Protein AF-0000000069874519 (afdb_homodimer)

Nearest PDB structures (foldseek):
  4zcl-assembly2_B  TM=3.832E-01  e=3.654E-04  Escherichia coli K-12
  3nnt-assembly1_B  TM=5.519E-01  e=4.078E-03  Salmonella enterica subsp. enterica serovar Typhimurium str. LT2
  3l2i-assembly1_B  TM=5.443E-01  e=1.137E-02  Salmonella enterica subsp. enterica serovar Typhimurium str. LT2
  4guf-assembly1_A  TM=5.412E-01  e=1.447E-02  Salmonella enterica subsp. enterica serovar Typhimurium str. LT2
  8ewh-assembly2_B  TM=2.571E-01  e=5.920E-04  Salmonella enterica subsp. enterica serovar Typhimurium str. LT2

pLDDT: mean 79.91, std 21.46, range [27.2, 98.56]

Radius of gyration: 30.9 Å; Cα contacts (8 Å, |Δi|>4): 2146; chains: 2; bounding box: 45×110×79 Å

Structure (mmCIF, N/CA/C/O backbone):
data_AF-0000000069874519-model_v1
#
loop_
_entity.id
_entity.type
_entity.pdbx_description
1 polymer 'Peptidase U32'
#
loop_
_atom_site.group_PDB
_atom_site.id
_atom_site.type_symbol
_atom_site.label_atom_id
_atom_site.label_alt_id
_atom_site.label_comp_id
_atom_site.label_asym_id
_atom_site.label_entity_id
_atom_site.label_seq_id
_atom_site.pdbx_PDB_ins_code
_atom_site.Cartn_x
_atom_site.Cartn_y
_atom_site.Cartn_z
_atom_site.occupancy
_atom_site.B_iso_or_equiv
_atom_site.auth_seq_id
_atom_site.auth_comp_id
_atom_site.auth_asym_id
_atom_site.auth_atom_id
_atom_site.pdbx_PDB_model_num
ATOM 1 N N . MET A 1 1 ? 12.594 37.719 -2.25 1 29.2 1 MET A N 1
ATOM 2 C CA . MET A 1 1 ? 13.344 36.5 -2.543 1 29.2 1 MET A CA 1
ATOM 3 C C . MET A 1 1 ? 12.633 35.656 -3.6 1 29.2 1 MET A C 1
ATOM 5 O O . MET A 1 1 ? 11.406 35.594 -3.621 1 29.2 1 MET A O 1
ATOM 9 N N . PRO A 1 2 ? 13.117 35.312 -4.754 1 33.41 2 PRO A N 1
ATOM 10 C CA . PRO A 1 2 ? 12.422 34.594 -5.824 1 33.41 2 PRO A CA 1
ATOM 11 C C . PRO A 1 2 ? 11.555 33.469 -5.301 1 33.41 2 PRO A C 1
ATOM 13 O O . PRO A 1 2 ? 11.82 32.906 -4.223 1 33.41 2 PRO A O 1
ATOM 16 N N . PHE A 1 3 ? 10.305 33.375 -5.703 1 38.78 3 PHE A N 1
ATOM 17 C CA . PHE A 1 3 ? 9.219 32.438 -5.43 1 38.78 3 PHE A CA 1
ATOM 18 C C . PHE A 1 3 ? 9.742 31 -5.309 1 38.78 3 PHE A C 1
ATOM 20 O O . PHE A 1 3 ? 9.125 30.172 -4.652 1 38.78 3 PHE A O 1
ATOM 27 N N . GLN A 1 4 ? 10.766 30.703 -6.059 1 41.81 4 GLN A N 1
ATOM 28 C CA . GLN A 1 4 ? 11.43 29.406 -6.172 1 41.81 4 GLN A CA 1
ATOM 29 C C . GLN A 1 4 ? 11.922 28.922 -4.812 1 41.81 4 GLN A C 1
ATOM 31 O O . GLN A 1 4 ? 12.109 27.719 -4.605 1 41.81 4 GLN A O 1
ATOM 36 N N . ASN A 1 5 ? 12.336 29.875 -3.773 1 53.44 5 ASN A N 1
ATOM 37 C CA . ASN A 1 5 ? 13.039 29.547 -2.535 1 53.44 5 ASN A CA 1
ATOM 38 C C . ASN A 1 5 ? 12.094 29.516 -1.342 1 53.44 5 ASN A C 1
ATOM 40 O O . ASN A 1 5 ? 12.523 29.625 -0.193 1 53.44 5 ASN A O 1
ATOM 44 N N . ARG A 1 6 ? 10.734 29.531 -1.593 1 79.81 6 ARG A N 1
ATOM 45 C CA . ARG A 1 6 ? 9.883 29.641 -0.411 1 79.81 6 ARG A CA 1
ATOM 46 C C . ARG A 1 6 ? 9.461 28.266 0.095 1 79.81 6 ARG A C 1
ATOM 48 O O . ARG A 1 6 ? 8.977 27.438 -0.678 1 79.81 6 ARG A O 1
ATOM 55 N N . ILE A 1 7 ? 9.836 28.031 1.276 1 94.31 7 ILE A N 1
ATOM 56 C CA . ILE A 1 7 ? 9.469 26.812 1.992 1 94.31 7 ILE A CA 1
ATOM 57 C C . ILE A 1 7 ? 8.039 26.922 2.51 1 94.31 7 ILE A C 1
ATOM 59 O O . ILE A 1 7 ? 7.668 27.938 3.117 1 94.31 7 ILE A O 1
ATOM 63 N N . GLU A 1 8 ? 7.246 26.047 2.115 1 97.81 8 GLU A N 1
ATOM 64 C CA . GLU A 1 8 ? 5.859 26 2.562 1 97.81 8 GLU A CA 1
ATOM 65 C C . GLU A 1 8 ? 5.688 25 3.711 1 97.81 8 GLU A C 1
ATOM 67 O O . GLU A 1 8 ? 5.98 23.812 3.561 1 97.81 8 GLU A O 1
ATOM 72 N N . ILE A 1 9 ? 5.254 25.547 4.832 1 98.19 9 ILE A N 1
ATOM 73 C CA . ILE A 1 9 ? 4.898 24.688 5.957 1 98.19 9 ILE A CA 1
ATOM 74 C C . ILE A 1 9 ? 3.422 24.312 5.879 1 98.19 9 ILE A C 1
ATOM 76 O O . ILE A 1 9 ? 2.547 25.172 6.043 1 98.19 9 ILE A O 1
ATOM 80 N N . MET A 1 10 ? 3.16 23.078 5.637 1 98.31 10 MET A N 1
ATOM 81 C CA . MET A 1 10 ? 1.79 22.578 5.527 1 98.31 10 MET A CA 1
ATOM 82 C C . MET A 1 10 ? 1.359 21.875 6.812 1 98.31 10 MET A C 1
ATOM 84 O O . MET A 1 10 ? 1.871 20.812 7.141 1 98.31 10 MET A O 1
ATOM 88 N N . ALA A 1 11 ? 0.367 22.453 7.5 1 97.88 11 ALA A N 1
ATOM 89 C CA . ALA A 1 11 ? -0.062 21.953 8.805 1 97.88 11 ALA A CA 1
ATOM 90 C C . ALA A 1 11 ? -1.384 21.203 8.695 1 97.88 11 ALA A C 1
ATOM 92 O O . ALA A 1 11 ? -2.191 21.484 7.805 1 97.88 11 ALA A O 1
ATOM 93 N N . PRO A 1 12 ? -1.614 20.25 9.578 1 95.12 12 PRO A N 1
ATOM 94 C CA . PRO A 1 12 ? -2.861 19.484 9.578 1 95.12 12 PRO A CA 1
ATOM 95 C C . PRO A 1 12 ? -3.982 20.188 10.344 1 95.12 12 PRO A C 1
ATOM 97 O O . PRO A 1 12 ? -3.717 20.922 11.297 1 95.12 12 PRO A O 1
ATOM 100 N N . ALA A 1 13 ? -5.16 19.969 9.953 1 94.06 13 ALA A N 1
ATOM 101 C CA . ALA A 1 13 ? -6.328 20.406 10.719 1 94.06 13 ALA A CA 1
ATOM 102 C C . ALA A 1 13 ? -7.441 19.359 10.656 1 94.06 13 ALA A C 1
ATOM 104 O O . ALA A 1 13 ? -7.934 19.031 9.578 1 94.06 13 ALA A O 1
ATOM 105 N N . GLY A 1 14 ? -7.781 18.875 11.781 1 88.69 14 GLY A N 1
ATOM 106 C CA . GLY A 1 14 ? -8.906 17.953 11.867 1 88.69 14 GLY A CA 1
ATOM 107 C C . GLY A 1 14 ? -10.141 18.578 12.484 1 88.69 14 GLY A C 1
ATOM 108 O O . GLY A 1 14 ? -11.211 17.969 12.508 1 88.69 14 GLY A O 1
ATOM 109 N N . SER A 1 15 ? -10.008 19.797 13.008 1 85.94 15 SER A N 1
ATOM 110 C CA . SER A 1 15 ? -11.07 20.578 13.648 1 85.94 15 SER A CA 1
ATOM 111 C C . SER A 1 15 ? -10.797 22.078 13.523 1 85.94 15 SER A C 1
ATOM 113 O O . SER A 1 15 ? -9.703 22.484 13.125 1 85.94 15 SER A O 1
ATOM 115 N N . PHE A 1 16 ? -11.82 22.812 13.836 1 90.19 16 PHE A N 1
ATOM 116 C CA . PHE A 1 16 ? -11.617 24.25 13.812 1 90.19 16 PHE A CA 1
ATOM 117 C C . PHE A 1 16 ? -10.594 24.672 14.852 1 90.19 16 PHE A C 1
ATOM 119 O O . PHE A 1 16 ? -9.836 25.625 14.641 1 90.19 16 PHE A O 1
ATOM 126 N N . GLU A 1 17 ? -10.547 24 15.984 1 86.25 17 GLU A N 1
ATOM 127 C CA . GLU A 1 17 ? -9.531 24.25 17 1 86.25 17 GLU A CA 1
ATOM 128 C C . GLU A 1 17 ? -8.125 24.047 16.438 1 86.25 17 GLU A C 1
ATOM 130 O O . GLU A 1 17 ? -7.246 24.875 16.625 1 86.25 17 GLU A O 1
ATOM 135 N N . SER A 1 18 ? -7.973 22.969 15.773 1 90.75 18 SER A N 1
ATOM 136 C CA . SER A 1 18 ? -6.684 22.656 15.164 1 90.75 18 SER A CA 1
ATOM 137 C C . SER A 1 18 ? -6.367 23.609 14.016 1 90.75 18 SER A C 1
ATOM 139 O O . SER A 1 18 ? -5.203 23.953 13.789 1 90.75 18 SER A O 1
ATOM 141 N N . LEU A 1 19 ? -7.402 23.969 13.289 1 95.44 19 LEU A N 1
ATOM 142 C CA . LEU A 1 19 ? -7.219 24.953 12.219 1 95.44 19 LEU A CA 1
ATOM 143 C C . LEU A 1 19 ? -6.668 26.266 12.781 1 95.44 19 LEU A C 1
ATOM 145 O O . LEU A 1 19 ? -5.672 26.781 12.273 1 95.44 19 LEU A O 1
ATOM 149 N N . ALA A 1 20 ? -7.309 26.703 13.82 1 93 20 ALA A N 1
ATOM 150 C CA . ALA A 1 20 ? -6.859 27.938 14.453 1 93 20 ALA A CA 1
ATOM 151 C C . ALA A 1 20 ? -5.43 27.812 14.969 1 93 20 ALA A C 1
ATOM 153 O O . ALA A 1 20 ? -4.621 28.719 14.828 1 93 20 ALA A O 1
ATOM 154 N N . ALA A 1 21 ? -5.141 26.688 15.523 1 92.12 21 ALA A N 1
ATOM 155 C CA . ALA A 1 21 ? -3.811 26.422 16.062 1 92.12 21 ALA A CA 1
ATOM 156 C C . ALA A 1 21 ? -2.758 26.406 14.969 1 92.12 21 ALA A C 1
ATOM 158 O O . ALA A 1 21 ? -1.652 26.922 15.148 1 92.12 21 ALA A O 1
ATOM 159 N N . ALA A 1 22 ? -3.117 25.812 13.852 1 96.69 22 ALA A N 1
ATOM 160 C CA . ALA A 1 22 ? -2.209 25.766 12.711 1 96.69 22 ALA A CA 1
ATOM 161 C C . ALA A 1 22 ? -1.875 27.188 12.227 1 96.69 22 ALA A C 1
ATOM 163 O O . ALA A 1 22 ? -0.708 27.5 11.984 1 96.69 22 ALA A O 1
ATOM 164 N N . LEU A 1 23 ? -2.869 28 12.133 1 95.75 23 LEU A N 1
ATOM 165 C CA . LEU A 1 23 ? -2.688 29.375 11.664 1 95.75 23 LEU A CA 1
ATOM 166 C C . LEU A 1 23 ? -1.89 30.188 12.68 1 95.75 23 LEU A C 1
ATOM 168 O O . LEU A 1 23 ? -1.008 30.969 12.305 1 95.75 23 LEU A O 1
ATOM 172 N N . GLN A 1 24 ? -2.156 29.938 13.977 1 92 24 GLN A N 1
ATOM 173 C CA . GLN A 1 24 ? -1.396 30.578 15.047 1 92 24 GLN A CA 1
ATOM 174 C C . GLN A 1 24 ? 0.084 30.219 14.961 1 92 24 GLN A C 1
ATOM 176 O O . GLN A 1 24 ? 0.948 31.031 15.281 1 92 24 GLN A O 1
ATOM 181 N N . GLY A 1 25 ? 0.313 28.984 14.547 1 95.06 25 GLY A N 1
ATOM 182 C CA . GLY A 1 25 ? 1.678 28.5 14.477 1 95.06 25 GLY A CA 1
ATOM 183 C C . GLY A 1 25 ? 2.434 29 13.258 1 95.06 25 GLY A C 1
ATOM 184 O O . GLY A 1 25 ? 3.641 28.781 13.141 1 95.06 25 GLY A O 1
ATOM 185 N N . GLY A 1 26 ? 1.711 29.656 12.352 1 96.56 26 GLY A N 1
ATOM 186 C CA . GLY A 1 26 ? 2.363 30.234 11.188 1 96.56 26 GLY A CA 1
ATOM 187 C C . GLY A 1 26 ? 2.361 29.328 9.977 1 96.56 26 GLY A C 1
ATOM 188 O O . GLY A 1 26 ? 3.295 29.344 9.172 1 96.56 26 GLY A O 1
ATOM 189 N N . ALA A 1 27 ? 1.412 28.547 9.812 1 97.56 27 ALA A N 1
ATOM 190 C CA . ALA A 1 27 ? 1.296 27.672 8.656 1 97.56 27 ALA A CA 1
ATOM 191 C C . ALA A 1 27 ? 1.16 28.469 7.367 1 97.56 27 ALA A C 1
ATOM 193 O O . ALA A 1 27 ? 0.469 29.484 7.332 1 97.56 27 ALA A O 1
ATOM 194 N N . ASP A 1 28 ? 1.842 28.016 6.316 1 98 28 ASP A N 1
ATOM 195 C CA . ASP A 1 28 ? 1.655 28.578 4.988 1 98 28 ASP A CA 1
ATOM 196 C C . ASP A 1 28 ? 0.453 27.953 4.285 1 98 28 ASP A C 1
ATOM 198 O O . ASP A 1 28 ? -0.097 28.531 3.348 1 98 28 ASP A O 1
ATOM 202 N N . SER A 1 29 ? 0.126 26.797 4.691 1 98.5 29 SER A N 1
ATOM 203 C CA . SER A 1 29 ? -1.039 26.078 4.195 1 98.5 29 SER A CA 1
ATOM 204 C C . SER A 1 29 ? -1.555 25.078 5.234 1 98.5 29 SER A C 1
ATOM 206 O O . SER A 1 29 ? -0.818 24.688 6.141 1 98.5 29 SER A O 1
ATOM 208 N N . VAL A 1 30 ? -2.857 24.828 5.109 1 98.19 30 VAL A N 1
ATOM 209 C CA . VAL A 1 30 ? -3.508 23.859 5.973 1 98.19 30 VAL A CA 1
ATOM 210 C C . VAL A 1 30 ? -4.184 22.781 5.117 1 98.19 30 VAL A C 1
ATOM 212 O O . VAL A 1 30 ? -4.836 23.094 4.117 1 98.19 30 VAL A O 1
ATOM 215 N N . TYR A 1 31 ? -3.943 21.516 5.441 1 97.06 31 TYR A N 1
ATOM 216 C CA . TYR A 1 31 ? -4.672 20.453 4.762 1 97.06 31 TYR A CA 1
ATOM 217 C C . TYR A 1 31 ? -5.668 19.781 5.699 1 97.06 31 TYR A C 1
ATOM 219 O O . TYR A 1 31 ? -5.391 19.625 6.891 1 97.06 31 TYR A O 1
ATOM 227 N N . PHE A 1 32 ? -6.82 19.484 5.168 1 94.94 32 PHE A N 1
ATOM 228 C CA . PHE A 1 32 ? -7.945 18.984 5.953 1 94.94 32 PHE A CA 1
ATOM 229 C C . PHE A 1 32 ? -8.812 18.047 5.125 1 94.94 32 PHE A C 1
ATOM 231 O O . PHE A 1 32 ? -8.664 17.969 3.902 1 94.94 32 PHE A O 1
ATOM 238 N N . GLY A 1 33 ? -9.578 17.219 5.801 1 91.19 33 GLY A N 1
ATOM 239 C CA . GLY A 1 33 ? -10.547 16.344 5.164 1 91.19 33 GLY A CA 1
ATOM 240 C C . GLY A 1 33 ? -11.984 16.688 5.5 1 91.19 33 GLY A C 1
ATOM 241 O O . GLY A 1 33 ? -12.25 17.328 6.527 1 91.19 33 GLY A O 1
ATOM 242 N N . VAL A 1 34 ? -12.844 16.312 4.562 1 88.75 34 VAL A N 1
ATOM 243 C CA . VAL A 1 34 ? -14.273 16.516 4.797 1 88.75 34 VAL A CA 1
ATOM 244 C C . VAL A 1 34 ? -15.023 15.211 4.555 1 88.75 34 VAL A C 1
ATOM 246 O O . VAL A 1 34 ? -14.75 14.5 3.586 1 88.75 34 VAL A O 1
ATOM 249 N N . GLY A 1 35 ? -15.859 14.898 5.391 1 79.19 35 GLY A N 1
ATOM 250 C CA . GLY A 1 35 ? -16.703 13.727 5.188 1 79.19 35 GLY A CA 1
ATOM 251 C C . GLY A 1 35 ? -15.906 12.438 5.105 1 79.19 35 GLY A C 1
ATOM 252 O O . GLY A 1 35 ? -14.977 12.227 5.879 1 79.19 35 GLY A O 1
ATOM 253 N N . LYS A 1 36 ? -16.297 11.555 4.156 1 69.81 36 LYS A N 1
ATOM 254 C CA . LYS A 1 36 ? -15.805 10.18 4.176 1 69.81 36 LYS A CA 1
ATOM 255 C C . LYS A 1 36 ? -14.766 9.961 3.078 1 69.81 36 LYS A C 1
ATOM 257 O O . LYS A 1 36 ? -14.195 8.875 2.973 1 69.81 36 LYS A O 1
ATOM 262 N N . LEU A 1 37 ? -14.414 10.875 2.357 1 68.38 37 LEU A N 1
ATOM 263 C CA . LEU A 1 37 ? -13.578 10.664 1.181 1 68.38 37 LEU A CA 1
ATOM 264 C C . LEU A 1 37 ? -12.125 11.023 1.476 1 68.38 37 LEU A C 1
ATOM 266 O O . LEU A 1 37 ? -11.461 11.672 0.658 1 68.38 37 LEU A O 1
ATOM 270 N N . ASN A 1 38 ? -11.734 10.742 2.695 1 67.38 38 ASN A N 1
ATOM 271 C CA . ASN A 1 38 ? -10.344 10.945 3.092 1 67.38 38 ASN A CA 1
ATOM 272 C C . ASN A 1 38 ? -9.875 9.883 4.078 1 67.38 38 ASN A C 1
ATOM 274 O O . ASN A 1 38 ? -10.695 9.195 4.691 1 67.38 38 ASN A O 1
ATOM 278 N N . MET A 1 39 ? -8.562 9.695 4.258 1 48.97 39 MET A N 1
ATOM 279 C CA . MET A 1 39 ? -7.941 8.602 4.996 1 48.97 39 MET A CA 1
ATOM 280 C C . MET A 1 39 ? -8.203 8.734 6.492 1 48.97 39 MET A C 1
ATOM 282 O O . MET A 1 39 ? -7.969 7.793 7.254 1 48.97 39 MET A O 1
ATOM 286 N N . ARG A 1 40 ? -8.797 9.734 6.992 1 45.09 40 ARG A N 1
ATOM 287 C CA . ARG A 1 40 ? -9.047 9.914 8.422 1 45.09 40 ARG A CA 1
ATOM 288 C C . ARG A 1 40 ? -10.516 10.203 8.688 1 45.09 40 ARG A C 1
ATOM 290 O O . ARG A 1 40 ? -10.852 11.023 9.547 1 45.09 40 ARG A O 1
ATOM 297 N N . SER A 1 41 ? -11.312 9.531 7.934 1 46.88 41 SER A N 1
ATOM 298 C CA . SER A 1 41 ? -12.742 9.797 8.031 1 46.88 41 SER A CA 1
ATOM 299 C C . SER A 1 41 ? -13.305 9.289 9.359 1 46.88 41 SER A C 1
ATOM 301 O O . SER A 1 41 ? -14.383 9.711 9.781 1 46.88 41 SER A O 1
ATOM 303 N N . ARG A 1 42 ? -12.492 8.445 10.008 1 44.53 42 ARG A N 1
ATOM 304 C CA . ARG A 1 42 ? -12.992 7.891 11.258 1 44.53 42 ARG A CA 1
ATOM 305 C C . ARG A 1 42 ? -12.688 8.812 12.43 1 44.53 42 ARG A C 1
ATOM 307 O O . ARG A 1 42 ? -13.133 8.57 13.555 1 44.53 42 ARG A O 1
ATOM 314 N N . ALA A 1 43 ? -12.008 9.828 12.117 1 46.62 43 ALA A N 1
ATOM 315 C CA . ALA A 1 43 ? -11.742 10.766 13.195 1 46.62 43 ALA A CA 1
ATOM 316 C C . ALA A 1 43 ? -13.031 11.344 13.758 1 46.62 43 ALA A C 1
ATOM 318 O O . ALA A 1 43 ? -14 11.547 13.023 1 46.62 43 ALA A O 1
ATOM 319 N N . THR A 1 44 ? -13.211 11.227 15.086 1 43.41 44 THR A N 1
ATOM 320 C CA . THR A 1 44 ? -14.391 11.664 15.82 1 43.41 44 THR A CA 1
ATOM 321 C C . THR A 1 44 ? -14.844 13.039 15.344 1 43.41 44 THR A C 1
ATOM 323 O O . THR A 1 44 ? -16.047 13.305 15.25 1 43.41 44 THR A O 1
ATOM 326 N N . VAL A 1 45 ? -13.891 13.883 15.141 1 53.38 45 VAL A N 1
ATOM 327 C CA . VAL A 1 45 ? -14.258 15.227 14.703 1 53.38 45 VAL A CA 1
ATOM 328 C C . VAL A 1 45 ? -13.773 15.461 13.273 1 53.38 45 VAL A C 1
ATOM 330 O O . VAL A 1 45 ? -12.586 15.289 12.984 1 53.38 45 VAL A O 1
ATOM 333 N N . ASN A 1 46 ? -14.805 15.516 12.336 1 69.5 46 ASN A N 1
ATOM 334 C CA . ASN A 1 46 ? -14.477 15.789 10.938 1 69.5 46 ASN A CA 1
ATOM 335 C C . ASN A 1 46 ? -15.273 16.969 10.398 1 69.5 46 ASN A C 1
ATOM 337 O O . ASN A 1 46 ? -16.375 17.25 10.875 1 69.5 46 ASN A O 1
ATOM 341 N N . PHE A 1 47 ? -14.586 17.797 9.648 1 89.44 47 PHE A N 1
ATOM 342 C CA . PHE A 1 47 ? -15.242 18.875 8.922 1 89.44 47 PHE A CA 1
ATOM 343 C C . PHE A 1 47 ? -16.312 18.312 7.988 1 89.44 47 PHE A C 1
ATOM 345 O O . PHE A 1 47 ? -16.266 17.141 7.613 1 89.44 47 PHE A O 1
ATOM 352 N N . SER A 1 48 ? -17.344 19.172 7.773 1 89.5 48 SER A N 1
ATOM 353 C CA . SER A 1 48 ? -18.359 18.859 6.77 1 89.5 48 SER A CA 1
ATOM 354 C C . SER A 1 48 ? -18.188 19.734 5.527 1 89.5 48 SER A C 1
ATOM 356 O O . SER A 1 48 ? -17.406 20.688 5.543 1 89.5 48 SER A O 1
ATOM 358 N N . GLU A 1 49 ? -18.859 19.328 4.504 1 92 49 GLU A N 1
ATOM 359 C CA . GLU A 1 49 ? -18.812 20.109 3.27 1 92 49 GLU A CA 1
ATOM 360 C C . GLU A 1 49 ? -19.25 21.547 3.506 1 92 49 GLU A C 1
ATOM 362 O O . GLU A 1 49 ? -18.719 22.484 2.895 1 92 49 GLU A O 1
ATOM 367 N N . GLU A 1 50 ? -20.172 21.703 4.414 1 93.69 50 GLU A N 1
ATOM 368 C CA . GLU A 1 50 ? -20.703 23.031 4.719 1 93.69 50 GLU A CA 1
ATOM 369 C C . GLU A 1 50 ? -19.625 23.922 5.363 1 93.69 50 GLU A C 1
ATOM 371 O O . GLU A 1 50 ? -19.75 25.141 5.375 1 93.69 50 GLU A O 1
ATOM 376 N N . ASP A 1 51 ? -18.609 23.344 5.836 1 95.62 51 ASP A N 1
ATOM 377 C CA . ASP A 1 51 ? -17.562 24.078 6.535 1 95.62 51 ASP A CA 1
ATOM 378 C C . ASP A 1 51 ? -16.547 24.656 5.551 1 95.62 51 ASP A C 1
ATOM 380 O O . ASP A 1 51 ? -15.727 25.5 5.918 1 95.62 51 ASP A O 1
ATOM 384 N N . LEU A 1 52 ? -16.625 24.281 4.289 1 97 52 LEU A N 1
ATOM 385 C CA . LEU A 1 52 ? -15.594 24.609 3.311 1 97 52 LEU A CA 1
ATOM 386 C C . LEU A 1 52 ? -15.414 26.125 3.193 1 97 52 LEU A C 1
ATOM 388 O O . LEU A 1 52 ? -14.305 26.641 3.314 1 97 52 LEU A O 1
ATOM 392 N N . PRO A 1 53 ? -16.484 26.891 3.104 1 97.38 53 PRO A N 1
ATOM 393 C CA . PRO A 1 53 ? -16.297 28.328 2.953 1 97.38 53 PRO A CA 1
ATOM 394 C C . PRO A 1 53 ? -15.617 28.969 4.16 1 97.38 53 PRO A C 1
ATOM 396 O O . PRO A 1 53 ? -14.727 29.812 4 1 97.38 53 PRO A O 1
ATOM 399 N N . GLU A 1 54 ? -15.992 28.516 5.297 1 97.06 54 GLU A N 1
ATOM 400 C CA . GLU A 1 54 ? -15.406 29.078 6.512 1 97.06 54 GLU A CA 1
ATOM 401 C C . GLU A 1 54 ? -13.93 28.719 6.625 1 97.06 54 GLU A C 1
ATOM 403 O O . GLU A 1 54 ? -13.102 29.562 6.984 1 97.06 54 GLU A O 1
ATOM 408 N N . ILE A 1 55 ? -13.641 27.516 6.336 1 97.25 55 ILE A N 1
ATOM 409 C CA . ILE A 1 55 ? -12.258 27.062 6.398 1 97.25 55 ILE A CA 1
ATOM 410 C C . ILE A 1 55 ? -11.391 27.875 5.445 1 97.25 55 ILE A C 1
ATOM 412 O O . ILE A 1 55 ? -10.328 28.375 5.832 1 97.25 55 ILE A O 1
ATOM 416 N N . VAL A 1 56 ? -11.875 28.062 4.25 1 98.38 56 VAL A N 1
ATOM 417 C CA . VAL A 1 56 ? -11.141 28.797 3.227 1 98.38 56 VAL A CA 1
ATOM 418 C C . VAL A 1 56 ? -10.969 30.25 3.652 1 98.38 56 VAL A C 1
ATOM 420 O O . VAL A 1 56 ? -9.875 30.812 3.543 1 98.38 56 VAL A O 1
ATOM 423 N N . GLU A 1 57 ? -11.977 30.781 4.168 1 98.06 57 GLU A N 1
ATOM 424 C CA . GLU A 1 57 ? -11.922 32.188 4.609 1 98.06 57 GLU A CA 1
ATOM 425 C C . GLU A 1 57 ? -10.891 32.375 5.715 1 98.06 57 GLU A C 1
ATOM 427 O O . GLU A 1 57 ? -10.062 33.281 5.648 1 98.06 57 GLU A O 1
ATOM 432 N N . ARG A 1 58 ? -10.914 31.578 6.688 1 96.81 58 ARG A N 1
ATOM 433 C CA . ARG A 1 58 ? -9.977 31.672 7.801 1 96.81 58 ARG A CA 1
ATOM 434 C C . ARG A 1 58 ? -8.539 31.516 7.324 1 96.81 58 ARG A C 1
ATOM 436 O O . ARG A 1 58 ? -7.652 32.25 7.754 1 96.81 58 ARG A O 1
ATOM 443 N N . CYS A 1 59 ? -8.375 30.578 6.438 1 97.94 59 CYS A N 1
ATOM 444 C CA . CYS A 1 59 ? -7.031 30.375 5.898 1 97.94 59 CYS A CA 1
ATOM 445 C C . CYS A 1 59 ? -6.562 31.594 5.109 1 97.94 59 CYS A C 1
ATOM 447 O O . CYS A 1 59 ? -5.48 32.125 5.367 1 97.94 59 CYS A O 1
ATOM 449 N N . HIS A 1 60 ? -7.344 32.062 4.211 1 98.19 60 HIS A N 1
ATOM 450 C CA . HIS A 1 60 ? -6.969 33.156 3.326 1 98.19 60 HIS A CA 1
ATOM 451 C C . HIS A 1 60 ? -6.762 34.469 4.113 1 98.19 60 HIS A C 1
ATOM 453 O O . HIS A 1 60 ? -5.852 35.25 3.809 1 98.19 60 HIS A O 1
ATOM 459 N N . GLU A 1 61 ? -7.59 34.656 5.125 1 97.31 61 GLU A N 1
ATOM 460 C CA . GLU A 1 61 ? -7.422 35.812 5.98 1 97.31 61 GLU A CA 1
ATOM 461 C C . GLU A 1 61 ? -6.074 35.812 6.691 1 97.31 61 GLU A C 1
ATOM 463 O O . GLU A 1 61 ? -5.477 36.844 6.934 1 97.31 61 GLU A O 1
ATOM 468 N N . ALA A 1 62 ? -5.641 34.656 7.012 1 96.19 62 ALA A N 1
ATOM 469 C CA . ALA A 1 62 ? -4.367 34.5 7.711 1 96.19 62 ALA A CA 1
ATOM 470 C C . ALA A 1 62 ? -3.207 34.406 6.727 1 96.19 62 ALA A C 1
ATOM 472 O O . ALA A 1 62 ? -2.057 34.219 7.129 1 96.19 62 ALA A O 1
ATOM 473 N N . GLY A 1 63 ? -3.502 34.438 5.41 1 97.06 63 GLY A N 1
ATOM 474 C CA . GLY A 1 63 ? -2.467 34.375 4.391 1 97.06 63 GLY A CA 1
ATOM 475 C C . GLY A 1 63 ? -2.021 32.938 4.109 1 97.06 63 GLY A C 1
ATOM 476 O O . GLY A 1 63 ? -0.93 32.719 3.58 1 97.06 63 GLY A O 1
ATOM 477 N N . ALA A 1 64 ? -2.809 32 4.504 1 97.88 64 ALA A N 1
ATOM 478 C CA . ALA A 1 64 ? -2.492 30.609 4.289 1 97.88 64 ALA A CA 1
ATOM 479 C C . ALA A 1 64 ? -3.385 30 3.209 1 97.88 64 ALA A C 1
ATOM 481 O O . ALA A 1 64 ? -4.484 30.5 2.957 1 97.88 64 ALA A O 1
ATOM 482 N N . LYS A 1 65 ? -2.908 28.969 2.586 1 98.44 65 LYS A N 1
ATOM 483 C CA . LYS A 1 65 ? -3.688 28.234 1.603 1 98.44 65 LYS A CA 1
ATOM 484 C C . LYS A 1 65 ? -4.48 27.109 2.268 1 98.44 65 LYS A C 1
ATOM 486 O O . LYS A 1 65 ? -4.109 26.625 3.34 1 98.44 65 LYS A O 1
ATOM 491 N N . ALA A 1 66 ? -5.574 26.734 1.603 1 98.56 66 ALA A N 1
ATOM 492 C CA . ALA A 1 66 ? -6.418 25.641 2.076 1 98.56 66 ALA A CA 1
ATOM 493 C C . ALA A 1 66 ? -6.387 24.453 1.108 1 98.56 66 ALA A C 1
ATOM 495 O O . ALA A 1 66 ? -6.766 24.594 -0.057 1 98.56 66 ALA A O 1
ATOM 496 N N . TYR A 1 67 ? -5.961 23.281 1.559 1 98.25 67 TYR A N 1
ATOM 497 C CA . TYR A 1 67 ? -5.883 22.078 0.739 1 98.25 67 TYR A CA 1
ATOM 498 C C . TYR A 1 67 ? -6.852 21 1.243 1 98.25 67 TYR A C 1
ATOM 500 O O . TYR A 1 67 ? -6.797 20.609 2.41 1 98.25 67 TYR A O 1
ATOM 508 N N . LEU A 1 68 ? -7.652 20.516 0.361 1 97.38 68 LEU A N 1
ATOM 509 C CA . LEU A 1 68 ? -8.609 19.469 0.703 1 97.38 68 LEU A CA 1
ATOM 510 C C . LEU A 1 68 ? -8.062 18.094 0.347 1 97.38 68 LEU A C 1
ATOM 512 O O . LEU A 1 68 ? -7.617 17.859 -0.78 1 97.38 68 LEU A O 1
ATOM 516 N N . THR A 1 69 ? -8.141 17.172 1.288 1 93.44 69 THR A N 1
ATOM 517 C CA . THR A 1 69 ? -7.648 15.828 1.042 1 93.44 69 THR A CA 1
ATOM 518 C C . THR A 1 69 ? -8.758 14.945 0.471 1 93.44 69 THR A C 1
ATOM 520 O O . THR A 1 69 ? -9.82 14.805 1.076 1 93.44 69 THR A O 1
ATOM 523 N N . LEU A 1 70 ? -8.539 14.445 -0.658 1 90.88 70 LEU A N 1
ATOM 524 C CA . LEU A 1 70 ? -9.336 13.422 -1.318 1 90.88 70 LEU A CA 1
ATOM 525 C C . LEU A 1 70 ? -8.469 12.219 -1.686 1 90.88 70 LEU A C 1
ATOM 527 O O . LEU A 1 70 ? -8.398 11.828 -2.854 1 90.88 70 LEU A O 1
ATOM 531 N N . ASN A 1 71 ? -7.91 11.586 -0.679 1 79.62 71 ASN A N 1
ATOM 532 C CA . ASN A 1 71 ? -6.789 10.695 -0.961 1 79.62 71 ASN A CA 1
ATOM 533 C C . ASN A 1 71 ? -7.133 9.242 -0.663 1 79.62 71 ASN A C 1
ATOM 535 O O . ASN A 1 71 ? -6.258 8.453 -0.303 1 79.62 71 ASN A O 1
ATOM 539 N N . ILE A 1 72 ? -8.406 8.93 -0.795 1 74.25 72 ILE A N 1
ATOM 540 C CA . ILE A 1 72 ? -8.789 7.527 -0.661 1 74.25 72 ILE A CA 1
ATOM 541 C C . ILE A 1 72 ? -8.906 6.891 -2.045 1 74.25 72 ILE A C 1
ATOM 543 O O . ILE A 1 72 ? -8.906 7.59 -3.059 1 74.25 72 ILE A O 1
ATOM 547 N N . ILE A 1 73 ? -8.891 5.57 -1.961 1 73.19 73 ILE A N 1
ATOM 548 C CA . ILE A 1 73 ? -9.266 4.852 -3.174 1 73.19 73 ILE A CA 1
ATOM 549 C C . ILE A 1 73 ? -10.75 5.047 -3.453 1 73.19 73 ILE A C 1
ATOM 551 O O . ILE A 1 73 ? -11.578 4.988 -2.535 1 73.19 73 ILE A O 1
ATOM 555 N N . VAL A 1 74 ? -11.102 5.332 -4.707 1 83.88 74 VAL A N 1
ATOM 556 C CA . VAL A 1 74 ? -12.484 5.656 -5.051 1 83.88 74 VAL A CA 1
ATOM 557 C C . VAL A 1 74 ? -13.078 4.539 -5.902 1 83.88 74 VAL A C 1
ATOM 559 O O . VAL A 1 74 ? -12.484 4.129 -6.902 1 83.88 74 VAL A O 1
ATOM 562 N N . TYR A 1 75 ? -14.219 4.043 -5.422 1 83.56 75 TYR A N 1
ATOM 563 C CA . TYR A 1 75 ? -14.977 3.084 -6.219 1 83.56 75 TYR A CA 1
ATOM 564 C C . TYR A 1 75 ? -15.867 3.797 -7.23 1 83.56 75 TYR A C 1
ATOM 566 O O . TYR A 1 75 ? -16.156 4.984 -7.086 1 83.56 75 TYR A O 1
ATOM 574 N N . ASP A 1 76 ? -16.312 3.053 -8.234 1 89.19 76 ASP A N 1
ATOM 575 C CA . ASP A 1 76 ? -17.125 3.645 -9.289 1 89.19 76 ASP A CA 1
ATOM 576 C C . ASP A 1 76 ? -18.391 4.297 -8.719 1 89.19 76 ASP A C 1
ATOM 578 O O . ASP A 1 76 ? -18.781 5.383 -9.148 1 89.19 76 ASP A O 1
ATOM 582 N N . GLU A 1 77 ? -18.938 3.697 -7.703 1 86.75 77 GLU A N 1
ATOM 583 C CA . GLU A 1 77 ? -20.188 4.188 -7.148 1 86.75 77 GLU A CA 1
ATOM 584 C C . GLU A 1 77 ? -19.984 5.484 -6.367 1 86.75 77 GLU A C 1
ATOM 586 O O . GLU A 1 77 ? -20.938 6.188 -6.051 1 86.75 77 GLU A O 1
ATOM 591 N N . GLU A 1 78 ? -18.781 5.812 -6.102 1 86.88 78 GLU A N 1
ATOM 592 C CA . GLU A 1 78 ? -18.484 6.988 -5.293 1 86.88 78 GLU A CA 1
ATOM 593 C C . GLU A 1 78 ? -18.062 8.164 -6.172 1 86.88 78 GLU A C 1
ATOM 595 O O . GLU A 1 78 ? -17.859 9.273 -5.676 1 86.88 78 GLU A O 1
ATOM 600 N N . LEU A 1 79 ? -17.984 7.98 -7.438 1 89.81 79 LEU A N 1
ATOM 601 C CA . LEU A 1 79 ? -17.422 8.969 -8.344 1 89.81 79 LEU A CA 1
ATOM 602 C C . LEU A 1 79 ? -18.281 10.227 -8.391 1 89.81 79 LEU A C 1
ATOM 604 O O . LEU A 1 79 ? -17.75 11.344 -8.414 1 89.81 79 LEU A O 1
ATOM 608 N N . GLU A 1 80 ? -19.531 10.031 -8.359 1 90.88 80 GLU A N 1
ATOM 609 C CA . GLU A 1 80 ? -20.422 11.188 -8.383 1 90.88 80 GLU A CA 1
ATOM 610 C C . GLU A 1 80 ? -20.219 12.062 -7.148 1 90.88 80 GLU A C 1
ATOM 612 O O . GLU A 1 80 ? -20.188 13.289 -7.25 1 90.88 80 GLU A O 1
ATOM 617 N N . ALA A 1 81 ? -20.156 11.406 -6.07 1 89.44 81 ALA A N 1
ATOM 618 C CA . ALA A 1 81 ? -19.938 12.133 -4.82 1 89.44 81 ALA A CA 1
ATOM 619 C C . ALA A 1 81 ? -18.594 12.859 -4.824 1 89.44 81 ALA A C 1
ATOM 621 O O . ALA A 1 81 ? -18.5 13.984 -4.34 1 89.44 81 ALA A O 1
ATOM 622 N N . VAL A 1 82 ? -17.641 12.281 -5.379 1 91.69 82 VAL A N 1
ATOM 623 C CA . VAL A 1 82 ? -16.312 12.867 -5.465 1 91.69 82 VAL A CA 1
ATOM 624 C C . VAL A 1 82 ? -16.359 14.094 -6.371 1 91.69 82 VAL A C 1
ATOM 626 O O . VAL A 1 82 ? -15.781 15.141 -6.043 1 91.69 82 VAL A O 1
ATOM 629 N N . HIS A 1 83 ? -16.984 13.953 -7.504 1 94.69 83 HIS A N 1
ATOM 630 C CA . HIS A 1 83 ? -17.125 15.078 -8.414 1 94.69 83 HIS A CA 1
ATOM 631 C C . HIS A 1 83 ? -17.828 16.25 -7.746 1 94.69 83 HIS A C 1
ATOM 633 O O . HIS A 1 83 ? -17.391 17.391 -7.859 1 94.69 83 HIS A O 1
ATOM 639 N N . ALA A 1 84 ? -18.859 15.914 -7.035 1 94.81 84 ALA A N 1
ATOM 640 C CA . ALA A 1 84 ? -19.609 16.953 -6.336 1 94.81 84 ALA A CA 1
ATOM 641 C C . ALA A 1 84 ? -18.75 17.656 -5.305 1 94.81 84 ALA A C 1
ATOM 643 O O . ALA A 1 84 ? -18.812 18.891 -5.164 1 94.81 84 ALA A O 1
ATOM 644 N N . LEU A 1 85 ? -18.016 16.938 -4.621 1 94.56 85 LEU A N 1
ATOM 645 C CA . LEU A 1 85 ? -17.141 17.531 -3.607 1 94.56 85 LEU A CA 1
ATOM 646 C C . LEU A 1 85 ? -16.078 18.406 -4.25 1 94.56 85 LEU A C 1
ATOM 648 O O . LEU A 1 85 ? -15.742 19.469 -3.727 1 94.56 85 LEU A O 1
ATOM 652 N N . CYS A 1 86 ? -15.531 17.953 -5.344 1 96.75 86 CYS A N 1
ATOM 653 C CA . CYS A 1 86 ? -14.578 18.766 -6.082 1 96.75 86 CYS A CA 1
ATOM 654 C C . CYS A 1 86 ? -15.203 20.078 -6.527 1 96.75 86 CYS A C 1
ATOM 656 O O . CYS A 1 86 ? -14.586 21.141 -6.41 1 96.75 86 CYS A O 1
ATOM 658 N N . ASP A 1 87 ? -16.391 19.953 -7.023 1 97.62 87 ASP A N 1
ATOM 659 C CA . ASP A 1 87 ? -17.109 21.156 -7.441 1 97.62 87 ASP A CA 1
ATOM 660 C C . ASP A 1 87 ? -17.312 22.109 -6.266 1 97.62 87 ASP A C 1
ATOM 662 O O . ASP A 1 87 ? -17.125 23.328 -6.398 1 97.62 87 ASP A O 1
ATOM 666 N N . ALA A 1 88 ? -17.719 21.562 -5.168 1 96.94 88 ALA A N 1
ATOM 667 C CA . ALA A 1 88 ? -17.922 22.359 -3.959 1 96.94 88 ALA A CA 1
ATOM 668 C C . ALA A 1 88 ? -16.625 23.016 -3.506 1 96.94 88 ALA A C 1
ATOM 670 O O . ALA A 1 88 ? -16.625 24.172 -3.084 1 96.94 88 ALA A O 1
ATOM 671 N N . ALA A 1 89 ? -15.602 22.281 -3.551 1 97.81 89 ALA A N 1
ATOM 672 C CA . ALA A 1 89 ? -14.281 22.797 -3.168 1 97.81 89 ALA A CA 1
ATOM 673 C C . ALA A 1 89 ? -13.875 23.969 -4.055 1 97.81 89 ALA A C 1
ATOM 675 O O . ALA A 1 89 ? -13.414 25 -3.559 1 97.81 89 ALA A O 1
ATOM 676 N N . ARG A 1 90 ? -14.008 23.781 -5.332 1 97.81 90 ARG A N 1
ATOM 677 C CA . ARG A 1 90 ? -13.68 24.844 -6.273 1 97.81 90 ARG A CA 1
ATOM 678 C C . ARG A 1 90 ? -14.516 26.094 -6.008 1 97.81 90 ARG A C 1
ATOM 680 O O . ARG A 1 90 ? -13.984 27.203 -5.961 1 97.81 90 ARG A O 1
ATOM 687 N N . LYS A 1 91 ? -15.766 25.891 -5.797 1 97.69 91 LYS A N 1
ATOM 688 C CA . LYS A 1 91 ? -16.688 26.984 -5.535 1 97.69 91 LYS A CA 1
ATOM 689 C C . LYS A 1 91 ? -16.297 27.734 -4.258 1 97.69 91 LYS A C 1
ATOM 691 O O . LYS A 1 91 ? -16.359 28.969 -4.203 1 97.69 91 LYS A O 1
ATOM 696 N N . ALA A 1 92 ? -15.883 27 -3.248 1 98.06 92 ALA A N 1
ATOM 697 C CA . ALA A 1 92 ? -15.539 27.578 -1.949 1 98.06 92 ALA A CA 1
ATOM 698 C C . ALA A 1 92 ? -14.188 28.281 -1.998 1 98.06 92 ALA A C 1
ATOM 700 O O . ALA A 1 92 ? -13.852 29.047 -1.096 1 98.06 92 ALA A O 1
ATOM 701 N N . GLY A 1 93 ? -13.422 27.953 -3 1 98.12 93 GLY A N 1
ATOM 702 C CA . GLY A 1 93 ? -12.125 28.609 -3.141 1 98.12 93 GLY A CA 1
ATOM 703 C C . GLY A 1 93 ? -10.984 27.781 -2.562 1 98.12 93 GLY A C 1
ATOM 704 O O . GLY A 1 93 ? -9.938 28.344 -2.223 1 98.12 93 GLY A O 1
ATOM 705 N N . VAL A 1 94 ? -11.172 26.531 -2.404 1 98.38 94 VAL A N 1
ATOM 706 C CA . VAL A 1 94 ? -10.086 25.641 -2.008 1 98.38 94 VAL A CA 1
ATOM 707 C C . VAL A 1 94 ? -8.93 25.766 -2.998 1 98.38 94 VAL A C 1
ATOM 709 O O . VAL A 1 94 ? -9.148 25.828 -4.211 1 98.38 94 VAL A O 1
ATOM 712 N N . ASP A 1 95 ? -7.75 25.797 -2.469 1 98.44 95 ASP A N 1
ATOM 713 C CA . ASP A 1 95 ? -6.605 26.094 -3.316 1 98.44 95 ASP A CA 1
ATOM 714 C C . ASP A 1 95 ? -6.145 24.875 -4.094 1 98.44 95 ASP A C 1
ATOM 716 O O . ASP A 1 95 ? -5.652 24.984 -5.215 1 98.44 95 ASP A O 1
ATOM 720 N N . ALA A 1 96 ? -6.223 23.719 -3.492 1 98.38 96 ALA A N 1
ATOM 721 C CA . ALA A 1 96 ? -5.828 22.469 -4.145 1 98.38 96 ALA A CA 1
ATOM 722 C C . ALA A 1 96 ? -6.453 21.266 -3.447 1 98.38 96 ALA A C 1
ATOM 724 O O . ALA A 1 96 ? -6.895 21.359 -2.299 1 98.38 96 ALA A O 1
ATOM 725 N N . VAL A 1 97 ? -6.496 20.188 -4.188 1 97.75 97 VAL A N 1
ATOM 726 C CA . VAL A 1 97 ? -6.855 18.906 -3.582 1 97.75 97 VAL A CA 1
ATOM 727 C C . VAL A 1 97 ? -5.637 17.984 -3.547 1 97.75 97 VAL A C 1
ATOM 729 O O . VAL A 1 97 ? -4.777 18.047 -4.434 1 97.75 97 VAL A O 1
ATOM 732 N N . ILE A 1 98 ? -5.539 17.25 -2.512 1 96.31 98 ILE A N 1
ATOM 733 C CA . ILE A 1 98 ? -4.527 16.203 -2.395 1 96.31 98 ILE A CA 1
ATOM 734 C C . ILE A 1 98 ? -5.141 14.852 -2.729 1 96.31 98 ILE A C 1
ATOM 736 O O . ILE A 1 98 ? -6.012 14.367 -2.004 1 96.31 98 ILE A O 1
ATOM 740 N N . ALA A 1 99 ? -4.695 14.273 -3.832 1 93.62 99 ALA A N 1
ATOM 741 C CA . ALA A 1 99 ? -5.352 13.062 -4.324 1 93.62 99 ALA A CA 1
ATOM 742 C C . ALA A 1 99 ? -4.359 12.156 -5.039 1 93.62 99 ALA A C 1
ATOM 744 O O . ALA A 1 99 ? -3.26 12.578 -5.398 1 93.62 99 ALA A O 1
ATOM 745 N N . SER A 1 100 ? -4.738 10.867 -5.129 1 89.44 100 SER A N 1
ATOM 746 C CA . SER A 1 100 ? -3.891 9.93 -5.852 1 89.44 100 SER A CA 1
ATOM 747 C C . SER A 1 100 ? -4.699 9.117 -6.863 1 89.44 100 SER A C 1
ATOM 749 O O . SER A 1 100 ? -4.141 8.555 -7.805 1 89.44 100 SER A O 1
ATOM 751 N N . ASP A 1 101 ? -6.016 9.07 -6.672 1 88.31 101 ASP A N 1
ATOM 752 C CA . ASP A 1 101 ? -6.871 8.305 -7.574 1 88.31 101 ASP A CA 1
ATOM 753 C C . ASP A 1 101 ? -6.977 8.977 -8.938 1 88.31 101 ASP A C 1
ATOM 755 O O . ASP A 1 101 ? -7.215 10.188 -9.023 1 88.31 101 ASP A O 1
ATOM 759 N N . LEU A 1 102 ? -6.867 8.188 -9.961 1 90.19 102 LEU A N 1
ATOM 760 C CA . LEU A 1 102 ? -6.828 8.734 -11.312 1 90.19 102 LEU A CA 1
ATOM 761 C C . LEU A 1 102 ? -8.148 9.406 -11.672 1 90.19 102 LEU A C 1
ATOM 763 O O . LEU A 1 102 ? -8.164 10.414 -12.383 1 90.19 102 LEU A O 1
ATOM 767 N N . ALA A 1 103 ? -9.211 8.852 -11.164 1 90.56 103 ALA A N 1
ATOM 768 C CA . ALA A 1 103 ? -10.516 9.461 -11.43 1 90.56 103 ALA A CA 1
ATOM 769 C C . ALA A 1 103 ? -10.625 10.836 -10.773 1 90.56 103 ALA A C 1
ATOM 771 O O . ALA A 1 103 ? -11.172 11.766 -11.367 1 90.56 103 ALA A O 1
ATOM 772 N N . VAL A 1 104 ? -10.062 10.914 -9.664 1 92.75 104 VAL A N 1
ATOM 773 C CA . VAL A 1 104 ? -10.156 12.148 -8.898 1 92.75 104 VAL A CA 1
ATOM 774 C C . VAL A 1 104 ? -9.258 13.211 -9.516 1 92.75 104 VAL A C 1
ATOM 776 O O . VAL A 1 104 ? -9.695 14.336 -9.773 1 92.75 104 VAL A O 1
ATOM 779 N N . ILE A 1 105 ? -8.031 12.867 -9.836 1 95.19 105 ILE A N 1
ATOM 780 C CA . ILE A 1 105 ? -7.07 13.859 -10.305 1 95.19 105 ILE A CA 1
ATOM 781 C C . ILE A 1 105 ? -7.461 14.328 -11.703 1 95.19 105 ILE A C 1
ATOM 783 O O . ILE A 1 105 ? -7.285 15.5 -12.047 1 95.19 105 ILE A O 1
ATOM 787 N N . SER A 1 106 ? -7.98 13.469 -12.523 1 93.75 106 SER A N 1
ATOM 788 C CA . SER A 1 106 ? -8.43 13.852 -13.859 1 93.75 106 SER A CA 1
ATOM 789 C C . SER A 1 106 ? -9.594 14.836 -13.789 1 93.75 106 SER A C 1
ATOM 791 O O . SER A 1 106 ? -9.602 15.844 -14.508 1 93.75 106 SER A O 1
ATOM 793 N N . TYR A 1 107 ? -10.539 14.547 -12.945 1 95.38 107 TYR A N 1
ATOM 794 C CA . TYR A 1 107 ? -11.688 15.438 -12.828 1 95.38 107 TYR A CA 1
ATOM 795 C C . TYR A 1 107 ? -11.266 16.797 -12.266 1 95.38 107 TYR A C 1
ATOM 797 O O . TYR A 1 107 ? -11.656 17.844 -12.797 1 95.38 107 TYR A O 1
ATOM 805 N N . ALA A 1 108 ? -10.516 16.734 -11.195 1 97.12 108 ALA A N 1
ATOM 806 C CA . ALA A 1 108 ? -10.047 17.984 -10.602 1 97.12 108 ALA A CA 1
ATOM 807 C C . ALA A 1 108 ? -9.352 18.859 -11.641 1 97.12 108 ALA A C 1
ATOM 809 O O . ALA A 1 108 ? -9.633 20.047 -11.742 1 97.12 108 ALA A O 1
ATOM 810 N N . ARG A 1 109 ? -8.508 18.266 -12.398 1 95 109 ARG A N 1
ATOM 811 C CA . ARG A 1 109 ? -7.809 19 -13.461 1 95 109 ARG A CA 1
ATOM 812 C C . ARG A 1 109 ? -8.789 19.578 -14.469 1 95 109 ARG A C 1
ATOM 814 O O . ARG A 1 109 ? -8.648 20.719 -14.906 1 95 109 ARG A O 1
ATOM 821 N N . SER A 1 110 ? -9.75 18.844 -14.883 1 95.69 110 SER A N 1
ATOM 822 C CA . SER A 1 110 ? -10.695 19.25 -15.922 1 95.69 110 SER A CA 1
ATOM 823 C C . SER A 1 110 ? -11.477 20.484 -15.5 1 95.69 110 SER A C 1
ATOM 825 O O . SER A 1 110 ? -11.906 21.266 -16.344 1 95.69 110 SER A O 1
ATOM 827 N N . ILE A 1 111 ? -11.641 20.672 -14.25 1 97 111 ILE A N 1
ATOM 828 C CA . ILE A 1 111 ? -12.43 21.812 -13.797 1 97 111 ILE A CA 1
ATOM 829 C C . ILE A 1 111 ? -11.5 22.922 -13.305 1 97 111 ILE A C 1
ATOM 831 O O . ILE A 1 111 ? -11.953 23.891 -12.703 1 97 111 ILE A O 1
ATOM 835 N N . GLY A 1 112 ? -10.211 22.719 -13.391 1 96.06 112 GLY A N 1
ATOM 836 C CA . GLY A 1 112 ? -9.242 23.75 -13.047 1 96.06 112 GLY A CA 1
ATOM 837 C C . GLY A 1 112 ? -8.898 23.781 -11.57 1 96.06 112 GLY A C 1
ATOM 838 O O . GLY A 1 112 ? -8.477 24.812 -11.055 1 96.06 112 GLY A O 1
ATOM 839 N N . LEU A 1 113 ? -9.195 22.797 -10.859 1 97.69 113 LEU A N 1
ATOM 840 C CA . LEU A 1 113 ? -8.805 22.656 -9.461 1 97.69 113 LEU A CA 1
ATOM 841 C C . LEU A 1 113 ? -7.406 22.062 -9.344 1 97.69 113 LEU A C 1
ATOM 843 O O . LEU A 1 113 ? -7.145 20.969 -9.844 1 97.69 113 LEU A O 1
ATOM 847 N N . GLU A 1 114 ? -6.48 22.797 -8.688 1 98 114 GLU A N 1
ATOM 848 C CA . GLU A 1 114 ? -5.094 22.344 -8.57 1 98 114 GLU A CA 1
ATOM 849 C C . GLU A 1 114 ? -5.004 21.031 -7.805 1 98 114 GLU A C 1
ATOM 851 O O . GLU A 1 114 ? -5.754 20.812 -6.852 1 98 114 GLU A O 1
ATOM 856 N N . VAL A 1 115 ? -4.039 20.172 -8.219 1 98.12 115 VAL A N 1
ATOM 857 C CA . VAL A 1 115 ? -3.869 18.859 -7.602 1 98.12 115 VAL A CA 1
ATOM 858 C C . VAL A 1 115 ? -2.467 18.75 -7.008 1 98.12 115 VAL A C 1
ATOM 860 O O . VAL A 1 115 ? -1.487 19.156 -7.633 1 98.12 115 VAL A O 1
ATOM 863 N N . HIS A 1 116 ? -2.391 18.297 -5.793 1 97.75 116 HIS A N 1
ATOM 864 C CA . HIS A 1 116 ? -1.188 17.766 -5.168 1 97.75 116 HIS A CA 1
ATOM 865 C C . HIS A 1 116 ? -1.244 16.25 -5.078 1 97.75 116 HIS A C 1
ATOM 867 O O . HIS A 1 116 ? -2.205 15.688 -4.543 1 97.75 116 HIS A O 1
ATOM 873 N N . MET A 1 117 ? -0.208 15.617 -5.598 1 95.38 117 MET A N 1
ATOM 874 C CA . MET A 1 117 ? -0.225 14.164 -5.578 1 95.38 117 MET A CA 1
ATOM 875 C C . MET A 1 117 ? 0.012 13.633 -4.168 1 95.38 117 MET A C 1
ATOM 877 O O . MET A 1 117 ? 0.961 14.047 -3.498 1 95.38 117 MET A O 1
ATOM 881 N N . SER A 1 118 ? -0.842 12.75 -3.84 1 91.31 118 SER A N 1
ATOM 882 C CA . SER A 1 118 ? -0.737 12.117 -2.529 1 91.31 118 SER A CA 1
ATOM 883 C C . SER A 1 118 ? 0.404 11.102 -2.492 1 91.31 118 SER A C 1
ATOM 885 O O . SER A 1 118 ? 0.802 10.57 -3.529 1 91.31 118 SER A O 1
ATOM 887 N N . VAL A 1 119 ? 0.858 10.828 -1.274 1 85.31 119 VAL A N 1
ATOM 888 C CA . VAL A 1 119 ? 1.916 9.852 -1.042 1 85.31 119 VAL A CA 1
ATOM 889 C C . VAL A 1 119 ? 1.441 8.461 -1.474 1 85.31 119 VAL A C 1
ATOM 891 O O . VAL A 1 119 ? 2.254 7.605 -1.833 1 85.31 119 VAL A O 1
ATOM 894 N N . GLN A 1 120 ? 0.2 8.328 -1.565 1 78.25 120 GLN A N 1
ATOM 895 C CA . GLN A 1 120 ? -0.381 7.055 -1.969 1 78.25 120 GLN A CA 1
ATOM 896 C C . GLN A 1 120 ? -0.001 6.707 -3.406 1 78.25 120 GLN A C 1
ATOM 898 O O . GLN A 1 120 ? -0.117 5.551 -3.822 1 78.25 120 GLN A O 1
ATOM 903 N N . ALA A 1 121 ? 0.405 7.672 -4.16 1 84.19 121 ALA A N 1
ATOM 904 C CA . ALA A 1 121 ? 0.847 7.426 -5.527 1 84.19 121 ALA A CA 1
ATOM 905 C C . ALA A 1 121 ? 2.234 6.789 -5.551 1 84.19 121 ALA A C 1
ATOM 907 O O . ALA A 1 121 ? 2.676 6.285 -6.586 1 84.19 121 ALA A O 1
ATOM 908 N N . ASN A 1 122 ? 2.934 6.797 -4.488 1 81 122 ASN A N 1
ATOM 909 C CA . ASN A 1 122 ? 4.234 6.156 -4.32 1 81 122 ASN A CA 1
ATOM 910 C C . ASN A 1 122 ? 5.207 6.574 -5.418 1 81 122 ASN A C 1
ATOM 912 O O . ASN A 1 122 ? 5.812 5.727 -6.074 1 81 122 ASN A O 1
ATOM 916 N N . VAL A 1 123 ? 5.422 7.832 -5.566 1 88.81 123 VAL A N 1
ATOM 917 C CA . VAL A 1 123 ? 6.316 8.383 -6.578 1 88.81 123 VAL A CA 1
ATOM 918 C C . VAL A 1 123 ? 7.77 8.195 -6.141 1 88.81 123 VAL A C 1
ATOM 920 O O . VAL A 1 123 ? 8.195 8.75 -5.125 1 88.81 123 VAL A O 1
ATOM 923 N N . CYS A 1 124 ? 8.57 7.418 -6.98 1 86.88 124 CYS A N 1
ATOM 924 C CA . CYS A 1 124 ? 9.922 7.082 -6.547 1 86.88 124 CYS A CA 1
ATOM 925 C C . CYS A 1 124 ? 10.922 7.312 -7.672 1 86.88 124 CYS A C 1
ATOM 927 O O . CYS A 1 124 ? 12.117 7.066 -7.5 1 86.88 124 CYS A O 1
ATOM 929 N N . ASN A 1 125 ? 10.516 7.758 -8.828 1 90.31 125 ASN A N 1
ATOM 930 C CA . ASN A 1 125 ? 11.422 7.949 -9.953 1 90.31 125 ASN A CA 1
ATOM 931 C C . ASN A 1 125 ? 10.906 9.016 -10.914 1 90.31 125 ASN A C 1
ATOM 933 O O . ASN A 1 125 ? 9.766 9.477 -10.781 1 90.31 125 ASN A O 1
ATOM 937 N N . MET A 1 126 ? 11.695 9.359 -11.875 1 94.31 126 MET A N 1
ATOM 938 C CA . MET A 1 126 ? 11.398 10.492 -12.758 1 94.31 126 MET A CA 1
ATOM 939 C C . MET A 1 126 ? 10.289 10.133 -13.742 1 94.31 126 MET A C 1
ATOM 941 O O . MET A 1 126 ? 9.531 11.008 -14.164 1 94.31 126 MET A O 1
ATOM 945 N N . ALA A 1 127 ? 10.18 8.914 -14.062 1 91.75 127 ALA A N 1
ATOM 946 C CA . ALA A 1 127 ? 9.086 8.523 -14.945 1 91.75 127 ALA A CA 1
ATOM 947 C C . ALA A 1 127 ? 7.73 8.82 -14.297 1 91.75 127 ALA A C 1
ATOM 949 O O . ALA A 1 127 ? 6.852 9.406 -14.93 1 91.75 127 ALA A O 1
ATOM 950 N N . SER A 1 128 ? 7.637 8.43 -13.078 1 91.94 128 SER A N 1
ATOM 951 C CA . SER A 1 128 ? 6.41 8.711 -12.336 1 91.94 128 SER A CA 1
ATOM 952 C C . SER A 1 128 ? 6.219 10.211 -12.133 1 91.94 128 SER A C 1
ATOM 954 O O . SER A 1 128 ? 5.105 10.719 -12.242 1 91.94 128 SER A O 1
ATOM 956 N N . VAL A 1 129 ? 7.312 10.883 -11.82 1 96 129 VAL A N 1
ATOM 957 C CA . VAL A 1 129 ? 7.262 12.328 -11.641 1 96 129 VAL A CA 1
ATOM 958 C C . VAL A 1 129 ? 6.699 12.992 -12.906 1 96 129 VAL A C 1
ATOM 960 O O . VAL A 1 129 ? 5.754 13.773 -12.828 1 96 129 VAL A O 1
ATOM 963 N N . LYS A 1 130 ? 7.23 12.648 -14.039 1 95.19 130 LYS A N 1
ATOM 964 C CA . LYS A 1 130 ? 6.816 13.25 -15.305 1 95.19 130 LYS A CA 1
ATOM 965 C C . LYS A 1 130 ? 5.363 12.906 -15.625 1 95.19 130 LYS A C 1
ATOM 967 O O . LYS A 1 130 ? 4.613 13.758 -16.109 1 95.19 130 LYS A O 1
ATOM 972 N N . PHE A 1 131 ? 5.043 11.797 -15.336 1 90.69 131 PHE A N 1
ATOM 973 C CA . PHE A 1 131 ? 3.664 11.383 -15.57 1 90.69 131 PHE A CA 1
ATOM 974 C C . PHE A 1 131 ? 2.699 12.234 -14.758 1 90.69 131 PHE A C 1
ATOM 976 O O . PHE A 1 131 ? 1.741 12.789 -15.305 1 90.69 131 PHE A O 1
ATOM 983 N N . TYR A 1 132 ? 2.904 12.273 -13.5 1 95.19 132 TYR A N 1
ATOM 984 C CA . TYR A 1 132 ? 1.958 12.953 -12.617 1 95.19 132 TYR A CA 1
ATOM 985 C C . TYR A 1 132 ? 2.051 14.469 -12.773 1 95.19 132 TYR A C 1
ATOM 987 O O . TYR A 1 132 ? 1.126 15.195 -12.406 1 95.19 132 TYR A O 1
ATOM 995 N N . ALA A 1 133 ? 3.152 14.953 -13.336 1 96.5 133 ALA A N 1
ATOM 996 C CA . ALA A 1 133 ? 3.303 16.375 -13.594 1 96.5 133 ALA A CA 1
ATOM 997 C C . ALA A 1 133 ? 2.238 16.875 -14.578 1 96.5 133 ALA A C 1
ATOM 999 O O . ALA A 1 133 ? 1.926 18.062 -14.609 1 96.5 133 ALA A O 1
ATOM 1000 N N . GLN A 1 134 ? 1.665 15.977 -15.305 1 94.75 134 GLN A N 1
ATOM 1001 C CA . GLN A 1 134 ? 0.597 16.344 -16.219 1 94.75 134 GLN A CA 1
ATOM 1002 C C . GLN A 1 134 ? -0.672 16.734 -15.469 1 94.75 134 GLN A C 1
ATOM 1004 O O . GLN A 1 134 ? -1.542 17.406 -16.016 1 94.75 134 GLN A O 1
ATOM 1009 N N . TYR A 1 135 ? -0.76 16.25 -14.227 1 95.5 135 TYR A N 1
ATOM 1010 C CA . TYR A 1 135 ? -2.008 16.406 -13.484 1 95.5 135 TYR A CA 1
ATOM 1011 C C . TYR A 1 135 ? -1.805 17.266 -12.25 1 95.5 135 TYR A C 1
ATOM 1013 O O . TYR A 1 135 ? -2.766 17.812 -11.703 1 95.5 135 TYR A O 1
ATOM 1021 N N . ALA A 1 136 ? -0.619 17.359 -11.766 1 97.38 136 ALA A N 1
ATOM 1022 C CA . ALA A 1 136 ? -0.419 17.938 -10.438 1 97.38 136 ALA A CA 1
ATOM 1023 C C . ALA A 1 136 ? 0.711 18.969 -10.453 1 97.38 136 ALA A C 1
ATOM 1025 O O . ALA A 1 136 ? 1.64 18.859 -11.258 1 97.38 136 ALA A O 1
ATOM 1026 N N . ASP A 1 137 ? 0.662 19.906 -9.547 1 97.56 137 ASP A N 1
ATOM 1027 C CA . ASP A 1 137 ? 1.689 20.938 -9.414 1 97.56 137 ASP A CA 1
ATOM 1028 C C . ASP A 1 137 ? 2.676 20.594 -8.305 1 97.56 137 ASP A C 1
ATOM 1030 O O . ASP A 1 137 ? 3.762 21.172 -8.219 1 97.56 137 ASP A O 1
ATOM 1034 N N . VAL A 1 138 ? 2.289 19.719 -7.449 1 97.44 138 VAL A N 1
ATOM 1035 C CA . VAL A 1 138 ? 3.123 19.234 -6.348 1 97.44 138 VAL A CA 1
ATOM 1036 C C . VAL A 1 138 ? 3.064 17.719 -6.273 1 97.44 138 VAL A C 1
ATOM 1038 O O . VAL A 1 138 ? 2.008 17.125 -6.492 1 97.44 138 VAL A O 1
ATOM 1041 N N . VAL A 1 139 ? 4.188 17.094 -6.035 1 96.69 139 VAL A N 1
ATOM 1042 C CA . VAL A 1 139 ? 4.223 15.656 -5.848 1 96.69 139 VAL A CA 1
ATOM 1043 C C . VAL A 1 139 ? 4.836 15.32 -4.492 1 96.69 139 VAL A C 1
ATOM 1045 O O . VAL A 1 139 ? 5.855 15.898 -4.105 1 96.69 139 VAL A O 1
ATOM 1048 N N . VAL A 1 140 ? 4.156 14.477 -3.807 1 92.94 140 VAL A N 1
ATOM 1049 C CA . VAL A 1 140 ? 4.73 13.938 -2.58 1 92.94 140 VAL A CA 1
ATOM 1050 C C . VAL A 1 140 ? 5.559 12.695 -2.902 1 92.94 140 VAL A C 1
ATOM 1052 O O . VAL A 1 140 ? 5.051 11.734 -3.488 1 92.94 140 VAL A O 1
ATOM 1055 N N . LEU A 1 141 ? 6.77 12.727 -2.525 1 88.62 141 LEU A N 1
ATOM 1056 C CA . LEU A 1 141 ? 7.633 11.578 -2.803 1 88.62 141 LEU A CA 1
ATOM 1057 C C . LEU A 1 141 ? 7.426 10.477 -1.771 1 88.62 141 LEU A C 1
ATOM 1059 O O . LEU A 1 141 ? 7.004 10.75 -0.644 1 88.62 141 LEU A O 1
ATOM 1063 N N . ALA A 1 142 ? 7.734 9.312 -2.291 1 80.56 142 ALA A N 1
ATOM 1064 C CA . ALA A 1 142 ? 7.605 8.141 -1.424 1 80.56 142 ALA A CA 1
ATOM 1065 C C . ALA A 1 142 ? 8.469 8.289 -0.174 1 80.56 142 ALA A C 1
ATOM 1067 O O . ALA A 1 142 ? 9.562 8.852 -0.232 1 80.56 142 ALA A O 1
ATOM 1068 N N . ARG A 1 143 ? 8.008 7.691 0.86 1 72.62 143 ARG A N 1
ATOM 1069 C CA . ARG A 1 143 ? 8.656 7.828 2.158 1 72.62 143 ARG A CA 1
ATOM 1070 C C . ARG A 1 143 ? 9.945 7.016 2.211 1 72.62 143 ARG A C 1
ATOM 1072 O O . ARG A 1 143 ? 10.812 7.262 3.059 1 72.62 143 ARG A O 1
ATOM 1079 N N . GLU A 1 144 ? 10.156 6.113 1.287 1 68.69 144 GLU A N 1
ATOM 1080 C CA . GLU A 1 144 ? 11.289 5.191 1.312 1 68.69 144 GLU A CA 1
ATOM 1081 C C . GLU A 1 144 ? 12.516 5.805 0.644 1 68.69 144 GLU A C 1
ATOM 1083 O O . GLU A 1 144 ? 13.625 5.27 0.752 1 68.69 144 GLU A O 1
ATOM 1088 N N . LEU A 1 145 ? 12.344 6.906 0.079 1 79.31 145 LEU A N 1
ATOM 1089 C CA . LEU A 1 145 ? 13.461 7.504 -0.646 1 79.31 145 LEU A CA 1
ATOM 1090 C C . LEU A 1 145 ? 14.469 8.117 0.319 1 79.31 145 LEU A C 1
ATOM 1092 O O . LEU A 1 145 ? 14.086 8.719 1.325 1 79.31 145 LEU A O 1
ATOM 1096 N N . THR A 1 146 ? 15.711 7.957 0.009 1 78.5 146 THR A N 1
ATOM 1097 C CA . THR A 1 146 ? 16.781 8.602 0.75 1 78.5 146 THR A CA 1
ATOM 1098 C C . THR A 1 146 ? 16.922 10.062 0.334 1 78.5 146 THR A C 1
ATOM 1100 O O . THR A 1 146 ? 16.406 10.469 -0.71 1 78.5 146 THR A O 1
ATOM 1103 N N . LEU A 1 147 ? 17.672 10.797 1.141 1 84.94 147 LEU A N 1
ATOM 1104 C CA . LEU A 1 147 ? 17.922 12.195 0.836 1 84.94 147 LEU A CA 1
ATOM 1105 C C . LEU A 1 147 ? 18.625 12.344 -0.514 1 84.94 147 LEU A C 1
ATOM 1107 O O . LEU A 1 147 ? 18.312 13.25 -1.283 1 84.94 147 LEU A O 1
ATOM 1111 N N . ALA A 1 148 ? 19.562 11.398 -0.796 1 85.75 148 ALA A N 1
ATOM 1112 C CA . ALA A 1 148 ? 20.297 11.445 -2.066 1 85.75 148 ALA A CA 1
ATOM 1113 C C . ALA A 1 148 ? 19.344 11.242 -3.242 1 85.75 148 ALA A C 1
ATOM 1115 O O . ALA A 1 148 ? 19.438 11.938 -4.258 1 85.75 148 ALA A O 1
ATOM 1116 N N . GLN A 1 149 ? 18.438 10.367 -3.098 1 86.62 149 GLN A N 1
ATOM 1117 C CA . GLN A 1 149 ? 17.453 10.086 -4.145 1 86.62 149 GLN A CA 1
ATOM 1118 C C . GLN A 1 149 ? 16.5 11.258 -4.32 1 86.62 149 GLN A C 1
ATOM 1120 O O . GLN A 1 149 ? 16.141 11.609 -5.449 1 86.62 149 GLN A O 1
ATOM 1125 N N . ILE A 1 150 ? 16.109 11.836 -3.232 1 90.88 150 ILE A N 1
ATOM 1126 C CA . ILE A 1 150 ? 15.234 13.008 -3.271 1 90.88 150 ILE A CA 1
ATOM 1127 C C . ILE A 1 150 ? 15.938 14.148 -4.012 1 90.88 150 ILE A C 1
ATOM 1129 O O . ILE A 1 150 ? 15.352 14.766 -4.91 1 90.88 150 ILE A O 1
ATOM 1133 N N . ARG A 1 151 ? 17.172 14.367 -3.643 1 92.81 151 ARG A N 1
ATOM 1134 C CA . ARG A 1 151 ? 17.969 15.406 -4.293 1 92.81 151 ARG A CA 1
ATOM 1135 C C . ARG A 1 151 ? 18.078 15.156 -5.793 1 92.81 151 ARG A C 1
ATOM 1137 O O . ARG A 1 151 ? 17.906 16.078 -6.594 1 92.81 151 ARG A O 1
ATOM 1144 N N . HIS A 1 152 ? 18.328 13.938 -6.105 1 94 152 HIS A N 1
ATOM 1145 C CA . HIS A 1 152 ? 18.469 13.57 -7.512 1 94 152 HIS A CA 1
ATOM 1146 C C . HIS A 1 152 ? 17.188 13.883 -8.289 1 94 152 HIS A C 1
ATOM 1148 O O . HIS A 1 152 ? 17.25 14.453 -9.383 1 94 152 HIS A O 1
ATOM 1154 N N . ILE A 1 153 ? 16.094 13.539 -7.73 1 95.38 153 ILE A N 1
ATOM 1155 C CA . ILE A 1 153 ? 14.812 13.758 -8.391 1 95.38 153 ILE A CA 1
ATOM 1156 C C . ILE A 1 153 ? 14.562 15.258 -8.555 1 95.38 153 ILE A C 1
ATOM 1158 O O . ILE A 1 153 ? 14.195 15.719 -9.633 1 95.38 153 ILE A O 1
ATOM 1162 N N . ILE A 1 154 ? 14.805 16.047 -7.535 1 96.75 154 ILE A N 1
ATOM 1163 C CA . ILE A 1 154 ? 14.547 17.484 -7.562 1 96.75 154 ILE A CA 1
ATOM 1164 C C . ILE A 1 154 ? 15.469 18.156 -8.578 1 96.75 154 ILE A C 1
ATOM 1166 O O . ILE A 1 154 ? 15.023 19 -9.367 1 96.75 154 ILE A O 1
ATOM 1170 N N . GLU A 1 155 ? 16.703 17.766 -8.578 1 96.62 155 GLU A N 1
ATOM 1171 C CA . GLU A 1 155 ? 17.641 18.297 -9.555 1 96.62 155 GLU A CA 1
ATOM 1172 C C . GLU A 1 155 ? 17.234 17.953 -10.977 1 96.62 155 GLU A C 1
ATOM 1174 O O . GLU A 1 155 ? 17.359 18.781 -11.883 1 96.62 155 GLU A O 1
ATOM 1179 N N . SER A 1 156 ? 16.781 16.781 -11.156 1 96.81 156 SER A N 1
ATOM 1180 C CA . SER A 1 156 ? 16.328 16.344 -12.469 1 96.81 156 SER A CA 1
ATOM 1181 C C . SER A 1 156 ? 15.117 17.141 -12.93 1 96.81 156 SER A C 1
ATOM 1183 O O . SER A 1 156 ? 15.008 17.5 -14.102 1 96.81 156 SER A O 1
ATOM 1185 N N . ILE A 1 157 ? 14.172 17.438 -12.031 1 97.38 157 ILE A N 1
ATOM 1186 C CA . ILE A 1 157 ? 13 18.25 -12.336 1 97.38 157 ILE A CA 1
ATOM 1187 C C . ILE A 1 157 ? 13.445 19.609 -12.867 1 97.38 157 ILE A C 1
ATOM 1189 O O . ILE A 1 157 ? 12.922 20.094 -13.875 1 97.38 157 ILE A O 1
ATOM 1193 N N . ARG A 1 158 ? 14.414 20.203 -12.203 1 96.81 158 ARG A N 1
ATOM 1194 C CA . ARG A 1 158 ? 14.922 21.516 -12.586 1 96.81 158 ARG A CA 1
ATOM 1195 C C . ARG A 1 158 ? 15.625 21.453 -13.938 1 96.81 158 ARG A C 1
ATOM 1197 O O . ARG A 1 158 ? 15.344 22.266 -14.828 1 96.81 158 ARG A O 1
ATOM 1204 N N . LYS A 1 159 ? 16.484 20.5 -14.078 1 97.31 159 LYS A N 1
ATOM 1205 C CA . LYS A 1 159 ? 17.312 20.359 -15.281 1 97.31 159 LYS A CA 1
ATOM 1206 C C . LYS A 1 159 ? 16.438 20.109 -16.516 1 97.31 159 LYS A C 1
ATOM 1208 O O . LYS A 1 159 ? 16.688 20.672 -17.578 1 97.31 159 LYS A O 1
ATOM 1213 N N . GLU A 1 160 ? 15.453 19.297 -16.344 1 97.31 160 GLU A N 1
ATOM 1214 C CA . GLU A 1 160 ? 14.609 18.906 -17.469 1 97.31 160 GLU A CA 1
ATOM 1215 C C . GLU A 1 160 ? 13.438 19.859 -17.641 1 97.31 160 GLU A C 1
ATOM 1217 O O . GLU A 1 160 ? 12.68 19.75 -18.609 1 97.31 160 GLU A O 1
ATOM 1222 N N . GLY A 1 161 ? 13.242 20.688 -16.734 1 97.5 161 GLY A N 1
ATOM 1223 C CA . GLY A 1 161 ? 12.164 21.672 -16.812 1 97.5 161 GLY A CA 1
ATOM 1224 C C . GLY A 1 161 ? 10.789 21.047 -16.703 1 97.5 161 GLY A C 1
ATOM 1225 O O . GLY A 1 161 ? 9.883 21.391 -17.469 1 97.5 161 GLY A O 1
ATOM 1226 N N . VAL A 1 162 ? 10.633 20.109 -15.758 1 97.5 162 VAL A N 1
ATOM 1227 C CA . VAL A 1 162 ? 9.336 19.453 -15.562 1 97.5 162 VAL A CA 1
ATOM 1228 C C . VAL A 1 162 ? 8.375 20.406 -14.875 1 97.5 162 VAL A C 1
ATOM 1230 O O . VAL A 1 162 ? 8.633 20.875 -13.766 1 97.5 162 VAL A O 1
ATOM 1233 N N . LYS A 1 163 ? 7.211 20.656 -15.523 1 97.88 163 LYS A N 1
ATOM 1234 C CA . LYS A 1 163 ? 6.254 21.641 -15.023 1 97.88 163 LYS A CA 1
ATOM 1235 C C . LYS A 1 163 ? 4.887 21 -14.781 1 97.88 163 LYS A C 1
ATOM 1237 O O . LYS A 1 163 ? 4.535 20.016 -15.43 1 97.88 163 LYS A O 1
ATOM 1242 N N . GLY A 1 164 ? 4.168 21.562 -13.805 1 95.75 164 GLY A N 1
ATOM 1243 C CA . GLY A 1 164 ? 2.781 21.156 -13.609 1 95.75 164 GLY A CA 1
ATOM 1244 C C . GLY A 1 164 ? 1.812 21.938 -14.477 1 95.75 164 GLY A C 1
ATOM 1245 O O . GLY A 1 164 ? 2.23 22.703 -15.352 1 95.75 164 GLY A O 1
ATOM 1246 N N . PRO A 1 165 ? 0.566 21.703 -14.266 1 96.25 165 PRO A N 1
ATOM 1247 C CA . PRO A 1 165 ? -0.475 22.391 -15.031 1 96.25 165 PRO A CA 1
ATOM 1248 C C . PRO A 1 165 ? -0.432 23.906 -14.867 1 96.25 165 PRO A C 1
ATOM 1250 O O . PRO A 1 165 ? -0.878 24.641 -15.75 1 96.25 165 PRO A O 1
ATOM 1253 N N . SER A 1 166 ? 0.061 24.406 -13.766 1 94.88 166 SER A N 1
ATOM 1254 C CA . SER A 1 166 ? 0.152 25.844 -13.516 1 94.88 166 SER A CA 1
ATOM 1255 C C . SER A 1 166 ? 1.181 26.5 -14.43 1 94.88 166 SER A C 1
ATOM 1257 O O . SER A 1 166 ? 1.214 27.719 -14.555 1 94.88 166 SER A O 1
ATOM 1259 N N . GLY A 1 167 ? 2.027 25.719 -15.023 1 95.31 167 GLY A N 1
ATOM 1260 C CA . GLY A 1 167 ? 3.109 26.234 -15.844 1 95.31 167 GLY A CA 1
ATOM 1261 C C . GLY A 1 167 ? 4.383 26.484 -15.062 1 95.31 167 GLY A C 1
ATOM 1262 O O . GLY A 1 167 ? 5.41 26.859 -15.641 1 95.31 167 GLY A O 1
ATOM 1263 N N . GLU A 1 168 ? 4.379 26.266 -13.812 1 95.81 168 GLU A N 1
ATOM 1264 C CA . GLU A 1 168 ? 5.551 26.406 -12.953 1 95.81 168 GLU A CA 1
ATOM 1265 C C . GLU A 1 168 ? 6.238 25.062 -12.742 1 95.81 168 GLU A C 1
ATOM 1267 O O . GLU A 1 168 ? 5.633 24 -12.961 1 95.81 168 GLU A O 1
ATOM 1272 N N . LEU A 1 169 ? 7.523 25.125 -12.344 1 96.75 169 LEU A N 1
ATOM 1273 C CA . LEU A 1 169 ? 8.25 23.906 -12.031 1 96.75 169 LEU A CA 1
ATOM 1274 C C . LEU A 1 169 ? 7.516 23.094 -10.969 1 96.75 169 LEU A C 1
ATOM 1276 O O . LEU A 1 169 ? 7.008 23.656 -9.992 1 96.75 169 LEU A O 1
ATOM 1280 N N . LEU A 1 170 ? 7.508 21.781 -11.219 1 97.75 170 LEU A N 1
ATOM 1281 C CA . LEU A 1 170 ? 6.891 20.875 -10.258 1 97.75 170 LEU A CA 1
ATOM 1282 C C . LEU A 1 170 ? 7.562 20.984 -8.898 1 97.75 170 LEU A C 1
ATOM 1284 O O . LEU A 1 170 ? 8.789 21 -8.805 1 97.75 170 LEU A O 1
ATOM 1288 N N . ARG A 1 171 ? 6.789 21.109 -7.867 1 97.19 171 ARG A N 1
ATOM 1289 C CA . ARG A 1 171 ? 7.316 21.219 -6.512 1 97.19 171 ARG A CA 1
ATOM 1290 C C . ARG A 1 171 ? 7.297 19.859 -5.82 1 97.19 171 ARG A C 1
ATOM 1292 O O . ARG A 1 171 ? 6.457 19 -6.125 1 97.19 171 ARG A O 1
ATOM 1299 N N . VAL A 1 172 ? 8.211 19.672 -4.914 1 96.62 172 VAL A N 1
ATOM 1300 C CA . VAL A 1 172 ? 8.328 18.406 -4.199 1 96.62 172 VAL A CA 1
ATOM 1301 C C . VAL A 1 172 ? 7.953 18.594 -2.732 1 96.62 172 VAL A C 1
ATOM 1303 O O . VAL A 1 172 ? 8.445 19.516 -2.078 1 96.62 172 VAL A O 1
ATOM 1306 N N . GLU A 1 173 ? 7.078 17.781 -2.332 1 96.12 173 GLU A N 1
ATOM 1307 C CA . GLU A 1 173 ? 6.613 17.719 -0.95 1 96.12 173 GLU A CA 1
ATOM 1308 C C . GLU A 1 173 ? 7.141 16.469 -0.252 1 96.12 173 GLU A C 1
ATOM 1310 O O . GLU A 1 173 ? 7.223 15.398 -0.862 1 96.12 173 GLU A O 1
ATOM 1315 N N . ILE A 1 174 ? 7.523 16.641 1.042 1 91.94 174 ILE A N 1
ATOM 1316 C CA . ILE A 1 174 ? 7.887 15.484 1.854 1 91.94 174 ILE A CA 1
ATOM 1317 C C . ILE A 1 174 ? 7.227 15.586 3.227 1 91.94 174 ILE A C 1
ATOM 1319 O O . ILE A 1 174 ? 6.805 16.672 3.639 1 91.94 174 ILE A O 1
ATOM 1323 N N . PHE A 1 175 ? 7.105 14.43 3.889 1 89.44 175 PHE A N 1
ATOM 1324 C CA . PHE A 1 175 ? 6.703 14.438 5.289 1 89.44 175 PHE A CA 1
ATOM 1325 C C . PHE A 1 175 ? 7.863 14.867 6.184 1 89.44 175 PHE A C 1
ATOM 1327 O O . PHE A 1 175 ? 8.969 14.328 6.086 1 89.44 175 PHE A O 1
ATOM 1334 N N . ALA A 1 176 ? 7.559 15.789 7.047 1 92.25 176 ALA A N 1
ATOM 1335 C CA . ALA A 1 176 ? 8.648 16.328 7.863 1 92.25 176 ALA A CA 1
ATOM 1336 C C . ALA A 1 176 ? 8.523 15.859 9.312 1 92.25 176 ALA A C 1
ATOM 1338 O O . ALA A 1 176 ? 9.516 15.797 10.039 1 92.25 176 ALA A O 1
ATOM 1339 N N . HIS A 1 177 ? 7.293 15.586 9.727 1 89.69 177 HIS A N 1
ATOM 1340 C CA . HIS A 1 177 ? 7.102 15.281 11.141 1 89.69 177 HIS A CA 1
ATOM 1341 C C . HIS A 1 177 ? 5.863 14.414 11.359 1 89.69 177 HIS A C 1
ATOM 1343 O O . HIS A 1 177 ? 4.848 14.594 10.68 1 89.69 177 HIS A O 1
ATOM 1349 N N . GLY A 1 178 ? 6.016 13.5 12.336 1 82.44 178 GLY A N 1
ATOM 1350 C CA . GLY A 1 178 ? 4.82 12.828 12.82 1 82.44 178 GLY A CA 1
ATOM 1351 C C . GLY A 1 178 ? 4.828 11.336 12.562 1 82.44 178 GLY A C 1
ATOM 1352 O O . GLY A 1 178 ? 5.863 10.766 12.203 1 82.44 178 GLY A O 1
ATOM 1353 N N . ALA A 1 179 ? 3.691 10.82 12.945 1 65.19 179 ALA A N 1
ATOM 1354 C CA . ALA A 1 179 ? 3.531 9.375 12.828 1 65.19 179 ALA A CA 1
ATOM 1355 C C . ALA A 1 179 ? 3.516 8.938 11.367 1 65.19 179 ALA A C 1
ATOM 1357 O O . ALA A 1 179 ? 2.801 9.508 10.547 1 65.19 179 ALA A O 1
ATOM 1358 N N . LEU A 1 180 ? 4.418 8.102 11.094 1 60.03 180 LEU A N 1
ATOM 1359 C CA . LEU A 1 180 ? 4.43 7.578 9.734 1 60.03 180 LEU A CA 1
ATOM 1360 C C . LEU A 1 180 ? 3.764 6.211 9.672 1 60.03 180 LEU A C 1
ATOM 1362 O O . LEU A 1 180 ? 3.928 5.395 10.578 1 60.03 180 LEU A O 1
ATOM 1366 N N . CYS A 1 181 ? 2.729 6.184 8.805 1 54.34 181 CYS A N 1
ATOM 1367 C CA . CYS A 1 181 ? 2.082 4.895 8.57 1 54.34 181 CYS A CA 1
ATOM 1368 C C . CYS A 1 181 ? 3.109 3.818 8.25 1 54.34 181 CYS A C 1
ATOM 1370 O O . CYS A 1 181 ? 4.07 4.07 7.516 1 54.34 181 CYS A O 1
ATOM 1372 N N . VAL A 1 182 ? 3.055 2.764 9.062 1 46.53 182 VAL A N 1
ATOM 1373 C CA . VAL A 1 182 ? 3.975 1.646 8.883 1 46.53 182 VAL A CA 1
ATOM 1374 C C . VAL A 1 182 ? 3.783 1.043 7.492 1 46.53 182 VAL A C 1
ATOM 1376 O O . VAL A 1 182 ? 4.707 0.442 6.934 1 46.53 182 VAL A O 1
ATOM 1379 N N . ALA A 1 183 ? 2.566 1.312 6.973 1 44.03 183 ALA A N 1
ATOM 1380 C CA . ALA A 1 183 ? 2.309 0.72 5.664 1 44.03 183 ALA A CA 1
ATOM 1381 C C . ALA A 1 183 ? 2.988 1.52 4.559 1 44.03 183 ALA A C 1
ATOM 1383 O O . ALA A 1 183 ? 3.221 2.723 4.703 1 44.03 183 ALA A O 1
ATOM 1384 N N . VAL A 1 184 ? 3.666 0.929 3.639 1 40.28 184 VAL A N 1
ATOM 1385 C CA . VAL A 1 184 ? 4.277 1.619 2.508 1 40.28 184 VAL A CA 1
ATOM 1386 C C . VAL A 1 184 ? 3.268 2.572 1.875 1 40.28 184 VAL A C 1
ATOM 1388 O O . VAL A 1 184 ? 2.215 2.143 1.396 1 40.28 184 VAL A O 1
ATOM 1391 N N . SER A 1 185 ? 3.652 3.881 1.758 1 41.56 185 SER A N 1
ATOM 1392 C CA . SER A 1 185 ? 2.979 5.016 1.135 1 41.56 185 SER A CA 1
ATOM 1393 C C . SER A 1 185 ? 1.504 5.062 1.522 1 41.56 185 SER A C 1
ATOM 1395 O O . SER A 1 185 ? 0.651 5.402 0.7 1 41.56 185 SER A O 1
ATOM 1397 N N . GLY A 1 186 ? 1.036 4.559 2.943 1 41.34 186 GLY A N 1
ATOM 1398 C CA . GLY A 1 186 ? -0.313 4.734 3.459 1 41.34 186 GLY A CA 1
ATOM 1399 C C . GLY A 1 186 ? -1.238 3.584 3.104 1 41.34 186 GLY A C 1
ATOM 1400 O O . GLY A 1 186 ? -2.408 3.58 3.494 1 41.34 186 GLY A O 1
ATOM 1401 N N . LYS A 1 187 ? -0.731 2.742 2.248 1 41.34 187 LYS A N 1
ATOM 1402 C CA . LYS A 1 187 ? -1.619 1.638 1.896 1 41.34 187 LYS A CA 1
ATOM 1403 C C . LYS A 1 187 ? -1.538 0.518 2.93 1 41.34 187 LYS A C 1
ATOM 1405 O O . LYS A 1 187 ? -0.598 -0.28 2.916 1 41.34 187 LYS A O 1
ATOM 1410 N N . CYS A 1 188 ? -2.225 0.729 4.137 1 43.84 188 CYS A N 1
ATOM 1411 C CA . CYS A 1 188 ? -2.176 -0.131 5.312 1 43.84 188 CYS A CA 1
ATOM 1412 C C . CYS A 1 188 ? -3.275 -1.184 5.262 1 43.84 188 CYS A C 1
ATOM 1414 O O . CYS A 1 188 ? -4.445 -0.856 5.047 1 43.84 188 CYS A O 1
ATOM 1416 N N . HIS A 1 189 ? -2.938 -2.416 5.152 1 41.22 189 HIS A N 1
ATOM 1417 C CA . HIS A 1 189 ? -3.961 -3.455 5.148 1 41.22 189 HIS A CA 1
ATOM 1418 C C . HIS A 1 189 ? -4.191 -4.004 6.555 1 41.22 189 HIS A C 1
ATOM 1420 O O . HIS A 1 189 ? -5.148 -4.742 6.785 1 41.22 189 HIS A O 1
ATOM 1426 N N . MET A 1 190 ? -3.354 -3.611 7.465 1 41.41 190 MET A N 1
ATOM 1427 C CA . MET A 1 190 ? -3.578 -4.121 8.812 1 41.41 190 MET A CA 1
ATOM 1428 C C . MET A 1 190 ? -4.965 -3.742 9.32 1 41.41 190 MET A C 1
ATOM 1430 O O . MET A 1 190 ? -5.617 -4.527 10.008 1 41.41 190 MET A O 1
ATOM 1434 N N . SER A 1 191 ? -5.301 -2.518 8.945 1 39.41 191 SER A N 1
ATOM 1435 C CA . SER A 1 191 ? -6.613 -2.094 9.422 1 39.41 191 SER A CA 1
ATOM 1436 C C . SER A 1 191 ? -7.723 -2.934 8.805 1 39.41 191 SER A C 1
ATOM 1438 O O . SER A 1 191 ? -8.742 -3.193 9.445 1 39.41 191 SER A O 1
ATOM 1440 N N . LEU A 1 192 ? -7.445 -3.248 7.516 1 39.78 192 LEU A N 1
ATOM 1441 C CA . LEU A 1 192 ? -8.484 -4.043 6.867 1 39.78 192 LEU A CA 1
ATOM 1442 C C . LEU A 1 192 ? -8.594 -5.418 7.512 1 39.78 192 LEU A C 1
ATOM 1444 O O . LEU A 1 192 ? -9.703 -5.902 7.77 1 39.78 192 LEU A O 1
ATOM 1448 N N . ALA A 1 193 ? -7.473 -6.008 7.719 1 39.78 193 ALA A N 1
ATOM 1449 C CA . ALA A 1 193 ? -7.445 -7.367 8.25 1 39.78 193 ALA A CA 1
ATOM 1450 C C . ALA A 1 193 ? -8.008 -7.414 9.672 1 39.78 193 ALA A C 1
ATOM 1452 O O . ALA A 1 193 ? -8.711 -8.359 10.031 1 39.78 193 ALA A O 1
ATOM 1453 N N . ALA A 1 194 ? -7.695 -6.305 10.375 1 40.12 194 ALA A N 1
ATOM 1454 C CA . ALA A 1 194 ? -8.07 -6.375 11.781 1 40.12 194 ALA A CA 1
ATOM 1455 C C . ALA A 1 194 ? -9.516 -5.926 11.984 1 40.12 194 ALA A C 1
ATOM 1457 O O . ALA A 1 194 ? -10.227 -6.473 12.836 1 40.12 194 ALA A O 1
ATOM 1458 N N . TYR A 1 195 ? -9.922 -4.914 11.164 1 39.69 195 TYR A N 1
ATOM 1459 C CA . TYR A 1 195 ? -11.227 -4.352 11.492 1 39.69 195 TYR A CA 1
ATOM 1460 C C . TYR A 1 195 ? -12.094 -4.227 10.242 1 39.69 195 TYR A C 1
ATOM 1462 O O . TYR A 1 195 ? -13.078 -3.479 10.227 1 39.69 195 TYR A O 1
ATOM 1470 N N . ASN A 1 196 ? -11.859 -5.121 9.281 1 39.94 196 ASN A N 1
ATOM 1471 C CA . ASN A 1 196 ? -12.633 -5 8.047 1 39.94 196 ASN A CA 1
ATOM 1472 C C . ASN A 1 196 ? -12.711 -3.553 7.574 1 39.94 196 ASN A C 1
ATOM 1474 O O . ASN A 1 196 ? -13.75 -3.109 7.09 1 39.94 196 ASN A O 1
ATOM 1478 N N . SER A 1 197 ? -11.852 -2.846 8.117 1 39.34 197 SER A N 1
ATOM 1479 C CA . SER A 1 197 ? -11.812 -1.438 7.734 1 39.34 197 SER A CA 1
ATOM 1480 C C . SER A 1 197 ? -10.586 -1.133 6.875 1 39.34 197 SER A C 1
ATOM 1482 O O . SER A 1 197 ? -9.469 -1.516 7.223 1 39.34 197 SER A O 1
ATOM 1484 N N . SER A 1 198 ? -10.891 -0.783 5.688 1 42.59 198 SER A N 1
ATOM 1485 C CA . SER A 1 198 ? -9.789 -0.513 4.77 1 42.59 198 SER A CA 1
ATOM 1486 C C . SER A 1 198 ? -9.086 0.795 5.113 1 42.59 198 SER A C 1
ATOM 1488 O O . SER A 1 198 ? -9.688 1.868 5.039 1 42.59 198 SER A O 1
ATOM 1490 N N . ALA A 1 199 ? -7.918 0.718 5.582 1 45.53 199 ALA A N 1
ATOM 1491 C CA . ALA A 1 199 ? -7.129 1.909 5.883 1 45.53 199 ALA A CA 1
ATOM 1492 C C . ALA A 1 199 ? -6.992 2.801 4.652 1 45.53 199 ALA A C 1
ATOM 1494 O O . ALA A 1 199 ? -6.957 4.027 4.766 1 45.53 199 ALA A O 1
ATOM 1495 N N . ASN A 1 200 ? -7.004 2.139 3.473 1 46.69 200 ASN A N 1
ATOM 1496 C CA . ASN A 1 200 ? -6.875 2.889 2.229 1 46.69 200 ASN A CA 1
ATOM 1497 C C . ASN A 1 200 ? -8.148 3.674 1.912 1 46.69 200 ASN A C 1
ATOM 1499 O O . ASN A 1 200 ? -8.156 4.516 1.012 1 46.69 200 ASN A O 1
ATOM 1503 N N . ARG A 1 201 ? -9.086 3.322 2.727 1 44.84 201 ARG A N 1
ATOM 1504 C CA . ARG A 1 201 ? -10.336 4.066 2.582 1 44.84 201 ARG A CA 1
ATOM 1505 C C . ARG A 1 201 ? -10.617 4.902 3.824 1 44.84 201 ARG A C 1
ATOM 1507 O O . ARG A 1 201 ? -11.781 5.164 4.148 1 44.84 201 ARG A O 1
ATOM 1514 N N . GLY A 1 202 ? -9.539 5.199 4.43 1 44.5 202 GLY A N 1
ATOM 1515 C CA . GLY A 1 202 ? -9.672 6.168 5.508 1 44.5 202 GLY A CA 1
ATOM 1516 C C . GLY A 1 202 ? -10.047 5.539 6.836 1 44.5 202 GLY A C 1
ATOM 1517 O O . GLY A 1 202 ? -10.312 6.246 7.809 1 44.5 202 GLY A O 1
ATOM 1518 N N . ALA A 1 203 ? -10.219 4.223 6.809 1 43.03 203 ALA A N 1
ATOM 1519 C CA . ALA A 1 203 ? -10.641 3.568 8.047 1 43.03 203 ALA A CA 1
ATOM 1520 C C . ALA A 1 203 ? -9.445 2.977 8.789 1 43.03 203 ALA A C 1
ATOM 1522 O O . ALA A 1 203 ? -9.508 1.854 9.297 1 43.03 203 ALA A O 1
ATOM 1523 N N . CYS A 1 204 ? -8.391 3.66 8.812 1 47.53 204 CYS A N 1
ATOM 1524 C CA . CYS A 1 204 ? -7.203 3.199 9.523 1 47.53 204 CYS A CA 1
ATOM 1525 C C . CYS A 1 204 ? -7.402 3.277 11.031 1 47.53 204 CYS A C 1
ATOM 1527 O O . CYS A 1 204 ? -7.734 4.34 11.562 1 47.53 204 CYS A O 1
ATOM 1529 N N . PHE A 1 205 ? -7.488 2.105 11.672 1 40.91 205 PHE A N 1
ATOM 1530 C CA . PHE A 1 205 ? -7.633 2.062 13.125 1 40.91 205 PHE A CA 1
ATOM 1531 C C . PHE A 1 205 ? -6.273 2.174 13.805 1 40.91 205 PHE A C 1
ATOM 1533 O O . PHE A 1 205 ? -6.164 1.979 15.016 1 40.91 205 PHE A O 1
ATOM 1540 N N . GLN A 1 206 ? -5.344 2.535 13.047 1 43.75 206 GLN A N 1
ATOM 1541 C CA . GLN A 1 206 ? -3.971 2.656 13.531 1 43.75 206 GLN A CA 1
ATOM 1542 C C . GLN A 1 206 ? -3.547 1.405 14.297 1 43.75 206 GLN A C 1
ATOM 1544 O O . GLN A 1 206 ? -2.926 1.5 15.352 1 43.75 206 GLN A O 1
ATOM 1549 N N . ASN A 1 207 ? -4.031 0.271 13.828 1 41.41 207 ASN A N 1
ATOM 1550 C CA . ASN A 1 207 ? -3.736 -1.003 14.477 1 41.41 207 ASN A CA 1
ATOM 1551 C C . ASN A 1 207 ? -2.232 -1.243 14.578 1 41.41 207 ASN A C 1
ATOM 1553 O O . ASN A 1 207 ? -1.77 -1.906 15.508 1 41.41 207 ASN A O 1
ATOM 1557 N N . CYS A 1 208 ? -1.573 -0.703 13.656 1 43.38 208 CYS A N 1
ATOM 1558 C CA . CYS A 1 208 ? -0.124 -0.86 13.648 1 43.38 208 CYS A CA 1
ATOM 1559 C C . CYS A 1 208 ? 0.513 -0.126 14.82 1 43.38 208 CYS A C 1
ATOM 1561 O O . CYS A 1 208 ? 1.703 -0.297 15.094 1 43.38 208 CYS A O 1
ATOM 1563 N N . ARG A 1 209 ? -0.281 0.599 15.367 1 38.78 209 ARG A N 1
ATOM 1564 C CA . ARG A 1 209 ? 0.237 1.416 16.469 1 38.78 209 ARG A CA 1
ATOM 1565 C C . ARG A 1 209 ? -0.289 0.927 17.812 1 38.78 209 ARG A C 1
ATOM 1567 O O . ARG A 1 209 ? -0.113 1.595 18.828 1 38.78 209 ARG A O 1
ATOM 1574 N N . ARG A 1 210 ? -1.038 -0.166 17.672 1 37.88 210 ARG A N 1
ATOM 1575 C CA . ARG A 1 210 ? -1.542 -0.718 18.922 1 37.88 210 ARG A CA 1
ATOM 1576 C C . ARG A 1 210 ? -0.57 -1.742 19.5 1 37.88 210 ARG A C 1
ATOM 1578 O O . ARG A 1 210 ? 0.207 -2.354 18.766 1 37.88 210 ARG A O 1
ATOM 1585 N N . ALA A 1 211 ? -0.354 -1.712 20.828 1 37.66 211 ALA A N 1
ATOM 1586 C CA . ALA A 1 211 ? 0.548 -2.576 21.578 1 37.66 211 ALA A CA 1
ATOM 1587 C C . ALA A 1 211 ? 0.202 -4.047 21.375 1 37.66 211 ALA A C 1
ATOM 1589 O O . ALA A 1 211 ? -0.968 -4.434 21.438 1 37.66 211 ALA A O 1
ATOM 1590 N N . TYR A 1 212 ? 1.118 -4.746 20.578 1 35.97 212 TYR A N 1
ATOM 1591 C CA . TYR A 1 212 ? 0.93 -6.184 20.453 1 35.97 212 TYR A CA 1
ATOM 1592 C C . TYR A 1 212 ? 2.1 -6.949 21.062 1 35.97 212 TYR A C 1
ATOM 1594 O O . TYR A 1 212 ? 3.225 -6.445 21.094 1 35.97 212 TYR A O 1
ATOM 1602 N N . ARG A 1 213 ? 1.985 -7.738 22.062 1 34.81 213 ARG A N 1
ATOM 1603 C CA . ARG A 1 213 ? 3.023 -8.641 22.531 1 34.81 213 ARG A CA 1
ATOM 1604 C C . ARG A 1 213 ? 3.316 -9.734 21.516 1 34.81 213 ARG A C 1
ATOM 1606 O O . ARG A 1 213 ? 2.414 -10.461 21.094 1 34.81 213 ARG A O 1
ATOM 1613 N N . VAL A 1 214 ? 4.504 -9.531 20.781 1 39.19 214 VAL A N 1
ATOM 1614 C CA . VAL A 1 214 ? 4.797 -10.539 19.781 1 39.19 214 VAL A CA 1
ATOM 1615 C C . VAL A 1 214 ? 5.957 -11.422 20.25 1 39.19 214 VAL A C 1
ATOM 1617 O O . VAL A 1 214 ? 7.027 -10.914 20.594 1 39.19 214 VAL A O 1
ATOM 1620 N N . THR A 1 215 ? 5.914 -12.57 20.859 1 34.5 215 THR A N 1
ATOM 1621 C CA . THR A 1 215 ? 6.961 -13.547 21.109 1 34.5 215 THR A CA 1
ATOM 1622 C C . THR A 1 215 ? 7.164 -14.453 19.906 1 34.5 215 THR A C 1
ATOM 1624 O O . THR A 1 215 ? 6.207 -15.039 19.391 1 34.5 215 THR A O 1
ATOM 1627 N N . ASP A 1 216 ? 8.305 -14.328 19.344 1 39.69 216 ASP A N 1
ATOM 1628 C CA . ASP A 1 216 ? 8.688 -15.273 18.297 1 39.69 216 ASP A CA 1
ATOM 1629 C C . ASP A 1 216 ? 8.883 -16.672 18.875 1 39.69 216 ASP A C 1
ATOM 1631 O O . ASP A 1 216 ? 9.812 -16.922 19.641 1 39.69 216 ASP A O 1
ATOM 1635 N N . GLU A 1 217 ? 8.102 -17.547 18.828 1 38.62 217 GLU A N 1
ATOM 1636 C CA . GLU A 1 217 ? 8.234 -18.844 19.469 1 38.62 217 GLU A CA 1
ATOM 1637 C C . GLU A 1 217 ? 9.32 -19.688 18.812 1 38.62 217 GLU A C 1
ATOM 1639 O O . GLU A 1 217 ? 9.898 -20.578 19.438 1 38.62 217 GLU A O 1
ATOM 1644 N N . GLU A 1 218 ? 9.594 -19.641 17.609 1 37.03 218 GLU A N 1
ATOM 1645 C CA . GLU A 1 218 ? 10.594 -20.516 17.016 1 37.03 218 GLU A CA 1
ATOM 1646 C C . GLU A 1 218 ? 12 -20.172 17.516 1 37.03 218 GLU A C 1
ATOM 1648 O O . GLU A 1 218 ? 12.805 -21.078 17.75 1 37.03 218 GLU A O 1
ATOM 1653 N N . THR A 1 219 ? 12.477 -19.141 17.484 1 38.25 219 THR A N 1
ATOM 1654 C CA . THR A 1 219 ? 13.836 -18.859 17.922 1 38.25 219 THR A CA 1
ATOM 1655 C C . THR A 1 219 ? 13.891 -18.719 19.438 1 38.25 219 THR A C 1
ATOM 1657 O O . THR A 1 219 ? 14.969 -18.703 20.031 1 38.25 219 THR A O 1
ATOM 1660 N N . GLY A 1 220 ? 12.93 -19.062 20.094 1 36.31 220 GLY A N 1
ATOM 1661 C CA . GLY A 1 220 ? 12.938 -18.859 21.531 1 36.31 220 GLY A CA 1
ATOM 1662 C C . GLY A 1 220 ? 13.188 -17.422 21.938 1 36.31 220 GLY A C 1
ATOM 1663 O O . GLY A 1 220 ? 13.219 -17.094 23.125 1 36.31 220 GLY A O 1
ATOM 1664 N N . ASN A 1 221 ? 14.062 -16.891 21.109 1 31.94 221 ASN A N 1
ATOM 1665 C CA . ASN A 1 221 ? 14.367 -15.508 21.484 1 31.94 221 ASN A CA 1
ATOM 1666 C C . ASN A 1 221 ? 13.094 -14.688 21.672 1 31.94 221 ASN A C 1
ATOM 1668 O O . ASN A 1 221 ? 12.156 -14.781 20.891 1 31.94 221 ASN A O 1
ATOM 1672 N N . GLU A 1 222 ? 12.812 -14.734 22.906 1 30.14 222 GLU A N 1
ATOM 1673 C CA . GLU A 1 222 ? 11.828 -13.75 23.344 1 30.14 222 GLU A CA 1
ATOM 1674 C C . GLU A 1 222 ? 12.133 -12.367 22.766 1 30.14 222 GLU A C 1
ATOM 1676 O O . GLU A 1 222 ? 13.258 -11.875 22.891 1 30.14 222 GLU A O 1
ATOM 1681 N N . LEU A 1 223 ? 12.055 -12.219 21.594 1 31.12 223 LEU A N 1
ATOM 1682 C CA . LEU A 1 223 ? 12.109 -10.766 21.484 1 31.12 223 LEU A CA 1
ATOM 1683 C C . LEU A 1 223 ? 11.172 -10.102 22.484 1 31.12 223 LEU A C 1
ATOM 1685 O O . LEU A 1 223 ? 9.961 -10.336 22.453 1 31.12 223 LEU A O 1
ATOM 1689 N N . VAL A 1 224 ? 11.633 -10.227 23.641 1 27.2 224 VAL A N 1
ATOM 1690 C CA . VAL A 1 224 ? 11.023 -9.266 24.547 1 27.2 224 VAL A CA 1
ATOM 1691 C C . VAL A 1 224 ? 10.711 -7.973 23.797 1 27.2 224 VAL A C 1
ATOM 1693 O O . VAL A 1 224 ? 11.617 -7.281 23.328 1 27.2 224 VAL A O 1
ATOM 1696 N N . ILE A 1 225 ? 9.945 -8.164 22.828 1 30.97 225 ILE A N 1
ATOM 1697 C CA . ILE A 1 225 ? 9.398 -6.832 22.609 1 30.97 225 ILE A CA 1
ATOM 1698 C C . ILE A 1 225 ? 8.836 -6.273 23.906 1 30.97 225 ILE A C 1
ATOM 1700 O O . ILE A 1 225 ? 7.816 -6.758 24.406 1 30.97 225 ILE A O 1
ATOM 1704 N N . ASP A 1 226 ? 9.633 -6.312 24.875 1 29.09 226 ASP A N 1
ATOM 1705 C CA . ASP A 1 226 ? 9.203 -5.613 26.078 1 29.09 226 ASP A CA 1
ATOM 1706 C C . ASP A 1 226 ? 8.047 -4.664 25.781 1 29.09 226 ASP A C 1
ATOM 1708 O O . ASP A 1 226 ? 7.023 -4.691 26.469 1 29.09 226 ASP A O 1
ATOM 1712 N N . ASN A 1 227 ? 8.453 -3.535 25.406 1 28.12 227 ASN A N 1
ATOM 1713 C CA . ASN A 1 227 ? 7.469 -2.459 25.391 1 28.12 227 ASN A CA 1
ATOM 1714 C C . ASN A 1 227 ? 6.34 -2.742 24.406 1 28.12 227 ASN A C 1
ATOM 1716 O O . ASN A 1 227 ? 6.562 -3.326 23.344 1 28.12 227 ASN A O 1
ATOM 1720 N N . LYS A 1 228 ? 5.055 -2.789 24.859 1 33.06 228 LYS A N 1
ATOM 1721 C CA . LYS A 1 228 ? 3.682 -2.988 24.391 1 33.06 228 LYS A CA 1
ATOM 1722 C C . LYS A 1 228 ? 3.547 -2.662 22.906 1 33.06 228 LYS A C 1
ATOM 1724 O O . LYS A 1 228 ? 2.504 -2.92 22.312 1 33.06 228 LYS A O 1
ATOM 1729 N N . TYR A 1 229 ? 4.117 -1.562 22.547 1 34.12 229 TYR A N 1
ATOM 1730 C CA . TYR A 1 229 ? 3.957 -0.882 21.266 1 34.12 229 TYR A CA 1
ATOM 1731 C C . TYR A 1 229 ? 4.828 -1.523 20.203 1 34.12 229 TYR A C 1
ATOM 1733 O O . TYR A 1 229 ? 6.023 -1.23 20.109 1 34.12 229 TYR A O 1
ATOM 1741 N N . VAL A 1 230 ? 4.816 -2.738 20.062 1 37.28 230 VAL A N 1
ATOM 1742 C CA . VAL A 1 230 ? 5.684 -3.484 19.156 1 37.28 230 VAL A CA 1
ATOM 1743 C C . VAL A 1 230 ? 5.867 -2.707 17.859 1 37.28 230 VAL A C 1
ATOM 1745 O O . VAL A 1 230 ? 6.969 -2.654 17.312 1 37.28 230 VAL A O 1
ATOM 1748 N N . MET A 1 231 ? 4.816 -2.312 17.328 1 40.88 231 MET A N 1
ATOM 1749 C CA . MET A 1 231 ? 4.992 -1.83 15.953 1 40.88 231 MET A CA 1
ATOM 1750 C C . MET A 1 231 ? 4.867 -0.312 15.891 1 40.88 231 MET A C 1
ATOM 1752 O O . MET A 1 231 ? 4.473 0.241 14.867 1 40.88 231 MET A O 1
ATOM 1756 N N . SER A 1 232 ? 4.988 0.224 17.078 1 43.41 232 SER A N 1
ATOM 1757 C CA . SER A 1 232 ? 4.816 1.67 16.969 1 43.41 232 SER A CA 1
ATOM 1758 C C . SER A 1 232 ? 6.121 2.357 16.594 1 43.41 232 SER A C 1
ATOM 1760 O O . SER A 1 232 ? 7.055 2.432 17.391 1 43.41 232 SER A O 1
ATOM 1762 N N . PRO A 1 233 ? 6.277 2.539 15.211 1 51.03 233 PRO A N 1
ATOM 1763 C CA . PRO A 1 233 ? 7.473 3.291 14.828 1 51.03 233 PRO A CA 1
ATOM 1764 C C . PRO A 1 233 ? 7.551 4.66 15.492 1 51.03 233 PRO A C 1
ATOM 1766 O O . PRO A 1 233 ? 6.523 5.223 15.883 1 51.03 233 PRO A O 1
ATOM 1769 N N . LYS A 1 234 ? 8.719 4.949 15.961 1 62.94 234 LYS A N 1
ATOM 1770 C CA . LYS A 1 234 ? 8.945 6.328 16.375 1 62.94 234 LYS A CA 1
ATOM 1771 C C . LYS A 1 234 ? 8.438 7.312 15.328 1 62.94 234 LYS A C 1
ATOM 1773 O O . LYS A 1 234 ? 8.32 6.965 14.148 1 62.94 234 LYS A O 1
ATOM 1778 N N . ASP A 1 235 ? 8.07 8.477 15.867 1 72.06 235 ASP A N 1
ATOM 1779 C CA . ASP A 1 235 ? 7.613 9.516 14.953 1 72.06 235 ASP A CA 1
ATOM 1780 C C . ASP A 1 235 ? 8.781 10.094 14.148 1 72.06 235 ASP A C 1
ATOM 1782 O O . ASP A 1 235 ? 9.891 10.234 14.672 1 72.06 235 ASP A O 1
ATOM 1786 N N . LEU A 1 236 ? 8.469 10.383 12.945 1 79.88 236 LEU A N 1
ATOM 1787 C CA . LEU A 1 236 ? 9.445 11.086 12.117 1 79.88 236 LEU A CA 1
ATOM 1788 C C . LEU A 1 236 ? 9.695 12.492 12.648 1 79.88 236 LEU A C 1
ATOM 1790 O O . LEU A 1 236 ? 8.758 13.195 13.023 1 79.88 236 LEU A O 1
ATOM 1794 N N . CYS A 1 237 ? 10.867 12.844 12.805 1 86.44 237 CYS A N 1
ATOM 1795 C CA . CYS A 1 237 ? 11.281 14.203 13.125 1 86.44 237 CYS A CA 1
ATOM 1796 C C . CYS A 1 237 ? 12.492 14.617 12.297 1 86.44 237 CYS A C 1
ATOM 1798 O O . CYS A 1 237 ? 13.578 14.055 12.453 1 86.44 237 CYS A O 1
ATOM 1800 N N . THR A 1 238 ? 12.328 15.656 11.508 1 89.81 238 THR A N 1
ATOM 1801 C CA . THR A 1 238 ? 13.398 15.984 10.562 1 89.81 238 THR A CA 1
ATOM 1802 C C . THR A 1 238 ? 14.156 17.234 11.023 1 89.81 238 THR A C 1
ATOM 1804 O O . THR A 1 238 ? 15.055 17.703 10.328 1 89.81 238 THR A O 1
ATOM 1807 N N . ILE A 1 239 ? 13.922 17.734 12.18 1 91.75 239 ILE A N 1
ATOM 1808 C CA . ILE A 1 239 ? 14.547 18.953 12.672 1 91.75 239 ILE A CA 1
ATOM 1809 C C . ILE A 1 239 ? 16.062 18.828 12.609 1 91.75 239 ILE A C 1
ATOM 1811 O O . ILE A 1 239 ? 16.75 19.703 12.094 1 91.75 239 ILE A O 1
ATOM 1815 N N . PRO A 1 240 ? 16.672 17.703 12.977 1 85.25 240 PRO A N 1
ATOM 1816 C CA . PRO A 1 240 ? 18.125 17.594 12.984 1 85.25 240 PRO A CA 1
ATOM 1817 C C . PRO A 1 240 ? 18.734 17.656 11.586 1 85.25 240 PRO A C 1
ATOM 1819 O O . PRO A 1 240 ? 19.906 17.969 11.43 1 85.25 240 PRO A O 1
ATOM 1822 N N . VAL A 1 241 ? 17.906 17.359 10.586 1 85.81 241 VAL A N 1
ATOM 1823 C CA . VAL A 1 241 ? 18.469 17.297 9.234 1 85.81 241 VAL A CA 1
ATOM 1824 C C . VAL A 1 241 ? 17.703 18.25 8.32 1 85.81 241 VAL A C 1
ATOM 1826 O O . VAL A 1 241 ? 17.703 18.094 7.094 1 85.81 241 VAL A O 1
ATOM 1829 N N . LEU A 1 242 ? 17.016 19.172 8.852 1 91.94 242 LEU A N 1
ATOM 1830 C CA . LEU A 1 242 ? 16.141 20.031 8.078 1 91.94 242 LEU A CA 1
ATOM 1831 C C . LEU A 1 242 ? 16.938 20.859 7.066 1 91.94 242 LEU A C 1
ATOM 1833 O O . LEU A 1 242 ? 16.484 21.062 5.941 1 91.94 242 LEU A O 1
ATOM 1837 N N . ASP A 1 243 ? 18.078 21.297 7.477 1 90.31 243 ASP A N 1
ATOM 1838 C CA . ASP A 1 243 ? 18.922 22.094 6.586 1 90.31 243 ASP A CA 1
ATOM 1839 C C . ASP A 1 243 ? 19.312 21.297 5.34 1 90.31 243 ASP A C 1
ATOM 1841 O O . ASP A 1 243 ? 19.297 21.812 4.227 1 90.31 243 ASP A O 1
ATOM 1845 N N . GLN A 1 244 ? 19.578 20.047 5.508 1 87.94 244 GLN A N 1
ATOM 1846 C CA . GLN A 1 244 ? 19.938 19.172 4.387 1 87.94 244 GLN A CA 1
ATOM 1847 C C . GLN A 1 244 ? 18.75 18.953 3.455 1 87.94 244 GLN A C 1
ATOM 1849 O O . GLN A 1 244 ? 18.906 18.938 2.232 1 87.94 244 GLN A O 1
ATOM 1854 N N . LEU A 1 245 ? 17.594 18.797 4.016 1 90.62 245 LEU A N 1
ATOM 1855 C CA . LEU A 1 245 ? 16.391 18.594 3.225 1 90.62 245 LEU A CA 1
ATOM 1856 C C . LEU A 1 245 ? 16.078 19.828 2.387 1 90.62 245 LEU A C 1
ATOM 1858 O O . LEU A 1 245 ? 15.773 19.719 1.198 1 90.62 245 LEU A O 1
ATOM 1862 N N . LEU A 1 246 ? 16.172 20.953 3.02 1 93.44 246 LEU A N 1
ATOM 1863 C CA . LEU A 1 246 ? 15.883 22.203 2.312 1 93.44 246 LEU A CA 1
ATOM 1864 C C . LEU A 1 246 ? 16.953 22.5 1.27 1 93.44 246 LEU A C 1
ATOM 1866 O O . LEU A 1 246 ? 16.641 23.016 0.192 1 93.44 246 LEU A O 1
ATOM 1870 N N . ASP A 1 247 ? 18.172 22.094 1.571 1 90.88 247 ASP A N 1
ATOM 1871 C CA . ASP A 1 247 ? 19.266 22.25 0.611 1 90.88 247 ASP A CA 1
ATOM 1872 C C . ASP A 1 247 ? 19.047 21.359 -0.616 1 90.88 247 ASP A C 1
ATOM 1874 O O . ASP A 1 247 ? 19.453 21.719 -1.723 1 90.88 247 ASP A O 1
ATOM 1878 N N . ALA A 1 248 ? 18.422 20.25 -0.382 1 90.94 248 ALA A N 1
ATOM 1879 C CA . ALA A 1 248 ? 18.125 19.328 -1.479 1 90.94 248 ALA A CA 1
ATOM 1880 C C . ALA A 1 248 ? 17.062 19.906 -2.412 1 90.94 248 ALA A C 1
ATOM 1882 O O . ALA A 1 248 ? 16.891 19.438 -3.535 1 90.94 248 ALA A O 1
ATOM 1883 N N . GLY A 1 249 ? 16.328 20.891 -1.937 1 93.38 249 GLY A N 1
ATOM 1884 C CA . GLY A 1 249 ? 15.391 21.578 -2.803 1 93.38 249 GLY A CA 1
ATOM 1885 C C . GLY A 1 249 ? 13.938 21.281 -2.459 1 93.38 249 GLY A C 1
ATOM 1886 O O . GLY A 1 249 ? 13.031 21.656 -3.205 1 93.38 249 GLY A O 1
ATOM 1887 N N . VAL A 1 250 ? 13.703 20.625 -1.329 1 94.25 250 VAL A N 1
ATOM 1888 C CA . VAL A 1 250 ? 12.336 20.391 -0.877 1 94.25 250 VAL A CA 1
ATOM 1889 C C . VAL A 1 250 ? 11.633 21.719 -0.64 1 94.25 250 VAL A C 1
ATOM 1891 O O . VAL A 1 250 ? 12.203 22.625 -0.027 1 94.25 250 VAL A O 1
ATOM 1894 N N . SER A 1 251 ? 10.422 21.812 -1.153 1 94.88 251 SER A N 1
ATOM 1895 C CA . SER A 1 251 ? 9.766 23.109 -1.083 1 94.88 251 SER A CA 1
ATOM 1896 C C . SER A 1 251 ? 8.539 23.062 -0.177 1 94.88 251 SER A C 1
ATOM 1898 O O . SER A 1 251 ? 8.039 24.094 0.259 1 94.88 251 SER A O 1
ATOM 1900 N N . VAL A 1 252 ? 7.996 21.906 0.055 1 96.88 252 VAL A N 1
ATOM 1901 C CA . VAL A 1 252 ? 6.816 21.766 0.906 1 96.88 252 VAL A CA 1
ATOM 1902 C C . VAL A 1 252 ? 7.09 20.75 2.004 1 96.88 252 VAL A C 1
ATOM 1904 O O . VAL A 1 252 ? 7.457 19.609 1.718 1 96.88 252 VAL A O 1
ATOM 1907 N N . LEU A 1 253 ? 6.949 21.156 3.27 1 96.81 253 LEU A N 1
ATOM 1908 C CA . LEU A 1 253 ? 7.086 20.281 4.43 1 96.81 253 LEU A CA 1
ATOM 1909 C C . LEU A 1 253 ? 5.723 19.953 5.023 1 96.81 253 LEU A C 1
ATOM 1911 O O . LEU A 1 253 ? 5.062 20.828 5.598 1 96.81 253 LEU A O 1
ATOM 1915 N N . LYS A 1 254 ? 5.344 18.75 4.867 1 95.56 254 LYS A N 1
ATOM 1916 C CA . LYS A 1 254 ? 4.055 18.297 5.379 1 95.56 254 LYS A CA 1
ATOM 1917 C C . LYS A 1 254 ? 4.184 17.781 6.809 1 95.56 254 LYS A C 1
ATOM 1919 O O . LYS A 1 254 ? 5.008 16.906 7.09 1 95.56 254 LYS A O 1
ATOM 1924 N N . LEU A 1 255 ? 3.391 18.312 7.668 1 95.44 255 LEU A N 1
ATOM 1925 C CA . LEU A 1 255 ? 3.352 17.891 9.062 1 95.44 255 LEU A CA 1
ATOM 1926 C C . LEU A 1 255 ? 2.16 16.969 9.312 1 95.44 255 LEU A C 1
ATOM 1928 O O . LEU A 1 255 ? 1.022 17.312 8.992 1 95.44 255 LEU A O 1
ATOM 1932 N N . GLU A 1 256 ? 2.43 15.812 9.828 1 87.69 256 GLU A N 1
ATOM 1933 C CA . GLU A 1 256 ? 1.353 14.875 10.125 1 87.69 256 GLU A CA 1
ATOM 1934 C C . GLU A 1 256 ? 0.655 15.234 11.43 1 87.69 256 GLU A C 1
ATOM 1936 O O . GLU A 1 256 ? 1.3 15.68 12.383 1 87.69 256 GLU A O 1
ATOM 1941 N N . GLY A 1 257 ? -0.797 14.992 11.477 1 86.25 257 GLY A N 1
ATOM 1942 C CA . GLY A 1 257 ? -1.444 15.195 12.766 1 86.25 257 GLY A CA 1
ATOM 1943 C C . GLY A 1 257 ? -2.871 15.695 12.648 1 86.25 257 GLY A C 1
ATOM 1944 O O . GLY A 1 257 ? -3.303 16.547 13.43 1 86.25 257 GLY A O 1
ATOM 1945 N N . ARG A 1 258 ? -3.58 15.297 11.633 1 84.56 258 ARG A N 1
ATOM 1946 C CA . ARG A 1 258 ? -4.965 15.742 11.5 1 84.56 258 ARG A CA 1
ATOM 1947 C C . ARG A 1 258 ? -5.793 15.297 12.703 1 84.56 258 ARG A C 1
ATOM 1949 O O . ARG A 1 258 ? -6.766 15.961 13.07 1 84.56 258 ARG A O 1
ATOM 1956 N N . GLY A 1 259 ? -5.379 14.164 13.273 1 78.12 259 GLY A N 1
ATOM 1957 C CA . GLY A 1 259 ? -6.102 13.664 14.43 1 78.12 259 GLY A CA 1
ATOM 1958 C C . GLY A 1 259 ? -5.48 14.078 15.75 1 78.12 259 GLY A C 1
ATOM 1959 O O . GLY A 1 259 ? -5.898 13.617 16.812 1 78.12 259 GLY A O 1
ATOM 1960 N N . ARG A 1 260 ? -4.562 15.008 15.719 1 79 260 ARG A N 1
ATOM 1961 C CA . ARG A 1 260 ? -3.848 15.406 16.922 1 79 260 ARG A CA 1
ATOM 1962 C C . ARG A 1 260 ? -4.473 16.656 17.547 1 79 260 ARG A C 1
ATOM 1964 O O . ARG A 1 260 ? -5.293 17.328 16.906 1 79 260 ARG A O 1
ATOM 1971 N N . SER A 1 261 ? -4.039 16.906 18.766 1 80.12 261 SER A N 1
ATOM 1972 C CA . SER A 1 261 ? -4.578 18.047 19.516 1 80.12 261 SER A CA 1
ATOM 1973 C C . SER A 1 261 ? -4.074 19.375 18.938 1 80.12 261 SER A C 1
ATOM 1975 O O . SER A 1 261 ? -3.061 19.406 18.25 1 80.12 261 SER A O 1
ATOM 1977 N N . SER A 1 262 ? -4.82 20.453 19.312 1 84.69 262 SER A N 1
ATOM 1978 C CA . SER A 1 262 ? -4.461 21.781 18.828 1 84.69 262 SER A CA 1
ATOM 1979 C C . SER A 1 262 ? -3.102 22.219 19.359 1 84.69 262 SER A C 1
ATOM 1981 O O . SER A 1 262 ? -2.352 22.922 18.688 1 84.69 262 SER A O 1
ATOM 1983 N N . ASP A 1 263 ? -2.783 21.828 20.562 1 81 263 ASP A N 1
ATOM 1984 C CA . ASP A 1 263 ? -1.481 22.188 21.125 1 81 263 ASP A CA 1
ATOM 1985 C C . ASP A 1 263 ? -0.35 21.516 20.344 1 81 263 ASP A C 1
ATOM 1987 O O . ASP A 1 263 ? 0.689 22.141 20.109 1 81 263 ASP A O 1
ATOM 1991 N N . TYR A 1 264 ? -0.541 20.297 19.984 1 86.25 264 TYR A N 1
ATOM 1992 C CA . TYR A 1 264 ? 0.403 19.609 19.109 1 86.25 264 TYR A CA 1
ATOM 1993 C C . TYR A 1 264 ? 0.573 20.359 17.797 1 86.25 264 TYR A C 1
ATOM 1995 O O . TYR A 1 264 ? 1.697 20.641 17.375 1 86.25 264 TYR A O 1
ATOM 2003 N N . VAL A 1 265 ? -0.544 20.719 17.188 1 91.19 265 VAL A N 1
ATOM 2004 C CA . VAL A 1 265 ? -0.533 21.344 15.875 1 91.19 265 VAL A CA 1
ATOM 2005 C C . VAL A 1 265 ? 0.187 22.688 15.945 1 91.19 265 VAL A C 1
ATOM 2007 O O . VAL A 1 265 ? 1.051 22.984 15.117 1 91.19 265 VAL A O 1
ATOM 2010 N N . ARG A 1 266 ? -0.124 23.469 16.922 1 91.25 266 ARG A N 1
ATOM 2011 C CA . ARG A 1 266 ? 0.52 24.781 17.047 1 91.25 266 ARG A CA 1
ATOM 2012 C C . ARG A 1 266 ? 2.018 24.625 17.297 1 91.25 266 ARG A C 1
ATOM 2014 O O . ARG A 1 266 ? 2.828 25.297 16.656 1 91.25 266 ARG A O 1
ATOM 2021 N N . THR A 1 267 ? 2.371 23.75 18.219 1 90.25 267 THR A N 1
ATOM 2022 C CA . THR A 1 267 ? 3.768 23.578 18.609 1 90.25 267 THR A CA 1
ATOM 2023 C C . THR A 1 267 ? 4.602 23.094 17.422 1 90.25 267 THR A C 1
ATOM 2025 O O . THR A 1 267 ? 5.625 23.703 17.094 1 90.25 267 THR A O 1
ATOM 2028 N N . VAL A 1 268 ? 4.141 22.062 16.781 1 94.31 268 VAL A N 1
ATOM 2029 C CA . VAL A 1 268 ? 4.883 21.484 15.672 1 94.31 268 VAL A CA 1
ATOM 2030 C C . VAL A 1 268 ? 4.988 22.484 14.531 1 94.31 268 VAL A C 1
ATOM 2032 O O . VAL A 1 268 ? 6.066 22.688 13.969 1 94.31 268 VAL A O 1
ATOM 2035 N N . THR A 1 269 ? 3.895 23.156 14.227 1 97.19 269 THR A N 1
ATOM 2036 C CA . THR A 1 269 ? 3.887 24.141 13.141 1 97.19 269 THR A CA 1
ATOM 2037 C C . THR A 1 269 ? 4.855 25.281 13.438 1 97.19 269 THR A C 1
ATOM 2039 O O . THR A 1 269 ? 5.652 25.672 12.578 1 97.19 269 THR A O 1
ATOM 2042 N N . SER A 1 270 ? 4.832 25.797 14.656 1 96.75 270 SER A N 1
ATOM 2043 C CA . SER A 1 270 ? 5.695 26.906 15.039 1 96.75 270 SER A CA 1
ATOM 2044 C C . SER A 1 270 ? 7.168 26.516 14.961 1 96.75 270 SER A C 1
ATOM 2046 O O . SER A 1 270 ? 7.996 27.281 14.477 1 96.75 270 SER A O 1
ATOM 2048 N N . VAL A 1 271 ? 7.449 25.344 15.422 1 96 271 VAL A N 1
ATOM 2049 C CA . VAL A 1 271 ? 8.828 24.875 15.445 1 96 271 VAL A CA 1
ATOM 2050 C C . VAL A 1 271 ? 9.359 24.766 14.016 1 96 271 VAL A C 1
ATOM 2052 O O . VAL A 1 271 ? 10.438 25.266 13.711 1 96 271 VAL A O 1
ATOM 2055 N N . TYR A 1 272 ? 8.633 24.188 13.172 1 97.62 272 TYR A N 1
ATOM 2056 C CA . TYR A 1 272 ? 9.109 24 11.812 1 97.62 272 TYR A CA 1
ATOM 2057 C C . TYR A 1 272 ? 9.164 25.312 11.055 1 97.62 272 TYR A C 1
ATOM 2059 O O . TYR A 1 272 ? 10.039 25.516 10.211 1 97.62 272 TYR A O 1
ATOM 2067 N N . ARG A 1 273 ? 8.25 26.203 11.336 1 97.25 273 ARG A N 1
ATOM 2068 C CA . ARG A 1 273 ? 8.32 27.547 10.75 1 97.25 273 ARG A CA 1
ATOM 2069 C C . ARG A 1 273 ? 9.609 28.25 11.164 1 97.25 273 ARG A C 1
ATOM 2071 O O . ARG A 1 273 ? 10.312 28.812 10.32 1 97.25 273 ARG A O 1
ATOM 2078 N N . GLU A 1 274 ? 9.883 28.234 12.422 1 96.75 274 GLU A N 1
ATOM 2079 C CA . GLU A 1 274 ? 11.094 28.859 12.945 1 96.75 274 GLU A CA 1
ATOM 2080 C C . GLU A 1 274 ? 12.344 28.203 12.359 1 96.75 274 GLU A C 1
ATOM 2082 O O . GLU A 1 274 ? 13.273 28.906 11.945 1 96.75 274 GLU A O 1
ATOM 2087 N N . ALA A 1 275 ? 12.328 26.906 12.367 1 96.44 275 ALA A N 1
ATOM 2088 C CA . ALA A 1 275 ? 13.492 26.172 11.883 1 96.44 275 ALA A CA 1
ATOM 2089 C C . ALA A 1 275 ? 13.727 26.422 10.398 1 96.44 275 ALA A C 1
ATOM 2091 O O . ALA A 1 275 ? 14.867 26.625 9.969 1 96.44 275 ALA A O 1
ATOM 2092 N N . ALA A 1 276 ? 12.656 26.438 9.617 1 96.31 276 ALA A N 1
ATOM 2093 C CA . ALA A 1 276 ? 12.781 26.719 8.188 1 96.31 276 ALA A CA 1
ATOM 2094 C C . ALA A 1 276 ? 13.344 28.125 7.957 1 96.31 276 ALA A C 1
ATOM 2096 O O . ALA A 1 276 ? 14.219 28.312 7.113 1 96.31 276 ALA A O 1
ATOM 2097 N N . ARG A 1 277 ? 12.867 29.062 8.711 1 95 277 ARG A N 1
ATOM 2098 C CA . ARG A 1 277 ? 13.375 30.422 8.609 1 95 277 ARG A CA 1
ATOM 2099 C C . ARG A 1 277 ? 14.852 30.484 8.977 1 95 277 ARG A C 1
ATOM 2101 O O . ARG A 1 277 ? 15.633 31.188 8.312 1 95 277 ARG A O 1
ATOM 2108 N N . ALA A 1 278 ? 15.164 29.781 9.992 1 95.25 278 ALA A N 1
ATOM 2109 C CA . ALA A 1 278 ? 16.562 29.766 10.422 1 95.25 278 ALA A CA 1
ATOM 2110 C C . ALA A 1 278 ? 17.453 29.203 9.32 1 95.25 278 ALA A C 1
ATOM 2112 O O . ALA A 1 278 ? 18.562 29.703 9.109 1 95.25 278 ALA A O 1
ATOM 2113 N N . CYS A 1 279 ? 17 28.203 8.672 1 93.31 279 CYS A N 1
ATOM 2114 C CA . CYS A 1 279 ? 17.766 27.641 7.562 1 93.31 279 CYS A CA 1
ATOM 2115 C C . CYS A 1 279 ? 17.922 28.672 6.441 1 93.31 279 CYS A C 1
ATOM 2117 O O . CYS A 1 279 ? 19.016 28.812 5.871 1 93.31 279 CYS A O 1
ATOM 2119 N N . GLN A 1 280 ? 16.891 29.359 6.148 1 91.94 280 GLN A N 1
ATOM 2120 C CA . GLN A 1 280 ? 16.891 30.344 5.066 1 91.94 280 GLN A CA 1
ATOM 2121 C C . GLN A 1 280 ? 17.781 31.547 5.414 1 91.94 280 GLN A C 1
ATOM 2123 O O . GLN A 1 280 ? 18.453 32.094 4.543 1 91.94 280 GLN A O 1
ATOM 2128 N N . ASP A 1 281 ? 17.781 31.891 6.676 1 92.31 281 ASP A N 1
ATOM 2129 C CA . ASP A 1 281 ? 18.531 33.062 7.074 1 92.31 281 ASP A CA 1
ATOM 2130 C C . ASP A 1 281 ? 19.922 32.719 7.547 1 92.31 281 ASP A C 1
ATOM 2132 O O . ASP A 1 281 ? 20.703 33.562 7.965 1 92.31 281 ASP A O 1
ATOM 2136 N N . GLY A 1 282 ? 20.234 31.5 7.574 1 91.38 282 GLY A N 1
ATOM 2137 C CA . GLY A 1 282 ? 21.578 31.047 7.906 1 91.38 282 GLY A CA 1
ATOM 2138 C C . GLY A 1 282 ? 21.828 31 9.398 1 91.38 282 GLY A C 1
ATOM 2139 O O . GLY A 1 282 ? 22.984 31.016 9.836 1 91.38 282 GLY A O 1
ATOM 2140 N N . THR A 1 283 ? 20.766 30.969 10.188 1 94.06 283 THR A N 1
ATOM 2141 C CA . THR A 1 283 ? 20.938 30.984 11.633 1 94.06 283 THR A CA 1
ATOM 2142 C C . THR A 1 283 ? 20.641 29.609 12.234 1 94.06 283 THR A C 1
ATOM 2144 O O . THR A 1 283 ? 20.609 29.453 13.453 1 94.06 283 THR A O 1
ATOM 2147 N N . PHE A 1 284 ? 20.422 28.656 11.398 1 92.81 284 PHE A N 1
ATOM 2148 C CA . PHE A 1 284 ? 20.219 27.281 11.867 1 92.81 284 PHE A CA 1
ATOM 2149 C C . PHE A 1 284 ? 21.453 26.75 12.562 1 92.81 284 PHE A C 1
ATOM 2151 O O . PHE A 1 284 ? 22.562 26.891 12.047 1 92.81 284 PHE A O 1
ATOM 2158 N N . SER A 1 285 ? 21.344 26.266 13.781 1 91.62 285 SER A N 1
ATOM 2159 C CA . SER A 1 285 ? 22.453 25.734 14.555 1 91.62 285 SER A CA 1
ATOM 2160 C C . SER A 1 285 ? 22.031 24.531 15.383 1 91.62 285 SER A C 1
ATOM 2162 O O . SER A 1 285 ? 20.828 24.281 15.57 1 91.62 285 SER A O 1
ATOM 2164 N N . ALA A 1 286 ? 23.031 23.875 15.797 1 87.44 286 ALA A N 1
ATOM 2165 C CA . ALA A 1 286 ? 22.781 22.703 16.625 1 87.44 286 ALA A CA 1
ATOM 2166 C C . ALA A 1 286 ? 22.062 23.078 17.922 1 87.44 286 ALA A C 1
ATOM 2168 O O . ALA A 1 286 ? 21.188 22.359 18.375 1 87.44 286 ALA A O 1
ATOM 2169 N N . ASP A 1 287 ? 22.469 24.141 18.453 1 90.88 287 ASP A N 1
ATOM 2170 C CA . ASP A 1 287 ? 21.859 24.594 19.688 1 90.88 287 ASP A CA 1
ATOM 2171 C C . ASP A 1 287 ? 20.375 24.906 19.5 1 90.88 287 ASP A C 1
ATOM 2173 O O . ASP A 1 287 ? 19.547 24.547 20.344 1 90.88 287 ASP A O 1
ATOM 2177 N N . ARG A 1 288 ? 20.062 25.547 18.5 1 93.75 288 ARG A N 1
ATOM 2178 C CA . ARG A 1 288 ? 18.656 25.859 18.219 1 93.75 288 ARG A CA 1
ATOM 2179 C C . ARG A 1 288 ? 17.859 24.594 17.938 1 93.75 288 ARG A C 1
ATOM 2181 O O . ARG A 1 288 ? 16.719 24.453 18.391 1 93.75 288 ARG A O 1
ATOM 2188 N N . ALA A 1 289 ? 18.516 23.75 17.203 1 91.06 289 ALA A N 1
ATOM 2189 C CA . ALA A 1 289 ? 17.859 22.484 16.922 1 91.06 289 ALA A CA 1
ATOM 2190 C C . ALA A 1 289 ? 17.516 21.734 18.203 1 91.06 289 ALA A C 1
ATOM 2192 O O . ALA A 1 289 ? 16.438 21.172 18.344 1 91.06 289 ALA A O 1
ATOM 2193 N N . GLU A 1 290 ? 18.391 21.75 19.125 1 88.62 290 GLU A N 1
ATOM 2194 C CA . GLU A 1 290 ? 18.156 21.094 20.406 1 88.62 290 GLU A CA 1
ATOM 2195 C C . GLU A 1 290 ? 16.969 21.734 21.141 1 88.62 290 GLU A C 1
ATOM 2197 O O . GLU A 1 290 ? 16.156 21.031 21.75 1 88.62 290 GLU A O 1
ATOM 2202 N N . ALA A 1 291 ? 16.922 22.984 21.094 1 91.94 291 ALA A N 1
ATOM 2203 C CA . ALA A 1 291 ? 15.82 23.703 21.734 1 91.94 291 ALA A CA 1
ATOM 2204 C C . ALA A 1 291 ? 14.484 23.344 21.094 1 91.94 291 ALA A C 1
ATOM 2206 O O . ALA A 1 291 ? 13.484 23.156 21.781 1 91.94 291 ALA A O 1
ATOM 2207 N N . TRP A 1 292 ? 14.477 23.266 19.781 1 93.75 292 TRP A N 1
ATOM 2208 C CA . TRP A 1 292 ? 13.266 22.875 19.078 1 93.75 292 TRP A CA 1
ATOM 2209 C C . TRP A 1 292 ? 12.852 21.453 19.438 1 93.75 292 TRP A C 1
ATOM 2211 O O . TRP A 1 292 ? 11.672 21.172 19.625 1 93.75 292 TRP A O 1
ATOM 2221 N N . MET A 1 293 ? 13.852 20.609 19.531 1 88.81 293 MET A N 1
ATOM 2222 C CA . MET A 1 29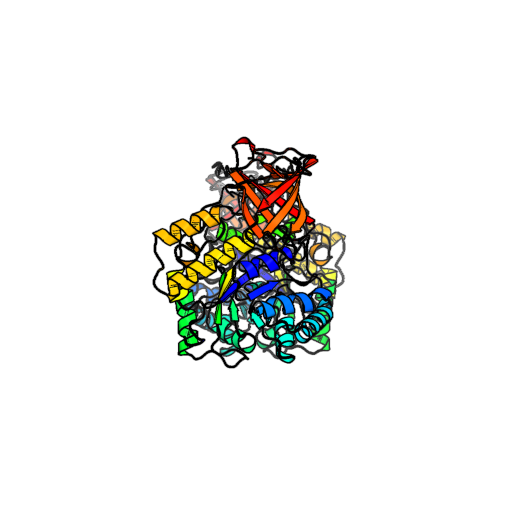3 ? 13.578 19.234 19.891 1 88.81 293 MET A CA 1
ATOM 2223 C C . MET A 1 293 ? 12.914 19.141 21.266 1 88.81 293 MET A C 1
ATOM 2225 O O . MET A 1 293 ? 11.977 18.375 21.453 1 88.81 293 MET A O 1
ATOM 2229 N N . LYS A 1 294 ? 13.328 19.891 22.156 1 86 294 LYS A N 1
ATOM 2230 C CA . LYS A 1 294 ? 12.742 19.906 23.5 1 86 294 LYS A CA 1
ATOM 2231 C C . LYS A 1 294 ? 11.289 20.359 23.453 1 86 294 LYS A C 1
ATOM 2233 O O . LYS A 1 294 ? 10.438 19.812 24.156 1 86 294 LYS A O 1
ATOM 2238 N N . ARG A 1 295 ? 11.039 21.328 22.688 1 88.69 295 ARG A N 1
ATOM 2239 C CA . ARG A 1 295 ? 9.664 21.781 22.516 1 88.69 295 ARG A CA 1
ATOM 2240 C C . ARG A 1 295 ? 8.781 20.703 21.922 1 88.69 295 ARG A C 1
ATOM 2242 O O . ARG A 1 295 ? 7.656 20.484 22.359 1 88.69 295 ARG A O 1
ATOM 2249 N N . LEU A 1 296 ? 9.336 20 20.922 1 89.44 296 LEU A N 1
ATOM 2250 C CA . LEU A 1 296 ? 8.578 18.938 20.281 1 89.44 296 LEU A CA 1
ATOM 2251 C C . LEU A 1 296 ? 8.312 17.797 21.25 1 89.44 296 LEU A C 1
ATOM 2253 O O . LEU A 1 296 ? 7.27 17.141 21.172 1 89.44 296 LEU A O 1
ATOM 2257 N N . GLU A 1 297 ? 9.18 17.562 22.094 1 80.44 297 GLU A N 1
ATOM 2258 C CA . GLU A 1 297 ? 9.031 16.5 23.094 1 80.44 297 GLU A CA 1
ATOM 2259 C C . GLU A 1 297 ? 7.898 16.812 24.062 1 80.44 297 GLU A C 1
ATOM 2261 O O . GLU A 1 297 ? 7.41 15.914 24.75 1 80.44 297 GLU A O 1
ATOM 2266 N N . SER A 1 298 ? 7.516 18 24.125 1 77.12 298 SER A N 1
ATOM 2267 C CA . SER A 1 298 ? 6.504 18.422 25.078 1 77.12 298 SER A CA 1
ATOM 2268 C C . SER A 1 298 ? 5.098 18.062 24.594 1 77.12 298 SER A C 1
ATOM 2270 O O . SER A 1 298 ? 4.148 18.078 25.391 1 77.12 298 SER A O 1
ATOM 2272 N N . VAL A 1 299 ? 4.984 17.812 23.391 1 76.25 299 VAL A N 1
ATOM 2273 C CA . VAL A 1 299 ? 3.688 17.438 22.828 1 76.25 299 VAL A CA 1
ATOM 2274 C C . VAL A 1 299 ? 3.719 15.977 22.391 1 76.25 299 VAL A C 1
ATOM 2276 O O . VAL A 1 299 ? 4.746 15.305 22.516 1 76.25 299 VAL A O 1
ATOM 2279 N N . PHE A 1 300 ? 2.594 15.523 21.953 1 66 300 PHE A N 1
ATOM 2280 C CA . PHE A 1 300 ? 2.439 14.109 21.641 1 66 300 PHE A CA 1
ATOM 2281 C C . PHE A 1 300 ? 3.582 13.625 20.75 1 66 300 PHE A C 1
ATOM 2283 O O . PHE A 1 300 ? 3.941 14.281 19.781 1 66 300 PHE A O 1
ATOM 2290 N N . ASN A 1 301 ? 4.184 12.586 21.156 1 64.56 301 ASN A N 1
ATOM 2291 C CA . ASN A 1 301 ? 5.176 11.875 20.359 1 64.56 301 ASN A CA 1
ATOM 2292 C C . ASN A 1 301 ? 5.391 10.453 20.859 1 64.56 301 ASN A C 1
ATOM 2294 O O . ASN A 1 301 ? 5.012 10.125 21.984 1 64.56 301 ASN A O 1
ATOM 2298 N N . ARG A 1 302 ? 5.922 9.648 20.031 1 59.78 302 ARG A N 1
ATOM 2299 C CA . ARG A 1 302 ? 6.281 8.281 20.391 1 59.78 302 ARG A CA 1
ATOM 2300 C C . ARG A 1 302 ? 7.777 8.047 20.203 1 59.78 302 ARG A C 1
ATOM 2302 O O . ARG A 1 302 ? 8.195 6.984 19.75 1 59.78 302 ARG A O 1
ATOM 2309 N N . GLY A 1 303 ? 8.406 9.086 20.562 1 67.75 303 GLY A N 1
ATOM 2310 C CA . GLY A 1 303 ? 9.828 9.039 20.25 1 67.75 303 GLY A CA 1
ATOM 2311 C C . GLY A 1 303 ? 10.133 9.445 18.828 1 67.75 303 GLY A C 1
ATOM 2312 O O . GLY A 1 303 ? 9.242 9.445 17.969 1 67.75 303 GLY A O 1
ATOM 2313 N N . PHE A 1 304 ? 11.281 10.023 18.766 1 69.25 304 PHE A N 1
ATOM 2314 C CA . PHE A 1 304 ? 11.586 10.578 17.438 1 69.25 304 PHE A CA 1
ATOM 2315 C C . PHE A 1 304 ? 12.625 9.719 16.719 1 69.25 304 PHE A C 1
ATOM 2317 O O . PHE A 1 304 ? 13.609 9.289 17.328 1 69.25 304 PHE A O 1
ATOM 2324 N N . TRP A 1 305 ? 12.195 9.422 15.586 1 64.38 305 TRP A N 1
ATOM 2325 C CA . TRP A 1 305 ? 13.156 8.891 14.625 1 64.38 305 TRP A CA 1
ATOM 2326 C C . TRP A 1 305 ? 13.742 10.008 13.766 1 64.38 305 TRP A C 1
ATOM 2328 O O . TRP A 1 305 ? 13.016 10.695 13.047 1 64.38 305 TRP A O 1
ATOM 2338 N N . GLN A 1 306 ? 14.992 10.305 14.094 1 57.97 306 GLN A N 1
ATOM 2339 C CA . GLN A 1 306 ? 15.602 11.547 13.648 1 57.97 306 GLN A CA 1
ATOM 2340 C C . GLN A 1 306 ? 16.031 11.461 12.188 1 57.97 306 GLN A C 1
ATOM 2342 O O . GLN A 1 306 ? 17.219 11.609 11.875 1 57.97 306 GLN A O 1
ATOM 2347 N N . GLY A 1 307 ? 15.023 11.25 11.336 1 56.09 307 GLY A N 1
ATOM 2348 C CA . GLY A 1 307 ? 15.219 11.43 9.906 1 56.09 307 GLY A CA 1
ATOM 2349 C C . GLY A 1 307 ? 16.109 10.375 9.281 1 56.09 307 GLY A C 1
ATOM 2350 O O . GLY A 1 307 ? 16.531 10.508 8.133 1 56.09 307 GLY A O 1
ATOM 2351 N N . GLY A 1 308 ? 16.5 9.453 10.094 1 51.56 308 GLY A N 1
ATOM 2352 C CA . GLY A 1 308 ? 17.328 8.367 9.586 1 51.56 308 GLY A CA 1
ATOM 2353 C C . GLY A 1 308 ? 16.719 7.684 8.375 1 51.56 308 GLY A C 1
ATOM 2354 O O . GLY A 1 308 ? 17.438 7.102 7.559 1 51.56 308 GLY A O 1
ATOM 2355 N N . TYR A 1 309 ? 15.508 8.023 8.219 1 54.12 309 TYR A N 1
ATOM 2356 C CA . TYR A 1 309 ? 14.812 7.488 7.055 1 54.12 309 TYR A CA 1
ATOM 2357 C C . TYR A 1 309 ? 15.422 8.023 5.766 1 54.12 309 TYR A C 1
ATOM 2359 O O . TYR A 1 309 ? 15.758 7.25 4.867 1 54.12 309 TYR A O 1
ATOM 2367 N N . TYR A 1 310 ? 15.555 9.281 5.828 1 52.97 310 TYR A N 1
ATOM 2368 C CA . TYR A 1 310 ? 16.047 9.93 4.621 1 52.97 310 TYR A CA 1
ATOM 2369 C C . TYR A 1 310 ? 17.547 9.789 4.5 1 52.97 310 TYR A C 1
ATOM 2371 O O . TYR A 1 310 ? 18.109 9.953 3.414 1 52.97 310 TYR A O 1
ATOM 2379 N N . LEU A 1 311 ? 18.109 9.484 5.652 1 46.94 311 LEU A N 1
ATOM 2380 C CA . LEU A 1 311 ? 19.562 9.367 5.629 1 46.94 311 LEU A CA 1
ATOM 2381 C C . LEU A 1 311 ? 20 7.918 5.469 1 46.94 311 LEU A C 1
ATOM 2383 O O . LEU A 1 311 ? 21.188 7.609 5.527 1 46.94 311 LEU A O 1
ATOM 2387 N N . GLY A 1 312 ? 19.078 7.191 5.121 1 47.69 312 GLY A N 1
ATOM 2388 C CA . GLY A 1 312 ? 19.406 5.801 4.859 1 47.69 312 GLY A CA 1
ATOM 2389 C C . GLY A 1 312 ? 19.609 4.992 6.125 1 47.69 312 GLY A C 1
ATOM 2390 O O . GLY A 1 312 ? 20.156 3.885 6.074 1 47.69 312 GLY A O 1
ATOM 2391 N N . VAL A 1 313 ? 19.484 5.738 7.172 1 45 313 VAL A N 1
ATOM 2392 C CA . VAL A 1 313 ? 19.75 5.031 8.414 1 45 313 VAL A CA 1
ATOM 2393 C C . VAL A 1 313 ? 18.547 4.164 8.797 1 45 313 VAL A C 1
ATOM 2395 O O . VAL A 1 313 ? 17.406 4.559 8.578 1 45 313 VAL A O 1
ATOM 2398 N N . LYS A 1 314 ? 18.938 2.928 9.117 1 42.88 314 LYS A N 1
ATOM 2399 C CA . LYS A 1 314 ? 18.062 1.791 9.359 1 42.88 314 LYS A CA 1
ATOM 2400 C C . 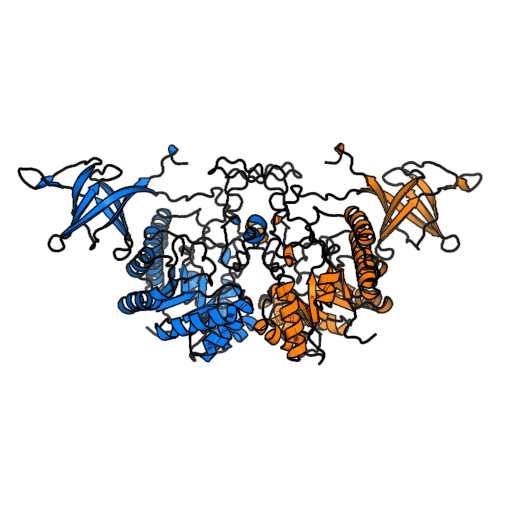LYS A 1 314 ? 16.938 2.16 10.328 1 42.88 314 LYS A C 1
ATOM 2402 O O . LYS A 1 314 ? 17.156 2.914 11.273 1 42.88 314 LYS A O 1
ATOM 2407 N N . TRP A 1 315 ? 15.68 2.016 9.93 1 39.28 315 TRP A N 1
ATOM 2408 C CA . TRP A 1 315 ? 14.414 1.995 10.648 1 39.28 315 TRP A CA 1
ATOM 2409 C C . TRP A 1 315 ? 14.477 1.03 11.828 1 39.28 315 TRP A C 1
ATOM 2411 O O . TRP A 1 315 ? 15.016 -0.073 11.711 1 39.28 315 TRP A O 1
ATOM 2421 N N . GLY A 1 316 ? 14.664 1.362 13.078 1 40.38 316 GLY A N 1
ATOM 2422 C CA . GLY A 1 316 ? 14.492 0.305 14.062 1 40.38 316 GLY A CA 1
ATOM 2423 C C . GLY A 1 316 ? 14.391 0.825 15.484 1 40.38 316 GLY A C 1
ATOM 2424 O O . GLY A 1 316 ? 14.539 0.063 16.438 1 40.38 316 GLY A O 1
ATOM 2425 N N . GLU A 1 317 ? 14.406 2.047 15.492 1 40.12 317 GLU A N 1
ATOM 2426 C CA . GLU A 1 317 ? 14.227 2.197 16.938 1 40.12 317 GLU A CA 1
ATOM 2427 C C . GLU A 1 317 ? 12.75 2.189 17.312 1 40.12 317 GLU A C 1
ATOM 2429 O O . GLU A 1 317 ? 11.961 2.967 16.766 1 40.12 317 GLU A O 1
ATOM 2434 N N . TRP A 1 318 ? 12.234 1.021 17.578 1 37.44 318 TRP A N 1
ATOM 2435 C CA . TRP A 1 318 ? 10.875 0.813 18.078 1 37.44 318 TRP A CA 1
ATOM 2436 C C . TRP A 1 318 ? 10.633 1.619 19.344 1 37.44 318 TRP A C 1
ATOM 2438 O O . TRP A 1 318 ? 11.523 1.75 20.188 1 37.44 318 TRP A O 1
ATOM 2448 N N . SER A 1 319 ? 9.688 2.518 19.234 1 39.78 319 SER A N 1
ATOM 2449 C CA . SER A 1 319 ? 9.422 3.42 20.359 1 39.78 319 SER A CA 1
ATOM 2450 C C . SER A 1 319 ? 9.117 2.645 21.625 1 39.78 319 SER A C 1
ATOM 2452 O O . SER A 1 319 ? 9.289 3.168 22.734 1 39.78 319 SER A O 1
ATOM 2454 N N . GLY A 1 320 ? 9.125 1.294 21.641 1 34.16 320 GLY A N 1
ATOM 2455 C CA . GLY A 1 320 ? 8.812 0.457 22.781 1 34.16 320 GLY A CA 1
ATOM 2456 C C . GLY A 1 320 ? 7.504 0.832 23.453 1 34.16 320 GLY A C 1
ATOM 2457 O O . GLY A 1 320 ? 7.078 0.176 24.406 1 34.16 320 GLY A O 1
ATOM 2458 N N . SER A 1 321 ? 6.918 2.105 23.25 1 35.41 321 SER A N 1
ATOM 2459 C CA . SER A 1 321 ? 5.676 2.465 23.922 1 35.41 321 SER A CA 1
ATOM 2460 C C . SER A 1 321 ? 4.637 2.986 22.953 1 35.41 321 SER A C 1
ATOM 2462 O O . SER A 1 321 ? 4.961 3.756 22.031 1 35.41 321 SER A O 1
ATOM 2464 N N . ALA A 1 322 ? 3.428 2.42 22.953 1 40.94 322 ALA A N 1
ATOM 2465 C CA . ALA A 1 322 ? 2.277 2.822 22.156 1 40.94 322 ALA A CA 1
ATOM 2466 C C . ALA A 1 322 ? 1.753 4.188 22.594 1 40.94 322 ALA A C 1
ATOM 2468 O O . ALA A 1 322 ? 1.077 4.875 21.812 1 40.94 322 ALA A O 1
ATOM 2469 N N . ASN A 1 323 ? 2.031 4.578 23.75 1 41.25 323 ASN A N 1
ATOM 2470 C CA . ASN A 1 323 ? 1.452 5.781 24.328 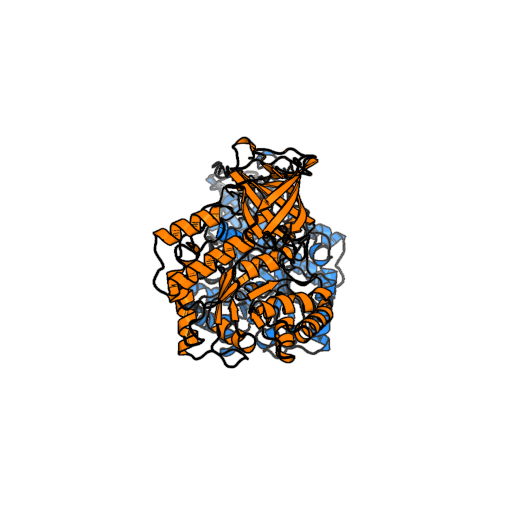1 41.25 323 ASN A CA 1
ATOM 2471 C C . ASN A 1 323 ? 2.332 7.004 24.094 1 41.25 323 ASN A C 1
ATOM 2473 O O . ASN A 1 323 ? 3.52 6.871 23.781 1 41.25 323 ASN A O 1
ATOM 2477 N N . SER A 1 324 ? 1.659 8.023 24.125 1 40.69 324 SER A N 1
ATOM 2478 C CA . SER A 1 324 ? 2.375 9.289 24.047 1 40.69 324 SER A CA 1
ATOM 2479 C C . SER A 1 324 ? 3.572 9.312 24.984 1 40.69 324 SER A C 1
ATOM 2481 O O . SER A 1 324 ? 3.477 8.852 26.125 1 40.69 324 SER A O 1
ATOM 2483 N N . ARG A 1 325 ? 4.633 9.531 24.5 1 49.47 325 ARG A N 1
ATOM 2484 C CA . ARG A 1 325 ? 5.809 9.773 25.328 1 49.47 325 ARG A CA 1
ATOM 2485 C C . ARG A 1 325 ? 5.992 11.266 25.594 1 49.47 325 ARG A C 1
ATOM 2487 O O . ARG A 1 325 ? 7.105 11.719 25.859 1 49.47 325 ARG A O 1
ATOM 2494 N N . ALA A 1 326 ? 4.75 11.914 25.406 1 50.41 326 ALA A N 1
ATOM 2495 C CA . ALA A 1 326 ? 4.844 13.344 25.688 1 50.41 326 ALA A CA 1
ATOM 2496 C C . ALA A 1 326 ? 5.305 13.594 27.125 1 50.41 326 ALA A C 1
ATOM 2498 O O . ALA A 1 326 ? 4.836 12.93 28.047 1 50.41 326 ALA A O 1
ATOM 2499 N N . ALA A 1 327 ? 6.113 14.461 27.281 1 62.75 327 ALA A N 1
ATOM 2500 C CA . ALA A 1 327 ? 6.664 14.781 28.594 1 62.75 327 ALA A CA 1
ATOM 2501 C C . ALA A 1 327 ? 5.602 15.398 29.5 1 62.75 327 ALA A C 1
ATOM 2503 O O . ALA A 1 327 ? 5.684 15.281 30.719 1 62.75 327 ALA A O 1
ATOM 2504 N N . LEU A 1 328 ? 4.637 16.016 28.859 1 65.12 328 LEU A N 1
ATOM 2505 C CA . LEU A 1 328 ? 3.605 16.688 29.641 1 65.12 328 LEU A CA 1
ATOM 2506 C C . LEU A 1 328 ? 2.258 16 29.484 1 65.12 328 LEU A C 1
ATOM 2508 O O . LEU A 1 328 ? 1.911 15.555 28.391 1 65.12 328 LEU A O 1
ATOM 2512 N N . LEU A 1 329 ? 1.555 15.875 30.625 1 70.75 329 LEU A N 1
ATOM 2513 C CA . LEU A 1 329 ? 0.18 15.383 30.656 1 70.75 329 LEU A CA 1
ATOM 2514 C C . LEU A 1 329 ? -0.809 16.547 30.688 1 70.75 329 LEU A C 1
ATOM 2516 O O . LEU A 1 329 ? -0.562 17.562 31.328 1 70.75 329 LEU A O 1
ATOM 2520 N N . LYS A 1 330 ? -1.861 16.344 29.969 1 76.62 330 LYS A N 1
ATOM 2521 C CA . LYS A 1 330 ? -2.924 17.344 29.938 1 76.62 330 LYS A CA 1
ATOM 2522 C C . LYS A 1 330 ? -4.113 16.906 30.797 1 76.62 330 LYS A C 1
ATOM 2524 O O . LYS A 1 330 ? -4.699 15.844 30.547 1 76.62 330 LYS A O 1
ATOM 2529 N N . ILE A 1 331 ? -4.465 17.719 31.766 1 78.69 331 ILE A N 1
ATOM 2530 C CA . ILE A 1 331 ? -5.613 17.438 32.625 1 78.69 331 ILE A CA 1
ATOM 2531 C C . ILE A 1 331 ? -6.637 18.562 32.531 1 78.69 331 ILE A C 1
ATOM 2533 O O . ILE A 1 331 ? -6.336 19.719 32.844 1 78.69 331 ILE A O 1
ATOM 2537 N N . HIS A 1 332 ? -7.828 18.219 32.062 1 87.5 332 HIS A N 1
ATOM 2538 C CA . HIS A 1 332 ? -8.875 19.234 31.984 1 87.5 332 HIS A CA 1
ATOM 2539 C C . HIS A 1 332 ? -9.258 19.75 33.375 1 87.5 332 HIS A C 1
ATOM 2541 O O . HIS A 1 332 ? -9.602 18.953 34.25 1 87.5 332 HIS A O 1
ATOM 2547 N N . ILE A 1 333 ? -9.273 21.078 33.531 1 87.56 333 ILE A N 1
ATOM 2548 C CA . ILE A 1 333 ? -9.547 21.562 34.875 1 87.56 333 ILE A CA 1
ATOM 2549 C C . ILE A 1 333 ? -10.609 22.656 34.812 1 87.56 333 ILE A C 1
ATOM 2551 O O . ILE A 1 333 ? -11.305 22.906 35.812 1 87.56 333 ILE A O 1
ATOM 2555 N N . ALA A 1 334 ? -10.711 23.375 33.688 1 92.56 334 ALA A N 1
ATOM 2556 C CA . ALA A 1 334 ? -11.539 24.578 33.719 1 92.56 334 ALA A CA 1
ATOM 2557 C C . ALA A 1 334 ? -12.094 24.906 32.344 1 92.56 334 ALA A C 1
ATOM 2559 O O . ALA A 1 334 ? -11.742 24.25 31.359 1 92.56 334 ALA A O 1
ATOM 2560 N N . ARG A 1 335 ? -12.984 25.906 32.344 1 94.94 335 ARG A N 1
ATOM 2561 C CA . ARG A 1 335 ? -13.461 26.547 31.125 1 94.94 335 ARG A CA 1
ATOM 2562 C C . ARG A 1 335 ? -13.43 28.062 31.25 1 94.94 335 ARG A C 1
ATOM 2564 O O . ARG A 1 335 ? -13.578 28.594 32.344 1 94.94 335 ARG A O 1
ATOM 2571 N N . VAL A 1 336 ? -13.258 28.641 30.156 1 95.44 336 VAL A N 1
ATOM 2572 C CA . VAL A 1 336 ? -13.289 30.094 30.156 1 95.44 336 VAL A CA 1
ATOM 2573 C C . VAL A 1 336 ? -14.727 30.594 30.266 1 95.44 336 VAL A C 1
ATOM 2575 O O . VAL A 1 336 ? -15.57 30.25 29.422 1 95.44 336 VAL A O 1
ATOM 2578 N N . GLU A 1 337 ? -14.922 31.328 31.219 1 94.69 337 GLU A N 1
ATOM 2579 C CA . GLU A 1 337 ? -16.266 31.875 31.406 1 94.69 337 GLU A CA 1
ATOM 2580 C C . GLU A 1 337 ? -16.406 33.219 30.703 1 94.69 337 GLU A C 1
ATOM 2582 O O . GLU A 1 337 ? -17.484 33.562 30.203 1 94.69 337 GLU A O 1
ATOM 2587 N N . ASN A 1 338 ? -15.344 33.938 30.812 1 94.19 338 ASN A N 1
ATOM 2588 C CA . ASN A 1 338 ? -15.359 35.281 30.203 1 94.19 338 ASN A CA 1
ATOM 2589 C C . ASN A 1 338 ? -13.953 35.781 29.906 1 94.19 338 ASN A C 1
ATOM 2591 O O . ASN A 1 338 ? -12.977 35.312 30.5 1 94.19 338 ASN A O 1
ATOM 2595 N N . PHE A 1 339 ? -13.891 36.75 28.906 1 94.94 339 PHE A N 1
ATOM 2596 C CA . PHE A 1 339 ? -12.641 37.438 28.578 1 94.94 339 PHE A CA 1
ATOM 2597 C C . PHE A 1 339 ? -12.836 38.938 28.547 1 94.94 339 PHE A C 1
ATOM 2599 O O . PHE A 1 339 ? -13.664 39.438 27.797 1 94.94 339 PHE A O 1
ATOM 2606 N N . TYR A 1 340 ? -12.086 39.531 29.344 1 92.25 340 TYR A N 1
ATOM 2607 C CA . TYR A 1 340 ? -12.125 41 29.391 1 92.25 340 TYR A CA 1
ATOM 2608 C C . TYR A 1 340 ? -11.047 41.594 28.516 1 92.25 340 TYR A C 1
ATOM 2610 O O . TYR A 1 340 ? -9.891 41.719 28.922 1 92.25 340 TYR A O 1
ATOM 2618 N N . LYS A 1 341 ? -11.391 42 27.359 1 91.25 341 LYS A N 1
ATOM 2619 C CA . LYS A 1 341 ? -10.5 42.406 26.281 1 91.25 341 LYS A CA 1
ATOM 2620 C C . LYS A 1 341 ? -9.648 43.594 26.688 1 91.25 341 LYS A C 1
ATOM 2622 O O . LYS A 1 341 ? -8.461 43.656 26.375 1 91.25 341 LYS A O 1
ATOM 2627 N N . LYS A 1 342 ? -10.25 44.531 27.406 1 89.31 342 LYS A N 1
ATOM 2628 C CA . LYS A 1 342 ? -9.562 45.75 27.766 1 89.31 342 LYS A CA 1
ATOM 2629 C C . LYS A 1 342 ? -8.367 45.5 28.672 1 89.31 342 LYS A C 1
ATOM 2631 O O . LYS A 1 342 ? -7.316 46.125 28.531 1 89.31 342 LYS A O 1
ATOM 2636 N N . ASN A 1 343 ? -8.477 44.469 29.516 1 89.5 343 ASN A N 1
ATOM 2637 C CA . ASN A 1 343 ? -7.43 44.188 30.5 1 89.5 343 ASN A CA 1
ATOM 2638 C C . ASN A 1 343 ? -6.629 42.938 30.125 1 89.5 343 ASN A C 1
ATOM 2640 O O . ASN A 1 343 ? -5.586 42.656 30.719 1 89.5 343 ASN A O 1
ATOM 2644 N N . GLY A 1 344 ? -7.133 42.25 29.109 1 93.69 344 GLY A N 1
ATOM 2645 C CA . GLY A 1 344 ? -6.492 41 28.75 1 93.69 344 GLY A CA 1
ATOM 2646 C C . GLY A 1 344 ? -6.602 39.938 29.828 1 93.69 344 GLY A C 1
ATOM 2647 O O . GLY A 1 344 ? -5.645 39.219 30.094 1 93.69 344 GLY A O 1
ATOM 2648 N N . VAL A 1 345 ? -7.711 39.969 30.531 1 94.62 345 VAL A N 1
ATOM 2649 C CA . VAL A 1 345 ? -7.906 39.062 31.672 1 94.62 345 VAL A CA 1
ATOM 2650 C C . VAL A 1 345 ? -9 38.062 31.328 1 94.62 345 VAL A C 1
ATOM 2652 O O . VAL A 1 345 ? -10.039 38.406 30.781 1 94.62 345 VAL A O 1
ATOM 2655 N N . ALA A 1 346 ? -8.75 36.781 31.641 1 96.56 346 ALA A N 1
ATOM 2656 C CA . ALA A 1 346 ? -9.742 35.75 31.484 1 96.56 346 ALA A CA 1
ATOM 2657 C C . ALA A 1 346 ? -10.281 35.281 32.812 1 96.56 346 ALA A C 1
ATOM 2659 O O . ALA A 1 346 ? -9.539 35.156 33.812 1 96.56 346 ALA A O 1
ATOM 2660 N N . ALA A 1 347 ? -11.555 35.062 32.844 1 96.25 347 ALA A N 1
ATOM 2661 C CA . ALA A 1 347 ? -12.188 34.375 33.969 1 96.25 347 ALA A CA 1
ATOM 2662 C C . ALA A 1 347 ? -12.281 32.875 33.719 1 96.25 347 ALA A C 1
ATOM 2664 O O . ALA A 1 347 ? -12.945 32.438 32.781 1 96.25 347 ALA A O 1
ATOM 2665 N N . LEU A 1 348 ? -11.641 32.156 34.594 1 96.94 348 LEU A N 1
ATOM 2666 C CA . LEU A 1 348 ? -11.641 30.688 34.469 1 96.94 348 LEU A CA 1
ATOM 2667 C C . LEU A 1 348 ? -12.492 30.062 35.562 1 96.94 348 LEU A C 1
ATOM 2669 O O . LEU A 1 348 ? -12.219 30.25 36.75 1 96.94 348 LEU A O 1
ATOM 2673 N N . PHE A 1 349 ? -13.484 29.312 35.125 1 95.25 349 PHE A N 1
ATOM 2674 C CA . PHE A 1 349 ? -14.242 28.516 36.094 1 95.25 349 PHE A CA 1
ATOM 2675 C C . PHE A 1 349 ? -13.648 27.125 36.219 1 95.25 349 PHE A C 1
ATOM 2677 O O . PHE A 1 349 ? -13.68 26.328 35.281 1 95.25 349 PHE A O 1
ATOM 2684 N N . LEU A 1 350 ? -13.156 26.875 37.406 1 94.31 350 LEU A N 1
ATOM 2685 C CA . LEU A 1 350 ? -12.531 25.594 37.688 1 94.31 350 LEU A CA 1
ATOM 2686 C C . LEU A 1 350 ? -13.586 24.516 37.906 1 94.31 350 LEU A C 1
ATOM 2688 O O . LEU A 1 350 ? -14.047 24.312 39.031 1 94.31 350 LEU A O 1
ATOM 2692 N N . GLU A 1 351 ? -13.773 23.766 36.844 1 88 351 GLU A N 1
ATOM 2693 C CA . GLU A 1 351 ? -14.898 22.844 36.906 1 88 351 GLU A CA 1
ATOM 2694 C C . GLU A 1 351 ? -14.438 21.422 37.25 1 88 351 GLU A C 1
ATOM 2696 O O . GLU A 1 351 ? -15.211 20.609 37.719 1 88 351 GLU A O 1
ATOM 2701 N N . ALA A 1 352 ? -13.211 21.094 37 1 85.69 352 ALA A N 1
ATOM 2702 C CA . ALA A 1 352 ? -12.812 19.688 37.125 1 85.69 352 ALA A CA 1
ATOM 2703 C C . ALA A 1 352 ? -11.562 19.562 37.969 1 85.69 352 ALA A C 1
ATOM 2705 O O . ALA A 1 352 ? -11.133 18.438 38.281 1 85.69 352 ALA A O 1
ATOM 2706 N N . GLY A 1 353 ? -10.938 20.672 38.375 1 85.44 353 GLY A N 1
ATOM 2707 C CA . GLY A 1 353 ? -9.734 20.609 39.188 1 85.44 353 GLY A CA 1
ATOM 2708 C C . GLY A 1 353 ? -9.297 21.969 39.719 1 85.44 353 GLY A C 1
ATOM 2709 O O . GLY A 1 353 ? -9.961 22.969 39.469 1 85.44 353 GLY A O 1
ATOM 2710 N N . GLY A 1 354 ? -8.164 21.891 40.406 1 90.06 354 GLY A N 1
ATOM 2711 C CA . GLY A 1 354 ? -7.625 23.125 40.938 1 90.06 354 GLY A CA 1
ATOM 2712 C C . GLY A 1 354 ? -6.492 23.703 40.125 1 90.06 354 GLY A C 1
ATOM 2713 O O . GLY A 1 354 ? -6.078 23.094 39.125 1 90.06 354 GLY A O 1
ATOM 2714 N N . LEU A 1 355 ? -6.133 24.906 40.469 1 94.75 355 LEU A N 1
ATOM 2715 C CA . LEU A 1 355 ? -5.066 25.625 39.781 1 94.75 355 LEU A CA 1
ATOM 2716 C C . LEU A 1 355 ? -4.258 26.469 40.781 1 94.75 355 LEU A C 1
ATOM 2718 O O . LEU A 1 355 ? -4.828 27.109 41.656 1 94.75 355 LEU A O 1
ATOM 2722 N N . SER A 1 356 ? -2.984 26.375 40.625 1 92.81 356 SER A N 1
ATOM 2723 C CA . SER A 1 356 ? -2.094 27.172 41.469 1 92.81 356 SER A CA 1
ATOM 2724 C C . SER A 1 356 ? -1.202 28.062 40.594 1 92.81 356 SER A C 1
ATOM 2726 O O . SER A 1 356 ? -0.84 27.703 39.469 1 92.81 356 SER A O 1
ATOM 2728 N N . ALA A 1 357 ? -0.894 29.203 41.188 1 94 357 ALA A N 1
ATOM 2729 C CA . ALA A 1 357 ? 0.073 30.062 40.5 1 94 357 ALA A CA 1
ATOM 2730 C C . ALA A 1 357 ? 1.386 29.328 40.25 1 94 357 ALA A C 1
ATOM 2732 O O . ALA A 1 357 ? 1.821 28.531 41.094 1 94 357 ALA A O 1
ATOM 2733 N N . GLY A 1 358 ? 1.95 29.625 39.094 1 90.06 358 GLY A N 1
ATOM 2734 C CA . GLY A 1 358 ? 3.195 28.953 38.719 1 90.06 358 GLY A CA 1
ATOM 2735 C C . GLY A 1 358 ? 2.996 27.75 37.844 1 90.06 358 GLY A C 1
ATOM 2736 O O . GLY A 1 358 ? 3.934 27.297 37.188 1 90.06 358 GLY A O 1
ATOM 2737 N N . GLN A 1 359 ? 1.821 27.281 37.781 1 91 359 GLN A N 1
ATOM 2738 C CA . GLN A 1 359 ? 1.536 26.125 36.938 1 91 359 GLN A CA 1
ATOM 2739 C C . GLN A 1 359 ? 1.319 26.531 35.5 1 91 359 GLN A C 1
ATOM 2741 O O . GLN A 1 359 ? 1.042 27.703 35.219 1 91 359 GLN A O 1
ATOM 2746 N N . THR A 1 360 ? 1.555 25.516 34.625 1 91.38 360 THR A N 1
ATOM 2747 C CA . THR A 1 360 ? 1.368 25.75 33.188 1 91.38 360 THR A CA 1
ATOM 2748 C C . THR A 1 360 ? 0.014 25.219 32.75 1 91.38 360 THR A C 1
ATOM 2750 O O . THR A 1 360 ? -0.378 24.109 33.094 1 91.38 360 THR A O 1
ATOM 2753 N N . ILE A 1 361 ? -0.706 26.109 31.969 1 92.25 361 ILE A N 1
ATOM 2754 C CA . ILE A 1 361 ? -2.01 25.688 31.469 1 92.25 361 ILE A CA 1
ATOM 2755 C C . ILE A 1 361 ? -2.049 25.812 29.953 1 92.25 361 ILE A C 1
ATOM 2757 O O . ILE A 1 361 ? -1.183 26.453 29.344 1 92.25 361 ILE A O 1
ATOM 2761 N N . LEU A 1 362 ? -2.959 25.078 29.344 1 89.62 362 LEU A N 1
ATOM 2762 C CA . LEU A 1 362 ? -3.275 25.125 27.922 1 89.62 362 LEU A CA 1
ATOM 2763 C C . LEU A 1 362 ? -4.742 25.5 27.703 1 89.62 362 LEU A C 1
ATOM 2765 O O . LEU A 1 362 ? -5.637 24.844 28.25 1 89.62 362 LEU A O 1
ATOM 2769 N N . ILE A 1 363 ? -4.98 26.594 27.016 1 90.5 363 ILE A N 1
ATOM 2770 C CA . ILE A 1 363 ? -6.332 27 26.656 1 90.5 363 ILE A CA 1
ATOM 2771 C C . ILE A 1 363 ? -6.582 26.688 25.172 1 90.5 363 ILE A C 1
ATOM 2773 O O . ILE A 1 363 ? -5.805 27.109 24.312 1 90.5 363 ILE A O 1
ATOM 2777 N N . THR A 1 364 ? -7.629 25.969 24.922 1 88.5 364 THR A N 1
ATOM 2778 C CA . THR A 1 364 ? -7.895 25.578 23.531 1 88.5 364 THR A CA 1
ATOM 2779 C C . THR A 1 364 ? -9.344 25.859 23.156 1 88.5 364 THR A C 1
ATOM 2781 O O . THR A 1 364 ? -10.234 25.797 24 1 88.5 364 THR A O 1
ATOM 2784 N N . GLY A 1 365 ? -9.594 26.188 21.875 1 86.19 365 GLY A N 1
ATOM 2785 C CA . GLY A 1 365 ? -10.922 26.422 21.344 1 86.19 365 GLY A CA 1
ATOM 2786 C C . GLY A 1 365 ? -10.93 26.625 19.828 1 86.19 365 GLY A C 1
ATOM 2787 O O . GLY A 1 365 ? -9.883 26.844 19.234 1 86.19 365 GLY A O 1
ATOM 2788 N N . PRO A 1 366 ? -12 26.578 19.281 1 82.69 366 PRO A N 1
ATOM 2789 C CA . PRO A 1 366 ? -12.117 26.609 17.812 1 82.69 366 PRO A CA 1
ATOM 2790 C C . PRO A 1 366 ? -11.586 27.922 17.219 1 82.69 366 PRO A C 1
ATOM 2792 O O . PRO A 1 366 ? -11.055 27.922 16.109 1 82.69 366 PRO A O 1
ATOM 2795 N N . THR A 1 367 ? -11.789 28.953 17.906 1 84 367 THR A N 1
ATOM 2796 C CA . THR A 1 367 ? -11.281 30.25 17.438 1 84 367 THR A CA 1
ATOM 2797 C C . THR A 1 367 ? -9.93 30.562 18.078 1 84 367 THR A C 1
ATOM 2799 O O . THR A 1 367 ? -9.039 31.109 17.422 1 84 367 THR A O 1
ATOM 2802 N N . THR A 1 368 ? -9.773 30.109 19.281 1 84.31 368 THR A N 1
ATOM 2803 C CA . THR A 1 368 ? -8.602 30.422 20.094 1 84.31 368 THR A CA 1
ATOM 2804 C C . THR A 1 368 ? -7.387 29.625 19.609 1 84.31 368 THR A C 1
ATOM 2806 O O . THR A 1 368 ? -6.262 30.125 19.656 1 84.31 368 THR A O 1
ATOM 2809 N N . GLY A 1 369 ? -7.707 28.406 19.078 1 85.31 369 GLY A N 1
ATOM 2810 C CA . GLY A 1 369 ? -6.578 27.531 18.812 1 85.31 369 GLY A CA 1
ATOM 2811 C C . GLY A 1 369 ? -5.984 26.922 20.078 1 85.31 369 GLY A C 1
ATOM 2812 O O . GLY A 1 369 ? -6.699 26.312 20.875 1 85.31 369 GLY A O 1
ATOM 2813 N N . ALA A 1 370 ? -4.695 27.141 20.25 1 85.44 370 ALA A N 1
ATOM 2814 C CA . ALA A 1 370 ? -4.004 26.641 21.422 1 85.44 370 ALA A CA 1
ATOM 2815 C C . ALA A 1 370 ? -3.076 27.688 22.016 1 85.44 370 ALA A C 1
ATOM 2817 O O . ALA A 1 370 ? -2.162 28.172 21.344 1 85.44 370 ALA A O 1
ATOM 2818 N N . VAL A 1 371 ? -3.406 28.016 23.281 1 88.25 371 VAL A N 1
ATOM 2819 C CA . VAL A 1 371 ? -2.607 29 24 1 88.25 371 VAL A CA 1
ATOM 2820 C C . VAL A 1 371 ? -2 28.359 25.25 1 88.25 371 VAL A C 1
ATOM 2822 O O . VAL A 1 371 ? -2.719 28.016 26.188 1 88.25 371 VAL A O 1
ATOM 2825 N N . ARG A 1 372 ? -0.725 28.219 25.188 1 89.31 372 ARG A N 1
ATOM 2826 C CA . ARG A 1 372 ? 0.005 27.688 26.328 1 89.31 372 ARG A CA 1
ATOM 2827 C C . ARG A 1 372 ? 0.628 28.828 27.141 1 89.31 372 ARG A C 1
ATOM 2829 O O . ARG A 1 372 ? 1.176 29.766 26.578 1 89.31 372 ARG A O 1
ATOM 2836 N N . MET A 1 373 ? 0.483 28.734 28.531 1 90.62 373 MET A N 1
ATOM 2837 C CA . MET A 1 373 ? 1.051 29.797 29.359 1 90.62 373 MET A CA 1
ATOM 2838 C C . MET A 1 373 ? 1.297 29.312 30.781 1 90.62 373 MET A C 1
ATOM 2840 O O . MET A 1 373 ? 0.625 28.391 31.25 1 90.62 373 MET A O 1
ATOM 2844 N N . GLU A 1 374 ? 2.258 29.938 31.391 1 92.75 374 GLU A N 1
ATOM 2845 C CA . GLU A 1 374 ? 2.432 29.781 32.844 1 92.75 374 GLU A CA 1
ATOM 2846 C C . GLU A 1 374 ? 1.567 30.766 33.594 1 92.75 374 GLU A C 1
ATOM 2848 O O . GLU A 1 374 ? 1.528 31.953 33.281 1 92.75 374 GLU A O 1
ATOM 2853 N N . VAL A 1 375 ? 0.898 30.328 34.625 1 94.88 375 VAL A N 1
ATOM 2854 C CA . VAL A 1 375 ? 0.048 31.203 35.438 1 94.88 375 VAL A CA 1
ATOM 2855 C C . VAL A 1 375 ? 0.901 31.984 36.438 1 94.88 375 VAL A C 1
ATOM 2857 O O . VAL A 1 375 ? 1.287 31.438 37.5 1 94.88 375 VAL A O 1
ATOM 2860 N N . ALA A 1 376 ? 1.103 33.188 36.094 1 92.69 376 ALA A N 1
ATOM 2861 C CA . ALA A 1 376 ? 1.962 33.969 36.969 1 92.69 376 ALA A CA 1
ATOM 2862 C C . ALA A 1 376 ? 1.219 34.438 38.219 1 92.69 376 ALA A C 1
ATOM 2864 O O . ALA A 1 376 ? 1.776 34.406 39.312 1 92.69 376 ALA A O 1
ATOM 2865 N N . ALA A 1 377 ? 0.016 34.875 38.031 1 93.88 377 ALA A N 1
ATOM 2866 C CA . ALA A 1 377 ? -0.81 35.375 39.125 1 93.88 377 ALA A CA 1
ATOM 2867 C C . ALA A 1 377 ? -2.291 35.156 38.844 1 93.88 377 ALA A C 1
ATOM 2869 O O . ALA A 1 377 ? -2.705 35.094 37.688 1 93.88 377 ALA A O 1
ATOM 2870 N N . MET A 1 378 ? -2.992 34.969 39.938 1 94.75 378 MET A N 1
ATOM 2871 C CA . MET A 1 378 ? -4.441 34.812 39.844 1 94.75 378 MET A CA 1
ATOM 2872 C C . MET A 1 378 ? -5.16 35.688 40.875 1 94.75 378 MET A C 1
ATOM 2874 O O . MET A 1 378 ? -4.586 36.031 41.906 1 94.75 378 MET A O 1
ATOM 2878 N N . ARG A 1 379 ? -6.301 36 40.5 1 95.06 379 ARG A N 1
ATOM 2879 C CA . ARG A 1 379 ? -7.148 36.719 41.438 1 95.06 379 ARG A CA 1
ATOM 2880 C C . ARG A 1 379 ? -8.523 36.094 41.531 1 95.06 379 ARG A C 1
ATOM 2882 O O . ARG A 1 379 ? -8.914 35.281 40.688 1 95.06 379 ARG A O 1
ATOM 2889 N N . ARG A 1 380 ? -9.164 36.344 42.625 1 94 380 ARG A N 1
ATOM 2890 C CA . ARG A 1 380 ? -10.531 35.906 42.875 1 94 380 ARG A CA 1
ATOM 2891 C C . ARG A 1 380 ? -11.43 37.062 43.281 1 94 380 ARG A C 1
ATOM 2893 O O . ARG A 1 380 ? -10.984 38 43.969 1 94 380 ARG A O 1
ATOM 2900 N N . GLU A 1 381 ? -12.602 36.969 42.812 1 90.94 381 GLU A N 1
ATOM 2901 C CA . GLU A 1 381 ? -13.57 38 43.188 1 90.94 381 GLU A CA 1
ATOM 2902 C C . GLU A 1 381 ? -14.156 37.719 44.562 1 90.94 381 GLU A C 1
ATOM 2904 O O . GLU A 1 381 ? -14.672 36.625 44.812 1 90.94 381 GLU A O 1
ATOM 2909 N N . THR A 1 382 ? -14.047 38.594 45.469 1 88.06 382 THR A N 1
ATOM 2910 C CA . THR A 1 382 ? -14.656 38.531 46.781 1 88.06 382 THR A CA 1
ATOM 2911 C C . THR A 1 382 ? -15.555 39.75 47.031 1 88.06 382 THR A C 1
ATOM 2913 O O . THR A 1 382 ? -15.68 40.625 46.156 1 88.06 382 THR A O 1
ATOM 2916 N N . ALA A 1 383 ? -16.219 39.812 48.188 1 88.06 383 ALA A N 1
ATOM 2917 C CA . ALA A 1 383 ? -17.078 40.938 48.562 1 88.06 383 ALA A CA 1
ATOM 2918 C C . ALA A 1 383 ? -16.281 42.219 48.625 1 88.06 383 ALA A C 1
ATOM 2920 O O . ALA A 1 383 ? -16.828 43.312 48.375 1 88.06 383 ALA A O 1
ATOM 2921 N N . GLU A 1 384 ? -14.977 42.188 48.906 1 89.44 384 GLU A N 1
ATOM 2922 C CA . GLU A 1 384 ? -14.109 43.344 49.062 1 89.44 384 GLU A CA 1
ATOM 2923 C C . GLU A 1 384 ? -13.453 43.719 47.719 1 89.44 384 GLU A C 1
ATOM 2925 O O . GLU A 1 384 ? -12.766 44.75 47.625 1 89.44 384 GLU A O 1
ATOM 2930 N N . GLY A 1 385 ? -13.648 42.906 46.719 1 89.12 385 GLY A N 1
ATOM 2931 C CA . GLY A 1 385 ? -13.062 43.156 45.406 1 89.12 385 GLY A CA 1
ATOM 2932 C C . GLY A 1 385 ? -12.227 42 44.906 1 89.12 385 GLY A C 1
ATOM 2933 O O . GLY A 1 385 ? -12.484 40.844 45.219 1 89.12 385 GLY A O 1
ATOM 2934 N N . MET A 1 386 ? -11.297 42.406 44 1 90.5 386 MET A N 1
ATOM 2935 C CA . MET A 1 386 ? -10.414 41.375 43.438 1 90.5 386 MET A CA 1
ATOM 2936 C C . MET A 1 386 ? -9.211 41.156 44.344 1 90.5 386 MET A C 1
ATOM 2938 O O . MET A 1 386 ? -8.414 42.062 44.594 1 90.5 386 MET A O 1
ATOM 2942 N N . GLU A 1 387 ? -9.047 39.938 44.812 1 93 387 GLU A N 1
ATOM 2943 C CA . GLU A 1 387 ? -7.949 39.594 45.719 1 93 387 GLU A CA 1
ATOM 2944 C C . GLU A 1 387 ? -7.02 38.562 45.094 1 93 387 GLU A C 1
ATOM 2946 O O . GLU A 1 387 ? -7.477 37.625 44.469 1 93 387 GLU A O 1
ATOM 2951 N N . PRO A 1 388 ? -5.719 38.812 45.375 1 94.88 388 PRO A N 1
ATOM 2952 C CA . PRO A 1 388 ? -4.77 37.812 44.875 1 94.88 388 PRO A CA 1
ATOM 2953 C C . PRO A 1 388 ? -4.91 36.469 45.562 1 94.88 388 PRO A C 1
ATOM 2955 O O . PRO A 1 388 ? -5.172 36.406 46.75 1 94.88 388 PRO A O 1
ATOM 2958 N N . VAL A 1 389 ? -4.852 35.438 44.781 1 93.94 389 VAL A N 1
ATOM 2959 C CA . VAL A 1 389 ? -4.91 34.094 45.344 1 93.94 389 VAL A CA 1
ATOM 2960 C C . VAL A 1 389 ? -3.793 33.25 44.75 1 93.94 389 VAL A C 1
ATOM 2962 O O . VAL A 1 389 ? -3.471 33.344 43.562 1 93.94 389 VAL A O 1
ATOM 2965 N N . GLU A 1 390 ? -3.209 32.375 45.562 1 93.56 390 GLU A N 1
ATOM 2966 C CA . GLU A 1 390 ? -2.113 31.5 45.125 1 93.56 390 GLU A CA 1
ATOM 2967 C C . GLU A 1 390 ? -2.639 30.172 44.594 1 93.56 390 GLU A C 1
ATOM 2969 O O . GLU A 1 390 ? -1.979 29.531 43.75 1 93.56 390 GLU A O 1
ATOM 2974 N N . ALA A 1 391 ? -3.703 29.781 45.125 1 95.44 391 ALA A N 1
ATOM 2975 C CA . ALA A 1 391 ? -4.301 28.531 44.688 1 95.44 391 ALA A CA 1
ATOM 2976 C C . ALA A 1 391 ? -5.824 28.594 44.75 1 95.44 391 ALA A C 1
ATOM 2978 O O . ALA A 1 391 ? -6.395 29.328 45.562 1 95.44 391 ALA A O 1
ATOM 2979 N N . ALA A 1 392 ? -6.441 27.969 43.844 1 94.5 392 ALA A N 1
ATOM 2980 C CA . ALA A 1 392 ? -7.898 27.875 43.75 1 94.5 392 ALA A CA 1
ATOM 2981 C C . ALA A 1 392 ? -8.352 26.438 43.562 1 94.5 392 ALA A C 1
ATOM 2983 O O . ALA A 1 392 ? -7.586 25.609 43.062 1 94.5 392 ALA A O 1
ATOM 2984 N N . GLN A 1 393 ? -9.5 26.141 43.969 1 91.44 393 GLN A N 1
ATOM 2985 C CA . GLN A 1 393 ? -10.023 24.766 43.906 1 91.44 393 GLN A CA 1
ATOM 2986 C C . GLN A 1 393 ? -11.203 24.672 42.938 1 91.44 393 GLN A C 1
ATOM 2988 O O . GLN A 1 393 ? -11.727 25.688 42.5 1 91.44 393 GLN A O 1
ATOM 2993 N N . LYS A 1 394 ? -11.531 23.453 42.719 1 91.88 394 LYS A N 1
ATOM 2994 C CA . LYS A 1 394 ? -12.695 23.172 41.875 1 91.88 394 LYS A CA 1
ATOM 2995 C C . LYS A 1 394 ? -13.922 23.938 42.375 1 91.88 394 LYS A C 1
ATOM 2997 O O . LYS A 1 394 ? -14.172 23.984 43.594 1 91.88 394 LYS A O 1
ATOM 3002 N N . GLY A 1 395 ? -14.617 24.453 41.469 1 91.06 395 GLY A N 1
ATOM 3003 C CA . GLY A 1 395 ? -15.828 25.172 41.812 1 91.06 395 GLY A CA 1
ATOM 3004 C C . GLY A 1 395 ? -15.625 26.672 41.906 1 91.06 395 GLY A C 1
ATOM 3005 O O . GLY A 1 395 ? -16.594 27.438 42 1 91.06 395 GLY A O 1
ATOM 3006 N N . GLU A 1 396 ? -14.414 27.109 41.875 1 93.12 396 GLU A N 1
ATOM 3007 C CA . GLU A 1 396 ? -14.094 28.531 42 1 93.12 396 GLU A CA 1
ATOM 3008 C C . GLU A 1 396 ? -13.812 29.141 40.625 1 93.12 396 GLU A C 1
ATOM 3010 O O . GLU A 1 396 ? -13.445 28.438 39.688 1 93.12 396 GLU A O 1
ATOM 3015 N N . THR A 1 397 ? -14.07 30.375 40.594 1 96.19 397 THR A N 1
ATOM 3016 C CA . THR A 1 397 ? -13.664 31.156 39.438 1 96.19 397 THR A CA 1
ATOM 3017 C C . THR A 1 397 ? -12.438 32 39.75 1 96.19 397 THR A C 1
ATOM 3019 O O . THR A 1 397 ? -12.398 32.688 40.75 1 96.19 397 THR A O 1
ATOM 3022 N N . VAL A 1 398 ? -11.5 31.922 38.875 1 96.44 398 VAL A N 1
ATOM 3023 C CA . VAL A 1 398 ? -10.289 32.719 39.062 1 96.44 398 VAL A CA 1
ATOM 3024 C C . VAL A 1 398 ? -10.062 33.594 37.812 1 96.44 398 VAL A C 1
ATOM 3026 O O . VAL A 1 398 ? -10.516 33.281 36.719 1 96.44 398 VAL A O 1
ATOM 3029 N N . TYR A 1 399 ? -9.367 34.688 38.062 1 96 399 TYR A N 1
ATOM 3030 C CA . TYR A 1 399 ? -9.062 35.656 37.031 1 96 399 TYR A CA 1
ATOM 3031 C C . TYR A 1 399 ? -7.562 35.75 36.812 1 96 399 TYR A C 1
ATOM 3033 O O . TYR A 1 399 ? -6.789 35.875 37.75 1 96 399 TYR A O 1
ATOM 3041 N N . LEU A 1 400 ? -7.168 35.656 35.562 1 94.56 400 LEU A N 1
ATOM 3042 C CA . LEU A 1 400 ? -5.742 35.75 35.281 1 94.56 400 LEU A CA 1
ATOM 3043 C C . LEU A 1 400 ? -5.508 36.406 33.906 1 94.56 400 LEU A C 1
ATOM 3045 O O . LEU A 1 400 ? -6.367 36.344 33.031 1 94.56 400 LEU A O 1
ATOM 3049 N N . ALA A 1 401 ? -4.355 37.031 33.812 1 94.62 401 ALA A N 1
ATOM 3050 C CA . ALA A 1 401 ? -3.943 37.625 32.531 1 94.62 401 ALA A CA 1
ATOM 3051 C C . ALA A 1 401 ? -3.566 36.531 31.516 1 94.62 401 ALA A C 1
ATOM 3053 O O . ALA A 1 401 ? -2.93 35.562 31.859 1 94.62 401 ALA A O 1
ATOM 3054 N N . VAL A 1 402 ? -4 36.75 30.312 1 94.81 402 VAL A N 1
ATOM 3055 C CA . VAL A 1 402 ? -3.666 35.844 29.234 1 94.81 402 VAL A CA 1
ATOM 3056 C C . VAL A 1 402 ? -2.963 36.562 28.109 1 94.81 402 VAL A C 1
ATOM 3058 O O . VAL A 1 402 ? -3.268 37.75 27.844 1 94.81 402 VAL A O 1
ATOM 3061 N N . PRO A 1 403 ? -2.027 35.906 27.453 1 91.31 403 PRO A N 1
ATOM 3062 C CA . PRO A 1 403 ? -1.215 36.594 26.438 1 91.31 403 PRO A CA 1
ATOM 3063 C C . PRO A 1 403 ? -1.958 36.75 25.109 1 91.31 403 PRO A C 1
ATOM 3065 O O . PRO A 1 403 ? -1.522 37.531 24.266 1 91.31 403 PRO A O 1
ATOM 3068 N N . GLU A 1 404 ? -2.988 36 24.875 1 90.25 404 GLU A N 1
ATOM 3069 C CA . GLU A 1 404 ? -3.795 36.062 23.656 1 90.25 404 GLU A CA 1
ATOM 3070 C C . GLU A 1 404 ? -5.285 36.031 23.984 1 90.25 404 GLU A C 1
ATOM 3072 O O . GLU A 1 404 ? -5.684 35.562 25.047 1 90.25 404 GLU A O 1
ATOM 3077 N N . GLN A 1 405 ? -6.004 36.594 23.047 1 91.62 405 GLN A N 1
ATOM 3078 C CA . GLN A 1 405 ? -7.449 36.594 23.25 1 91.62 405 GLN A CA 1
ATOM 3079 C C . GLN A 1 405 ? -7.992 35.156 23.312 1 91.62 405 GLN A C 1
ATOM 3081 O O . GLN A 1 405 ? -7.625 34.312 22.5 1 91.62 405 GLN A O 1
ATOM 3086 N N . VAL A 1 406 ? -8.781 34.906 24.344 1 93.75 406 VAL A N 1
ATOM 3087 C CA . VAL A 1 406 ? -9.461 33.625 24.484 1 93.75 406 VAL A CA 1
ATOM 3088 C C . VAL A 1 406 ? -10.969 33.844 24.391 1 93.75 406 VAL A C 1
ATOM 3090 O O . VAL A 1 406 ? -11.445 34.969 24.281 1 93.75 406 VAL A O 1
ATOM 3093 N N . ARG A 1 407 ? -11.68 32.719 24.25 1 91.12 407 ARG A N 1
ATOM 3094 C CA . ARG A 1 407 ? -13.125 32.812 24.047 1 91.12 407 ARG A CA 1
ATOM 3095 C C . ARG A 1 407 ? -13.875 32.031 25.125 1 91.12 407 ARG A C 1
ATOM 3097 O O . ARG A 1 407 ? -13.344 31.062 25.672 1 91.12 407 ARG A O 1
ATOM 3104 N N . ARG A 1 408 ? -15.156 32.562 25.25 1 93.5 408 ARG A N 1
ATOM 3105 C CA . ARG A 1 408 ? -16.047 31.844 26.156 1 93.5 408 ARG A CA 1
ATOM 3106 C C . ARG A 1 408 ? -16.172 30.375 25.75 1 93.5 408 ARG A C 1
ATOM 3108 O O . ARG A 1 408 ? -16.297 30.062 24.562 1 93.5 408 ARG A O 1
ATOM 3115 N N . ARG A 1 409 ? -16.016 29.469 26.75 1 89.06 409 ARG A N 1
ATOM 3116 C CA . ARG A 1 409 ? -16.219 28.031 26.625 1 89.06 409 ARG A CA 1
ATOM 3117 C C . ARG A 1 409 ? -14.961 27.328 26.125 1 89.06 409 ARG A C 1
ATOM 3119 O O . ARG A 1 409 ? -14.945 26.109 25.953 1 89.06 409 ARG A O 1
ATOM 3126 N N . ASP A 1 410 ? -13.922 28.125 25.922 1 91.75 410 ASP A N 1
ATOM 3127 C CA . ASP A 1 410 ? -12.641 27.469 25.672 1 91.75 410 ASP A CA 1
ATOM 3128 C C . ASP A 1 410 ? -12.289 26.516 26.812 1 91.75 410 ASP A C 1
ATOM 3130 O O . ASP A 1 410 ? -12.609 26.781 27.969 1 91.75 410 ASP A O 1
ATOM 3134 N N . LYS A 1 411 ? -11.664 25.453 26.453 1 89.31 411 LYS A N 1
ATOM 3135 C CA . LYS A 1 411 ? -11.258 24.469 27.469 1 89.31 411 LYS A CA 1
ATOM 3136 C C . LYS A 1 411 ? -9.875 24.797 28.016 1 89.31 411 LYS A C 1
ATOM 3138 O O . LYS A 1 411 ? -9 25.266 27.281 1 89.31 411 LYS A O 1
ATOM 3143 N N . VAL A 1 412 ? -9.734 24.562 29.328 1 92.56 412 VAL A N 1
ATOM 3144 C CA . VAL A 1 412 ? -8.461 24.828 29.984 1 92.56 412 VAL A CA 1
ATOM 3145 C C . VAL A 1 412 ? -7.902 23.531 30.562 1 92.56 412 VAL A C 1
ATOM 3147 O O . VAL A 1 412 ? -8.602 22.828 31.297 1 92.56 412 VAL A O 1
ATOM 3150 N N . TYR A 1 413 ? -6.664 23.312 30.203 1 89.69 413 TYR A N 1
ATOM 3151 C CA . TYR A 1 413 ? -5.984 22.109 30.688 1 89.69 413 TYR A CA 1
ATOM 3152 C C . TYR A 1 413 ? -4.762 22.469 31.531 1 89.69 413 TYR A C 1
ATOM 3154 O O . TYR A 1 413 ? -4.031 23.406 31.188 1 89.69 413 TYR A O 1
ATOM 3162 N N . LEU A 1 414 ? -4.578 21.75 32.656 1 87.94 414 LEU A N 1
ATOM 3163 C CA . LEU A 1 414 ? -3.324 21.797 33.375 1 87.94 414 LEU A CA 1
ATOM 3164 C C . LEU A 1 414 ? -2.273 20.891 32.75 1 87.94 414 LEU A C 1
ATOM 3166 O O . LEU A 1 414 ? -2.553 19.734 32.438 1 87.94 414 LEU A O 1
ATOM 3170 N N . LEU A 1 415 ? -1.151 21.531 32.438 1 86.75 415 LEU A N 1
ATOM 3171 C CA . LEU A 1 415 ? -0.041 20.75 31.906 1 86.75 415 LEU A CA 1
ATOM 3172 C C . LEU A 1 415 ? 0.939 20.375 33.031 1 86.75 415 LEU A C 1
ATOM 3174 O O . LEU A 1 415 ? 1.498 21.25 33.688 1 86.75 415 LEU A O 1
ATOM 3178 N N . ARG A 1 416 ? 1.145 19.125 33.281 1 77.94 416 ARG A N 1
ATOM 3179 C CA . ARG A 1 416 ? 2.102 18.688 34.281 1 77.94 416 ARG A CA 1
ATOM 3180 C C . ARG A 1 416 ? 2.941 17.516 33.781 1 77.94 416 ARG A C 1
ATOM 3182 O O . ARG A 1 416 ? 2.516 16.781 32.875 1 77.94 416 ARG A O 1
ATOM 3189 N N . PRO A 1 417 ? 4.164 17.406 34.281 1 75.25 417 PRO A N 1
ATOM 3190 C CA . PRO A 1 417 ? 5.016 16.281 33.875 1 75.25 417 PRO A CA 1
ATOM 3191 C C . PRO A 1 417 ? 4.402 14.922 34.219 1 75.25 417 PRO A C 1
ATOM 3193 O O . PRO A 1 417 ? 3.688 14.789 35.219 1 75.25 417 PRO A O 1
ATOM 3196 N N . ARG A 1 418 ? 4.641 14.008 33.312 1 64.19 418 ARG A N 1
ATOM 3197 C CA . ARG A 1 418 ? 4.18 12.641 33.562 1 64.19 418 ARG A CA 1
ATOM 3198 C C . ARG A 1 418 ? 4.914 12.008 34.719 1 64.19 418 ARG A C 1
ATOM 3200 O O . ARG A 1 418 ? 6.125 12.18 34.875 1 64.19 418 ARG A O 1
ATOM 3207 N N . MET A 1 419 ? 4.105 11.609 35.656 1 56.59 419 MET A N 1
ATOM 3208 C CA . MET A 1 419 ? 4.672 10.906 36.812 1 56.59 419 MET A CA 1
ATOM 3209 C C . MET A 1 419 ? 4.625 9.398 36.594 1 56.59 419 MET A C 1
ATOM 3211 O O . MET A 1 419 ? 3.902 8.906 35.719 1 56.59 419 MET A O 1
ATOM 3215 N N . LEU A 1 420 ? 5.566 8.68 37.188 1 50.47 420 LEU A N 1
ATOM 3216 C CA . LEU A 1 420 ? 5.684 7.23 37.094 1 50.47 420 LEU A CA 1
ATOM 3217 C C . LEU A 1 420 ? 4.316 6.566 37.188 1 50.47 420 LEU A C 1
ATOM 3219 O O . LEU A 1 420 ? 4.059 5.551 36.531 1 50.47 420 LEU A O 1
ATOM 3223 N N . GLU A 1 421 ? 3.498 7.223 37.875 1 45.03 421 GLU A N 1
ATOM 3224 C CA . GLU A 1 421 ? 2.188 6.629 38.125 1 45.03 421 GLU A CA 1
ATOM 3225 C C . GLU A 1 421 ? 1.269 6.797 36.906 1 45.03 421 GLU A C 1
ATOM 3227 O O . GLU A 1 421 ? 0.246 6.117 36.812 1 45.03 421 GLU A O 1
ATOM 3232 N N . ASP A 1 422 ? 1.615 7.637 36.031 1 43.69 422 ASP A N 1
ATOM 3233 C CA . ASP A 1 422 ? 0.743 7.93 34.906 1 43.69 422 ASP A CA 1
ATOM 3234 C C . ASP A 1 422 ? 0.917 6.891 33.812 1 43.69 422 ASP A C 1
ATOM 3236 O O . ASP A 1 422 ? 0.173 6.895 32.812 1 43.69 422 ASP A O 1
ATOM 3240 N N . ALA A 1 423 ? 1.828 5.996 33.906 1 43.22 423 ALA A N 1
ATOM 3241 C CA . ALA A 1 423 ? 2.191 4.996 32.906 1 43.22 423 ALA A CA 1
ATOM 3242 C C . ALA A 1 423 ? 1.312 3.754 33.031 1 43.22 423 ALA A C 1
ATOM 3244 O O . ALA A 1 423 ? 0.875 3.402 34.125 1 43.22 423 ALA A O 1
ATOM 3245 N N . MET B 1 1 ? -14.727 -23.375 -28.547 1 28.98 1 MET B N 1
ATOM 3246 C CA . MET B 1 1 ? -15.438 -22.406 -27.719 1 28.98 1 MET B CA 1
ATOM 3247 C C . MET B 1 1 ? -14.828 -21.031 -27.844 1 28.98 1 MET B C 1
ATOM 3249 O O . MET B 1 1 ? -13.609 -20.891 -27.984 1 28.98 1 MET B O 1
ATOM 3253 N N . PRO B 1 2 ? -15.445 -19.953 -28.25 1 33.16 2 PRO B N 1
ATOM 3254 C CA . PRO B 1 2 ? -14.859 -18.625 -28.453 1 33.16 2 PRO B CA 1
ATOM 3255 C C . PRO B 1 2 ? -13.852 -18.25 -27.375 1 33.16 2 PRO B C 1
ATOM 3257 O O . PRO B 1 2 ? -13.93 -18.75 -26.25 1 33.16 2 PRO B O 1
ATOM 3260 N N . PHE B 1 3 ? -12.68 -17.797 -27.703 1 38.53 3 PHE B N 1
ATOM 3261 C CA . PHE B 1 3 ? -11.5 -17.344 -26.969 1 38.53 3 PHE B CA 1
ATOM 3262 C C . PHE B 1 3 ? -11.906 -16.562 -25.719 1 38.53 3 PHE B C 1
ATOM 3264 O O . PHE B 1 3 ? -11.148 -16.484 -24.75 1 38.53 3 PHE B O 1
ATOM 3271 N N . GLN B 1 4 ? -12.992 -15.844 -25.812 1 41.62 4 GLN B N 1
ATOM 3272 C CA . GLN B 1 4 ? -13.586 -14.977 -24.812 1 41.62 4 GLN B CA 1
ATOM 3273 C C . GLN B 1 4 ? -13.836 -15.727 -23.5 1 41.62 4 GLN B C 1
ATOM 3275 O O . GLN B 1 4 ? -13.914 -15.117 -22.438 1 41.62 4 GLN B O 1
ATOM 3280 N N . ASN B 1 5 ? -14.164 -17.172 -23.5 1 52.91 5 ASN B N 1
ATOM 3281 C CA . ASN B 1 5 ? -14.656 -17.938 -22.375 1 52.91 5 ASN B CA 1
ATOM 3282 C C . ASN B 1 5 ? -13.539 -18.75 -21.719 1 52.91 5 ASN B C 1
ATOM 3284 O O . ASN B 1 5 ? -13.812 -19.719 -21 1 52.91 5 ASN B O 1
ATOM 3288 N N . ARG B 1 6 ? -12.242 -18.484 -22.078 1 79.38 6 ARG B N 1
ATOM 3289 C CA . ARG B 1 6 ? -11.242 -19.391 -21.516 1 79.38 6 ARG B CA 1
ATOM 3290 C C . ARG B 1 6 ? -10.672 -18.859 -20.219 1 79.38 6 ARG B C 1
ATOM 3292 O O . ARG B 1 6 ? -10.266 -17.703 -20.141 1 79.38 6 ARG B O 1
ATOM 3299 N N . ILE B 1 7 ? -10.875 -19.625 -19.234 1 94.19 7 ILE B N 1
ATOM 3300 C CA . ILE B 1 7 ? -10.352 -19.359 -17.891 1 94.19 7 ILE B CA 1
ATOM 3301 C C . ILE B 1 7 ? -8.875 -19.734 -17.844 1 94.19 7 ILE B C 1
ATOM 3303 O O . ILE B 1 7 ? -8.484 -20.828 -18.266 1 94.19 7 ILE B O 1
ATOM 3307 N N . GLU B 1 8 ? -8.086 -18.812 -17.547 1 97.75 8 GLU B N 1
ATOM 3308 C CA . GLU B 1 8 ? -6.648 -19.031 -17.391 1 97.75 8 GLU B CA 1
ATOM 3309 C C . GLU B 1 8 ? -6.27 -19.25 -15.938 1 97.75 8 GLU B C 1
ATOM 3311 O O . GLU B 1 8 ? -6.508 -18.391 -15.086 1 97.75 8 GLU B O 1
ATOM 3316 N N . ILE B 1 9 ? -5.719 -20.438 -15.695 1 98.19 9 ILE B N 1
ATOM 3317 C CA . ILE B 1 9 ? -5.168 -20.719 -14.375 1 98.19 9 ILE B CA 1
ATOM 3318 C C . ILE B 1 9 ? -3.695 -20.328 -14.336 1 98.19 9 ILE B C 1
ATOM 3320 O O . ILE B 1 9 ? -2.859 -20.938 -14.992 1 98.19 9 ILE B O 1
ATOM 3324 N N . MET B 1 10 ? -3.393 -19.328 -13.586 1 98.31 10 MET B N 1
ATOM 3325 C CA . MET B 1 10 ? -2.023 -18.828 -13.461 1 98.31 10 MET B CA 1
ATOM 3326 C C . MET B 1 10 ? -1.383 -19.328 -12.172 1 98.31 10 MET B C 1
ATOM 3328 O O . MET B 1 10 ? -1.782 -18.922 -11.078 1 98.31 10 MET B O 1
ATOM 3332 N N . ALA B 1 11 ? -0.347 -20.172 -12.297 1 97.88 11 ALA B N 1
ATOM 3333 C CA . ALA B 1 11 ? 0.284 -20.812 -11.148 1 97.88 11 ALA B CA 1
ATOM 3334 C C . ALA B 1 11 ? 1.622 -20.156 -10.82 1 97.88 11 ALA B C 1
ATOM 3336 O O . ALA B 1 11 ? 2.283 -19.609 -11.703 1 97.88 11 ALA B O 1
ATOM 3337 N N . PRO B 1 12 ? 2.023 -20.203 -9.57 1 95.12 12 PRO B N 1
ATOM 3338 C CA . PRO B 1 12 ? 3.307 -19.625 -9.148 1 95.12 12 PRO B CA 1
ATOM 3339 C C . PRO B 1 12 ? 4.473 -20.594 -9.344 1 95.12 12 PRO B C 1
ATOM 3341 O O . PRO B 1 12 ? 4.293 -21.812 -9.266 1 95.12 12 PRO B O 1
ATOM 3344 N N . ALA B 1 13 ? 5.602 -20.078 -9.586 1 94.06 13 ALA B N 1
ATOM 3345 C CA . ALA B 1 13 ? 6.828 -20.875 -9.594 1 94.06 13 ALA B CA 1
ATOM 3346 C C . ALA B 1 13 ? 7.992 -20.094 -8.984 1 94.06 13 ALA B C 1
ATOM 3348 O O . ALA B 1 13 ? 8.359 -19.016 -9.484 1 94.06 13 ALA B O 1
ATOM 3349 N N . GLY B 1 14 ? 8.508 -20.609 -7.941 1 88.69 14 GLY B N 1
ATOM 3350 C CA . GLY B 1 14 ? 9.688 -20.016 -7.34 1 88.69 14 GLY B CA 1
ATOM 3351 C C . GLY B 1 14 ? 10.953 -20.812 -7.59 1 88.69 14 GLY B C 1
ATOM 3352 O O . GLY B 1 14 ? 12.055 -20.359 -7.246 1 88.69 14 GLY B O 1
ATOM 3353 N N . SER B 1 15 ? 10.82 -22 -8.172 1 85.81 15 SER B N 1
ATOM 3354 C CA . SER B 1 15 ? 11.898 -22.922 -8.5 1 85.81 15 SER B CA 1
ATOM 3355 C C . SER B 1 15 ? 11.523 -23.812 -9.68 1 85.81 15 SER B C 1
ATOM 3357 O O . SER B 1 15 ? 10.367 -23.828 -10.102 1 85.81 15 SER B O 1
ATOM 3359 N N . PHE B 1 16 ? 12.531 -24.453 -10.172 1 90.06 16 PHE B N 1
ATOM 3360 C CA . PHE B 1 16 ? 12.242 -25.375 -11.258 1 90.06 16 PHE B CA 1
ATOM 3361 C C . PHE B 1 16 ? 11.336 -26.5 -10.781 1 90.06 16 PHE B C 1
ATOM 3363 O O . PHE B 1 16 ? 10.5 -27 -11.539 1 90.06 16 PHE B O 1
ATOM 3370 N N . GLU B 1 17 ? 11.484 -26.922 -9.547 1 86 17 GLU B N 1
ATOM 3371 C CA . GLU B 1 17 ? 10.594 -27.938 -8.969 1 86 17 GLU B CA 1
ATOM 3372 C C . GLU B 1 17 ? 9.148 -27.453 -8.969 1 86 17 GLU B C 1
ATOM 3374 O O . GLU B 1 17 ? 8.242 -28.188 -9.383 1 86 17 GLU B O 1
ATOM 3379 N N . SER B 1 18 ? 8.969 -26.266 -8.578 1 90.62 18 SER B N 1
ATOM 3380 C CA . SER B 1 18 ? 7.633 -25.688 -8.547 1 90.62 18 SER B CA 1
ATOM 3381 C C . SER B 1 18 ? 7.109 -25.438 -9.961 1 90.62 18 SER B C 1
ATOM 3383 O O . SER B 1 18 ? 5.906 -25.562 -10.211 1 90.62 18 SER B O 1
ATOM 3385 N N . LEU B 1 19 ? 8.016 -25.062 -10.828 1 95.44 19 LEU B N 1
ATOM 3386 C CA . LEU B 1 19 ? 7.625 -24.891 -12.227 1 95.44 19 LEU B CA 1
ATOM 3387 C C . LEU B 1 19 ? 7.078 -26.188 -12.797 1 95.44 19 LEU B C 1
ATOM 3389 O O . LEU B 1 19 ? 5.988 -26.203 -13.375 1 95.44 19 LEU B O 1
ATOM 3393 N N . ALA B 1 20 ? 7.824 -27.234 -12.562 1 92.94 20 ALA B N 1
ATOM 3394 C CA . ALA B 1 20 ? 7.387 -28.547 -13.047 1 92.94 20 ALA B CA 1
ATOM 3395 C C . ALA B 1 20 ? 6.051 -28.938 -12.422 1 92.94 20 ALA B C 1
ATOM 3397 O O . ALA B 1 20 ? 5.176 -29.469 -13.109 1 92.94 20 ALA B O 1
ATOM 3398 N N . ALA B 1 21 ? 5.91 -28.656 -11.18 1 92 21 ALA B N 1
ATOM 3399 C CA . ALA B 1 21 ? 4.684 -28.984 -10.453 1 92 21 ALA B CA 1
ATOM 3400 C C . ALA B 1 21 ? 3.496 -28.188 -11 1 92 21 ALA B C 1
ATOM 3402 O O . ALA B 1 21 ? 2.395 -28.734 -11.133 1 92 21 ALA B O 1
ATOM 3403 N N . ALA B 1 22 ? 3.738 -26.938 -11.305 1 96.56 22 ALA B N 1
ATOM 3404 C CA . ALA B 1 22 ? 2.689 -26.094 -11.883 1 96.56 22 ALA B CA 1
ATOM 3405 C C . ALA B 1 22 ? 2.205 -26.656 -13.211 1 96.56 22 ALA B C 1
ATOM 3407 O O . ALA B 1 22 ? 1 -26.75 -13.453 1 96.56 22 ALA B O 1
ATOM 3408 N N . LEU B 1 23 ? 3.127 -27.047 -14.031 1 95.62 23 LEU B N 1
ATOM 3409 C CA . LEU B 1 23 ? 2.801 -27.594 -15.344 1 95.62 23 LEU B CA 1
ATOM 3410 C C . LEU B 1 23 ? 2.096 -28.938 -15.219 1 95.62 23 LEU B C 1
ATOM 3412 O O . LEU B 1 23 ? 1.123 -29.203 -15.922 1 95.62 23 LEU B O 1
ATOM 3416 N N . GLN B 1 24 ? 2.551 -29.75 -14.242 1 91.88 24 GLN B N 1
ATOM 3417 C CA . GLN B 1 24 ? 1.904 -31.031 -13.945 1 91.88 24 GLN B CA 1
ATOM 3418 C C . GLN B 1 24 ? 0.452 -30.812 -13.523 1 91.88 24 GLN B C 1
ATOM 3420 O O . GLN B 1 24 ? -0.411 -31.641 -13.836 1 91.88 24 GLN B O 1
ATOM 3425 N N . GLY B 1 25 ? 0.238 -29.734 -12.828 1 94.94 25 GLY B N 1
ATOM 3426 C CA . GLY B 1 25 ? -1.091 -29.453 -12.312 1 94.94 25 GLY B CA 1
ATOM 3427 C C . GLY B 1 25 ? -2.033 -28.891 -13.359 1 94.94 25 GLY B C 1
ATOM 3428 O O . GLY B 1 25 ? -3.23 -28.734 -13.109 1 94.94 25 GLY B O 1
ATOM 3429 N N . GLY B 1 26 ? -1.472 -28.578 -14.539 1 96.44 26 GLY B N 1
ATOM 3430 C CA . GLY B 1 26 ? -2.311 -28.109 -15.633 1 96.44 26 GLY B CA 1
ATOM 3431 C C . GLY B 1 26 ? -2.414 -26.594 -15.703 1 96.44 26 GLY B C 1
ATOM 3432 O O . GLY B 1 26 ? -3.447 -26.062 -16.094 1 96.44 26 GLY B O 1
ATOM 3433 N N . ALA B 1 27 ? -1.448 -25.922 -15.336 1 97.56 27 ALA B N 1
ATOM 3434 C CA . ALA B 1 27 ? -1.433 -24.469 -15.406 1 97.56 27 ALA B CA 1
ATOM 3435 C C . ALA B 1 27 ? -1.521 -23.984 -16.859 1 97.56 27 ALA B C 1
ATOM 3437 O O . ALA B 1 27 ? -0.905 -24.578 -17.75 1 97.56 27 ALA B O 1
ATOM 3438 N N . ASP B 1 28 ? -2.303 -22.938 -17.078 1 97.94 28 ASP B N 1
ATOM 3439 C CA . ASP B 1 28 ? -2.33 -22.281 -18.391 1 97.94 28 ASP B CA 1
ATOM 3440 C C . ASP B 1 28 ? -1.196 -21.266 -18.516 1 97.94 28 ASP B C 1
ATOM 3442 O O . ASP B 1 28 ? -0.814 -20.891 -19.625 1 97.94 28 ASP B O 1
ATOM 3446 N N . SER B 1 29 ? -0.743 -20.812 -17.422 1 98.44 29 SER B N 1
ATOM 3447 C CA . SER B 1 29 ? 0.386 -19.891 -17.344 1 98.44 29 SER B CA 1
ATOM 3448 C C . SER B 1 29 ? 1.097 -20 -15.992 1 98.44 29 SER B C 1
ATOM 3450 O O . SER B 1 29 ? 0.515 -20.484 -15.016 1 98.44 29 SER B O 1
ATOM 3452 N N . VAL B 1 30 ? 2.379 -19.656 -16.047 1 98.19 30 VAL B N 1
ATOM 3453 C CA . VAL B 1 30 ? 3.199 -19.641 -14.844 1 98.19 30 VAL B CA 1
ATOM 3454 C C . VAL B 1 30 ? 3.82 -18.266 -14.656 1 98.19 30 VAL B C 1
ATOM 3456 O O . VAL B 1 30 ? 4.312 -17.656 -15.617 1 98.19 30 VAL B O 1
ATOM 3459 N N . TYR B 1 31 ? 3.697 -17.719 -13.469 1 97.06 31 TYR B N 1
ATOM 3460 C CA . TYR B 1 31 ? 4.395 -16.469 -13.188 1 97.06 31 TYR B CA 1
ATOM 3461 C C . TYR B 1 31 ? 5.543 -16.688 -12.219 1 97.06 31 TYR B C 1
ATOM 3463 O O . TYR B 1 31 ? 5.441 -17.516 -11.297 1 97.06 31 TYR B O 1
ATOM 3471 N N . PHE B 1 32 ? 6.637 -16.016 -12.469 1 95 32 PHE B N 1
ATOM 3472 C CA . PHE B 1 32 ? 7.883 -16.219 -11.75 1 95 32 PHE B CA 1
ATOM 3473 C C . PHE B 1 32 ? 8.688 -14.93 -11.664 1 95 32 PHE B C 1
ATOM 3475 O O . PHE B 1 32 ? 8.391 -13.961 -12.367 1 95 32 PHE B O 1
ATOM 3482 N N . GLY B 1 33 ? 9.578 -14.867 -10.711 1 91.19 33 GLY B N 1
ATOM 3483 C CA . GLY B 1 33 ? 10.508 -13.75 -10.57 1 91.19 33 GLY B CA 1
ATOM 3484 C C . GLY B 1 33 ? 11.953 -14.141 -10.812 1 91.19 33 GLY B C 1
ATOM 3485 O O . GLY B 1 33 ? 12.312 -15.312 -10.688 1 91.19 33 GLY B O 1
ATOM 3486 N N . VAL B 1 34 ? 12.703 -13.125 -11.227 1 88.81 34 VAL B N 1
ATOM 3487 C CA . VAL B 1 34 ? 14.133 -13.344 -11.43 1 88.81 34 VAL B CA 1
ATOM 3488 C C . VAL B 1 34 ? 14.922 -12.273 -10.688 1 88.81 34 VAL B C 1
ATOM 3490 O O . VAL B 1 34 ? 14.57 -11.086 -10.734 1 88.81 34 VAL B O 1
ATOM 3493 N N . GLY B 1 35 ? 15.883 -12.648 -10.047 1 79.12 35 GLY B N 1
ATOM 3494 C CA . GLY B 1 35 ? 16.766 -11.688 -9.391 1 79.12 35 GLY B CA 1
ATOM 3495 C C . GLY B 1 35 ? 16.047 -10.836 -8.359 1 79.12 35 GLY B C 1
ATOM 3496 O O . GLY B 1 35 ? 15.234 -11.344 -7.582 1 79.12 35 GLY B O 1
ATOM 3497 N N . LYS B 1 36 ? 16.375 -9.531 -8.344 1 69.56 36 LYS B N 1
ATOM 3498 C CA . LYS B 1 36 ? 15.969 -8.688 -7.223 1 69.56 36 LYS B CA 1
ATOM 3499 C C . LYS B 1 36 ? 14.812 -7.77 -7.609 1 69.56 36 LYS B C 1
ATOM 3501 O O . LYS B 1 36 ? 14.297 -7.023 -6.773 1 69.56 36 LYS B O 1
ATOM 3506 N N . LEU B 1 37 ? 14.297 -7.836 -8.711 1 68 37 LEU B N 1
ATOM 3507 C CA . LEU B 1 37 ? 13.328 -6.855 -9.188 1 68 37 LEU B CA 1
ATOM 3508 C C . LEU B 1 37 ? 11.906 -7.406 -9.078 1 68 37 LEU B C 1
ATOM 3510 O O . LEU B 1 37 ? 11.102 -7.242 -10 1 68 37 LEU B O 1
ATOM 3514 N N . ASN B 1 38 ? 11.703 -8.172 -8.031 1 67.25 38 ASN B N 1
ATOM 3515 C CA . ASN B 1 38 ? 10.367 -8.695 -7.754 1 67.25 38 ASN B CA 1
ATOM 3516 C C . ASN B 1 38 ? 10.102 -8.781 -6.254 1 67.25 38 ASN B C 1
ATOM 3518 O O . ASN B 1 38 ? 11.039 -8.75 -5.453 1 67.25 38 ASN B O 1
ATOM 3522 N N . MET B 1 39 ? 8.852 -8.883 -5.816 1 48.97 39 MET B N 1
ATOM 3523 C CA . MET B 1 39 ? 8.398 -8.773 -4.434 1 48.97 39 MET B CA 1
ATOM 3524 C C . MET B 1 39 ? 8.852 -9.984 -3.619 1 48.97 39 MET B C 1
ATOM 3526 O O . MET B 1 39 ? 8.766 -9.977 -2.391 1 48.97 39 MET B O 1
ATOM 3530 N N . ARG B 1 40 ? 9.445 -10.969 -4.137 1 44.94 40 ARG B N 1
ATOM 3531 C CA . ARG B 1 40 ? 9.867 -12.164 -3.406 1 44.94 40 ARG B CA 1
ATOM 3532 C C . ARG B 1 40 ? 11.344 -12.461 -3.65 1 44.94 40 ARG B C 1
ATOM 3534 O O . ARG B 1 40 ? 11.734 -13.625 -3.766 1 44.94 40 ARG B O 1
ATOM 3541 N N . SER B 1 41 ? 12.07 -11.398 -3.736 1 46.91 41 SER B N 1
ATOM 3542 C CA . SER B 1 41 ? 13.484 -11.555 -4.066 1 46.91 41 SER B CA 1
ATOM 3543 C C . SER B 1 41 ? 14.25 -12.195 -2.916 1 46.91 41 SER B C 1
ATOM 3545 O O . SER B 1 41 ? 15.344 -12.727 -3.113 1 46.91 41 SER B O 1
ATOM 3547 N N . ARG B 1 42 ? 13.578 -12.195 -1.757 1 44.56 42 ARG B N 1
ATOM 3548 C CA . ARG B 1 42 ? 14.281 -12.758 -0.606 1 44.56 42 ARG B CA 1
ATOM 3549 C C . ARG B 1 42 ? 14.078 -14.266 -0.518 1 44.56 42 ARG B C 1
ATOM 3551 O O . ARG B 1 42 ? 14.688 -14.93 0.317 1 44.56 42 ARG B O 1
ATOM 3558 N N . ALA B 1 43 ? 13.297 -14.734 -1.393 1 46.78 43 ALA B N 1
ATOM 3559 C CA . ALA B 1 43 ? 13.109 -16.188 -1.381 1 46.78 43 ALA B CA 1
ATOM 3560 C C . ALA B 1 43 ? 14.43 -16.906 -1.641 1 46.78 43 ALA B C 1
ATOM 3562 O O . ALA B 1 43 ? 15.273 -16.422 -2.395 1 46.78 43 ALA B O 1
ATOM 3563 N N . THR B 1 44 ? 14.797 -17.828 -0.732 1 43.59 44 THR B N 1
ATOM 3564 C CA . THR B 1 44 ? 16.047 -18.594 -0.761 1 43.59 44 THR B CA 1
ATOM 3565 C C . THR B 1 44 ? 16.328 -19.094 -2.172 1 43.59 44 THR B C 1
ATOM 3567 O O . THR B 1 44 ? 17.5 -19.125 -2.596 1 43.59 44 THR B O 1
ATOM 3570 N N . VAL B 1 45 ? 15.305 -19.547 -2.811 1 53.53 45 VAL B N 1
ATOM 3571 C CA . VAL B 1 45 ? 15.516 -20.062 -4.16 1 53.53 45 VAL B CA 1
ATOM 3572 C C . VAL B 1 45 ? 14.836 -19.156 -5.176 1 53.53 45 VAL B C 1
ATOM 3574 O O . VAL B 1 45 ? 13.633 -18.891 -5.074 1 53.53 45 VAL B O 1
ATOM 3577 N N . ASN B 1 46 ? 15.727 -18.406 -5.961 1 69.69 46 ASN B N 1
ATOM 3578 C CA . ASN B 1 46 ? 15.211 -17.547 -7.008 1 69.69 46 ASN B CA 1
ATOM 3579 C C . ASN B 1 46 ? 15.844 -17.844 -8.359 1 69.69 46 ASN B C 1
ATOM 3581 O O . ASN B 1 46 ? 16.984 -18.328 -8.422 1 69.69 46 ASN B O 1
ATOM 3585 N N . PHE B 1 47 ? 15.016 -17.844 -9.383 1 89.44 47 PHE B N 1
ATOM 3586 C CA . PHE B 1 47 ? 15.508 -17.953 -10.75 1 89.44 47 PHE B CA 1
ATOM 3587 C C . PHE B 1 47 ? 16.484 -16.812 -11.055 1 89.44 47 PHE B C 1
ATOM 3589 O O . PHE B 1 47 ? 16.453 -15.773 -10.398 1 89.44 47 PHE B O 1
ATOM 3596 N N . SER B 1 48 ? 17.422 -17.125 -11.977 1 89.38 48 SER B N 1
ATOM 3597 C CA . SER B 1 48 ? 18.297 -16.109 -12.516 1 89.38 48 SER B CA 1
ATOM 3598 C C . SER B 1 48 ? 17.906 -15.734 -13.945 1 89.38 48 SER B C 1
ATOM 3600 O O . SER B 1 48 ? 17.078 -16.406 -14.562 1 89.38 48 SER B O 1
ATOM 3602 N N . GLU B 1 49 ? 18.453 -14.664 -14.375 1 92 49 GLU B N 1
ATOM 3603 C CA . GLU B 1 49 ? 18.203 -14.227 -15.75 1 92 49 GLU B CA 1
ATOM 3604 C C . GLU B 1 49 ? 18.578 -15.305 -16.75 1 92 49 GLU B C 1
ATOM 3606 O O . GLU B 1 49 ? 17.906 -15.477 -17.781 1 92 49 GLU B O 1
ATOM 3611 N N . GLU B 1 50 ? 19.594 -16.047 -16.422 1 93.62 50 GLU B N 1
ATOM 3612 C CA . GLU B 1 50 ? 20.078 -17.094 -17.297 1 93.62 50 GLU B CA 1
ATOM 3613 C C . GLU B 1 50 ? 19.047 -18.219 -17.422 1 93.62 50 GLU B C 1
ATOM 3615 O O . GLU B 1 50 ? 19.109 -19.016 -18.359 1 93.62 50 GLU B O 1
ATOM 3620 N N . ASP B 1 51 ? 18.156 -18.281 -16.547 1 95.62 51 ASP B N 1
ATOM 3621 C CA . ASP B 1 51 ? 17.156 -19.344 -16.516 1 95.62 51 ASP B CA 1
ATOM 3622 C C . ASP B 1 51 ? 15.992 -19.031 -17.453 1 95.62 51 ASP B C 1
ATOM 3624 O O . ASP B 1 51 ? 15.172 -19.906 -17.75 1 95.62 51 ASP B O 1
ATOM 3628 N N . LEU B 1 52 ? 15.914 -17.828 -17.984 1 97 52 LEU B N 1
ATOM 3629 C CA . LEU B 1 52 ? 14.75 -17.359 -18.719 1 97 52 LEU B CA 1
ATOM 3630 C C . LEU B 1 52 ? 14.461 -18.266 -19.922 1 97 52 LEU B C 1
ATOM 3632 O O . LEU B 1 52 ? 13.344 -18.75 -20.078 1 97 52 LEU B O 1
ATOM 3636 N N . PRO B 1 53 ? 15.461 -18.609 -20.703 1 97.38 53 PRO B N 1
ATOM 3637 C CA . PRO B 1 53 ? 15.172 -19.438 -21.875 1 97.38 53 PRO B CA 1
ATOM 3638 C C . PRO B 1 53 ? 14.609 -20.812 -21.5 1 97.38 53 PRO B C 1
ATOM 3640 O O . PRO B 1 53 ? 13.664 -21.297 -22.125 1 97.38 53 PRO B O 1
ATOM 3643 N N . GLU B 1 54 ? 15.172 -21.375 -20.5 1 97.06 54 GLU B N 1
ATOM 3644 C CA . GLU B 1 54 ? 14.711 -22.688 -20.078 1 97.06 54 GLU B CA 1
ATOM 3645 C C . GLU B 1 54 ? 13.289 -22.641 -19.531 1 97.06 54 GLU B C 1
ATOM 3647 O O . GLU B 1 54 ? 12.469 -23.5 -19.828 1 97.06 54 GLU B O 1
ATOM 3652 N N . ILE B 1 55 ? 13.039 -21.656 -18.75 1 97.25 55 ILE B N 1
ATOM 3653 C CA . ILE B 1 55 ? 11.711 -21.5 -18.188 1 97.25 55 ILE B CA 1
ATOM 3654 C C . ILE B 1 55 ? 10.68 -21.359 -19.297 1 97.25 55 ILE B C 1
ATOM 3656 O O . ILE B 1 55 ? 9.648 -22.031 -19.297 1 97.25 55 ILE B O 1
ATOM 3660 N N . VAL B 1 56 ? 10.984 -20.547 -20.266 1 98.38 56 VAL B N 1
ATOM 3661 C CA . VAL B 1 56 ? 10.07 -20.281 -21.375 1 98.38 56 VAL B CA 1
ATOM 3662 C C . VAL B 1 56 ? 9.867 -21.547 -22.188 1 98.38 56 VAL B C 1
ATOM 3664 O O . VAL B 1 56 ? 8.742 -21.891 -22.547 1 98.38 56 VAL B O 1
ATOM 3667 N N . GLU B 1 57 ? 10.898 -22.219 -22.406 1 98.06 57 GLU B N 1
ATOM 3668 C CA . GLU B 1 57 ? 10.82 -23.453 -23.172 1 98.06 57 GLU B CA 1
ATOM 3669 C C . GLU B 1 57 ? 9.938 -24.484 -22.484 1 98.06 57 GLU B C 1
ATOM 3671 O O . GLU B 1 57 ? 9.047 -25.062 -23.125 1 98.06 57 GLU B O 1
ATOM 3676 N N . ARG B 1 58 ? 10.141 -24.719 -21.266 1 96.81 58 ARG B N 1
ATOM 3677 C CA . ARG B 1 58 ? 9.359 -25.688 -20.516 1 96.81 58 ARG B CA 1
ATOM 3678 C C . ARG B 1 58 ? 7.879 -25.312 -20.5 1 96.81 58 ARG B C 1
ATOM 3680 O O . ARG B 1 58 ? 7.016 -26.172 -20.672 1 96.81 58 ARG B O 1
ATOM 3687 N N . CYS B 1 59 ? 7.656 -24.031 -20.344 1 97.94 59 CYS B N 1
ATOM 3688 C CA . CYS B 1 59 ? 6.273 -23.578 -20.344 1 97.94 59 CYS B CA 1
ATOM 3689 C C . CYS B 1 59 ? 5.629 -23.781 -21.703 1 97.94 59 CYS B C 1
ATOM 3691 O O . CYS B 1 59 ? 4.562 -24.391 -21.812 1 97.94 59 CYS B O 1
ATOM 3693 N N . HIS B 1 60 ? 6.258 -23.375 -22.75 1 98.12 60 HIS B N 1
ATOM 3694 C CA . HIS B 1 60 ? 5.703 -23.438 -24.094 1 98.12 60 HIS B CA 1
ATOM 3695 C C . HIS B 1 60 ? 5.523 -24.875 -24.547 1 98.12 60 HIS B C 1
ATOM 3697 O O . HIS B 1 60 ? 4.535 -25.203 -25.219 1 98.12 60 HIS B O 1
ATOM 3703 N N . GLU B 1 61 ? 6.465 -25.719 -24.156 1 97.31 61 GLU B N 1
ATOM 3704 C CA . GLU B 1 61 ? 6.344 -27.141 -24.5 1 97.31 61 GLU B CA 1
ATOM 3705 C C . GLU B 1 61 ? 5.102 -27.75 -23.844 1 97.31 61 GLU B C 1
ATOM 3707 O O . GLU B 1 61 ? 4.477 -28.641 -24.422 1 97.31 61 GLU B O 1
ATOM 3712 N N . ALA B 1 62 ? 4.785 -27.266 -22.719 1 96.06 62 ALA B N 1
ATOM 3713 C CA . ALA B 1 62 ? 3.629 -27.781 -21.984 1 96.06 62 ALA B CA 1
ATOM 3714 C C . ALA B 1 62 ? 2.357 -27.047 -22.375 1 96.06 62 ALA B C 1
ATOM 3716 O O . ALA B 1 62 ? 1.283 -27.297 -21.828 1 96.06 62 ALA B O 1
ATOM 3717 N N . GLY B 1 63 ? 2.461 -26.047 -23.297 1 97 63 GLY B N 1
ATOM 3718 C CA . GLY B 1 63 ? 1.307 -25.281 -23.734 1 97 63 GLY B CA 1
ATOM 3719 C C . GLY B 1 63 ? 0.917 -24.188 -22.766 1 97 63 GLY B C 1
ATOM 3720 O O . GLY B 1 63 ? -0.218 -23.703 -22.797 1 97 63 GLY B O 1
ATOM 3721 N N . ALA B 1 64 ? 1.81 -23.844 -21.906 1 97.88 64 ALA B N 1
ATOM 3722 C CA . ALA B 1 64 ? 1.555 -22.781 -20.922 1 97.88 64 ALA B CA 1
ATOM 3723 C C . ALA B 1 64 ? 2.332 -21.516 -21.266 1 97.88 64 ALA B C 1
ATOM 3725 O O . ALA B 1 64 ? 3.355 -21.578 -21.953 1 97.88 64 ALA B O 1
ATOM 3726 N N . LYS B 1 65 ? 1.839 -20.406 -20.812 1 98.44 65 LYS B N 1
ATOM 3727 C CA . LYS B 1 65 ? 2.523 -19.141 -20.969 1 98.44 65 LYS B CA 1
ATOM 3728 C C . LYS B 1 65 ? 3.465 -18.859 -19.797 1 98.44 65 LYS B C 1
ATOM 3730 O O . LYS B 1 65 ? 3.264 -19.391 -18.703 1 98.44 65 LYS B O 1
ATOM 3735 N N . ALA B 1 66 ? 4.48 -18.047 -20.078 1 98.56 66 ALA B N 1
ATOM 3736 C CA . ALA B 1 66 ? 5.445 -17.656 -19.062 1 98.56 66 ALA B CA 1
ATOM 3737 C C . ALA B 1 66 ? 5.355 -16.156 -18.766 1 98.56 66 ALA B C 1
ATOM 3739 O O . ALA B 1 66 ? 5.562 -15.328 -19.656 1 98.56 66 ALA B O 1
ATOM 3740 N N . TYR B 1 67 ? 5.07 -15.758 -17.531 1 98.25 67 TYR B N 1
ATOM 3741 C CA . TYR B 1 67 ? 4.957 -14.367 -17.125 1 98.25 67 TYR B CA 1
ATOM 3742 C C . TYR B 1 67 ? 6.043 -14 -16.125 1 98.25 67 TYR B C 1
ATOM 3744 O O . TYR B 1 67 ? 6.168 -14.641 -15.07 1 98.25 67 TYR B O 1
ATOM 3752 N N . LEU B 1 68 ? 6.746 -12.961 -16.406 1 97.38 68 LEU B N 1
ATOM 3753 C CA . LEU B 1 68 ? 7.805 -12.492 -15.523 1 97.38 68 LEU B CA 1
ATOM 3754 C C . LEU B 1 68 ? 7.301 -11.367 -14.633 1 97.38 68 LEU B C 1
ATOM 3756 O O . LEU B 1 68 ? 6.723 -10.391 -15.117 1 97.38 68 LEU B O 1
ATOM 3760 N N . THR B 1 69 ? 7.562 -11.492 -13.352 1 93.5 69 THR B N 1
ATOM 3761 C CA . THR B 1 69 ? 7.125 -10.469 -12.414 1 93.5 69 THR B CA 1
ATOM 3762 C C . THR B 1 69 ? 8.195 -9.391 -12.25 1 93.5 69 THR B C 1
ATOM 3764 O O . THR B 1 69 ? 9.336 -9.695 -11.906 1 93.5 69 THR B O 1
ATOM 3767 N N . LEU B 1 70 ? 7.863 -8.219 -12.562 1 90.81 70 LEU B N 1
ATOM 3768 C CA . LEU B 1 70 ? 8.625 -7.004 -12.305 1 90.81 70 LEU B CA 1
ATOM 3769 C C . LEU B 1 70 ? 7.797 -6.004 -11.5 1 90.81 70 LEU B C 1
ATOM 3771 O O . LEU B 1 70 ? 7.594 -4.871 -11.945 1 90.81 70 LEU B O 1
ATOM 3775 N N . ASN B 1 71 ? 7.414 -6.395 -10.305 1 79.62 71 ASN B N 1
ATOM 3776 C CA . ASN B 1 71 ? 6.32 -5.676 -9.656 1 79.62 71 ASN B CA 1
ATOM 3777 C C . ASN B 1 71 ? 6.797 -4.941 -8.406 1 79.62 71 ASN B C 1
ATOM 3779 O O . ASN B 1 71 ? 6.031 -4.762 -7.457 1 79.62 71 ASN B O 1
ATOM 3783 N N . ILE B 1 72 ? 8.055 -4.547 -8.422 1 74.25 72 ILE B N 1
ATOM 3784 C CA . ILE B 1 72 ? 8.547 -3.725 -7.324 1 74.25 72 ILE B CA 1
ATOM 3785 C C . ILE B 1 72 ? 8.516 -2.252 -7.73 1 74.25 72 ILE B C 1
ATOM 3787 O O . ILE B 1 72 ? 8.344 -1.931 -8.906 1 74.25 72 ILE B O 1
ATOM 3791 N N . ILE B 1 73 ? 8.594 -1.474 -6.672 1 73.19 73 ILE B N 1
ATOM 3792 C CA . ILE B 1 73 ? 8.844 -0.062 -6.941 1 73.19 73 ILE B CA 1
ATOM 3793 C C . ILE B 1 73 ? 10.266 0.118 -7.465 1 73.19 73 ILE B C 1
ATOM 3795 O O . ILE B 1 73 ? 11.203 -0.493 -6.949 1 73.19 73 ILE B O 1
ATOM 3799 N N . VAL B 1 74 ? 10.43 0.916 -8.523 1 83.94 74 VAL B N 1
ATOM 3800 C CA . VAL B 1 74 ? 11.727 1.055 -9.172 1 83.94 74 VAL B CA 1
ATOM 3801 C C . VAL B 1 74 ? 12.273 2.463 -8.945 1 83.94 74 VAL B C 1
ATOM 3803 O O . VAL B 1 74 ? 11.578 3.451 -9.188 1 83.94 74 VAL B O 1
ATOM 3806 N N . TYR B 1 75 ? 13.5 2.482 -8.414 1 83.69 75 TYR B N 1
ATOM 3807 C CA . TYR B 1 75 ? 14.203 3.754 -8.289 1 83.69 75 TYR B CA 1
ATOM 3808 C C . TYR B 1 75 ? 14.898 4.121 -9.594 1 83.69 75 TYR B C 1
ATOM 3810 O O . TYR B 1 75 ? 15.125 3.262 -10.453 1 83.69 75 TYR B O 1
ATOM 3818 N N . ASP B 1 76 ? 15.258 5.387 -9.719 1 89.25 76 ASP B N 1
ATOM 3819 C CA . ASP B 1 76 ? 15.883 5.859 -10.953 1 89.25 76 ASP B CA 1
ATOM 3820 C C . ASP B 1 76 ? 17.156 5.078 -11.25 1 89.25 76 ASP B C 1
ATOM 3822 O O . ASP B 1 76 ? 17.422 4.734 -12.406 1 89.25 76 ASP B O 1
ATOM 3826 N N . GLU B 1 77 ? 17.875 4.73 -10.234 1 86.88 77 GLU B N 1
ATOM 3827 C CA . GLU B 1 77 ? 19.172 4.07 -10.422 1 86.88 77 GLU B CA 1
ATOM 3828 C C . GLU B 1 77 ? 18.984 2.625 -10.875 1 86.88 77 GLU B C 1
ATOM 3830 O O . GLU B 1 77 ? 19.938 1.991 -11.344 1 86.88 77 GLU B O 1
ATOM 3835 N N . GLU B 1 78 ? 17.828 2.141 -10.797 1 86.94 78 GLU B N 1
ATOM 3836 C CA . GLU B 1 78 ? 17.547 0.747 -11.141 1 86.94 78 GLU B CA 1
ATOM 3837 C C . GLU B 1 78 ? 16.953 0.626 -12.531 1 86.94 78 GLU B C 1
ATOM 3839 O O . GLU B 1 78 ? 16.75 -0.482 -13.039 1 86.94 78 GLU B O 1
ATOM 3844 N N . LEU B 1 79 ? 16.719 1.709 -13.188 1 89.81 79 LEU B N 1
ATOM 3845 C CA . LEU B 1 79 ? 15.969 1.724 -14.445 1 89.81 79 LEU B CA 1
ATOM 3846 C C . LEU B 1 79 ? 16.734 1.001 -15.547 1 89.81 79 LEU B C 1
ATOM 3848 O O . LEU B 1 79 ? 16.141 0.263 -16.344 1 89.81 79 LEU B O 1
ATOM 3852 N N . GLU B 1 80 ? 17.984 1.172 -15.539 1 90.88 80 GLU B N 1
ATOM 3853 C CA . GLU B 1 80 ? 18.797 0.498 -16.562 1 90.88 80 GLU B CA 1
ATOM 3854 C C . GLU B 1 80 ? 18.703 -1.019 -16.406 1 90.88 80 GLU B C 1
ATOM 3856 O O . GLU B 1 80 ? 18.578 -1.735 -17.406 1 90.88 80 GLU B O 1
ATOM 3861 N N . ALA B 1 81 ? 18.828 -1.416 -15.219 1 89.38 81 ALA B N 1
ATOM 3862 C CA . ALA B 1 81 ? 18.734 -2.848 -14.945 1 89.38 81 ALA B CA 1
ATOM 3863 C C . ALA B 1 81 ? 17.359 -3.395 -15.32 1 89.38 81 ALA B C 1
ATOM 3865 O O . ALA B 1 81 ? 17.25 -4.5 -15.859 1 89.38 81 ALA B O 1
ATOM 3866 N N . VAL B 1 82 ? 16.391 -2.664 -15.109 1 91.62 82 VAL B N 1
ATOM 3867 C CA . VAL B 1 82 ? 15.023 -3.064 -15.438 1 91.62 82 VAL B CA 1
ATOM 3868 C C . VAL B 1 82 ? 14.859 -3.16 -16.953 1 91.62 82 VAL B C 1
ATOM 3870 O O . VAL B 1 82 ? 14.273 -4.117 -17.453 1 91.62 82 VAL B O 1
ATOM 3873 N N . HIS B 1 83 ? 15.344 -2.162 -17.641 1 94.69 83 HIS B N 1
ATOM 3874 C CA . HIS B 1 83 ? 15.281 -2.188 -19.094 1 94.69 83 HIS B CA 1
ATOM 3875 C C . HIS B 1 83 ? 16 -3.41 -19.656 1 94.69 83 HIS B C 1
ATOM 3877 O O . HIS B 1 83 ? 15.477 -4.094 -20.531 1 94.69 83 HIS B O 1
ATOM 3883 N N . ALA B 1 84 ? 17.125 -3.672 -19.094 1 94.81 84 ALA B N 1
ATOM 3884 C CA . ALA B 1 84 ? 17.906 -4.824 -19.531 1 94.81 84 ALA B CA 1
ATOM 3885 C C . ALA B 1 84 ? 17.141 -6.125 -19.312 1 94.81 84 ALA B C 1
ATOM 3887 O O . ALA B 1 84 ? 17.156 -7.016 -20.156 1 94.81 84 ALA B O 1
ATOM 3888 N N . LEU B 1 85 ? 16.562 -6.219 -18.234 1 94.56 85 LEU B N 1
ATOM 3889 C CA . LEU B 1 85 ? 15.805 -7.426 -17.922 1 94.56 85 LEU B CA 1
ATOM 3890 C C . LEU B 1 85 ? 14.602 -7.57 -18.844 1 94.56 85 LEU B C 1
ATOM 3892 O O . LEU B 1 85 ? 14.281 -8.672 -19.281 1 94.56 85 LEU B O 1
ATOM 3896 N N . CYS B 1 86 ? 13.945 -6.484 -19.125 1 96.75 86 CYS B N 1
ATOM 3897 C CA . CYS B 1 86 ? 12.852 -6.504 -20.094 1 96.75 86 CYS B CA 1
ATOM 3898 C C . CYS B 1 86 ? 13.328 -6.977 -21.453 1 96.75 86 CYS B C 1
ATOM 3900 O O . CYS B 1 86 ? 12.672 -7.789 -22.109 1 96.75 86 CYS B O 1
ATOM 3902 N N . ASP B 1 87 ? 14.438 -6.445 -21.844 1 97.56 87 ASP B N 1
ATOM 3903 C CA . ASP B 1 87 ? 15.016 -6.855 -23.109 1 97.56 87 ASP B CA 1
ATOM 3904 C C . ASP B 1 87 ? 15.32 -8.352 -23.125 1 97.56 87 ASP B C 1
ATOM 3906 O O . ASP B 1 87 ? 15.031 -9.047 -24.094 1 97.56 87 ASP B O 1
ATOM 3910 N N . ALA B 1 88 ? 15.914 -8.805 -22.062 1 96.94 88 ALA B N 1
ATOM 3911 C CA . ALA B 1 88 ? 16.234 -10.227 -21.922 1 96.94 88 ALA B CA 1
ATOM 3912 C C . ALA B 1 88 ? 14.961 -11.078 -21.953 1 96.94 88 ALA B C 1
ATOM 3914 O O . ALA B 1 88 ? 14.945 -12.148 -22.578 1 96.94 88 ALA B O 1
ATOM 3915 N N . ALA B 1 89 ? 13.984 -10.633 -21.297 1 97.75 89 ALA B N 1
ATOM 3916 C CA . ALA B 1 89 ? 12.703 -11.336 -21.266 1 97.75 89 ALA B CA 1
ATOM 3917 C C . ALA B 1 89 ? 12.102 -11.445 -22.672 1 97.75 89 ALA B C 1
ATOM 3919 O O . ALA B 1 89 ? 11.656 -12.516 -23.078 1 97.75 89 ALA B O 1
ATOM 3920 N N . ARG B 1 90 ? 12.078 -10.352 -23.359 1 97.75 90 ARG B N 1
ATOM 3921 C CA . ARG B 1 90 ? 11.562 -10.344 -24.719 1 97.75 90 ARG B CA 1
ATOM 3922 C C . ARG B 1 90 ? 12.344 -11.297 -25.609 1 97.75 90 ARG B C 1
ATOM 3924 O O . ARG B 1 90 ? 11.758 -12.086 -26.359 1 97.75 90 ARG B O 1
ATOM 3931 N N . LYS B 1 91 ? 13.617 -11.242 -25.484 1 97.69 91 LYS B N 1
ATOM 3932 C CA . LYS B 1 91 ? 14.492 -12.102 -26.281 1 97.69 91 LYS B CA 1
ATOM 3933 C C . LYS B 1 91 ? 14.242 -13.578 -25.984 1 97.69 91 LYS B C 1
ATOM 3935 O O . LYS B 1 91 ? 14.234 -14.406 -26.891 1 97.69 91 LYS B O 1
ATOM 3940 N N . ALA B 1 92 ? 14.016 -13.898 -24.734 1 98.06 92 ALA B N 1
ATOM 3941 C CA . ALA B 1 92 ? 13.812 -15.281 -24.297 1 98.06 92 ALA B CA 1
ATOM 3942 C C . ALA B 1 92 ? 12.422 -15.781 -24.688 1 98.06 92 ALA B C 1
ATOM 3944 O O . ALA B 1 92 ? 12.164 -16.984 -24.656 1 98.06 92 ALA B O 1
ATOM 3945 N N . GLY B 1 93 ? 11.547 -14.859 -24.969 1 98.12 93 GLY B N 1
ATOM 3946 C CA . GLY B 1 93 ? 10.211 -15.25 -25.391 1 98.12 93 GLY B CA 1
ATOM 3947 C C . GLY B 1 93 ? 9.211 -15.234 -24.25 1 98.12 93 GLY B C 1
ATOM 3948 O O . GLY B 1 93 ? 8.18 -15.906 -24.312 1 98.12 93 GLY B O 1
ATOM 3949 N N . VAL B 1 94 ? 9.492 -14.531 -23.219 1 98.38 94 VAL B N 1
ATOM 3950 C CA . VAL B 1 94 ? 8.531 -14.32 -22.141 1 98.38 94 VAL B CA 1
ATOM 3951 C C . VAL B 1 94 ? 7.246 -13.719 -22.719 1 98.38 94 VAL B C 1
ATOM 3953 O O . VAL B 1 94 ? 7.297 -12.828 -23.562 1 98.38 94 VAL B O 1
ATOM 3956 N N . ASP B 1 95 ? 6.145 -14.219 -22.234 1 98.44 95 ASP B N 1
ATOM 3957 C CA . ASP B 1 95 ? 4.879 -13.844 -22.859 1 98.44 95 ASP B CA 1
ATOM 3958 C C . ASP B 1 95 ? 4.395 -12.484 -22.359 1 98.44 95 ASP B C 1
ATOM 3960 O O . ASP B 1 95 ? 3.75 -11.734 -23.094 1 98.44 95 ASP B O 1
ATOM 3964 N N . ALA B 1 96 ? 4.629 -12.203 -21.109 1 98.31 96 ALA B N 1
ATOM 3965 C CA . ALA B 1 96 ? 4.23 -10.922 -20.516 1 98.31 96 ALA B CA 1
ATOM 3966 C C . ALA B 1 96 ? 5.016 -10.641 -19.234 1 98.31 96 ALA B C 1
ATOM 3968 O O . ALA B 1 96 ? 5.598 -11.547 -18.641 1 98.31 96 ALA B O 1
ATOM 3969 N N . VAL B 1 97 ? 5.027 -9.367 -18.891 1 97.81 97 VAL B N 1
ATOM 3970 C CA . VAL B 1 97 ? 5.539 -8.984 -17.578 1 97.81 97 VAL B CA 1
ATOM 3971 C C . VAL B 1 97 ? 4.395 -8.492 -16.703 1 97.81 97 VAL B C 1
ATOM 3973 O O . VAL B 1 97 ? 3.426 -7.91 -17.203 1 97.81 97 VAL B O 1
ATOM 3976 N N . ILE B 1 98 ? 4.484 -8.812 -15.469 1 96.25 98 ILE B N 1
ATOM 3977 C CA . ILE B 1 98 ? 3.561 -8.289 -14.469 1 96.25 98 ILE B CA 1
ATOM 3978 C C . ILE B 1 98 ? 4.207 -7.121 -13.727 1 96.25 98 ILE B C 1
ATOM 3980 O O . ILE B 1 98 ? 5.195 -7.301 -13.016 1 96.25 98 ILE B O 1
ATOM 3984 N N . ALA B 1 99 ? 3.654 -5.922 -13.93 1 93.56 99 ALA B N 1
ATOM 3985 C CA . ALA B 1 99 ? 4.316 -4.727 -13.414 1 93.56 99 ALA B CA 1
ATOM 3986 C C . ALA B 1 99 ? 3.295 -3.656 -13.039 1 93.56 99 ALA B C 1
ATOM 3988 O O . ALA B 1 99 ? 2.133 -3.727 -13.445 1 93.56 99 ALA B O 1
ATOM 3989 N N . SER B 1 100 ? 3.74 -2.736 -12.164 1 89.5 100 SER B N 1
ATOM 3990 C CA . SER B 1 100 ? 2.861 -1.631 -11.797 1 89.5 100 SER B CA 1
ATOM 3991 C C . SER B 1 100 ? 3.574 -0.29 -11.922 1 89.5 100 SER B C 1
ATOM 3993 O O . SER B 1 100 ? 2.93 0.757 -12.008 1 89.5 100 SER B O 1
ATOM 3995 N N . ASP B 1 101 ? 4.902 -0.319 -11.953 1 88.25 101 ASP B N 1
ATOM 3996 C CA . ASP B 1 101 ? 5.676 0.916 -12.055 1 88.25 101 ASP B CA 1
ATOM 3997 C C . ASP B 1 101 ? 5.559 1.524 -13.445 1 88.25 101 ASP B C 1
ATOM 3999 O O . ASP B 1 101 ? 5.711 0.825 -14.453 1 88.25 101 ASP B O 1
ATOM 4003 N N . LEU B 1 102 ? 5.359 2.799 -13.477 1 90.19 102 LEU B N 1
ATOM 4004 C CA . LEU B 1 102 ? 5.105 3.471 -14.742 1 90.19 102 LEU B CA 1
ATOM 4005 C C . LEU B 1 102 ? 6.324 3.389 -15.656 1 90.19 102 LEU B C 1
ATOM 4007 O O . LEU B 1 102 ? 6.184 3.277 -16.875 1 90.19 102 LEU B O 1
ATOM 4011 N N . ALA B 1 103 ? 7.484 3.434 -15.055 1 90.56 103 ALA B N 1
ATOM 4012 C CA . ALA B 1 103 ? 8.695 3.326 -15.859 1 90.56 103 ALA B CA 1
ATOM 4013 C C . ALA B 1 103 ? 8.812 1.946 -16.5 1 90.56 103 ALA B C 1
ATOM 4015 O O . ALA B 1 103 ? 9.211 1.825 -17.656 1 90.56 103 ALA B O 1
ATOM 4016 N N . VAL B 1 104 ? 8.398 1.016 -15.781 1 92.69 104 VAL B N 1
ATOM 4017 C CA . VAL B 1 104 ? 8.516 -0.363 -16.25 1 92.69 104 VAL B CA 1
ATOM 4018 C C . VAL B 1 104 ? 7.477 -0.635 -17.328 1 92.69 104 VAL B C 1
ATOM 4020 O O . VAL B 1 104 ? 7.809 -1.143 -18.406 1 92.69 104 VAL B O 1
ATOM 4023 N N . ILE B 1 105 ? 6.242 -0.242 -17.109 1 95.19 105 ILE B N 1
ATOM 4024 C CA . ILE B 1 105 ? 5.172 -0.585 -18.031 1 95.19 105 ILE B CA 1
ATOM 4025 C C . ILE B 1 105 ? 5.348 0.199 -19.328 1 95.19 105 ILE B C 1
ATOM 4027 O O . ILE B 1 105 ? 5.059 -0.312 -20.422 1 95.19 105 ILE B O 1
ATOM 4031 N N . SER B 1 106 ? 5.793 1.407 -19.266 1 93.81 106 SER B N 1
ATOM 4032 C CA . SER B 1 106 ? 6.035 2.209 -20.453 1 93.81 106 SER B CA 1
ATOM 4033 C C . SER B 1 106 ? 7.129 1.591 -21.328 1 93.81 106 SER B C 1
ATOM 4035 O O . SER B 1 106 ? 6.98 1.488 -22.547 1 93.81 106 SER B O 1
ATOM 4037 N N . TYR B 1 107 ? 8.203 1.196 -20.703 1 95.38 107 TYR B N 1
ATOM 4038 C CA . TYR B 1 107 ? 9.305 0.604 -21.453 1 95.38 107 TYR B CA 1
ATOM 4039 C C . TYR B 1 107 ? 8.883 -0.725 -22.078 1 95.38 107 TYR B C 1
ATOM 4041 O O . TYR B 1 107 ? 9.133 -0.973 -23.25 1 95.38 107 TYR B O 1
ATOM 4049 N N . ALA B 1 108 ? 8.289 -1.546 -21.25 1 97.06 108 ALA B N 1
ATOM 4050 C CA . ALA B 1 108 ? 7.824 -2.834 -21.75 1 97.06 108 ALA B CA 1
ATOM 4051 C C . ALA B 1 108 ? 6.949 -2.65 -22.984 1 97.06 108 ALA B C 1
ATOM 4053 O O . ALA B 1 108 ? 7.141 -3.326 -24 1 97.06 108 ALA B O 1
ATOM 4054 N N . ARG B 1 109 ? 6.043 -1.754 -22.922 1 95 109 ARG B N 1
ATOM 4055 C CA . ARG B 1 109 ? 5.164 -1.463 -24.047 1 95 109 ARG B CA 1
ATOM 4056 C C . ARG B 1 109 ? 5.965 -1.003 -25.266 1 95 109 ARG B C 1
ATOM 4058 O O . ARG B 1 109 ? 5.691 -1.42 -26.391 1 95 109 ARG B O 1
ATOM 4065 N N . SER B 1 110 ? 6.898 -0.152 -25.094 1 95.69 110 SER B N 1
ATOM 4066 C CA . SER B 1 110 ? 7.672 0.431 -26.188 1 95.69 110 SER B CA 1
ATOM 4067 C C . SER B 1 110 ? 8.422 -0.642 -26.969 1 95.69 110 SER B C 1
ATOM 4069 O O . SER B 1 110 ? 8.688 -0.478 -28.156 1 95.69 110 SER B O 1
ATOM 4071 N N . ILE B 1 111 ? 8.742 -1.71 -26.344 1 97 111 ILE B N 1
ATOM 4072 C CA . ILE B 1 111 ? 9.508 -2.742 -27.016 1 97 111 ILE B CA 1
ATOM 4073 C C . ILE B 1 111 ? 8.586 -3.887 -27.438 1 97 111 ILE B C 1
ATOM 4075 O O . ILE B 1 111 ? 9.055 -4.945 -27.859 1 97 111 ILE B O 1
ATOM 4079 N N . GLY B 1 112 ? 7.324 -3.77 -27.156 1 96.06 112 GLY B N 1
ATOM 4080 C CA . GLY B 1 112 ? 6.348 -4.75 -27.609 1 96.06 112 GLY B CA 1
ATOM 4081 C C . GLY B 1 112 ? 6.199 -5.922 -26.656 1 96.06 112 GLY B C 1
ATOM 4082 O O . GLY B 1 112 ? 5.781 -7.008 -27.047 1 96.06 112 GLY B O 1
ATOM 4083 N N . LEU B 1 113 ? 6.645 -5.805 -25.469 1 97.69 113 LEU B N 1
ATOM 4084 C CA . LEU B 1 113 ? 6.453 -6.805 -24.422 1 97.69 113 LEU B CA 1
ATOM 4085 C C . LEU B 1 113 ? 5.117 -6.602 -23.719 1 97.69 113 LEU B C 1
ATOM 4087 O O . LEU B 1 113 ? 4.859 -5.527 -23.172 1 97.69 113 LEU B O 1
ATOM 4091 N N . GLU B 1 114 ? 4.246 -7.629 -23.734 1 98 114 GLU B N 1
ATOM 4092 C CA . GLU B 1 114 ? 2.92 -7.516 -23.141 1 98 114 GLU B CA 1
ATOM 4093 C C . GLU B 1 114 ? 3.016 -7.254 -21.641 1 98 114 GLU B C 1
ATOM 4095 O O . GLU B 1 114 ? 3.9 -7.789 -20.953 1 98 114 GLU B O 1
ATOM 4100 N N . VAL B 1 115 ? 2.053 -6.445 -21.109 1 98.12 115 VAL B N 1
ATOM 4101 C CA . VAL B 1 115 ? 2.049 -6.074 -19.703 1 98.12 115 VAL B CA 1
ATOM 4102 C C . VAL B 1 115 ? 0.748 -6.535 -19.047 1 98.12 115 VAL B C 1
ATOM 4104 O O . VAL B 1 115 ? -0.331 -6.391 -19.625 1 98.12 115 VAL B O 1
ATOM 4107 N N . HIS B 1 116 ? 0.87 -7.18 -17.922 1 97.75 116 HIS B N 1
ATOM 4108 C CA . HIS B 1 116 ? -0.204 -7.383 -16.969 1 97.75 116 HIS B CA 1
ATOM 4109 C C . HIS B 1 116 ? -0.043 -6.465 -15.758 1 97.75 116 HIS B C 1
ATOM 4111 O O . HIS B 1 116 ? 1.013 -6.449 -15.117 1 97.75 116 HIS B O 1
ATOM 4117 N N . MET B 1 117 ? -1.098 -5.727 -15.477 1 95.44 117 MET B N 1
ATOM 4118 C CA . MET B 1 117 ? -0.99 -4.797 -14.359 1 95.44 117 MET B CA 1
ATOM 4119 C C . MET B 1 117 ? -1.009 -5.543 -13.023 1 95.44 117 MET B C 1
ATOM 4121 O O . MET B 1 117 ? -1.889 -6.371 -12.789 1 95.44 117 MET B O 1
ATOM 4125 N N . SER B 1 118 ? -0.065 -5.18 -12.258 1 91.5 118 SER B N 1
ATOM 4126 C CA . SER B 1 118 ? 0.044 -5.777 -10.93 1 91.5 118 SER B CA 1
ATOM 4127 C C . SER B 1 118 ? -1.017 -5.223 -9.984 1 91.5 118 SER B C 1
ATOM 4129 O O . SER B 1 118 ? -1.514 -4.109 -10.18 1 91.5 118 SER B O 1
ATOM 4131 N N . VAL B 1 119 ? -1.287 -5.996 -8.938 1 85.44 119 VAL B N 1
ATOM 4132 C CA . VAL B 1 119 ? -2.24 -5.605 -7.906 1 85.44 119 VAL B CA 1
ATOM 4133 C C . VAL B 1 119 ? -1.741 -4.355 -7.188 1 85.44 119 VAL B C 1
ATOM 4135 O O . VAL B 1 119 ? -2.537 -3.58 -6.652 1 85.44 119 VAL B O 1
ATOM 4138 N N . GLN B 1 120 ? -0.513 -4.121 -7.309 1 78.38 120 GLN B N 1
ATOM 4139 C CA . GLN B 1 120 ? 0.09 -2.955 -6.672 1 78.38 120 GLN B CA 1
ATOM 4140 C C . GLN B 1 120 ? -0.455 -1.66 -7.266 1 78.38 120 GLN B C 1
ATOM 4142 O O . GLN B 1 120 ? -0.319 -0.59 -6.668 1 78.38 120 GLN B O 1
ATOM 4147 N N . ALA B 1 121 ? -1.022 -1.731 -8.43 1 84.25 121 ALA B N 1
ATOM 4148 C CA . ALA B 1 121 ? -1.628 -0.556 -9.047 1 84.25 121 ALA B CA 1
ATOM 4149 C C . ALA B 1 121 ? -2.963 -0.214 -8.391 1 84.25 121 ALA B C 1
ATOM 4151 O O . ALA B 1 121 ? -3.508 0.871 -8.602 1 84.25 121 ALA B O 1
ATOM 4152 N N . ASN B 1 122 ? -3.512 -1.075 -7.633 1 81.06 122 ASN B N 1
ATOM 4153 C CA . ASN B 1 122 ? -4.738 -0.873 -6.867 1 81.06 122 ASN B CA 1
ATOM 4154 C C . ASN B 1 122 ? -5.875 -0.367 -7.754 1 81.06 122 ASN B C 1
ATOM 4156 O O . ASN B 1 122 ? -6.512 0.64 -7.438 1 81.06 122 ASN B O 1
ATOM 4160 N N . VAL B 1 123 ? -6.18 -1.078 -8.773 1 88.88 123 VAL B N 1
ATOM 4161 C CA . VAL B 1 123 ? -7.234 -0.719 -9.711 1 88.88 123 VAL B CA 1
ATOM 4162 C C . VAL B 1 123 ? -8.602 -1.024 -9.102 1 88.88 123 VAL B C 1
ATOM 4164 O O . VAL B 1 123 ? -8.922 -2.184 -8.828 1 88.88 123 VAL B O 1
ATOM 4167 N N . CYS B 1 124 ? -9.461 0.062 -8.938 1 86.69 124 CYS B N 1
ATOM 4168 C CA . CYS B 1 124 ? -10.719 -0.139 -8.227 1 86.69 124 CYS B CA 1
ATOM 4169 C C . CYS B 1 124 ? -11.875 0.507 -8.977 1 86.69 124 CYS B C 1
ATOM 4171 O O . CYS B 1 124 ? -13.016 0.458 -8.523 1 86.69 124 CYS B O 1
ATOM 4173 N N . ASN B 1 125 ? -11.656 1.126 -10.102 1 90.25 125 ASN B N 1
ATOM 4174 C CA . ASN B 1 125 ? -12.711 1.806 -10.844 1 90.25 125 ASN B CA 1
ATOM 4175 C C . ASN B 1 125 ? -12.398 1.882 -12.336 1 90.25 125 ASN B C 1
ATOM 4177 O O . ASN B 1 125 ? -11.281 1.561 -12.758 1 90.25 125 ASN B O 1
ATOM 4181 N N . MET B 1 126 ? -13.328 2.342 -13.102 1 94.31 126 MET B N 1
ATOM 4182 C CA . MET B 1 126 ? -13.227 2.307 -14.555 1 94.31 126 MET B CA 1
ATOM 4183 C C . MET B 1 126 ? -12.234 3.352 -15.055 1 94.31 126 MET B C 1
ATOM 4185 O O . MET B 1 126 ? -11.602 3.162 -16.094 1 94.31 126 MET B O 1
ATOM 4189 N N . ALA B 1 127 ? -12.094 4.395 -14.344 1 91.81 127 ALA B N 1
ATOM 4190 C CA . ALA B 1 127 ? -11.102 5.383 -14.75 1 91.81 127 ALA B CA 1
ATOM 4191 C C . ALA B 1 127 ? -9.695 4.789 -14.75 1 91.81 127 ALA B C 1
ATOM 4193 O O . ALA B 1 127 ? -8.945 4.949 -15.711 1 91.81 127 ALA B O 1
ATOM 4194 N N . SER B 1 128 ? -9.414 4.113 -13.688 1 92 128 SER B N 1
ATOM 4195 C CA . SER B 1 128 ? -8.125 3.445 -13.602 1 92 128 SER B CA 1
ATOM 4196 C C . SER B 1 128 ? -8 2.338 -14.641 1 92 128 SER B C 1
ATOM 4198 O O . SER B 1 128 ? -6.941 2.166 -15.25 1 92 128 SER B O 1
ATOM 4200 N N . VAL B 1 129 ? -9.078 1.597 -14.812 1 96.06 129 VAL B N 1
ATOM 4201 C CA . VAL B 1 129 ? -9.094 0.53 -15.805 1 96.06 129 VAL B CA 1
ATOM 4202 C C . VAL B 1 129 ? -8.75 1.101 -17.188 1 96.06 129 VAL B C 1
ATOM 4204 O O . VAL B 1 129 ? -7.855 0.597 -17.859 1 96.06 129 VAL B O 1
ATOM 4207 N N . LYS B 1 130 ? -9.406 2.154 -17.562 1 95.31 130 LYS B N 1
ATOM 4208 C CA . LYS B 1 130 ? -9.203 2.758 -18.875 1 95.31 130 LYS B CA 1
ATOM 4209 C C . LYS B 1 130 ? -7.785 3.309 -19.016 1 95.31 130 LYS B C 1
ATOM 4211 O O . LYS B 1 130 ? -7.164 3.18 -20.078 1 95.31 130 LYS B O 1
ATOM 4216 N N . PHE B 1 131 ? -7.363 3.824 -18.031 1 90.81 131 PHE B N 1
ATOM 4217 C CA . PHE B 1 131 ? -6.008 4.355 -18.047 1 90.81 131 PHE B CA 1
ATOM 4218 C C . PHE B 1 131 ? -4.996 3.248 -18.312 1 90.81 131 PHE B C 1
ATOM 4220 O O . PHE B 1 131 ? -4.156 3.365 -19.203 1 90.81 131 PHE B O 1
ATOM 4227 N N . TYR B 1 132 ? -5.027 2.242 -17.531 1 95.31 132 TYR B N 1
ATOM 4228 C CA . TYR B 1 132 ? -4.016 1.195 -17.609 1 95.31 132 TYR B CA 1
ATOM 4229 C C . TYR B 1 132 ? -4.223 0.333 -18.844 1 95.31 132 TYR B C 1
ATOM 4231 O O . TYR B 1 132 ? -3.305 -0.361 -19.297 1 95.31 132 TYR B O 1
ATOM 4239 N N . ALA B 1 133 ? -5.418 0.381 -19.422 1 96.5 133 ALA B N 1
ATOM 4240 C CA . ALA B 1 133 ? -5.691 -0.352 -20.656 1 96.5 133 ALA B CA 1
ATOM 4241 C C . ALA B 1 133 ? -4.801 0.137 -21.797 1 96.5 133 ALA B C 1
ATOM 4243 O O . ALA B 1 133 ? -4.57 -0.586 -22.766 1 96.5 133 ALA B O 1
ATOM 4244 N N . GLN B 1 134 ? -4.281 1.307 -21.641 1 94.81 134 GLN B N 1
ATOM 4245 C CA . GLN B 1 134 ? -3.371 1.834 -22.656 1 94.81 134 GLN B CA 1
ATOM 4246 C C . GLN B 1 134 ? -2.041 1.087 -22.641 1 94.81 134 GLN B C 1
ATOM 4248 O O . GLN B 1 134 ? -1.296 1.118 -23.625 1 94.81 134 GLN B O 1
ATOM 4253 N N . TYR B 1 135 ? -1.748 0.466 -21.5 1 95.5 135 TYR B N 1
ATOM 4254 C CA . TYR B 1 135 ? -0.425 -0.12 -21.312 1 95.5 135 TYR B CA 1
ATOM 4255 C C . TYR B 1 135 ? -0.513 -1.634 -21.172 1 95.5 135 TYR B C 1
ATOM 4257 O O . TYR B 1 135 ? 0.477 -2.342 -21.375 1 95.5 135 TYR B O 1
ATOM 4265 N N . ALA B 1 136 ? -1.632 -2.139 -20.766 1 97.38 136 ALA B N 1
ATOM 4266 C CA . ALA B 1 136 ? -1.687 -3.535 -20.344 1 97.38 136 ALA B CA 1
ATOM 4267 C C . ALA B 1 136 ? -2.873 -4.254 -20.969 1 97.38 136 ALA B C 1
ATOM 4269 O O . ALA B 1 136 ? -3.896 -3.635 -21.281 1 97.38 136 ALA B O 1
ATOM 4270 N N . ASP B 1 137 ? -2.76 -5.551 -21.141 1 97.56 137 ASP B N 1
ATOM 4271 C CA . ASP B 1 137 ? -3.822 -6.379 -21.688 1 97.56 137 ASP B CA 1
ATOM 4272 C C . ASP B 1 137 ? -4.629 -7.059 -20.594 1 97.56 137 ASP B C 1
ATOM 4274 O O . ASP B 1 137 ? -5.727 -7.559 -20.828 1 97.56 137 ASP B O 1
ATOM 4278 N N . VAL B 1 138 ? -4.074 -7.125 -19.438 1 97.44 138 VAL B N 1
ATOM 4279 C CA . VAL B 1 138 ? -4.723 -7.711 -18.266 1 97.44 138 VAL B CA 1
ATOM 4280 C C . VAL B 1 138 ? -4.562 -6.777 -17.062 1 97.44 138 VAL B C 1
ATOM 4282 O O . VAL B 1 138 ? -3.512 -6.16 -16.891 1 97.44 138 VAL B O 1
ATOM 4285 N N . VAL B 1 139 ? -5.602 -6.637 -16.281 1 96.69 139 VAL B N 1
ATOM 4286 C CA . VAL B 1 139 ? -5.52 -5.844 -15.062 1 96.69 139 VAL B CA 1
ATOM 4287 C C . VAL B 1 139 ? -5.926 -6.703 -13.867 1 96.69 139 VAL B C 1
ATOM 4289 O O . VAL B 1 139 ? -6.922 -7.43 -13.922 1 96.69 139 VAL B O 1
ATOM 4292 N N . VAL B 1 140 ? -5.102 -6.645 -12.883 1 92.94 140 VAL B N 1
ATOM 4293 C CA . VAL B 1 140 ? -5.473 -7.262 -11.609 1 92.94 140 VAL B CA 1
ATOM 4294 C C . VAL B 1 140 ? -6.254 -6.266 -10.766 1 92.94 140 VAL B C 1
ATOM 4296 O O . VAL B 1 140 ? -5.766 -5.172 -10.469 1 92.94 140 VAL B O 1
ATOM 4299 N N . LEU B 1 141 ? -7.406 -6.645 -10.391 1 88.69 141 LEU B N 1
ATOM 4300 C CA . LEU B 1 141 ? -8.227 -5.746 -9.578 1 88.69 141 LEU B CA 1
ATOM 4301 C C . LEU B 1 141 ? -7.816 -5.805 -8.117 1 88.69 141 LEU B C 1
ATOM 4303 O O . LEU B 1 141 ? -7.266 -6.809 -7.66 1 88.69 141 LEU B O 1
ATOM 4307 N N . ALA B 1 142 ? -8.117 -4.68 -7.512 1 80.5 142 ALA B N 1
ATOM 4308 C CA . ALA B 1 142 ? -7.805 -4.574 -6.09 1 80.5 142 ALA B CA 1
ATOM 4309 C C . ALA B 1 142 ? -8.5 -5.676 -5.293 1 80.5 142 ALA B C 1
ATOM 4311 O O . ALA B 1 142 ? -9.633 -6.062 -5.609 1 80.5 142 ALA B O 1
ATOM 4312 N N . ARG B 1 143 ? -7.871 -6.055 -4.238 1 72.44 143 ARG B N 1
ATOM 4313 C CA . ARG B 1 143 ? -8.352 -7.168 -3.432 1 72.44 143 ARG B CA 1
ATOM 4314 C C . ARG B 1 143 ? -9.57 -6.766 -2.607 1 72.44 143 ARG B C 1
ATOM 4316 O O . ARG B 1 143 ? -10.328 -7.621 -2.141 1 72.44 143 ARG B O 1
ATOM 4323 N N . GLU B 1 144 ? -9.844 -5.492 -2.488 1 68.62 144 GLU B N 1
ATOM 4324 C CA . GLU B 1 144 ? -10.906 -4.98 -1.622 1 68.62 144 GLU B CA 1
ATOM 4325 C C . GLU B 1 144 ? -12.242 -4.953 -2.35 1 68.62 144 GLU B C 1
ATOM 4327 O O . GLU B 1 144 ? -13.289 -4.758 -1.727 1 68.62 144 GLU B O 1
ATOM 4332 N N . LEU B 1 145 ? -12.227 -5.219 -3.572 1 79 145 LEU B N 1
ATOM 4333 C CA . LEU B 1 145 ? -13.461 -5.125 -4.34 1 79 145 LEU B CA 1
ATOM 4334 C C . LEU B 1 145 ? -14.367 -6.316 -4.055 1 79 145 LEU B C 1
ATOM 4336 O O . LEU B 1 145 ? -13.891 -7.449 -3.922 1 79 145 LEU B O 1
ATOM 4340 N N . THR B 1 146 ? -15.625 -6.055 -3.967 1 78.12 146 THR B N 1
ATOM 4341 C CA . THR B 1 146 ? -16.625 -7.105 -3.846 1 78.12 146 THR B CA 1
ATOM 4342 C C . THR B 1 146 ? -16.922 -7.738 -5.203 1 78.12 146 THR B C 1
ATOM 4344 O O . THR B 1 146 ? -16.578 -7.172 -6.242 1 78.12 146 THR B O 1
ATOM 4347 N N . LEU B 1 147 ? -17.594 -8.875 -5.148 1 84.62 147 LEU B N 1
ATOM 4348 C CA . LEU B 1 147 ? -17.984 -9.562 -6.375 1 84.62 147 LEU B CA 1
ATOM 4349 C C . LEU B 1 147 ? -18.859 -8.664 -7.246 1 84.62 147 LEU B C 1
ATOM 4351 O O . LEU B 1 147 ? -18.703 -8.648 -8.469 1 84.62 147 LEU B O 1
ATOM 4355 N N . ALA B 1 148 ? -19.766 -7.902 -6.582 1 85.56 148 ALA B N 1
ATOM 4356 C CA . ALA B 1 148 ? -20.656 -7.004 -7.32 1 85.56 148 ALA B CA 1
ATOM 4357 C C . ALA B 1 148 ? -19.859 -5.918 -8.039 1 85.56 148 ALA B C 1
ATOM 4359 O O . ALA B 1 148 ? -20.125 -5.602 -9.195 1 85.56 148 ALA B O 1
ATOM 4360 N N . GLN B 1 149 ? -18.891 -5.41 -7.402 1 86.38 149 GLN B N 1
ATOM 4361 C CA . GLN B 1 149 ? -18.047 -4.371 -7.98 1 86.38 149 GLN B CA 1
ATOM 4362 C C . GLN B 1 149 ? -17.188 -4.934 -9.117 1 86.38 149 GLN B C 1
ATOM 4364 O O . GLN B 1 149 ? -17 -4.281 -10.141 1 86.38 149 GLN B O 1
ATOM 4369 N N . ILE B 1 150 ? -16.688 -6.117 -8.914 1 90.69 150 ILE B N 1
ATOM 4370 C CA . ILE B 1 150 ? -15.906 -6.789 -9.945 1 90.69 150 ILE B CA 1
ATOM 4371 C C . ILE B 1 150 ? -16.766 -7.004 -11.195 1 90.69 150 ILE B C 1
ATOM 4373 O O . ILE B 1 150 ? -16.359 -6.676 -12.305 1 90.69 150 ILE B O 1
ATOM 4377 N N . ARG B 1 151 ? -17.969 -7.5 -10.961 1 92.69 151 ARG B N 1
ATOM 4378 C CA . ARG B 1 151 ? -18.891 -7.723 -12.062 1 92.69 151 ARG B CA 1
ATOM 4379 C C . ARG B 1 151 ? -19.188 -6.426 -12.805 1 92.69 151 ARG B C 1
ATOM 4381 O O . ARG B 1 151 ? -19.172 -6.395 -14.039 1 92.69 151 ARG B O 1
ATOM 4388 N N . HIS B 1 152 ? -19.406 -5.422 -12.031 1 93.81 152 HIS B N 1
ATOM 4389 C CA . HIS B 1 152 ? -19.703 -4.125 -12.633 1 93.81 152 HIS B CA 1
ATOM 4390 C C . HIS B 1 152 ? -18.562 -3.656 -13.531 1 93.81 152 HIS B C 1
ATOM 4392 O O . HIS B 1 152 ? -18.797 -3.197 -14.648 1 93.81 152 HIS B O 1
ATOM 4398 N N . ILE B 1 153 ? -17.375 -3.787 -13.07 1 95.31 153 ILE B N 1
ATOM 4399 C CA . ILE B 1 153 ? -16.219 -3.346 -13.828 1 95.31 153 ILE B CA 1
ATOM 4400 C C . ILE B 1 153 ? -16.078 -4.176 -15.102 1 95.31 153 ILE B C 1
ATOM 4402 O O . ILE B 1 153 ? -15.891 -3.625 -16.188 1 95.31 153 ILE B O 1
ATOM 4406 N N . ILE B 1 154 ? -16.234 -5.469 -15.023 1 96.75 154 ILE B N 1
ATOM 4407 C CA . ILE B 1 154 ? -16.078 -6.359 -16.172 1 96.75 154 ILE B CA 1
ATOM 4408 C C . ILE B 1 154 ? -17.156 -6.074 -17.203 1 96.75 154 ILE B C 1
ATOM 4410 O O . ILE B 1 154 ? -16.875 -5.992 -18.406 1 96.75 154 ILE B O 1
ATOM 4414 N N . GLU B 1 155 ? -18.359 -5.91 -16.734 1 96.56 155 GLU B N 1
ATOM 4415 C CA . GLU B 1 155 ? -19.453 -5.574 -17.641 1 96.56 155 GLU B CA 1
ATOM 4416 C C . GLU B 1 155 ? -19.203 -4.238 -18.344 1 96.56 155 GLU B C 1
ATOM 4418 O O . GLU B 1 155 ? -19.516 -4.086 -19.531 1 96.56 155 GLU B O 1
ATOM 4423 N N . SER B 1 156 ? -18.734 -3.309 -17.609 1 96.75 156 SER B N 1
ATOM 4424 C CA . SER B 1 156 ? -18.422 -1.997 -18.188 1 96.75 156 SER B CA 1
ATOM 4425 C C . SER B 1 156 ? -17.344 -2.09 -19.234 1 96.75 156 SER B C 1
ATOM 4427 O O . SER B 1 156 ? -17.406 -1.415 -20.266 1 96.75 156 SER B O 1
ATOM 4429 N N . ILE B 1 157 ? -16.297 -2.9 -19.016 1 97.38 157 ILE B N 1
ATOM 4430 C CA . ILE B 1 157 ? -15.234 -3.121 -19.984 1 97.38 157 ILE B CA 1
ATOM 4431 C C . ILE B 1 157 ? -15.828 -3.625 -21.297 1 97.38 157 ILE B C 1
ATOM 4433 O O . ILE B 1 157 ? -15.477 -3.133 -22.375 1 97.38 157 ILE B O 1
ATOM 4437 N N . ARG B 1 158 ? -16.734 -4.574 -21.203 1 96.81 158 ARG B N 1
ATOM 4438 C CA . ARG B 1 158 ? -17.375 -5.16 -22.391 1 96.81 158 ARG B CA 1
ATOM 4439 C C . ARG B 1 158 ? -18.25 -4.137 -23.094 1 96.81 158 ARG B C 1
ATOM 4441 O O . ARG B 1 158 ? -18.141 -3.959 -24.312 1 96.81 158 ARG B O 1
ATOM 4448 N N . LYS B 1 159 ? -19.047 -3.469 -22.344 1 97.31 159 LYS B N 1
ATOM 4449 C CA . LYS B 1 159 ? -20.016 -2.516 -22.891 1 97.31 159 LYS B CA 1
ATOM 4450 C C . LYS B 1 159 ? -19.312 -1.358 -23.594 1 97.31 159 LYS B C 1
ATOM 4452 O O . LYS B 1 159 ? -19.734 -0.924 -24.656 1 97.31 159 LYS B O 1
ATOM 4457 N N . GLU B 1 160 ? -18.266 -0.906 -23 1 97.25 160 GLU B N 1
ATOM 4458 C CA . GLU B 1 160 ? -17.562 0.26 -23.531 1 97.25 160 GLU B CA 1
ATOM 4459 C C . GLU B 1 160 ? -16.469 -0.152 -24.516 1 97.25 160 GLU B C 1
ATOM 4461 O O . GLU B 1 160 ? -15.852 0.701 -25.156 1 97.25 160 GLU B O 1
ATOM 4466 N N . GLY B 1 161 ? -16.219 -1.355 -24.609 1 97.44 161 GLY B N 1
ATOM 4467 C CA . GLY B 1 161 ? -15.227 -1.861 -25.547 1 97.44 161 GLY B CA 1
ATOM 4468 C C . GLY B 1 161 ? -13.805 -1.468 -25.188 1 97.44 161 GLY B C 1
ATOM 4469 O O . GLY B 1 161 ? -13.039 -1.04 -26.047 1 97.44 161 GLY B O 1
ATOM 4470 N N . VAL B 1 162 ? -13.469 -1.556 -23.891 1 97.5 162 VAL B N 1
ATOM 4471 C CA . VAL B 1 162 ? -12.125 -1.203 -23.438 1 97.5 162 VAL B CA 1
ATOM 4472 C C . VAL B 1 162 ? -11.133 -2.287 -23.875 1 97.5 162 VAL B C 1
ATOM 4474 O O . VAL B 1 162 ? -11.266 -3.447 -23.469 1 97.5 162 VAL B O 1
ATOM 4477 N N . LYS B 1 163 ? -10.094 -1.892 -24.641 1 97.88 163 LYS B N 1
ATOM 4478 C CA . LYS B 1 163 ? -9.141 -2.848 -25.188 1 97.88 163 LYS B CA 1
ATOM 4479 C C . LYS B 1 163 ? -7.715 -2.537 -24.734 1 97.88 163 LYS B C 1
ATOM 4481 O O . LYS B 1 163 ? -7.391 -1.385 -24.438 1 97.88 163 LYS B O 1
ATOM 4486 N N . GLY B 1 164 ? -6.914 -3.604 -24.625 1 95.75 164 GLY B N 1
ATOM 4487 C CA . GLY B 1 164 ? -5.492 -3.42 -24.375 1 95.75 164 GLY B CA 1
ATOM 4488 C C . GLY B 1 164 ? -4.695 -3.191 -25.656 1 95.75 164 GLY B C 1
ATOM 4489 O O . GLY B 1 164 ? -5.27 -3.051 -26.734 1 95.75 164 GLY B O 1
ATOM 4490 N N . PRO B 1 165 ? -3.42 -3.125 -25.516 1 96.25 165 PRO B N 1
ATOM 4491 C CA . PRO B 1 165 ? -2.533 -2.914 -26.656 1 96.25 165 PRO B CA 1
ATOM 4492 C C . PRO B 1 165 ? -2.645 -4.02 -27.703 1 96.25 165 PRO B C 1
ATOM 4494 O O . PRO B 1 165 ? -2.369 -3.791 -28.875 1 96.25 165 PRO B O 1
ATOM 4497 N N . SER B 1 166 ? -3.014 -5.215 -27.312 1 94.88 166 SER B N 1
ATOM 4498 C CA . SER B 1 166 ? -3.158 -6.336 -28.25 1 94.88 166 SER B CA 1
ATOM 4499 C C . SER B 1 166 ? -4.34 -6.129 -29.188 1 94.88 166 SER B C 1
ATOM 4501 O O . SER B 1 166 ? -4.465 -6.824 -30.188 1 94.88 166 SER B O 1
ATOM 4503 N N . GLY B 1 167 ? -5.207 -5.234 -28.859 1 95.25 167 GLY B N 1
ATOM 4504 C CA . GLY B 1 167 ? -6.418 -5.012 -29.625 1 95.25 167 GLY B CA 1
ATOM 4505 C C . GLY B 1 167 ? -7.59 -5.852 -29.156 1 95.25 167 GLY B C 1
ATOM 4506 O O . GLY B 1 167 ? -8.703 -5.711 -29.672 1 95.25 167 GLY B O 1
ATOM 4507 N N . GLU B 1 168 ? -7.406 -6.652 -28.188 1 95.75 168 GLU B N 1
ATOM 4508 C CA . GLU B 1 168 ? -8.461 -7.465 -27.594 1 95.75 168 GLU B CA 1
ATOM 4509 C C . GLU B 1 168 ? -9.023 -6.797 -26.344 1 95.75 168 GLU B C 1
ATOM 4511 O O . GLU B 1 168 ? -8.391 -5.914 -25.766 1 95.75 168 GLU B O 1
ATOM 4516 N N . LEU B 1 169 ? -10.242 -7.23 -25.969 1 96.69 169 LEU B N 1
ATOM 4517 C CA . LEU B 1 169 ? -10.836 -6.719 -24.75 1 96.69 169 LEU B CA 1
ATOM 4518 C C . LEU B 1 169 ? -9.922 -6.961 -23.547 1 96.69 169 LEU B C 1
ATOM 4520 O O . LEU B 1 169 ? -9.328 -8.031 -23.422 1 96.69 169 LEU B O 1
ATOM 4524 N N . LEU B 1 170 ? -9.867 -5.918 -22.719 1 97.75 170 LEU B N 1
ATOM 4525 C CA . LEU B 1 170 ? -9.078 -6.027 -21.5 1 97.75 170 LEU B CA 1
ATOM 4526 C C . LEU B 1 170 ? -9.562 -7.176 -20.625 1 97.75 170 LEU B C 1
ATOM 4528 O O . LEU B 1 170 ? -10.773 -7.336 -20.422 1 97.75 170 LEU B O 1
ATOM 4532 N N . ARG B 1 171 ? -8.664 -7.992 -20.172 1 97.19 171 ARG B N 1
ATOM 4533 C CA . ARG B 1 171 ? -9.016 -9.125 -19.312 1 97.19 171 ARG B CA 1
ATOM 4534 C C . ARG B 1 171 ? -8.82 -8.773 -17.844 1 97.19 171 ARG B C 1
ATOM 4536 O O . ARG B 1 171 ? -7.977 -7.938 -17.5 1 97.19 171 ARG B O 1
ATOM 4543 N N . VAL B 1 172 ? -9.586 -9.398 -17 1 96.69 172 VAL B N 1
ATOM 4544 C CA . VAL B 1 172 ? -9.531 -9.133 -15.57 1 96.69 172 VAL B CA 1
ATOM 4545 C C . VAL B 1 172 ? -8.984 -10.352 -14.844 1 96.69 172 VAL B C 1
ATOM 4547 O O . VAL B 1 172 ? -9.438 -11.477 -15.062 1 96.69 172 VAL B O 1
ATOM 4550 N N . GLU B 1 173 ? -8.016 -10.078 -14.086 1 96.12 173 GLU B N 1
ATOM 4551 C CA . GLU B 1 173 ? -7.367 -11.055 -13.219 1 96.12 173 GLU B CA 1
ATOM 4552 C C . GLU B 1 173 ? -7.711 -10.812 -11.75 1 96.12 173 GLU B C 1
ATOM 4554 O O . GLU B 1 173 ? -7.797 -9.664 -11.312 1 96.12 173 GLU B O 1
ATOM 4559 N N . ILE B 1 174 ? -7.938 -11.93 -11.016 1 91.94 174 ILE B N 1
ATOM 4560 C CA . ILE B 1 174 ? -8.117 -11.82 -9.57 1 91.94 174 ILE B CA 1
ATOM 4561 C C . ILE B 1 174 ? -7.285 -12.891 -8.867 1 91.94 174 ILE B C 1
ATOM 4563 O O . ILE B 1 174 ? -6.887 -13.883 -9.492 1 91.94 174 ILE B O 1
ATOM 4567 N N . PHE B 1 175 ? -7 -12.648 -7.586 1 89.44 175 PHE B N 1
ATOM 4568 C CA . PHE B 1 175 ? -6.418 -13.695 -6.754 1 89.44 175 PHE B CA 1
ATOM 4569 C C . PHE B 1 175 ? -7.469 -14.727 -6.363 1 89.44 175 PHE B C 1
ATOM 4571 O O . PHE B 1 175 ? -8.539 -14.367 -5.867 1 89.44 175 PHE B O 1
ATOM 4578 N N . ALA B 1 176 ? -7.125 -15.953 -6.555 1 92.12 176 ALA B N 1
ATOM 4579 C CA . ALA B 1 176 ? -8.125 -16.984 -6.297 1 92.12 176 ALA B CA 1
ATOM 4580 C C . ALA B 1 176 ? -7.773 -17.781 -5.043 1 92.12 176 ALA B C 1
ATOM 4582 O O . ALA B 1 176 ? -8.656 -18.359 -4.395 1 92.12 176 ALA B O 1
ATOM 4583 N N . HIS B 1 177 ? -6.477 -17.844 -4.727 1 89.69 177 HIS B N 1
ATOM 4584 C CA . HIS B 1 177 ? -6.082 -18.719 -3.625 1 89.69 177 HIS B CA 1
ATOM 4585 C C . HIS B 1 177 ? -4.773 -18.25 -2.996 1 89.69 177 HIS B C 1
ATOM 4587 O O . HIS B 1 177 ? -3.871 -17.781 -3.699 1 89.69 177 HIS B O 1
ATOM 4593 N N . GLY B 1 178 ? -4.738 -18.391 -1.665 1 82.44 178 GLY B N 1
ATOM 4594 C CA . GLY B 1 178 ? -3.449 -18.266 -1.003 1 82.44 178 GLY B CA 1
ATOM 4595 C C . GLY B 1 178 ? -3.4 -17.094 -0.027 1 82.44 178 GLY B C 1
ATOM 4596 O O . GLY B 1 178 ? -4.438 -16.531 0.318 1 82.44 178 GLY B O 1
ATOM 4597 N N . ALA B 1 179 ? -2.199 -16.984 0.448 1 65.19 179 ALA B N 1
ATOM 4598 C CA . ALA B 1 179 ? -1.968 -15.961 1.46 1 65.19 179 ALA B CA 1
ATOM 4599 C C . ALA B 1 179 ? -2.123 -14.562 0.867 1 65.19 179 ALA B C 1
ATOM 4601 O O . ALA B 1 179 ? -1.556 -14.266 -0.187 1 65.19 179 ALA B O 1
ATOM 4602 N N . LEU B 1 180 ? -3.008 -13.867 1.44 1 59.94 180 LEU B N 1
ATOM 4603 C CA . LEU B 1 180 ? -3.174 -12.492 0.975 1 59.94 180 LEU B CA 1
ATOM 4604 C C . LEU B 1 180 ? -2.441 -11.516 1.889 1 59.94 180 LEU B C 1
ATOM 4606 O O . LEU B 1 180 ? -2.432 -11.688 3.109 1 59.94 180 LEU B O 1
ATOM 4610 N N . CYS B 1 181 ? -1.529 -10.773 1.224 1 54.44 181 CYS B N 1
ATOM 4611 C CA . CYS B 1 181 ? -0.842 -9.727 1.969 1 54.44 181 CYS B CA 1
ATOM 4612 C C . CYS B 1 181 ? -1.836 -8.852 2.723 1 54.44 181 CYS B C 1
ATOM 4614 O O . CYS B 1 181 ? -2.9 -8.523 2.197 1 54.44 181 CYS B O 1
ATOM 4616 N N . VAL B 1 182 ? -1.597 -8.789 4.043 1 46.69 182 VAL B N 1
ATOM 4617 C CA . VAL B 1 182 ? -2.459 -7.984 4.902 1 46.69 182 VAL B CA 1
ATOM 4618 C C . VAL B 1 182 ? -2.428 -6.527 4.445 1 46.69 182 VAL B C 1
ATOM 4620 O O . VAL B 1 182 ? -3.385 -5.781 4.668 1 46.69 182 VAL B O 1
ATOM 4623 N N . ALA B 1 183 ? -1.306 -6.219 3.77 1 44.03 183 ALA B N 1
ATOM 4624 C CA . ALA B 1 183 ? -1.192 -4.82 3.359 1 44.03 183 ALA B CA 1
ATOM 4625 C C . ALA B 1 183 ? -2.055 -4.539 2.133 1 44.03 183 ALA B C 1
ATOM 4627 O O . ALA B 1 183 ? -2.336 -5.441 1.342 1 44.03 183 ALA B O 1
ATOM 4628 N N . VAL B 1 184 ? -2.818 -3.5 2.076 1 40.22 184 VAL B N 1
ATOM 4629 C CA . VAL B 1 184 ? -3.615 -3.115 0.916 1 40.22 184 VAL B CA 1
ATOM 4630 C C . VAL B 1 184 ? -2.766 -3.211 -0.349 1 40.22 184 VAL B C 1
ATOM 4632 O O . VAL B 1 184 ? -1.759 -2.512 -0.483 1 40.22 184 VAL B O 1
ATOM 4635 N N . SER B 1 185 ? -3.248 -4.016 -1.339 1 41.72 185 SER B N 1
ATOM 4636 C CA . SER B 1 185 ? -2.742 -4.25 -2.688 1 41.72 185 SER B CA 1
ATOM 4637 C C . SER B 1 185 ? -1.234 -4.469 -2.682 1 41.72 185 SER B C 1
ATOM 4639 O O . SER B 1 185 ? -0.532 -4.012 -3.588 1 41.72 185 SER B O 1
ATOM 4641 N N . GLY B 1 186 ? -0.525 -5.168 -1.448 1 41.12 186 GLY B N 1
ATOM 4642 C CA . GLY B 1 186 ? 0.87 -5.578 -1.44 1 41.12 186 GLY B CA 1
ATOM 4643 C C . GLY B 1 186 ? 1.806 -4.5 -0.926 1 41.12 186 GLY B C 1
ATOM 4644 O O . GLY B 1 186 ? 3.02 -4.707 -0.855 1 41.12 186 GLY B O 1
ATOM 4645 N N . LYS B 1 187 ? 1.235 -3.34 -0.776 1 41.28 187 LYS B N 1
ATOM 4646 C CA . LYS B 1 187 ? 2.127 -2.295 -0.283 1 41.28 187 LYS B CA 1
ATOM 4647 C C . LYS B 1 187 ? 2.254 -2.354 1.236 1 41.28 187 LYS B C 1
ATOM 4649 O O . LYS B 1 187 ? 1.369 -1.885 1.956 1 41.28 187 LYS B O 1
ATOM 4654 N N . CYS B 1 188 ? 3.084 -3.371 1.767 1 43.94 188 CYS B N 1
ATOM 4655 C CA . CYS B 1 188 ? 3.248 -3.709 3.176 1 43.94 188 CYS B CA 1
ATOM 4656 C C . CYS B 1 188 ? 4.402 -2.928 3.793 1 43.94 188 CYS B C 1
ATOM 4658 O O . CYS B 1 188 ? 5.5 -2.895 3.238 1 43.94 188 CYS B O 1
ATOM 4660 N N . HIS B 1 189 ? 4.137 -2.076 4.703 1 41.34 189 HIS B N 1
ATOM 4661 C CA . HIS B 1 189 ? 5.219 -1.345 5.355 1 41.34 189 HIS B CA 1
ATOM 4662 C C . HIS B 1 189 ? 5.676 -2.053 6.625 1 41.34 189 HIS B C 1
ATOM 4664 O O . HIS B 1 189 ? 6.695 -1.689 7.211 1 41.34 189 HIS B O 1
ATOM 4670 N N . MET B 1 190 ? 4.934 -3.062 7.023 1 41.34 190 MET B N 1
ATOM 4671 C CA . MET B 1 190 ? 5.367 -3.752 8.234 1 41.34 190 MET B CA 1
ATOM 4672 C C . MET B 1 190 ? 6.789 -4.289 8.078 1 41.34 190 MET B C 1
ATOM 4674 O O . MET B 1 190 ? 7.57 -4.27 9.031 1 41.34 190 MET B O 1
ATOM 4678 N N . SER B 1 191 ? 6.992 -4.766 6.871 1 39.22 191 SER B N 1
ATOM 4679 C CA . SER B 1 191 ? 8.328 -5.316 6.676 1 39.22 191 SER B CA 1
ATOM 4680 C C . SER B 1 191 ? 9.391 -4.23 6.777 1 39.22 191 SER B C 1
ATOM 4682 O O . SER B 1 191 ? 10.508 -4.488 7.246 1 39.22 191 SER B O 1
ATOM 4684 N N . LEU B 1 192 ? 8.969 -3.055 6.242 1 39.97 192 LEU B N 1
ATOM 4685 C CA . LEU B 1 192 ? 9.961 -1.986 6.305 1 39.97 192 LEU B CA 1
ATOM 4686 C C . LEU B 1 192 ? 10.242 -1.59 7.75 1 39.97 192 LEU B C 1
ATOM 4688 O O . LEU B 1 192 ? 11.398 -1.407 8.133 1 39.97 192 LEU B O 1
ATOM 4692 N N . ALA B 1 193 ? 9.195 -1.435 8.477 1 39.84 193 ALA B N 1
ATOM 4693 C CA . ALA B 1 193 ? 9.32 -0.968 9.852 1 39.84 193 ALA B CA 1
ATOM 4694 C C . ALA B 1 193 ? 10.078 -1.982 10.711 1 39.84 193 ALA B C 1
ATOM 4696 O O . ALA B 1 193 ? 10.883 -1.605 11.562 1 39.84 193 ALA B O 1
ATOM 4697 N N . ALA B 1 194 ? 9.789 -3.246 10.352 1 39.91 194 ALA B N 1
ATOM 4698 C CA . ALA B 1 194 ? 10.352 -4.25 11.25 1 39.91 194 ALA B CA 1
ATOM 4699 C C . ALA B 1 194 ? 11.781 -4.605 10.844 1 39.91 194 ALA B C 1
ATOM 4701 O O . ALA B 1 194 ? 12.633 -4.859 11.703 1 39.91 194 ALA B O 1
ATOM 4702 N N . TYR B 1 195 ? 12.016 -4.605 9.5 1 39.62 195 TYR B N 1
ATOM 4703 C CA . TYR B 1 195 ? 13.312 -5.133 9.109 1 39.62 195 TYR B CA 1
ATOM 4704 C C . TYR B 1 195 ? 13.992 -4.207 8.109 1 39.62 195 TYR B C 1
ATOM 4706 O O . TYR B 1 195 ? 14.922 -4.617 7.402 1 39.62 195 TYR B O 1
ATOM 4714 N N . ASN B 1 196 ? 13.68 -2.924 8.203 1 39.94 196 ASN B N 1
ATOM 4715 C CA . ASN B 1 196 ? 14.273 -2.012 7.234 1 39.94 196 ASN B CA 1
ATOM 4716 C C . ASN B 1 196 ? 14.203 -2.578 5.816 1 39.94 196 ASN B C 1
ATOM 4718 O O . ASN B 1 196 ? 15.148 -2.438 5.039 1 39.94 196 ASN B O 1
ATOM 4722 N N . SER B 1 197 ? 13.383 -3.49 5.738 1 39.19 197 SER B N 1
ATOM 4723 C CA . SER B 1 197 ? 13.203 -4.109 4.43 1 39.19 197 SER B CA 1
ATOM 4724 C C . SER B 1 197 ? 11.852 -3.732 3.82 1 39.19 197 SER B C 1
ATOM 4726 O O . SER B 1 197 ? 10.82 -3.818 4.488 1 39.19 197 SER B O 1
ATOM 4728 N N . SER B 1 198 ? 11.977 -3.033 2.756 1 42.75 198 SER B N 1
ATOM 4729 C CA . SER B 1 198 ? 10.742 -2.578 2.123 1 42.75 198 SER B CA 1
ATOM 4730 C C . SER B 1 198 ? 10.008 -3.73 1.441 1 42.75 198 SER B C 1
ATOM 4732 O O . SER B 1 198 ? 10.531 -4.332 0.502 1 42.75 198 SER B O 1
ATOM 4734 N N . ALA B 1 199 ? 8.914 -4.113 1.954 1 45.25 199 ALA B N 1
ATOM 4735 C CA . ALA B 1 199 ? 8.102 -5.16 1.342 1 45.25 199 ALA B CA 1
ATOM 4736 C C . ALA B 1 199 ? 7.742 -4.805 -0.098 1 45.25 199 ALA B C 1
ATOM 4738 O O . ALA B 1 199 ? 7.645 -5.684 -0.955 1 45.25 199 ALA B O 1
ATOM 4739 N N . ASN B 1 200 ? 7.645 -3.486 -0.346 1 46.72 200 ASN B N 1
ATOM 4740 C CA . ASN B 1 200 ? 7.297 -3.027 -1.688 1 46.72 200 ASN B CA 1
ATOM 4741 C C . ASN B 1 200 ? 8.461 -3.207 -2.658 1 46.72 200 ASN B C 1
ATOM 4743 O O . ASN B 1 200 ? 8.297 -3.059 -3.869 1 46.72 200 ASN B O 1
ATOM 4747 N N . ARG B 1 201 ? 9.531 -3.547 -2.004 1 44.78 201 ARG B N 1
ATOM 4748 C CA . ARG B 1 201 ? 10.703 -3.834 -2.832 1 44.78 201 ARG B CA 1
ATOM 4749 C C . ARG B 1 201 ? 11.094 -5.305 -2.732 1 44.78 201 ARG B C 1
ATOM 4751 O O . ARG B 1 201 ? 12.266 -5.652 -2.896 1 44.78 201 ARG B O 1
ATOM 4758 N N . GLY B 1 202 ? 10.094 -6.023 -2.43 1 44.28 202 GLY B N 1
ATOM 4759 C CA . GLY B 1 202 ? 10.305 -7.457 -2.514 1 44.28 202 GLY B CA 1
ATOM 4760 C C . GLY B 1 202 ? 10.883 -8.047 -1.242 1 44.28 202 GLY B C 1
ATOM 4761 O O . GLY B 1 202 ? 11.227 -9.234 -1.201 1 44.28 202 GLY B O 1
ATOM 4762 N N . ALA B 1 203 ? 11.133 -7.172 -0.277 1 43.03 203 ALA B N 1
ATOM 4763 C CA . ALA B 1 203 ? 11.742 -7.676 0.95 1 43.03 203 ALA B CA 1
ATOM 4764 C C . ALA B 1 203 ? 10.695 -7.93 2.025 1 43.03 203 ALA B C 1
ATOM 4766 O O . ALA B 1 203 ? 10.875 -7.543 3.184 1 43.03 203 ALA B O 1
ATOM 4767 N N . CYS B 1 204 ? 9.625 -8.469 1.665 1 47.56 204 CYS B N 1
ATOM 4768 C CA . CYS B 1 204 ? 8.57 -8.781 2.623 1 47.56 204 CYS B CA 1
ATOM 4769 C C . CYS B 1 204 ? 8.969 -9.961 3.502 1 47.56 204 CYS B C 1
ATOM 4771 O O . CYS B 1 204 ? 9.297 -11.039 2.994 1 47.56 204 CYS B O 1
ATOM 4773 N N . PHE B 1 205 ? 9.203 -9.688 4.793 1 40.62 205 PHE B N 1
ATOM 4774 C CA . PHE B 1 205 ? 9.547 -10.75 5.734 1 40.62 205 PHE B CA 1
ATOM 4775 C C . PHE B 1 205 ? 8.289 -11.422 6.27 1 40.62 205 PHE B C 1
ATOM 4777 O O . PHE B 1 205 ? 8.359 -12.211 7.211 1 40.62 205 PHE B O 1
ATOM 4784 N N . GLN B 1 206 ? 7.238 -11.148 5.637 1 43.5 206 GLN B N 1
ATOM 4785 C CA . GLN B 1 206 ? 5.941 -11.68 6.043 1 43.5 206 GLN B CA 1
ATOM 4786 C C . GLN B 1 206 ? 5.703 -11.469 7.535 1 43.5 206 GLN B C 1
ATOM 4788 O O . GLN B 1 206 ? 5.234 -12.375 8.227 1 43.5 206 GLN B O 1
ATOM 4793 N N . ASN B 1 207 ? 6.188 -10.359 8.016 1 41.41 207 ASN B N 1
ATOM 4794 C CA . ASN B 1 207 ? 6.059 -10.039 9.438 1 41.41 207 ASN B CA 1
ATOM 4795 C C . ASN B 1 207 ? 4.602 -10.062 9.883 1 41.41 207 ASN B C 1
ATOM 4797 O O . ASN B 1 207 ? 4.309 -10.359 11.039 1 41.41 207 ASN B O 1
ATOM 4801 N N . CYS B 1 208 ? 3.805 -9.742 8.953 1 43.28 208 CYS B N 1
ATOM 4802 C CA . CYS B 1 208 ? 2.379 -9.719 9.258 1 43.28 208 CYS B CA 1
ATOM 4803 C C . CYS B 1 208 ? 1.857 -11.125 9.539 1 43.28 208 CYS B C 1
ATOM 4805 O O . CYS B 1 208 ? 0.727 -11.297 10 1 43.28 208 CYS B O 1
ATOM 4807 N N . ARG B 1 209 ? 2.682 -11.977 9.258 1 39 209 ARG B N 1
ATOM 4808 C CA . ARG B 1 209 ? 2.258 -13.367 9.406 1 39 209 ARG B CA 1
ATOM 4809 C C . ARG B 1 209 ? 2.984 -14.039 10.562 1 39 209 ARG B C 1
ATOM 4811 O O . ARG B 1 209 ? 2.904 -15.258 10.727 1 39 209 ARG B O 1
ATOM 4818 N N . ARG B 1 210 ? 3.795 -13.195 11.188 1 37.84 210 ARG B N 1
ATOM 4819 C CA . ARG B 1 210 ? 4.492 -13.758 12.344 1 37.84 210 ARG B CA 1
ATOM 4820 C C . ARG B 1 210 ? 3.666 -13.609 13.609 1 37.84 210 ARG B C 1
ATOM 4822 O O . ARG B 1 210 ? 2.832 -12.703 13.711 1 37.84 210 ARG B O 1
ATOM 4829 N N . ALA B 1 211 ? 3.666 -14.648 14.492 1 36.72 211 ALA B N 1
ATOM 4830 C CA . ALA B 1 211 ? 2.92 -14.742 15.742 1 36.72 211 ALA B CA 1
ATOM 4831 C C . ALA B 1 211 ? 3.301 -13.617 16.703 1 36.72 211 ALA B C 1
ATOM 4833 O O . ALA B 1 211 ? 4.484 -13.32 16.875 1 36.72 211 ALA B O 1
ATOM 4834 N N . TYR B 1 212 ? 2.322 -12.609 16.797 1 36.41 212 TYR B N 1
ATOM 4835 C CA . TYR B 1 212 ? 2.568 -11.586 17.812 1 36.41 212 TYR B CA 1
ATOM 4836 C C . TYR B 1 212 ? 1.529 -11.656 18.922 1 36.41 212 TYR B C 1
ATOM 4838 O O . TYR B 1 212 ? 0.388 -12.055 18.688 1 36.41 212 TYR B O 1
ATOM 4846 N N . ARG B 1 213 ? 1.814 -11.969 20.125 1 33.84 213 ARG B N 1
ATOM 4847 C CA . ARG B 1 213 ? 0.908 -11.82 21.25 1 33.84 213 ARG B CA 1
ATOM 4848 C C . ARG B 1 213 ? 0.579 -10.352 21.5 1 33.84 213 ARG B C 1
ATOM 4850 O O . ARG B 1 213 ? 1.48 -9.531 21.688 1 33.84 213 ARG B O 1
ATOM 4857 N N . VAL B 1 214 ? -0.739 -9.961 21.078 1 38.53 214 VAL B N 1
ATOM 4858 C CA . VAL B 1 214 ? -1.093 -8.555 21.25 1 38.53 214 VAL B CA 1
ATOM 4859 C C . VAL B 1 214 ? -2.141 -8.414 22.344 1 38.53 214 VAL B C 1
ATOM 4861 O O . VAL B 1 214 ? -3.186 -9.07 22.312 1 38.53 214 VAL B O 1
ATOM 4864 N N . THR B 1 215 ? -1.965 -8.109 23.609 1 34.78 215 THR B N 1
ATOM 4865 C CA . THR B 1 215 ? -2.926 -7.758 24.656 1 34.78 215 THR B CA 1
ATOM 4866 C C . THR B 1 215 ? -3.252 -6.27 24.609 1 34.78 215 THR B C 1
ATOM 4868 O O . THR B 1 215 ? -2.35 -5.43 24.609 1 34.78 215 THR B O 1
ATOM 4871 N N . ASP B 1 216 ? -4.461 -5.992 24.344 1 38.62 216 ASP B N 1
ATOM 4872 C CA . ASP B 1 216 ? -4.934 -4.613 24.422 1 38.62 216 ASP B CA 1
ATOM 4873 C C . ASP B 1 216 ? -4.984 -4.141 25.875 1 38.62 216 ASP B C 1
ATOM 4875 O O . ASP B 1 216 ? -5.801 -4.629 26.672 1 38.62 216 ASP B O 1
ATOM 4879 N N . GLU B 1 217 ? -4.191 -3.516 26.438 1 37.97 217 GLU B N 1
ATOM 4880 C CA . GLU B 1 217 ? -4.172 -3.17 27.859 1 37.97 217 GLU B CA 1
ATOM 4881 C C . GLU B 1 217 ? -5.285 -2.184 28.203 1 37.97 217 GLU B C 1
ATOM 4883 O O . GLU B 1 217 ? -5.727 -2.113 29.344 1 37.97 217 GLU B O 1
ATOM 4888 N N . GLU B 1 218 ? -5.676 -1.292 27.438 1 36.31 218 GLU B N 1
ATOM 4889 C CA . GLU B 1 218 ? -6.695 -0.329 27.844 1 36.31 218 GLU B CA 1
ATOM 4890 C C . GLU B 1 218 ? -8.039 -1.017 28.094 1 36.31 218 GLU B C 1
ATOM 4892 O O . GLU B 1 218 ? -8.758 -0.662 29.031 1 36.31 218 GLU B O 1
ATOM 4897 N N . THR B 1 219 ? -8.555 -1.723 27.359 1 37.84 219 THR B N 1
ATOM 4898 C CA . THR B 1 219 ? -9.852 -2.336 27.609 1 37.84 219 THR B CA 1
ATOM 4899 C C . THR B 1 219 ? -9.703 -3.58 28.484 1 37.84 219 THR B C 1
ATOM 4901 O O . THR B 1 219 ? -10.695 -4.105 29 1 37.84 219 THR B O 1
ATOM 4904 N N . GLY B 1 220 ? -8.656 -3.77 29.047 1 35.94 220 GLY B N 1
ATOM 4905 C CA . GLY B 1 220 ? -8.461 -4.988 29.812 1 35.94 220 GLY B CA 1
ATOM 4906 C C . GLY B 1 220 ? -8.727 -6.25 29.016 1 35.94 220 GLY B C 1
ATOM 4907 O O . GLY B 1 220 ? -8.602 -7.359 29.531 1 35.94 220 GLY B O 1
ATOM 4908 N N . ASN B 1 221 ? -9.695 -6.039 28.219 1 31.75 221 ASN B N 1
ATOM 4909 C CA . ASN B 1 221 ? -10.023 -7.223 27.438 1 31.75 221 ASN B CA 1
ATOM 4910 C C . ASN B 1 221 ? -8.789 -7.805 26.75 1 31.75 221 ASN B C 1
ATOM 4912 O O . ASN B 1 221 ? -7.973 -7.066 26.203 1 31.75 221 ASN B O 1
ATOM 4916 N N . GLU B 1 222 ? -8.312 -8.68 27.531 1 30.12 222 GLU B N 1
ATOM 4917 C CA . GLU B 1 222 ? -7.328 -9.562 26.922 1 30.12 222 GLU B CA 1
ATOM 4918 C C . GLU B 1 222 ? -7.777 -10 25.531 1 30.12 222 GLU B C 1
ATOM 4920 O O . GLU B 1 222 ? -8.898 -10.492 25.359 1 30.12 222 GLU B O 1
ATOM 4925 N N . LEU B 1 223 ? -7.887 -9.156 24.734 1 31.52 223 LEU B N 1
ATOM 4926 C CA . LEU B 1 223 ? -8.047 -9.969 23.531 1 31.52 223 LEU B CA 1
ATOM 4927 C C . LEU B 1 223 ? -7.004 -11.07 23.484 1 31.52 223 LEU B C 1
ATOM 4929 O O . 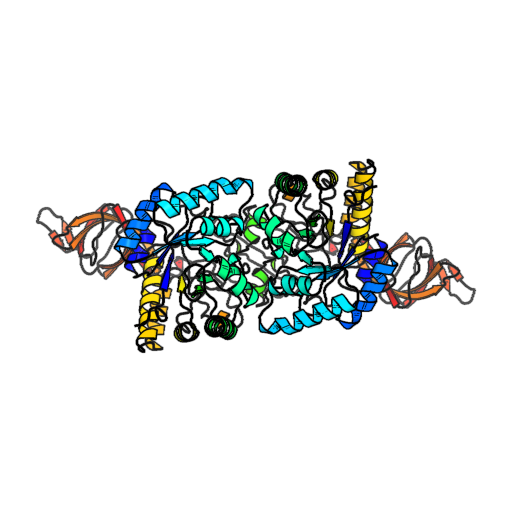LEU B 1 223 ? -5.801 -10.797 23.469 1 31.52 223 LEU B O 1
ATOM 4933 N N . VAL B 1 224 ? -7.277 -11.922 24.359 1 27.33 224 VAL B N 1
ATOM 4934 C CA . VAL B 1 224 ? -6.586 -13.18 24.094 1 27.33 224 VAL B CA 1
ATOM 4935 C C . VAL B 1 224 ? -6.465 -13.398 22.594 1 27.33 224 VAL B C 1
ATOM 4937 O O . VAL B 1 224 ? -7.473 -13.555 21.906 1 27.33 224 VAL B O 1
ATOM 4940 N N . ILE B 1 225 ? -5.914 -12.445 22.047 1 31.08 225 ILE B N 1
ATOM 4941 C CA . ILE B 1 225 ? -5.477 -13.047 20.781 1 31.08 225 ILE B CA 1
ATOM 4942 C C . ILE B 1 225 ? -4.738 -14.352 21.078 1 31.08 225 ILE B C 1
ATOM 4944 O O . ILE B 1 225 ? -3.633 -14.344 21.625 1 31.08 225 ILE B O 1
ATOM 4948 N N . ASP B 1 226 ? -5.352 -15.102 21.875 1 28.88 226 ASP B N 1
ATOM 4949 C CA . ASP B 1 226 ? -4.785 -16.438 22.062 1 28.88 226 ASP B CA 1
ATOM 4950 C C . ASP B 1 226 ? -3.785 -16.766 20.953 1 28.88 226 ASP B C 1
ATOM 4952 O O . ASP B 1 226 ? -2.688 -17.25 21.234 1 28.88 226 ASP B O 1
ATOM 4956 N N . ASN B 1 227 ? -4.371 -17.156 19.922 1 28.33 227 ASN B N 1
ATOM 4957 C CA . ASN B 1 227 ? -3.549 -17.844 18.938 1 28.33 227 ASN B CA 1
ATOM 4958 C C . ASN B 1 227 ? -2.482 -16.938 18.344 1 28.33 227 ASN B C 1
ATOM 4960 O O . ASN B 1 227 ? -2.715 -15.734 18.172 1 28.33 227 ASN B O 1
ATOM 4964 N N . LYS B 1 228 ? -1.193 -17.297 18.438 1 33.34 228 LYS B N 1
ATOM 4965 C CA . LYS B 1 228 ? 0.152 -16.891 18.047 1 33.34 228 LYS B CA 1
ATOM 4966 C C . LYS B 1 228 ? 0.113 -15.93 16.859 1 33.34 228 LYS B C 1
ATOM 4968 O O . LYS B 1 228 ? 1.114 -15.281 16.547 1 33.34 228 LYS B O 1
ATOM 4973 N N . TYR B 1 229 ? -0.692 -16.328 15.898 1 33.88 229 TYR B N 1
ATOM 4974 C CA . TYR B 1 229 ? -0.729 -15.734 14.562 1 33.88 229 TYR B CA 1
ATOM 4975 C C . TYR B 1 229 ? -1.661 -14.531 14.523 1 33.88 229 TYR B C 1
ATOM 4977 O O . TYR B 1 229 ? -2.875 -14.68 14.375 1 33.88 229 TYR B O 1
ATOM 4985 N N . VAL B 1 230 ? -1.549 -13.672 15.383 1 36.72 230 VAL B N 1
ATOM 4986 C CA . VAL B 1 230 ? -2.467 -12.547 15.5 1 36.72 230 VAL B CA 1
ATOM 4987 C C . VAL B 1 230 ? -2.896 -12.086 14.109 1 36.72 230 VAL B C 1
ATOM 4989 O O . VAL B 1 230 ? -4.066 -11.773 13.891 1 36.72 230 VAL B O 1
ATOM 4992 N N . MET B 1 231 ? -1.983 -11.805 13.328 1 39.97 231 MET B N 1
ATOM 4993 C CA . MET B 1 231 ? -2.381 -11.117 12.102 1 39.97 231 MET B CA 1
ATOM 4994 C C . MET B 1 231 ? -2.342 -12.07 10.906 1 39.97 231 MET B C 1
ATOM 4996 O O . MET B 1 231 ? -2.105 -11.641 9.773 1 39.97 231 MET B O 1
ATOM 5000 N N . SER B 1 232 ? -2.309 -13.336 11.266 1 42.78 232 SER B N 1
ATOM 5001 C CA . SER B 1 232 ? -2.229 -14.195 10.094 1 42.78 232 SER B CA 1
ATOM 5002 C C . SER B 1 232 ? -3.609 -14.445 9.492 1 42.78 232 SER B C 1
ATOM 5004 O O . SER B 1 232 ? -4.414 -15.188 10.055 1 42.78 232 SER B O 1
ATOM 5006 N N . PRO B 1 233 ? -3.975 -13.531 8.508 1 50.88 233 PRO B N 1
ATOM 5007 C CA . PRO B 1 233 ? -5.25 -13.805 7.836 1 50.88 233 PRO B CA 1
ATOM 5008 C C . PRO B 1 233 ? -5.312 -15.211 7.242 1 50.88 233 PRO B C 1
ATOM 5010 O O . PRO B 1 233 ? -4.277 -15.805 6.938 1 50.88 233 PRO B O 1
ATOM 5013 N N . LYS B 1 234 ? -6.406 -15.82 7.484 1 63.03 234 LYS B N 1
ATOM 5014 C CA . LYS B 1 234 ? -6.656 -17.047 6.73 1 63.03 234 LYS B CA 1
ATOM 5015 C C . LYS B 1 234 ? -6.352 -16.844 5.25 1 63.03 234 LYS B C 1
ATOM 5017 O O . LYS B 1 234 ? -6.367 -15.727 4.746 1 63.03 234 LYS B O 1
ATOM 5022 N N . ASP B 1 235 ? -5.992 -18 4.668 1 72.19 235 ASP B N 1
ATOM 5023 C CA . ASP B 1 235 ? -5.727 -17.953 3.232 1 72.19 235 ASP B CA 1
ATOM 5024 C C . ASP B 1 235 ? -7.02 -17.781 2.439 1 72.19 235 ASP B C 1
ATOM 5026 O O . ASP B 1 235 ? -8.055 -18.328 2.809 1 72.19 235 ASP B O 1
ATOM 5030 N N . LEU B 1 236 ? -6.895 -17.016 1.419 1 79.81 236 LEU B N 1
ATOM 5031 C CA . LEU B 1 236 ? -8.008 -16.891 0.483 1 79.81 236 LEU B CA 1
ATOM 5032 C C . LEU B 1 236 ? -8.273 -18.219 -0.216 1 79.81 236 LEU B C 1
ATOM 5034 O O . LEU B 1 236 ? -7.336 -18.906 -0.636 1 79.81 236 LEU B O 1
ATOM 5038 N N . CYS B 1 237 ? -9.438 -18.641 -0.224 1 86.31 237 CYS B N 1
ATOM 5039 C CA . CYS B 1 237 ? -9.891 -19.781 -1.003 1 86.31 237 CYS B CA 1
ATOM 5040 C C . CYS B 1 237 ? -11.227 -19.5 -1.679 1 86.31 237 CYS B C 1
ATOM 5042 O O . CYS B 1 237 ? -12.242 -19.328 -1.006 1 86.31 237 CYS B O 1
ATOM 5044 N N . THR B 1 238 ? -11.227 -19.562 -2.992 1 89.56 238 THR B N 1
ATOM 5045 C CA . THR B 1 238 ? -12.43 -19.125 -3.697 1 89.56 238 THR B CA 1
ATOM 5046 C C . THR B 1 238 ? -13.195 -20.312 -4.25 1 89.56 238 THR B C 1
ATOM 5048 O O . THR B 1 238 ? -14.203 -20.156 -4.941 1 89.56 238 THR B O 1
ATOM 5051 N N . ILE B 1 239 ? -12.836 -21.516 -3.93 1 91.62 239 ILE B N 1
ATOM 5052 C CA . ILE B 1 239 ? -13.469 -22.719 -4.465 1 91.62 239 ILE B CA 1
ATOM 5053 C C . ILE B 1 239 ? -14.969 -22.688 -4.199 1 91.62 239 ILE B C 1
ATOM 5055 O O . ILE B 1 239 ? -15.773 -22.891 -5.109 1 91.62 239 ILE B O 1
ATOM 5059 N N . PRO B 1 240 ? -15.438 -22.266 -3.037 1 84.81 240 PRO B N 1
ATOM 5060 C CA . PRO B 1 240 ? -16.875 -22.297 -2.76 1 84.81 240 PRO B CA 1
ATOM 5061 C C . PRO B 1 240 ? -17.656 -21.297 -3.607 1 84.81 240 PRO B C 1
ATOM 5063 O O . PRO B 1 240 ? -18.875 -21.453 -3.785 1 84.81 240 PRO B O 1
ATOM 5066 N N . VAL B 1 241 ? -16.969 -20.297 -4.133 1 85.44 241 VAL B N 1
ATOM 5067 C CA . VAL B 1 241 ? -17.688 -19.266 -4.867 1 85.44 241 VAL B CA 1
ATOM 5068 C C . VAL B 1 241 ? -17.109 -19.141 -6.277 1 85.44 241 VAL B C 1
ATOM 5070 O O . VAL B 1 241 ? -17.281 -18.094 -6.926 1 85.44 241 VAL B O 1
ATOM 5073 N N . LEU B 1 242 ? -16.438 -20.094 -6.723 1 91.75 242 LEU B N 1
ATOM 5074 C CA . LEU B 1 242 ? -15.719 -20 -7.992 1 91.75 242 LEU B CA 1
ATOM 5075 C C . LEU B 1 242 ? -16.688 -19.812 -9.148 1 91.75 242 LEU B C 1
ATOM 5077 O O . LEU B 1 242 ? -16.406 -19.062 -10.086 1 91.75 242 LEU B O 1
ATOM 5081 N N . ASP B 1 243 ? -17.797 -20.5 -9.07 1 90 243 ASP B N 1
ATOM 5082 C CA . ASP B 1 243 ? -18.797 -20.375 -10.125 1 90 243 ASP B CA 1
ATOM 5083 C C . ASP B 1 243 ? -19.297 -18.938 -10.258 1 90 243 ASP B C 1
ATOM 5085 O O . ASP B 1 243 ? -19.453 -18.438 -11.375 1 90 243 ASP B O 1
ATOM 5089 N N . GLN B 1 244 ? -19.453 -18.281 -9.172 1 87.69 244 GLN B N 1
ATOM 5090 C CA . GLN B 1 244 ? -19.922 -16.891 -9.18 1 87.69 244 GLN B CA 1
ATOM 5091 C C . GLN B 1 244 ? -18.844 -15.969 -9.766 1 87.69 244 GLN B C 1
ATOM 5093 O O . GLN B 1 244 ? -19.172 -15.039 -10.508 1 87.69 244 GLN B O 1
ATOM 5098 N N . LEU B 1 245 ? -17.641 -16.219 -9.438 1 90.56 245 LEU B N 1
ATOM 5099 C CA . LEU B 1 245 ? -16.531 -15.414 -9.945 1 90.56 245 LEU B CA 1
ATOM 5100 C C . LEU B 1 245 ? -16.406 -15.555 -11.461 1 90.56 245 LEU B C 1
ATOM 5102 O O . LEU B 1 245 ? -16.25 -14.555 -12.164 1 90.56 245 LEU B O 1
ATOM 5106 N N . LEU B 1 246 ? -16.5 -16.766 -11.891 1 93.31 246 LEU B N 1
ATOM 5107 C CA . LEU B 1 246 ? -16.375 -17.016 -13.328 1 93.31 246 LEU B CA 1
ATOM 5108 C C . LEU B 1 246 ? -17.594 -16.469 -14.078 1 93.31 246 LEU B C 1
ATOM 5110 O O . LEU B 1 246 ? -17.469 -15.969 -15.195 1 93.31 246 LEU B O 1
ATOM 5114 N N . ASP B 1 247 ? -18.719 -16.516 -13.414 1 90.75 247 ASP B N 1
ATOM 5115 C CA . ASP B 1 247 ? -19.938 -15.945 -13.992 1 90.75 247 ASP B CA 1
ATOM 5116 C C . ASP B 1 247 ? -19.828 -14.43 -14.133 1 90.75 247 ASP B C 1
ATOM 5118 O O . ASP B 1 247 ? -20.406 -13.844 -15.047 1 90.75 247 ASP B O 1
ATOM 5122 N N . ALA B 1 248 ? -19.109 -13.852 -13.219 1 90.75 248 ALA B N 1
ATOM 5123 C CA . ALA B 1 248 ? -18.906 -12.406 -13.25 1 90.75 248 ALA B CA 1
ATOM 5124 C C . ALA B 1 248 ? -18.031 -12.008 -14.43 1 90.75 248 ALA B C 1
ATOM 5126 O O . ALA B 1 248 ? -17.969 -10.828 -14.805 1 90.75 248 ALA B O 1
ATOM 5127 N N . GLY B 1 249 ? -17.297 -12.953 -14.977 1 93.31 249 GLY B N 1
ATOM 5128 C CA . GLY B 1 249 ? -16.516 -12.68 -16.172 1 93.31 249 GLY B CA 1
ATOM 5129 C C . GLY B 1 249 ? -15.023 -12.664 -15.93 1 93.31 249 GLY B C 1
ATOM 5130 O O . GLY B 1 249 ? -14.242 -12.281 -16.812 1 93.31 249 GLY B O 1
ATOM 5131 N N . VAL B 1 250 ? -14.602 -13.078 -14.734 1 94.25 250 VAL B N 1
ATOM 5132 C CA . VAL B 1 250 ? -13.18 -13.188 -14.445 1 94.25 250 VAL B CA 1
ATOM 5133 C C . VAL B 1 250 ? -12.531 -14.188 -15.406 1 94.25 250 VAL B C 1
ATOM 5135 O O . VAL B 1 250 ? -13.07 -15.273 -15.633 1 94.25 250 VAL B O 1
ATOM 5138 N N . SER B 1 251 ? -11.398 -13.773 -15.953 1 94.81 251 SER B N 1
ATOM 5139 C CA . SER B 1 251 ? -10.82 -14.625 -16.984 1 94.81 251 SER B CA 1
ATOM 5140 C C . SER B 1 251 ? -9.484 -15.211 -16.531 1 94.81 251 SER B C 1
ATOM 5142 O O . SER B 1 251 ? -9 -16.188 -17.109 1 94.81 251 SER B O 1
ATOM 5144 N N . VAL B 1 252 ? -8.852 -14.609 -15.586 1 96.81 252 VAL B N 1
ATOM 5145 C CA . VAL B 1 252 ? -7.562 -15.094 -15.102 1 96.81 252 VAL B CA 1
ATOM 5146 C C . VAL B 1 252 ? -7.621 -15.289 -13.586 1 96.81 252 VAL B C 1
ATOM 5148 O O . VAL B 1 252 ? -7.953 -14.352 -12.852 1 96.81 252 VAL B O 1
ATOM 5151 N N . LEU B 1 253 ? -7.34 -16.5 -13.125 1 96.81 253 LEU B N 1
ATOM 5152 C CA . LEU B 1 253 ? -7.27 -16.828 -11.703 1 96.81 253 LEU B CA 1
ATOM 5153 C C . LEU B 1 253 ? -5.82 -16.984 -11.258 1 96.81 253 LEU B C 1
ATOM 5155 O O . LEU B 1 253 ? -5.141 -17.938 -11.648 1 96.81 253 LEU B O 1
ATOM 5159 N N . LYS B 1 254 ? -5.387 -16.062 -10.484 1 95.5 254 LYS B N 1
ATOM 5160 C CA . LYS B 1 254 ? -4.016 -16.078 -9.984 1 95.5 254 LYS B CA 1
ATOM 5161 C C . LYS B 1 254 ? -3.916 -16.844 -8.672 1 95.5 254 LYS B C 1
ATOM 5163 O O . LYS B 1 254 ? -4.637 -16.547 -7.715 1 95.5 254 LYS B O 1
ATOM 5168 N N . LEU B 1 255 ? -3.061 -17.797 -8.641 1 95.44 255 LEU B N 1
ATOM 5169 C CA . LEU B 1 255 ? -2.809 -18.578 -7.434 1 95.44 255 LEU B CA 1
ATOM 5170 C C . LEU B 1 255 ? -1.54 -18.094 -6.734 1 95.44 255 LEU B C 1
ATOM 5172 O O . LEU B 1 255 ? -0.48 -18 -7.355 1 95.44 255 LEU B O 1
ATOM 5176 N N . GLU B 1 256 ? -1.667 -17.766 -5.492 1 87.75 256 GLU B N 1
ATOM 5177 C CA . GLU B 1 256 ? -0.504 -17.328 -4.73 1 87.75 256 GLU B CA 1
ATOM 5178 C C . GLU B 1 256 ? 0.339 -18.5 -4.266 1 87.75 256 GLU B C 1
ATOM 5180 O O . GLU B 1 256 ? -0.199 -19.562 -3.916 1 87.75 256 GLU B O 1
ATOM 5185 N N . GLY B 1 257 ? 1.787 -18.281 -4.254 1 86.38 257 GLY B N 1
ATOM 5186 C CA . GLY B 1 257 ? 2.59 -19.344 -3.672 1 86.38 257 GLY B CA 1
ATOM 5187 C C . GLY B 1 257 ? 3.951 -19.5 -4.324 1 86.38 257 GLY B C 1
ATOM 5188 O O . GLY B 1 257 ? 4.434 -20.609 -4.527 1 86.38 257 GLY B O 1
ATOM 5189 N N . ARG B 1 258 ? 4.547 -18.422 -4.762 1 84.38 258 ARG B N 1
ATOM 5190 C CA . ARG B 1 258 ? 5.875 -18.531 -5.363 1 84.38 258 ARG B CA 1
ATOM 5191 C C . ARG B 1 258 ? 6.883 -19.109 -4.375 1 84.38 258 ARG B C 1
ATOM 5193 O O . ARG B 1 258 ? 7.852 -19.75 -4.773 1 84.38 258 ARG B O 1
ATOM 5200 N N . GLY B 1 259 ? 6.617 -18.828 -3.094 1 78 259 GLY B N 1
ATOM 5201 C CA . GLY B 1 259 ? 7.512 -19.344 -2.068 1 78 259 GLY B CA 1
ATOM 5202 C C . GLY B 1 259 ? 7.047 -20.656 -1.467 1 78 259 GLY B C 1
ATOM 5203 O O . GLY B 1 259 ? 7.625 -21.141 -0.489 1 78 259 GLY B O 1
ATOM 5204 N N . ARG B 1 260 ? 6.086 -21.297 -2.076 1 78.94 260 ARG B N 1
ATOM 5205 C CA . ARG B 1 260 ? 5.512 -22.516 -1.521 1 78.94 260 ARG B CA 1
ATOM 5206 C C . ARG B 1 260 ? 6.133 -23.75 -2.166 1 78.94 260 ARG B C 1
ATOM 5208 O O . ARG B 1 260 ? 6.816 -23.641 -3.188 1 78.94 260 ARG B O 1
ATOM 5215 N N . SER B 1 261 ? 5.848 -24.875 -1.521 1 80 261 SER B N 1
ATOM 5216 C CA . SER B 1 261 ? 6.41 -26.141 -1.986 1 80 261 SER B CA 1
ATOM 5217 C C . SER B 1 261 ? 5.754 -26.594 -3.287 1 80 261 SER B C 1
ATOM 5219 O O . SER B 1 261 ? 4.652 -26.156 -3.617 1 80 261 SER B O 1
ATOM 5221 N N . SER B 1 262 ? 6.477 -27.531 -3.988 1 84.56 262 SER B N 1
ATOM 5222 C CA . SER B 1 262 ? 5.977 -28.047 -5.258 1 84.56 262 SER B CA 1
ATOM 5223 C C . SER B 1 262 ? 4.676 -28.812 -5.062 1 84.56 262 SER B C 1
ATOM 5225 O O . SER B 1 262 ? 3.801 -28.797 -5.93 1 84.56 262 SER B O 1
ATOM 5227 N N . ASP B 1 263 ? 4.551 -29.516 -3.963 1 80.75 263 ASP B N 1
ATOM 5228 C CA . ASP B 1 263 ? 3.314 -30.25 -3.699 1 80.75 263 ASP B CA 1
ATOM 5229 C C . ASP B 1 263 ? 2.133 -29.297 -3.537 1 80.75 263 ASP B C 1
ATOM 5231 O O . ASP B 1 263 ? 1.034 -29.578 -4.02 1 80.75 263 ASP B O 1
ATOM 5235 N N . TYR B 1 264 ? 2.355 -28.203 -2.855 1 86.12 264 TYR B N 1
ATOM 5236 C CA . TYR B 1 264 ? 1.349 -27.156 -2.76 1 86.12 264 TYR B CA 1
ATOM 5237 C C . TYR B 1 264 ? 0.957 -26.641 -4.145 1 86.12 264 TYR B C 1
ATOM 5239 O O . TYR B 1 264 ? -0.229 -26.594 -4.477 1 86.12 264 TYR B O 1
ATOM 5247 N N . VAL B 1 265 ? 1.954 -26.359 -4.957 1 91.12 265 VAL B N 1
ATOM 5248 C CA . VAL B 1 265 ? 1.727 -25.75 -6.27 1 91.12 265 VAL B CA 1
ATOM 5249 C C . VAL B 1 265 ? 0.939 -26.719 -7.148 1 91.12 265 VAL B C 1
ATOM 5251 O O . VAL B 1 265 ? -0.044 -26.328 -7.785 1 91.12 265 VAL B O 1
ATOM 5254 N N . ARG B 1 266 ? 1.335 -27.953 -7.168 1 91.19 266 ARG B N 1
ATOM 5255 C CA . ARG B 1 266 ? 0.633 -28.938 -7.996 1 91.19 266 ARG B CA 1
ATOM 5256 C C . ARG B 1 266 ? -0.806 -29.125 -7.523 1 91.19 266 ARG B C 1
ATOM 5258 O O . ARG B 1 266 ? -1.734 -29.125 -8.336 1 91.19 266 ARG B O 1
ATOM 5265 N N . THR B 1 267 ? -0.979 -29.281 -6.215 1 90.12 267 THR B N 1
ATOM 5266 C CA . THR B 1 267 ? -2.299 -29.547 -5.656 1 90.12 267 THR B CA 1
ATOM 5267 C C . THR B 1 267 ? -3.252 -28.391 -5.934 1 90.12 267 THR B C 1
ATOM 5269 O O . THR B 1 267 ? -4.344 -28.594 -6.469 1 90.12 267 THR B O 1
ATOM 5272 N N . VAL B 1 268 ? -2.818 -27.203 -5.613 1 94.25 268 VAL B N 1
ATOM 5273 C CA . VAL B 1 268 ? -3.664 -26.031 -5.77 1 94.25 268 VAL B CA 1
ATOM 5274 C C . VAL B 1 268 ? -3.984 -25.812 -7.25 1 94.25 268 VAL B C 1
ATOM 5276 O O . VAL B 1 268 ? -5.141 -25.594 -7.613 1 94.25 268 VAL B O 1
ATOM 5279 N N . THR B 1 269 ? -2.988 -25.953 -8.102 1 97.19 269 THR B N 1
ATOM 5280 C CA . THR B 1 269 ? -3.188 -25.766 -9.531 1 97.19 269 THR B CA 1
ATOM 5281 C C . THR B 1 269 ? -4.176 -26.781 -10.086 1 97.19 269 THR B C 1
ATOM 5283 O O . THR B 1 269 ? -5.102 -26.422 -10.812 1 97.19 269 THR B O 1
ATOM 5286 N N . SER B 1 270 ? -4.012 -28.031 -9.703 1 96.75 270 SER B N 1
ATOM 5287 C CA . SER B 1 270 ? -4.883 -29.094 -10.195 1 96.75 270 SER B CA 1
ATOM 5288 C C . SER B 1 270 ? -6.328 -28.891 -9.75 1 96.75 270 SER B C 1
ATOM 5290 O O . SER B 1 270 ? -7.258 -29.062 -10.539 1 96.75 270 SER B O 1
ATOM 5292 N N . VAL B 1 271 ? -6.473 -28.484 -8.523 1 95.94 271 VAL B N 1
ATOM 5293 C CA . VAL B 1 271 ? -7.809 -28.281 -7.973 1 95.94 271 VAL B CA 1
ATOM 5294 C C . VAL B 1 271 ? -8.516 -27.172 -8.727 1 95.94 271 VAL B C 1
ATOM 5296 O O . VAL B 1 271 ? -9.656 -27.328 -9.164 1 95.94 271 VAL B O 1
ATOM 5299 N N . TYR B 1 272 ? -7.875 -26.109 -8.922 1 97.56 272 TYR B N 1
ATOM 5300 C CA . TYR B 1 272 ? -8.516 -24.969 -9.57 1 97.56 272 TYR B CA 1
ATOM 5301 C C . TYR B 1 272 ? -8.758 -25.25 -11.047 1 97.56 272 TYR B C 1
ATOM 5303 O O . TYR B 1 272 ? -9.742 -24.797 -11.625 1 97.56 272 TYR B O 1
ATOM 5311 N N . ARG B 1 273 ? -7.879 -25.984 -11.672 1 97.19 273 ARG B N 1
ATOM 5312 C CA . ARG B 1 273 ? -8.102 -26.406 -13.047 1 97.19 273 ARG B CA 1
ATOM 5313 C C . ARG B 1 273 ? -9.367 -27.266 -13.156 1 97.19 273 ARG B C 1
ATOM 5315 O O . ARG B 1 273 ? -10.211 -27.031 -14.023 1 97.19 273 ARG B O 1
ATOM 5322 N N . GLU B 1 274 ? -9.461 -28.234 -12.312 1 96.69 274 GLU B N 1
ATOM 5323 C CA . GLU B 1 274 ? -10.625 -29.109 -12.289 1 96.69 274 GLU B CA 1
ATOM 5324 C C . GLU B 1 274 ? -11.898 -28.328 -12 1 96.69 274 GLU B C 1
ATOM 5326 O O . GLU B 1 274 ? -12.922 -28.516 -12.664 1 96.69 274 GLU B O 1
ATOM 5331 N N . ALA B 1 275 ? -11.805 -27.484 -11.008 1 96.38 275 ALA B N 1
ATOM 5332 C CA . ALA B 1 275 ? -12.977 -26.703 -10.594 1 96.38 275 ALA B CA 1
ATOM 5333 C C . ALA B 1 275 ? -13.422 -25.766 -11.711 1 96.38 275 ALA B C 1
ATOM 5335 O O . ALA B 1 275 ? -14.617 -25.625 -11.977 1 96.38 275 ALA B O 1
ATOM 5336 N N . ALA B 1 276 ? -12.461 -25.109 -12.359 1 96.25 276 ALA B N 1
ATOM 5337 C CA . ALA B 1 276 ? -12.789 -24.219 -13.469 1 96.25 276 ALA B CA 1
ATOM 5338 C C . ALA B 1 276 ? -13.469 -24.984 -14.609 1 96.25 276 ALA B C 1
ATOM 5340 O O . ALA B 1 276 ? -14.461 -24.531 -15.172 1 96.25 276 ALA B O 1
ATOM 5341 N N . ARG B 1 277 ? -12.953 -26.125 -14.898 1 94.94 277 ARG B N 1
ATOM 5342 C CA . ARG B 1 277 ? -13.555 -26.969 -15.93 1 94.94 277 ARG B CA 1
ATOM 5343 C C . ARG B 1 277 ? -14.977 -27.375 -15.555 1 94.94 277 ARG B C 1
ATOM 5345 O O . ARG B 1 277 ? -15.875 -27.359 -16.391 1 94.94 277 ARG B O 1
ATOM 5352 N N . ALA B 1 278 ? -15.102 -27.719 -14.328 1 95.06 278 ALA B N 1
ATOM 5353 C CA . ALA B 1 278 ? -16.422 -28.109 -13.852 1 95.06 278 ALA B CA 1
ATOM 5354 C C . ALA B 1 278 ? -17.422 -26.969 -14 1 95.06 278 ALA B C 1
ATOM 5356 O O . ALA B 1 278 ? -18.578 -27.188 -14.359 1 95.06 278 ALA B O 1
ATOM 5357 N N . CYS B 1 279 ? -17 -25.797 -13.711 1 93.19 279 CYS B N 1
ATOM 5358 C CA . CYS B 1 279 ? -17.859 -24.641 -13.891 1 93.19 279 CYS B CA 1
ATOM 5359 C C . CYS B 1 279 ? -18.234 -24.453 -15.359 1 93.19 279 CYS B C 1
ATOM 5361 O O . CYS B 1 279 ? -19.391 -24.172 -15.68 1 93.19 279 CYS B O 1
ATOM 5363 N N . GLN B 1 280 ? -17.281 -24.625 -16.219 1 91.81 280 GLN B N 1
ATOM 5364 C CA . GLN B 1 280 ? -17.5 -24.438 -17.641 1 91.81 280 GLN B CA 1
ATOM 5365 C C . GLN B 1 280 ? -18.406 -25.531 -18.203 1 91.81 280 GLN B C 1
ATOM 5367 O O . GLN B 1 280 ? -19.219 -25.266 -19.094 1 91.81 280 GLN B O 1
ATOM 5372 N N . ASP B 1 281 ? -18.25 -26.719 -17.688 1 92.12 281 ASP B N 1
ATOM 5373 C CA . ASP B 1 281 ? -19.016 -27.828 -18.234 1 92.12 281 ASP B CA 1
ATOM 5374 C C . ASP B 1 281 ? -20.312 -28.031 -17.469 1 92.12 281 ASP B C 1
ATOM 5376 O O . ASP B 1 281 ? -21.062 -28.969 -17.75 1 92.12 281 ASP B O 1
ATOM 5380 N N . GLY B 1 282 ? -20.531 -27.297 -16.484 1 91.12 282 GLY B N 1
ATOM 5381 C CA . GLY B 1 282 ? -21.797 -27.344 -15.75 1 91.12 282 GLY B CA 1
ATOM 5382 C C . GLY B 1 282 ? -21.844 -28.453 -14.727 1 91.12 282 GLY B C 1
ATOM 5383 O O . GLY B 1 282 ? -22.922 -28.875 -14.312 1 91.12 282 GLY B O 1
ATOM 5384 N N . THR B 1 283 ? -20.672 -28.969 -14.344 1 93.88 283 THR B N 1
ATOM 5385 C CA . THR B 1 283 ? -20.656 -30.094 -13.414 1 93.88 283 THR B CA 1
ATOM 5386 C C . THR B 1 283 ? -20.188 -29.641 -12.031 1 93.88 283 THR B C 1
ATOM 5388 O O . THR B 1 283 ? -19.984 -30.469 -11.133 1 93.88 283 THR B O 1
ATOM 5391 N N . PHE B 1 284 ? -20.031 -28.375 -11.859 1 92.5 284 PHE B N 1
ATOM 5392 C CA . PHE B 1 284 ? -19.688 -27.828 -10.555 1 92.5 284 PHE B CA 1
ATOM 5393 C C . PHE B 1 284 ? -20.797 -28.094 -9.539 1 92.5 284 PHE B C 1
ATOM 5395 O O . PHE B 1 284 ? -21.969 -27.859 -9.82 1 92.5 284 PHE B O 1
ATOM 5402 N N . SER B 1 285 ? -20.469 -28.688 -8.398 1 91.38 285 SER B N 1
ATOM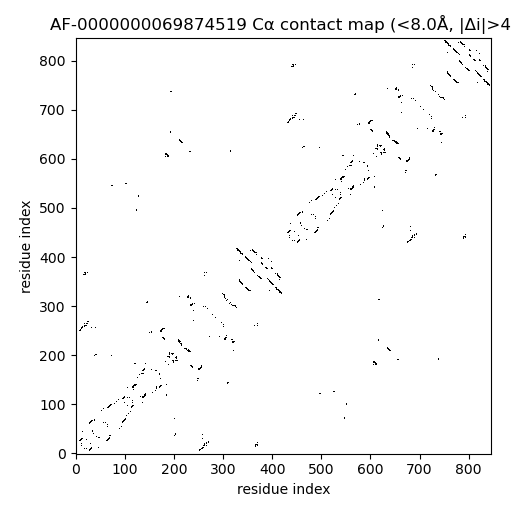 5403 C CA . SER B 1 285 ? -21.438 -29.016 -7.355 1 91.38 285 SER B CA 1
ATOM 5404 C C . SER B 1 285 ? -20.828 -28.844 -5.969 1 91.38 285 SER B C 1
ATOM 5406 O O . SER B 1 285 ? -19.609 -28.75 -5.82 1 91.38 285 SER B O 1
ATOM 5408 N N . ALA B 1 286 ? -21.719 -28.812 -5.082 1 86.75 286 ALA B N 1
ATOM 5409 C CA . ALA B 1 286 ? -21.297 -28.656 -3.693 1 86.75 286 ALA B CA 1
ATOM 5410 C C . ALA B 1 286 ? -20.438 -29.844 -3.254 1 86.75 286 ALA B C 1
ATOM 5412 O O . ALA B 1 286 ? -19.453 -29.672 -2.531 1 86.75 286 ALA B O 1
ATOM 5413 N N . ASP B 1 287 ? -20.828 -30.953 -3.672 1 90.62 287 ASP B N 1
ATOM 5414 C CA . ASP B 1 287 ? -20.094 -32.156 -3.311 1 90.62 287 ASP B CA 1
ATOM 5415 C C . ASP B 1 287 ? -18.672 -32.125 -3.869 1 90.62 287 ASP B C 1
ATOM 5417 O O . ASP B 1 287 ? -17.703 -32.469 -3.176 1 90.62 287 ASP B O 1
ATOM 5421 N N . ARG B 1 288 ? -18.531 -31.766 -5.043 1 93.5 288 ARG B N 1
ATOM 5422 C CA . ARG B 1 288 ? -17.203 -31.656 -5.652 1 93.5 288 ARG B CA 1
ATOM 5423 C C . ARG B 1 288 ? -16.375 -30.578 -4.965 1 93.5 288 ARG B C 1
ATOM 5425 O O . ARG B 1 288 ? -15.18 -30.766 -4.73 1 93.5 288 ARG B O 1
ATOM 5432 N N . ALA B 1 289 ? -17.062 -29.516 -4.703 1 90.81 289 ALA B N 1
ATOM 5433 C CA . ALA B 1 289 ? -16.375 -28.438 -4.004 1 90.81 289 ALA B CA 1
ATOM 5434 C C . ALA B 1 289 ? -15.828 -28.922 -2.662 1 90.81 289 ALA B C 1
ATOM 5436 O O . ALA B 1 289 ? -14.703 -28.578 -2.287 1 90.81 289 ALA B O 1
ATOM 5437 N N . GLU B 1 290 ? -16.562 -29.672 -1.979 1 88.25 290 GLU B N 1
ATOM 5438 C CA . GLU B 1 290 ? -16.125 -30.203 -0.699 1 88.25 290 GLU B CA 1
ATOM 5439 C C . GLU B 1 290 ? -14.898 -31.109 -0.875 1 88.25 290 GLU B C 1
ATOM 5441 O O . GLU B 1 290 ? -13.969 -31.062 -0.066 1 88.25 290 GLU B O 1
ATOM 5446 N N . ALA B 1 291 ? -14.922 -31.875 -1.865 1 91.81 291 ALA B N 1
ATOM 5447 C CA . ALA B 1 291 ? -13.789 -32.75 -2.158 1 91.81 291 ALA B CA 1
ATOM 5448 C C . ALA B 1 291 ? -12.531 -31.953 -2.465 1 91.81 291 ALA B C 1
ATOM 5450 O O . ALA B 1 291 ? -11.438 -32.312 -2.018 1 91.81 291 ALA B O 1
ATOM 5451 N N . TRP B 1 292 ? -12.695 -30.906 -3.238 1 93.5 292 TRP B N 1
ATOM 5452 C CA . TRP B 1 292 ? -11.578 -30.031 -3.557 1 93.5 292 TRP B CA 1
ATOM 5453 C C . TRP B 1 292 ? -11.031 -29.359 -2.297 1 93.5 292 TRP B C 1
ATOM 5455 O O . TRP B 1 292 ? -9.82 -29.266 -2.117 1 93.5 292 TRP B O 1
ATOM 5465 N N . MET B 1 293 ? -11.961 -28.969 -1.47 1 88.56 293 MET B N 1
ATOM 5466 C CA . MET B 1 293 ? -11.555 -28.328 -0.219 1 88.56 293 MET B CA 1
ATOM 5467 C C . MET B 1 293 ? -10.711 -29.281 0.625 1 88.56 293 MET B C 1
ATOM 5469 O O . MET B 1 293 ? -9.703 -28.875 1.207 1 88.56 293 MET B O 1
ATOM 5473 N N . LYS B 1 294 ? -11.055 -30.469 0.695 1 85.75 294 LYS B N 1
ATOM 5474 C CA . LYS B 1 294 ? -10.297 -31.469 1.445 1 85.75 294 LYS B CA 1
ATOM 5475 C C . LYS B 1 294 ? -8.891 -31.625 0.878 1 85.75 294 LYS B C 1
ATOM 5477 O O . LYS B 1 294 ? -7.922 -31.75 1.632 1 85.75 294 LYS B O 1
ATOM 5482 N N . ARG B 1 295 ? -8.797 -31.656 -0.382 1 88.62 295 ARG B N 1
ATOM 5483 C CA . ARG B 1 295 ? -7.488 -31.734 -1.025 1 88.62 295 ARG B CA 1
ATOM 5484 C C . ARG B 1 295 ? -6.633 -30.516 -0.691 1 88.62 295 ARG B C 1
ATOM 5486 O O . ARG B 1 295 ? -5.445 -30.656 -0.394 1 88.62 295 ARG B O 1
ATOM 5493 N N . LEU B 1 296 ? -7.27 -29.359 -0.707 1 89.31 296 LEU B N 1
ATOM 5494 C CA . LEU B 1 296 ? -6.547 -28.125 -0.411 1 89.31 296 LEU B CA 1
ATOM 5495 C C . LEU B 1 296 ? -6.078 -28.094 1.04 1 89.31 296 LEU B C 1
ATOM 5497 O O . LEU B 1 296 ? -5.016 -27.547 1.347 1 89.31 296 LEU B O 1
ATOM 5501 N N . GLU B 1 297 ? -6.809 -28.656 1.862 1 80.19 297 GLU B N 1
ATOM 5502 C CA . GLU B 1 297 ? -6.461 -28.719 3.279 1 80.19 297 GLU B CA 1
ATOM 5503 C C . GLU B 1 297 ? -5.23 -29.594 3.512 1 80.19 297 GLU B C 1
ATOM 5505 O O . GLU B 1 297 ? -4.594 -29.516 4.562 1 80.19 297 GLU B O 1
ATOM 5510 N N . SER B 1 298 ? -4.922 -30.375 2.59 1 77.06 298 SER B N 1
ATOM 5511 C CA . SER B 1 298 ? -3.818 -31.328 2.744 1 77.06 298 SER B CA 1
ATOM 5512 C C . SER B 1 298 ? -2.473 -30.641 2.52 1 77.06 298 SER B C 1
ATOM 5514 O O . SER B 1 298 ? -1.428 -31.188 2.883 1 77.06 298 SER B O 1
ATOM 5516 N N . VAL B 1 299 ? -2.5 -29.547 1.921 1 75.75 299 VAL B N 1
ATOM 5517 C CA . VAL B 1 299 ? -1.268 -28.797 1.688 1 75.75 299 VAL B CA 1
ATOM 5518 C C . VAL B 1 299 ? -1.27 -27.516 2.521 1 75.75 299 VAL B C 1
ATOM 5520 O O . VAL B 1 299 ? -2.23 -27.25 3.242 1 75.75 299 VAL B O 1
ATOM 5523 N N . PHE B 1 300 ? -0.191 -26.828 2.434 1 65.69 300 PHE B N 1
ATOM 5524 C CA . PHE B 1 300 ? 0.006 -25.656 3.295 1 65.69 300 PHE B CA 1
ATOM 5525 C C . PHE B 1 300 ? -1.212 -24.75 3.256 1 65.69 300 PHE B C 1
ATOM 5527 O O . PHE B 1 300 ? -1.738 -24.453 2.182 1 65.69 300 PHE B O 1
ATOM 5534 N N . ASN B 1 301 ? -1.688 -24.422 4.395 1 63.94 301 ASN B N 1
ATOM 5535 C CA . ASN B 1 301 ? -2.736 -23.422 4.555 1 63.94 301 ASN B CA 1
ATOM 5536 C C . ASN B 1 301 ? -2.793 -22.891 5.984 1 63.94 301 ASN B C 1
ATOM 5538 O O . ASN B 1 301 ? -2.248 -23.516 6.902 1 63.94 301 ASN B O 1
ATOM 5542 N N . ARG B 1 302 ? -3.381 -21.766 6.129 1 59.5 302 ARG B N 1
ATOM 5543 C CA . ARG B 1 302 ? -3.605 -21.172 7.445 1 59.5 302 ARG B CA 1
ATOM 5544 C C . ARG B 1 302 ? -5.094 -20.984 7.711 1 59.5 302 ARG B C 1
ATOM 5546 O O . ARG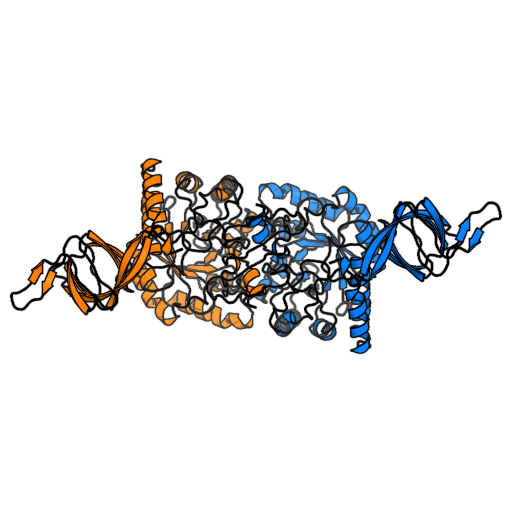 B 1 302 ? -5.504 -19.984 8.289 1 59.5 302 ARG B O 1
ATOM 5553 N N . GLY B 1 303 ? -5.734 -21.969 7.234 1 67.5 303 GLY B N 1
ATOM 5554 C CA . GLY B 1 303 ? -7.18 -21.797 7.254 1 67.5 303 GLY B CA 1
ATOM 5555 C C . GLY B 1 303 ? -7.695 -20.984 6.078 1 67.5 303 GLY B C 1
ATOM 5556 O O . GLY B 1 303 ? -6.934 -20.281 5.418 1 67.5 303 GLY B O 1
ATOM 5557 N N . PHE B 1 304 ? -8.875 -21.391 5.75 1 69.12 304 PHE B N 1
ATOM 5558 C CA . PHE B 1 304 ? -9.383 -20.766 4.535 1 69.12 304 PHE B CA 1
ATOM 5559 C C . PHE B 1 304 ? -10.453 -19.734 4.863 1 69.12 304 PHE B C 1
ATOM 5561 O O . PHE B 1 304 ? -11.328 -19.969 5.699 1 69.12 304 PHE B O 1
ATOM 5568 N N . TRP B 1 305 ? -10.141 -18.641 4.332 1 64.06 305 TRP B N 1
ATOM 5569 C CA . TRP B 1 305 ? -11.188 -17.609 4.25 1 64.06 305 TRP B CA 1
ATOM 5570 C C . TRP B 1 305 ? -11.953 -17.734 2.938 1 64.06 305 TRP B C 1
ATOM 5572 O O . TRP B 1 305 ? -11.375 -17.578 1.858 1 64.06 305 TRP B O 1
ATOM 5582 N N . GLN B 1 306 ? -13.164 -18.25 3.094 1 57.47 306 GLN B N 1
ATOM 5583 C CA . GLN B 1 306 ? -13.906 -18.766 1.947 1 57.47 306 GLN B CA 1
ATOM 5584 C C . GLN B 1 306 ? -14.531 -17.609 1.148 1 57.47 306 GLN B C 1
ATOM 5586 O O . GLN B 1 306 ? -15.758 -17.547 0.998 1 57.47 306 GLN B O 1
ATOM 5591 N N . GLY B 1 307 ? -13.633 -16.75 0.615 1 55.59 307 GLY B N 1
ATOM 5592 C CA . GLY B 1 307 ? -14.039 -15.805 -0.407 1 55.59 307 GLY B CA 1
ATOM 5593 C C . GLY B 1 307 ? -14.93 -14.703 0.127 1 55.59 307 GLY B C 1
ATOM 5594 O O . GLY B 1 307 ? -15.523 -13.945 -0.646 1 55.59 307 GLY B O 1
ATOM 5595 N N . GLY B 1 308 ? -15.117 -14.734 1.407 1 51.31 308 GLY B N 1
ATOM 5596 C CA . GLY B 1 308 ? -15.938 -13.703 2.018 1 51.31 308 GLY B CA 1
ATOM 5597 C C . GLY B 1 308 ? -15.477 -12.297 1.68 1 51.31 308 GLY B C 1
ATOM 5598 O O . GLY B 1 308 ? -16.281 -11.359 1.669 1 51.31 308 GLY B O 1
ATOM 5599 N N . TYR B 1 309 ? -14.32 -12.289 1.163 1 53.97 309 TYR B N 1
ATOM 5600 C CA . TYR B 1 309 ? -13.781 -11 0.737 1 53.97 309 TYR B CA 1
ATOM 5601 C C . TYR B 1 309 ? -14.602 -10.422 -0.41 1 53.97 309 TYR B C 1
ATOM 5603 O O . TYR B 1 309 ? -15.031 -9.266 -0.35 1 53.97 309 TYR B O 1
ATOM 5611 N N . TYR B 1 310 ? -14.781 -11.312 -1.3 1 52.5 310 TYR B N 1
ATOM 5612 C CA . TYR B 1 310 ? -15.469 -10.859 -2.502 1 52.5 310 TYR B CA 1
ATOM 5613 C C . TYR B 1 310 ? -16.969 -10.773 -2.268 1 52.5 310 TYR B C 1
ATOM 5615 O O . TYR B 1 310 ? -17.688 -10.094 -3.012 1 52.5 310 TYR B O 1
ATOM 5623 N N . LEU B 1 311 ? -17.344 -11.484 -1.225 1 46.78 311 LEU B N 1
ATOM 5624 C CA . LEU B 1 311 ? -18.781 -11.484 -0.96 1 46.78 311 LEU B CA 1
ATOM 5625 C C . LEU B 1 311 ? -19.141 -10.453 0.1 1 46.78 311 LEU B C 1
ATOM 5627 O O . LEU B 1 311 ? -20.281 -10.383 0.535 1 46.78 311 LEU B O 1
ATOM 5631 N N . GLY B 1 312 ? -18.234 -9.641 0.296 1 46.88 312 GLY B N 1
ATOM 5632 C CA . GLY B 1 312 ? -18.516 -8.562 1.23 1 46.88 312 GLY B CA 1
ATOM 5633 C C . GLY B 1 312 ? -18.484 -9.008 2.68 1 46.88 312 GLY B C 1
ATOM 5634 O O . GLY B 1 312 ? -18.953 -8.281 3.564 1 46.88 312 GLY B O 1
ATOM 5635 N N . VAL B 1 313 ? -18.281 -10.273 2.766 1 44.06 313 VAL B N 1
ATOM 5636 C CA . VAL B 1 313 ? -18.344 -10.773 4.137 1 44.06 313 VAL B CA 1
ATOM 5637 C C . VAL B 1 313 ? -17.047 -10.43 4.863 1 44.06 313 VAL B C 1
ATOM 5639 O O . VAL B 1 313 ? -15.961 -10.477 4.273 1 44.06 313 VAL B O 1
ATOM 5642 N N . LYS B 1 314 ? -17.312 -9.875 6.039 1 42.31 314 LYS B N 1
ATOM 5643 C CA . LYS B 1 314 ? -16.328 -9.266 6.934 1 42.31 314 LYS B CA 1
ATOM 5644 C C . LYS B 1 314 ? -15.117 -10.172 7.121 1 42.31 314 LYS B C 1
ATOM 5646 O O . LYS B 1 314 ? -15.25 -11.398 7.191 1 42.31 314 LYS B O 1
ATOM 5651 N N . TRP B 1 315 ? -13.922 -9.734 6.805 1 38.47 315 TRP B N 1
ATOM 5652 C CA . TRP B 1 315 ? -12.562 -10.172 7.09 1 38.47 315 TRP B CA 1
ATOM 5653 C C . TRP B 1 315 ? -12.383 -10.445 8.578 1 38.47 315 TRP B C 1
ATOM 5655 O O . TRP B 1 315 ? -12.906 -9.719 9.422 1 38.47 315 TRP B O 1
ATOM 5665 N N . GLY B 1 316 ? -12.305 -11.641 9.125 1 40.22 316 GLY B N 1
ATOM 5666 C CA . GLY B 1 316 ? -11.867 -11.68 10.508 1 40.22 316 GLY B CA 1
ATOM 5667 C C . GLY B 1 316 ? -11.664 -13.086 11.039 1 40.22 316 GLY B C 1
ATOM 5668 O O . GLY B 1 316 ? -11.641 -13.305 12.25 1 40.22 316 GLY B O 1
ATOM 5669 N N . GLU B 1 317 ? -11.859 -13.906 10.133 1 39.72 317 GLU B N 1
ATOM 5670 C CA . GLU B 1 317 ? -11.516 -15.078 10.938 1 39.72 317 GLU B CA 1
ATOM 5671 C C . GLU B 1 317 ? -10 -15.281 10.984 1 39.72 317 GLU B C 1
ATOM 5673 O O . GLU B 1 317 ? -9.344 -15.352 9.945 1 39.72 317 GLU B O 1
ATOM 5678 N N . TRP B 1 318 ? -9.391 -14.711 11.961 1 36.62 318 TRP B N 1
ATOM 5679 C CA . TRP B 1 318 ? -7.973 -14.875 12.258 1 36.62 318 TRP B CA 1
ATOM 5680 C C . TRP B 1 318 ? -7.617 -16.344 12.414 1 36.62 318 TRP B C 1
ATOM 5682 O O . TRP B 1 318 ? -8.398 -17.125 12.953 1 36.62 318 TRP B O 1
ATOM 5692 N N . SER B 1 319 ? -6.766 -16.812 11.523 1 39.53 319 SER B N 1
ATOM 5693 C CA . SER B 1 319 ? -6.398 -18.234 11.5 1 39.53 319 SER B CA 1
ATOM 5694 C C . SER B 1 319 ? -5.898 -18.688 12.867 1 39.53 319 SER B C 1
ATOM 5696 O O . SER B 1 319 ? -5.953 -19.875 13.188 1 39.53 319 SER B O 1
ATOM 5698 N N . GLY B 1 320 ? -5.824 -17.797 13.875 1 34 320 GLY B N 1
ATOM 5699 C CA . GLY B 1 320 ? -5.309 -18.094 15.195 1 34 320 GLY B CA 1
ATOM 5700 C C . GLY B 1 320 ? -3.947 -18.766 15.164 1 34 320 GLY B C 1
ATOM 5701 O O . GLY B 1 320 ? -3.361 -19.047 16.219 1 34 320 GLY B O 1
ATOM 5702 N N . SER B 1 321 ? -3.465 -19.406 14 1 35.34 321 SER B N 1
ATOM 5703 C CA . SER B 1 321 ? -2.172 -20.078 14 1 35.34 321 SER B CA 1
ATOM 5704 C C . SER B 1 321 ? -1.306 -19.625 12.836 1 35.34 321 SER B C 1
ATOM 5706 O O . SER B 1 321 ? -1.798 -19.453 11.719 1 35.34 321 SER B O 1
ATOM 5708 N N . ALA B 1 322 ? -0.087 -19.188 13.109 1 39.88 322 ALA B N 1
ATOM 5709 C CA . ALA B 1 322 ? 0.916 -18.766 12.141 1 39.88 322 ALA B CA 1
ATOM 5710 C C . ALA B 1 322 ? 1.415 -19.953 11.32 1 39.88 322 ALA B C 1
ATOM 5712 O O . ALA B 1 322 ? 1.944 -19.766 10.219 1 39.88 322 ALA B O 1
ATOM 5713 N N . ASN B 1 323 ? 1.257 -21.078 11.805 1 40.78 323 ASN B N 1
ATOM 5714 C CA . ASN B 1 323 ? 1.846 -22.266 11.195 1 40.78 323 ASN B CA 1
ATOM 5715 C C . ASN B 1 323 ? 0.875 -22.938 10.227 1 40.78 323 ASN B C 1
ATOM 5717 O O . ASN B 1 323 ? -0.333 -22.703 10.289 1 40.78 323 ASN B O 1
ATOM 5721 N N . SER B 1 324 ? 1.478 -23.562 9.383 1 41 324 SER B N 1
ATOM 5722 C CA . SER B 1 324 ? 0.681 -24.375 8.461 1 41 324 SER B CA 1
ATOM 5723 C C . SER B 1 324 ? -0.371 -25.188 9.203 1 41 324 SER B C 1
ATOM 5725 O O . SER B 1 324 ? -0.09 -25.75 10.258 1 41 324 SER B O 1
ATOM 5727 N N . ARG B 1 325 ? -1.508 -25.031 8.875 1 49.94 325 ARG B N 1
ATOM 5728 C CA . ARG B 1 325 ? -2.57 -25.891 9.375 1 49.94 325 ARG B CA 1
ATOM 5729 C C . ARG B 1 325 ? -2.799 -27.078 8.445 1 49.94 325 ARG B C 1
ATOM 5731 O O . ARG B 1 325 ? -3.887 -27.656 8.422 1 49.94 325 ARG B O 1
ATOM 5738 N N . ALA B 1 326 ? -1.643 -27.281 7.652 1 48.59 326 ALA B N 1
ATOM 5739 C CA . ALA B 1 326 ? -1.783 -28.422 6.754 1 48.59 326 ALA B CA 1
ATOM 5740 C C . ALA B 1 326 ? -2.059 -29.703 7.535 1 48.59 326 ALA B C 1
ATOM 5742 O O . ALA B 1 326 ? -1.43 -29.969 8.57 1 48.59 326 ALA B O 1
ATOM 5743 N N . ALA B 1 327 ? -2.881 -30.438 7.094 1 62.47 327 ALA B N 1
ATOM 5744 C CA . ALA B 1 327 ? -3.271 -31.688 7.75 1 62.47 327 ALA B CA 1
ATOM 5745 C C . ALA B 1 327 ? -2.137 -32.688 7.715 1 62.47 327 ALA B C 1
ATOM 5747 O O . ALA B 1 327 ? -2.045 -33.562 8.586 1 62.47 327 ALA B O 1
ATOM 5748 N N . LEU B 1 328 ? -1.298 -32.531 6.711 1 64.81 328 LEU B N 1
ATOM 5749 C CA . LEU B 1 328 ? -0.217 -33.5 6.551 1 64.81 328 LEU B CA 1
ATOM 5750 C C . LEU B 1 328 ? 1.139 -32.844 6.793 1 64.81 328 LEU B C 1
ATOM 5752 O O . LEU B 1 328 ? 1.36 -31.703 6.395 1 64.81 328 LEU B O 1
ATOM 5756 N N . LEU B 1 329 ? 1.997 -33.594 7.516 1 70.75 329 LEU B N 1
ATOM 5757 C CA . LEU B 1 329 ? 3.391 -33.219 7.723 1 70.75 329 LEU B CA 1
ATOM 5758 C C . LEU B 1 329 ? 4.301 -33.938 6.719 1 70.75 329 LEU B C 1
ATOM 5760 O O . LEU B 1 329 ? 4.082 -35.094 6.391 1 70.75 329 LEU B O 1
ATOM 5764 N N . LYS B 1 330 ? 5.254 -33.188 6.27 1 76.31 330 LYS B N 1
ATOM 5765 C CA . LYS B 1 330 ? 6.238 -33.75 5.348 1 76.31 330 LYS B CA 1
ATOM 5766 C C . LYS B 1 330 ? 7.559 -34.031 6.059 1 76.31 330 LYS B C 1
ATOM 5768 O O . LYS B 1 330 ? 8.172 -33.125 6.625 1 76.31 330 LYS B O 1
ATOM 5773 N N . ILE B 1 331 ? 7.992 -35.281 6.012 1 78.44 331 ILE B N 1
ATOM 5774 C CA . ILE B 1 331 ? 9.258 -35.688 6.617 1 78.44 331 ILE B CA 1
ATOM 5775 C C . ILE B 1 331 ? 10.18 -36.281 5.547 1 78.44 331 ILE B C 1
ATOM 5777 O O . ILE B 1 331 ? 9.852 -37.281 4.914 1 78.44 331 ILE B O 1
ATOM 5781 N N . HIS B 1 332 ? 11.32 -35.625 5.344 1 87.31 332 HIS B N 1
ATOM 5782 C CA . HIS B 1 332 ? 12.281 -36.156 4.379 1 87.31 332 HIS B CA 1
ATOM 5783 C C . HIS B 1 332 ? 12.812 -37.5 4.824 1 87.31 332 HIS B C 1
ATOM 5785 O O . HIS B 1 332 ? 13.312 -37.656 5.941 1 87.31 332 HIS B O 1
ATOM 5791 N N . ILE B 1 333 ? 12.766 -38.5 3.908 1 87.38 333 ILE B N 1
ATOM 5792 C CA . ILE B 1 333 ? 13.18 -39.812 4.359 1 87.38 333 ILE B CA 1
ATOM 5793 C C . ILE B 1 333 ? 14.156 -40.406 3.352 1 87.38 333 ILE B C 1
ATOM 5795 O O . ILE B 1 333 ? 14.961 -41.281 3.701 1 87.38 333 ILE B O 1
ATOM 5799 N N . ALA B 1 334 ? 14.062 -40 2.072 1 92.44 334 ALA B N 1
ATOM 5800 C CA . ALA B 1 334 ? 14.812 -40.75 1.067 1 92.44 334 ALA B CA 1
ATOM 5801 C C . ALA B 1 334 ? 15.148 -39.875 -0.135 1 92.44 334 ALA B C 1
ATOM 5803 O O . ALA B 1 334 ? 14.719 -38.719 -0.207 1 92.44 334 ALA B O 1
ATOM 5804 N N . ARG B 1 335 ? 15.969 -40.469 -1.019 1 94.75 335 ARG B N 1
ATOM 5805 C CA . ARG B 1 335 ? 16.234 -39.906 -2.344 1 94.75 335 ARG B CA 1
ATOM 5806 C C . ARG B 1 335 ? 16.125 -41 -3.416 1 94.75 335 ARG B C 1
ATOM 5808 O O . ARG B 1 335 ? 16.391 -42.156 -3.154 1 94.75 335 ARG B O 1
ATOM 5815 N N . VAL B 1 336 ? 15.766 -40.562 -4.527 1 95.38 336 VAL B N 1
ATOM 5816 C CA . VAL B 1 336 ? 15.703 -41.5 -5.645 1 95.38 336 VAL B CA 1
ATOM 5817 C C . VAL B 1 336 ? 17.109 -41.781 -6.145 1 95.38 336 VAL B C 1
ATOM 5819 O O . VAL B 1 336 ? 17.859 -40.875 -6.531 1 95.38 336 VAL B O 1
ATOM 5822 N N . GLU B 1 337 ? 17.391 -42.969 -6.125 1 94.69 337 GLU B N 1
ATOM 5823 C CA . GLU B 1 337 ? 18.703 -43.406 -6.609 1 94.69 337 GLU B CA 1
ATOM 5824 C C . GLU B 1 337 ? 18.656 -43.719 -8.102 1 94.69 337 GLU B C 1
ATOM 5826 O O . GLU B 1 337 ? 19.641 -43.469 -8.82 1 94.69 337 GLU B O 1
ATOM 5831 N N . ASN B 1 338 ? 17.578 -44.312 -8.453 1 94.19 338 ASN B N 1
ATOM 5832 C CA . ASN B 1 338 ? 17.422 -44.719 -9.844 1 94.19 338 ASN B CA 1
ATOM 5833 C C . ASN B 1 338 ? 15.961 -44.906 -10.227 1 94.19 338 ASN B C 1
ATOM 5835 O O . ASN B 1 338 ? 15.117 -45.125 -9.359 1 94.19 338 ASN B O 1
ATOM 5839 N N . PHE B 1 339 ? 15.719 -44.75 -11.594 1 95 339 PHE B N 1
ATOM 5840 C CA . PHE B 1 339 ? 14.391 -45.031 -12.148 1 95 339 PHE B CA 1
ATOM 5841 C C . PHE B 1 339 ? 14.484 -45.969 -13.344 1 95 339 PHE B C 1
ATOM 5843 O O . PHE B 1 339 ? 15.172 -45.688 -14.32 1 95 339 PHE B O 1
ATOM 5850 N N . TYR B 1 340 ? 13.797 -47 -13.188 1 92.25 340 TYR B N 1
ATOM 5851 C CA . TYR B 1 340 ? 13.75 -47.969 -14.266 1 92.25 340 TYR B CA 1
ATOM 5852 C C . TYR B 1 340 ? 12.523 -47.75 -15.148 1 92.25 340 TYR B C 1
ATOM 5854 O O . TYR B 1 340 ? 11.438 -48.25 -14.836 1 92.25 340 TYR B O 1
ATOM 5862 N N . LYS B 1 341 ? 12.68 -47.094 -16.234 1 91.19 341 LYS B N 1
ATOM 5863 C CA . LYS B 1 341 ? 11.617 -46.594 -17.094 1 91.19 341 LYS B CA 1
ATOM 5864 C C . LYS B 1 341 ? 10.766 -47.75 -17.641 1 91.19 341 LYS B C 1
ATOM 5866 O O . LYS B 1 341 ? 9.539 -47.625 -17.719 1 91.19 341 LYS B O 1
ATOM 5871 N N . LYS B 1 342 ? 11.391 -48.844 -17.969 1 89.19 342 LYS B N 1
ATOM 5872 C CA . LYS B 1 342 ? 10.688 -49.969 -18.594 1 89.19 342 LYS B CA 1
ATOM 5873 C C . LYS B 1 342 ? 9.648 -50.562 -17.641 1 89.19 342 LYS B C 1
ATOM 5875 O O . LYS B 1 342 ? 8.547 -50.906 -18.078 1 89.19 342 LYS B O 1
ATOM 5880 N N . ASN B 1 343 ? 9.93 -50.562 -16.344 1 89.44 343 ASN B N 1
ATOM 5881 C CA . ASN B 1 343 ? 9.055 -51.188 -15.367 1 89.44 343 ASN B CA 1
ATOM 5882 C C . ASN B 1 343 ? 8.289 -50.125 -14.555 1 89.44 343 ASN B C 1
ATOM 5884 O O . ASN B 1 343 ? 7.359 -50.469 -13.82 1 89.44 343 ASN B O 1
ATOM 5888 N N . GLY B 1 344 ? 8.695 -48.875 -14.719 1 93.62 344 GLY B N 1
ATOM 5889 C CA . GLY B 1 344 ? 8.094 -47.844 -13.906 1 93.62 344 GLY B CA 1
ATOM 5890 C C . GLY B 1 344 ? 8.422 -47.969 -12.43 1 93.62 344 GLY B C 1
ATOM 5891 O O . GLY B 1 344 ? 7.555 -47.75 -11.578 1 93.62 344 GLY B O 1
ATOM 5892 N N . VAL B 1 345 ? 9.609 -48.469 -12.18 1 94.69 345 VAL B N 1
ATOM 5893 C CA . VAL B 1 345 ? 10.008 -48.75 -10.797 1 94.69 345 VAL B CA 1
ATOM 5894 C C . VAL B 1 345 ? 11.109 -47.75 -10.383 1 94.69 345 VAL B C 1
ATOM 5896 O O . VAL B 1 345 ? 12.031 -47.5 -11.156 1 94.69 345 VAL B O 1
ATOM 5899 N N . ALA B 1 346 ? 10.984 -47.219 -9.188 1 96.56 346 ALA B N 1
ATOM 5900 C CA . ALA B 1 346 ? 12.016 -46.344 -8.625 1 96.56 346 ALA B CA 1
ATOM 5901 C C . ALA B 1 346 ? 12.766 -47.031 -7.492 1 96.56 346 ALA B C 1
ATOM 5903 O O . ALA B 1 346 ? 12.164 -47.75 -6.684 1 96.56 346 ALA B O 1
ATOM 5904 N N . ALA B 1 347 ? 14.039 -46.812 -7.488 1 96.19 347 ALA B N 1
ATOM 5905 C CA . ALA B 1 347 ? 14.859 -47.188 -6.348 1 96.19 347 ALA B CA 1
ATOM 5906 C C . ALA B 1 347 ? 15.016 -46.031 -5.363 1 96.19 347 ALA B C 1
ATOM 5908 O O . ALA B 1 347 ? 15.57 -45 -5.703 1 96.19 347 ALA B O 1
ATOM 5909 N N . LEU B 1 348 ? 14.539 -46.281 -4.176 1 96.94 348 LEU B N 1
ATOM 5910 C CA . LEU B 1 348 ? 14.625 -45.25 -3.146 1 96.94 348 LEU B CA 1
ATOM 5911 C C . LEU B 1 348 ? 15.656 -45.625 -2.086 1 96.94 348 LEU B C 1
ATOM 5913 O O . LEU B 1 348 ? 15.539 -46.656 -1.44 1 96.94 348 LEU B O 1
ATOM 5917 N N . PHE B 1 349 ? 16.625 -44.75 -1.928 1 95.19 349 PHE B N 1
ATOM 5918 C CA . PHE B 1 349 ? 17.547 -44.906 -0.82 1 95.19 349 PHE B CA 1
ATOM 5919 C C . PHE B 1 349 ? 17.078 -44.156 0.415 1 95.19 349 PHE B C 1
ATOM 5921 O O . PHE B 1 349 ? 17.031 -42.938 0.417 1 95.19 349 PHE B O 1
ATOM 5928 N N . LEU B 1 350 ? 16.75 -44.938 1.424 1 94.19 350 LEU B N 1
ATOM 5929 C CA . LEU B 1 350 ? 16.25 -44.375 2.662 1 94.19 350 LEU B CA 1
ATOM 5930 C C . LEU B 1 350 ? 17.391 -43.781 3.482 1 94.19 350 LEU B C 1
ATOM 5932 O O . LEU B 1 350 ? 18 -44.469 4.305 1 94.19 350 LEU B O 1
ATOM 5936 N N . GLU B 1 351 ? 17.5 -42.469 3.324 1 87.81 351 GLU B N 1
ATOM 5937 C CA . GLU B 1 351 ? 18.672 -41.844 3.918 1 87.81 351 GLU B CA 1
ATOM 5938 C C . GLU B 1 351 ? 18.344 -41.219 5.273 1 87.81 351 GLU B C 1
ATOM 5940 O O . GLU B 1 351 ? 19.234 -41.031 6.102 1 87.81 351 GLU B O 1
ATOM 5945 N N . ALA B 1 352 ? 17.125 -40.906 5.543 1 85.69 352 ALA B N 1
ATOM 5946 C CA . ALA B 1 352 ? 16.844 -40.125 6.738 1 85.69 352 ALA B CA 1
ATOM 5947 C C . ALA B 1 352 ? 15.727 -40.781 7.562 1 85.69 352 ALA B C 1
ATOM 5949 O O . ALA B 1 352 ? 15.422 -40.312 8.664 1 85.69 352 ALA B O 1
ATOM 5950 N N . GLY B 1 353 ? 15.102 -41.844 7.051 1 85.31 353 GLY B N 1
ATOM 5951 C CA . GLY B 1 353 ? 14.031 -42.5 7.781 1 85.31 353 GLY B CA 1
ATOM 5952 C C . GLY B 1 353 ? 13.578 -43.781 7.133 1 85.31 353 GLY B C 1
ATOM 5953 O O . GLY B 1 353 ? 14.133 -44.219 6.121 1 85.31 353 GLY B O 1
ATOM 5954 N N . GLY B 1 354 ? 12.547 -44.344 7.77 1 90.12 354 GLY B N 1
ATOM 5955 C CA . GLY B 1 354 ? 12.008 -45.594 7.25 1 90.12 354 GLY B CA 1
ATOM 5956 C C . GLY B 1 354 ? 10.734 -45.375 6.441 1 90.12 354 GLY B C 1
ATOM 5957 O O . GLY B 1 354 ? 10.234 -44.281 6.332 1 90.12 354 GLY B O 1
ATOM 5958 N N . LEU B 1 355 ? 10.359 -46.469 5.809 1 94.69 355 LEU B N 1
ATOM 5959 C CA . LEU B 1 355 ? 9.164 -46.469 4.973 1 94.69 355 LEU B CA 1
ATOM 5960 C C . LEU B 1 355 ? 8.445 -47.812 5.059 1 94.69 355 LEU B C 1
ATOM 5962 O O . LEU B 1 355 ? 9.078 -48.875 5.039 1 94.69 355 LEU B O 1
ATOM 5966 N N . SER B 1 356 ? 7.168 -47.719 5.227 1 92.75 356 SER B N 1
ATOM 5967 C CA . SER B 1 356 ? 6.344 -48.906 5.25 1 92.75 356 SER B CA 1
ATOM 5968 C C . SER B 1 356 ? 5.289 -48.875 4.148 1 92.75 356 SER B C 1
ATOM 5970 O O . SER B 1 356 ? 4.809 -47.812 3.768 1 92.75 356 SER B O 1
ATOM 5972 N N . ALA B 1 357 ? 4.988 -50.094 3.691 1 94 357 ALA B N 1
ATOM 5973 C CA . ALA B 1 357 ? 3.885 -50.188 2.738 1 94 357 ALA B CA 1
ATOM 5974 C C . ALA B 1 357 ? 2.604 -49.594 3.324 1 94 357 ALA B C 1
ATOM 5976 O O . ALA B 1 357 ? 2.34 -49.75 4.52 1 94 357 ALA B O 1
ATOM 5977 N N . GLY B 1 358 ? 1.86 -48.938 2.443 1 90.06 358 GLY B N 1
ATOM 5978 C CA . GLY B 1 358 ? 0.624 -48.312 2.893 1 90.06 358 GLY B CA 1
ATOM 5979 C C . GLY B 1 358 ? 0.78 -46.844 3.221 1 90.06 358 GLY B C 1
ATOM 5980 O O . GLY B 1 358 ? -0.207 -46.094 3.275 1 90.06 358 GLY B O 1
ATOM 5981 N N . GLN B 1 359 ? 1.968 -46.438 3.389 1 90.88 359 GLN B N 1
ATOM 5982 C CA . GLN B 1 359 ? 2.211 -45.031 3.705 1 90.88 359 GLN B CA 1
ATOM 5983 C C . GLN B 1 359 ? 2.205 -44.156 2.441 1 90.88 359 GLN B C 1
ATOM 5985 O O . GLN B 1 359 ? 2.365 -44.688 1.334 1 90.88 359 GLN B O 1
ATOM 5990 N N . THR B 1 360 ? 1.918 -42.844 2.705 1 91.25 360 THR B N 1
ATOM 5991 C CA . THR B 1 360 ? 1.895 -41.906 1.596 1 91.25 360 THR B CA 1
ATOM 5992 C C . THR B 1 360 ? 3.205 -41.125 1.521 1 91.25 360 THR B C 1
ATOM 5994 O O . THR B 1 360 ? 3.713 -40.656 2.541 1 91.25 360 THR B O 1
ATOM 5997 N N . ILE B 1 361 ? 3.76 -41.062 0.26 1 92.06 361 ILE B N 1
ATOM 5998 C CA . ILE B 1 361 ? 5.012 -40.344 0.091 1 92.06 361 ILE B CA 1
ATOM 5999 C C . ILE B 1 361 ? 4.836 -39.25 -0.978 1 92.06 361 ILE B C 1
ATOM 6001 O O . ILE B 1 361 ? 3.857 -39.281 -1.728 1 92.06 361 ILE B O 1
ATOM 6005 N N . LEU B 1 362 ? 5.699 -38.281 -0.917 1 89.44 362 LEU B N 1
ATOM 6006 C CA . LEU B 1 362 ? 5.816 -37.219 -1.896 1 89.44 362 LEU B CA 1
ATOM 6007 C C . LEU B 1 362 ? 7.211 -37.188 -2.512 1 89.44 362 LEU B C 1
ATOM 6009 O O . LEU B 1 362 ? 8.211 -37.125 -1.791 1 89.44 362 LEU B O 1
ATOM 6013 N N . ILE B 1 363 ? 7.289 -37.344 -3.824 1 90.38 363 ILE B N 1
ATOM 6014 C CA . ILE B 1 363 ? 8.555 -37.25 -4.547 1 90.38 363 ILE B CA 1
ATOM 6015 C C . ILE B 1 363 ? 8.617 -35.906 -5.285 1 90.38 363 ILE B C 1
ATOM 6017 O O . ILE B 1 363 ? 7.707 -35.562 -6.043 1 90.38 363 ILE B O 1
ATOM 6021 N N . THR B 1 364 ? 9.672 -35.188 -5.039 1 88.25 364 THR B N 1
ATOM 6022 C CA . THR B 1 364 ? 9.766 -33.875 -5.637 1 88.25 364 THR B CA 1
ATOM 6023 C C . THR B 1 364 ? 11.133 -33.688 -6.297 1 88.25 364 THR B C 1
ATOM 6025 O O . THR B 1 364 ? 12.133 -34.219 -5.836 1 88.25 364 THR B O 1
ATOM 6028 N N . GLY B 1 365 ? 11.188 -32.875 -7.383 1 86.12 365 GLY B N 1
ATOM 6029 C CA . GLY B 1 365 ? 12.414 -32.562 -8.086 1 86.12 365 GLY B CA 1
ATOM 6030 C C . GLY B 1 365 ? 12.203 -31.516 -9.188 1 86.12 365 GLY B C 1
ATOM 6031 O O . GLY B 1 365 ? 11.07 -31.281 -9.602 1 86.12 365 GLY B O 1
ATOM 6032 N N . PRO B 1 366 ? 13.188 -31 -9.656 1 82.38 366 PRO B N 1
ATOM 6033 C CA . PRO B 1 366 ? 13.102 -29.906 -10.625 1 82.38 366 PRO B CA 1
ATOM 6034 C C . PRO B 1 366 ? 12.422 -30.328 -11.93 1 82.38 366 PRO B C 1
ATOM 6036 O O . PRO B 1 366 ? 11.742 -29.516 -12.562 1 82.38 366 PRO B O 1
ATOM 6039 N N . THR B 1 367 ? 12.641 -31.516 -12.312 1 83.81 367 THR B N 1
ATOM 6040 C CA . THR B 1 367 ? 11.992 -32.031 -13.516 1 83.81 367 THR B CA 1
ATOM 6041 C C . THR B 1 367 ? 10.727 -32.812 -13.172 1 83.81 367 THR B C 1
ATOM 6043 O O . THR B 1 367 ? 9.727 -32.719 -13.875 1 83.81 367 THR B O 1
ATOM 6046 N N . THR B 1 368 ? 10.773 -33.438 -12.039 1 84.12 368 THR B N 1
ATOM 6047 C CA . THR B 1 368 ? 9.703 -34.312 -11.609 1 84.12 368 THR B CA 1
ATOM 6048 C C . THR B 1 368 ? 8.484 -33.531 -11.148 1 84.12 368 THR B C 1
ATOM 6050 O O . THR B 1 368 ? 7.344 -33.938 -11.344 1 84.12 368 THR B O 1
ATOM 6053 N N . GLY B 1 369 ? 8.797 -32.312 -10.602 1 85.19 369 GLY B N 1
ATOM 6054 C CA . GLY B 1 369 ? 7.699 -31.625 -9.953 1 85.19 369 GLY B CA 1
ATOM 6055 C C . GLY B 1 369 ? 7.32 -32.219 -8.617 1 85.19 369 GLY B C 1
ATOM 6056 O O . GLY B 1 369 ? 8.172 -32.406 -7.738 1 85.19 369 GLY B O 1
ATOM 6057 N N . ALA B 1 370 ? 6.062 -32.562 -8.492 1 85.19 370 ALA B N 1
ATOM 6058 C CA . ALA B 1 370 ? 5.566 -33.188 -7.262 1 85.19 370 ALA B CA 1
ATOM 6059 C C . ALA B 1 370 ? 4.66 -34.375 -7.566 1 85.19 370 ALA B C 1
ATOM 6061 O O . ALA B 1 370 ? 3.637 -34.219 -8.234 1 85.19 370 ALA B O 1
ATOM 6062 N N . VAL B 1 371 ? 5.137 -35.531 -7.059 1 88 371 VAL B N 1
ATOM 6063 C CA . VAL B 1 371 ? 4.383 -36.75 -7.242 1 88 371 VAL B CA 1
ATOM 6064 C C . VAL B 1 371 ? 3.988 -37.344 -5.883 1 88 371 VAL B C 1
ATOM 6066 O O . VAL B 1 371 ? 4.848 -37.781 -5.121 1 88 371 VAL B O 1
ATOM 6069 N N . ARG B 1 372 ? 2.719 -37.25 -5.641 1 88.94 372 ARG B N 1
ATOM 6070 C CA . ARG B 1 372 ? 2.186 -37.844 -4.418 1 88.94 372 ARG B CA 1
ATOM 6071 C C . ARG B 1 372 ? 1.61 -39.25 -4.684 1 88.94 372 ARG B C 1
ATOM 6073 O O . ARG B 1 372 ? 0.933 -39.469 -5.691 1 88.94 372 ARG B O 1
ATOM 6080 N N . MET B 1 373 ? 1.951 -40.219 -3.754 1 90.62 373 MET B N 1
ATOM 6081 C CA . MET B 1 373 ? 1.436 -41.562 -3.969 1 90.62 373 MET B CA 1
ATOM 6082 C C . MET B 1 373 ? 1.417 -42.375 -2.666 1 90.62 373 MET B C 1
ATOM 6084 O O . MET B 1 373 ? 2.203 -42.094 -1.757 1 90.62 373 MET B O 1
ATOM 6088 N N . GLU B 1 374 ? 0.521 -43.281 -2.617 1 92.69 374 GLU B N 1
ATOM 6089 C CA . GLU B 1 374 ? 0.551 -44.281 -1.562 1 92.69 374 GLU B CA 1
ATOM 6090 C C . GLU B 1 374 ? 1.441 -45.469 -1.947 1 92.69 374 GLU B C 1
ATOM 6092 O O . GLU B 1 374 ? 1.355 -45.969 -3.066 1 92.69 374 GLU B O 1
ATOM 6097 N N . VAL B 1 375 ? 2.271 -45.938 -1.053 1 94.94 375 VAL B N 1
ATOM 6098 C CA . VAL B 1 375 ? 3.164 -47.062 -1.322 1 94.94 375 VAL B CA 1
ATOM 6099 C C . VAL B 1 375 ? 2.404 -48.375 -1.163 1 94.94 375 VAL B C 1
ATOM 6101 O O . VAL B 1 375 ? 2.195 -48.844 -0.043 1 94.94 375 VAL B O 1
ATOM 6104 N N . ALA B 1 376 ? 2.082 -48.875 -2.279 1 92.62 376 ALA B N 1
ATOM 6105 C CA . ALA B 1 376 ? 1.297 -50.125 -2.238 1 92.62 376 ALA B CA 1
ATOM 6106 C C . ALA B 1 376 ? 2.172 -51.312 -1.877 1 92.62 376 ALA B C 1
ATOM 6108 O O . ALA B 1 376 ? 1.771 -52.156 -1.083 1 92.62 376 ALA B O 1
ATOM 6109 N N . ALA B 1 377 ? 3.301 -51.375 -2.516 1 93.81 377 ALA B N 1
ATOM 6110 C CA . ALA B 1 377 ? 4.234 -52.469 -2.299 1 93.81 377 ALA B CA 1
ATOM 6111 C C . ALA B 1 377 ? 5.676 -52.031 -2.508 1 93.81 377 ALA B C 1
ATOM 6113 O O . ALA B 1 377 ? 5.934 -51.062 -3.252 1 93.81 377 ALA B O 1
ATOM 6114 N N . MET B 1 378 ? 6.527 -52.719 -1.78 1 94.75 378 MET B N 1
ATOM 6115 C CA . MET B 1 378 ? 7.957 -52.438 -1.912 1 94.75 378 MET B CA 1
ATOM 6116 C C . MET B 1 378 ? 8.75 -53.75 -2.023 1 94.75 378 MET B C 1
ATOM 6118 O O . MET B 1 378 ? 8.297 -54.781 -1.566 1 94.75 378 MET B O 1
ATOM 6122 N N . ARG B 1 379 ? 9.812 -53.594 -2.646 1 95.06 379 ARG B N 1
ATOM 6123 C CA . ARG B 1 379 ? 10.734 -54.719 -2.74 1 95.06 379 ARG B CA 1
ATOM 6124 C C . ARG B 1 379 ? 12.148 -54.312 -2.361 1 95.06 379 ARG B C 1
ATOM 6126 O O . ARG B 1 379 ? 12.477 -53.125 -2.346 1 95.06 379 ARG B O 1
ATOM 6133 N N . ARG B 1 380 ? 12.914 -55.312 -1.96 1 94 380 ARG B N 1
ATOM 6134 C CA . ARG B 1 380 ? 14.328 -55.094 -1.653 1 94 380 ARG B CA 1
ATOM 6135 C C . ARG B 1 380 ? 15.195 -56.094 -2.4 1 94 380 ARG B C 1
ATOM 6137 O O . ARG B 1 380 ? 14.781 -57.25 -2.607 1 94 380 ARG B O 1
ATOM 6144 N N . GLU B 1 381 ? 16.297 -55.594 -2.789 1 90.88 381 GLU B N 1
ATOM 6145 C CA . GLU B 1 381 ? 17.234 -56.469 -3.459 1 90.88 381 GLU B CA 1
ATOM 6146 C C . GLU B 1 381 ? 18.016 -57.312 -2.449 1 90.88 381 GLU B C 1
ATOM 6148 O O . GLU B 1 381 ? 18.625 -56.781 -1.525 1 90.88 381 GLU B O 1
ATOM 6153 N N . THR B 1 382 ? 17.969 -58.594 -2.553 1 87.94 382 THR B N 1
ATOM 6154 C CA . THR B 1 382 ? 18.75 -59.531 -1.743 1 87.94 382 THR B CA 1
ATOM 6155 C C . THR B 1 382 ? 19.594 -60.438 -2.629 1 87.94 382 THR B C 1
ATOM 6157 O O . THR B 1 382 ? 19.562 -60.312 -3.855 1 87.94 382 THR B O 1
ATOM 6160 N N . ALA B 1 383 ? 20.438 -61.344 -2.031 1 88.06 383 ALA B N 1
ATOM 6161 C CA . ALA B 1 383 ? 21.266 -62.312 -2.766 1 88.06 383 ALA B CA 1
ATOM 6162 C C . ALA B 1 383 ? 20.406 -63.219 -3.627 1 88.06 383 ALA B C 1
ATOM 6164 O O . ALA B 1 383 ? 20.844 -63.688 -4.676 1 88.06 383 ALA B O 1
ATOM 6165 N N . GLU B 1 384 ? 19.141 -63.438 -3.229 1 89.19 384 GLU B N 1
ATOM 6166 C CA . GLU B 1 384 ? 18.219 -64.375 -3.906 1 89.19 384 GLU B CA 1
ATOM 6167 C C . GLU B 1 384 ? 17.375 -63.625 -4.945 1 89.19 384 GLU B C 1
ATOM 6169 O O . GLU B 1 384 ? 16.625 -64.25 -5.695 1 89.19 384 GLU B O 1
ATOM 6174 N N . GLY B 1 385 ? 17.484 -62.344 -4.996 1 88.94 385 GLY B N 1
ATOM 6175 C CA . GLY B 1 385 ? 16.719 -61.531 -5.938 1 88.94 385 GLY B CA 1
ATOM 6176 C C . GLY B 1 385 ? 15.883 -60.469 -5.27 1 88.94 385 GLY B C 1
ATOM 6177 O O . GLY B 1 385 ? 16.25 -59.938 -4.207 1 88.94 385 GLY B O 1
ATOM 6178 N N . MET B 1 386 ? 14.812 -60.094 -6.008 1 90.5 386 MET B N 1
ATOM 6179 C CA . MET B 1 386 ? 13.93 -59.062 -5.465 1 90.5 386 MET B CA 1
ATOM 6180 C C . MET B 1 386 ? 12.883 -59.656 -4.543 1 90.5 386 MET B C 1
ATOM 6182 O O . MET B 1 386 ? 12.062 -60.469 -4.977 1 90.5 386 MET B O 1
ATOM 6186 N N . GLU B 1 387 ? 12.844 -59.25 -3.299 1 93 387 GLU B N 1
ATOM 6187 C CA . GLU B 1 387 ? 11.906 -59.812 -2.326 1 93 387 GLU B CA 1
ATOM 6188 C C . GLU B 1 387 ? 10.969 -58.719 -1.798 1 93 387 GLU B C 1
ATOM 6190 O O . GLU B 1 387 ? 11.391 -57.594 -1.551 1 93 387 GLU B O 1
ATOM 6195 N N . PRO B 1 388 ? 9.711 -59.156 -1.646 1 94.88 388 PRO B N 1
ATOM 6196 C CA . PRO B 1 388 ? 8.766 -58.188 -1.079 1 94.88 388 PRO B CA 1
ATOM 6197 C C . PRO B 1 388 ? 9.078 -57.844 0.375 1 94.88 388 PRO B C 1
ATOM 6199 O O . PRO B 1 388 ? 9.508 -58.719 1.141 1 94.88 388 PRO B O 1
ATOM 6202 N N . VAL B 1 389 ? 8.992 -56.594 0.68 1 93.94 389 VAL B N 1
ATOM 6203 C CA . VAL B 1 389 ? 9.203 -56.156 2.055 1 93.94 389 VAL B CA 1
ATOM 6204 C C . VAL B 1 389 ? 8.078 -55.219 2.482 1 93.94 389 VAL B C 1
ATOM 6206 O O . VAL B 1 389 ? 7.594 -54.406 1.685 1 93.94 389 VAL B O 1
ATOM 6209 N N . GLU B 1 390 ? 7.668 -55.344 3.76 1 93.5 390 GLU B N 1
ATOM 6210 C CA . GLU B 1 390 ? 6.582 -54.5 4.289 1 93.5 390 GLU B CA 1
ATOM 6211 C C . GLU B 1 390 ? 7.109 -53.219 4.871 1 93.5 390 GLU B C 1
ATOM 6213 O O . GLU B 1 390 ? 6.395 -52.219 4.922 1 93.5 390 GLU B O 1
ATOM 6218 N N . ALA B 1 391 ? 8.266 -53.312 5.379 1 95.44 391 ALA B N 1
ATOM 6219 C CA . ALA B 1 391 ? 8.883 -52.125 5.977 1 95.44 391 ALA B CA 1
ATOM 6220 C C . ALA B 1 391 ? 10.391 -52.094 5.734 1 95.44 391 ALA B C 1
ATOM 6222 O O . ALA B 1 391 ? 11.016 -53.156 5.613 1 95.44 391 ALA B O 1
ATOM 6223 N N . ALA B 1 392 ? 10.922 -50.969 5.555 1 94.5 392 ALA B N 1
ATOM 6224 C CA . ALA B 1 392 ? 12.352 -50.75 5.379 1 94.5 392 ALA B CA 1
ATOM 6225 C C . ALA B 1 392 ? 12.859 -49.656 6.289 1 94.5 392 ALA B C 1
ATOM 6227 O O . ALA B 1 392 ? 12.094 -48.781 6.699 1 94.5 392 ALA B O 1
ATOM 6228 N N . GLN B 1 393 ? 14.07 -49.688 6.617 1 91.38 393 GLN B N 1
ATOM 6229 C CA . GLN B 1 393 ? 14.664 -48.75 7.559 1 91.38 393 GLN B CA 1
ATOM 6230 C C . GLN B 1 393 ? 15.711 -47.875 6.871 1 91.38 393 GLN B C 1
ATOM 6232 O O . GLN B 1 393 ? 16.109 -48.156 5.738 1 91.38 393 GLN B O 1
ATOM 6237 N N . LYS B 1 394 ? 16.062 -46.875 7.613 1 91.81 394 LYS B N 1
ATOM 6238 C CA . LYS B 1 394 ? 17.125 -46 7.145 1 91.81 394 LYS B CA 1
ATOM 6239 C C . LYS B 1 394 ? 18.359 -46.781 6.711 1 91.81 394 LYS B C 1
ATOM 6241 O O . LYS B 1 394 ? 18.766 -47.719 7.398 1 91.81 394 LYS B O 1
ATOM 6246 N N . GLY B 1 395 ? 18.891 -46.375 5.637 1 91.19 395 GLY B N 1
ATOM 6247 C CA . GLY B 1 395 ? 20.094 -47.031 5.137 1 91.19 395 GLY B CA 1
ATOM 6248 C C . GLY B 1 395 ? 19.812 -48.094 4.086 1 91.19 395 GLY B C 1
ATOM 6249 O O . GLY B 1 395 ? 20.734 -48.594 3.436 1 91.19 395 GLY B O 1
ATOM 6250 N N . GLU B 1 396 ? 18.578 -48.406 3.902 1 93.06 396 GLU B N 1
ATOM 6251 C CA . GLU B 1 396 ? 18.188 -49.438 2.936 1 93.06 396 GLU B CA 1
ATOM 6252 C C . GLU B 1 396 ? 17.688 -48.812 1.639 1 93.06 396 GLU B C 1
ATOM 6254 O O . GLU B 1 396 ? 17.234 -47.656 1.633 1 93.06 396 GLU B O 1
ATOM 6259 N N . THR B 1 397 ? 17.859 -49.594 0.637 1 96.12 397 THR B N 1
ATOM 6260 C CA . THR B 1 397 ? 17.25 -49.219 -0.634 1 96.12 397 THR B CA 1
ATOM 6261 C C . THR B 1 397 ? 16.031 -50.062 -0.921 1 96.12 397 THR B C 1
ATOM 6263 O O . THR B 1 397 ? 16.078 -51.281 -0.8 1 96.12 397 THR B O 1
ATOM 6266 N N . VAL B 1 398 ? 14.992 -49.406 -1.278 1 96.38 398 VAL B N 1
ATOM 6267 C CA . VAL B 1 398 ? 13.766 -50.125 -1.607 1 96.38 398 VAL B CA 1
ATOM 6268 C C . VAL B 1 398 ? 13.32 -49.781 -3.023 1 96.38 398 VAL B C 1
ATOM 6270 O O . VAL B 1 398 ? 13.641 -48.688 -3.529 1 96.38 398 VAL B O 1
ATOM 6273 N N . TYR B 1 399 ? 12.609 -50.719 -3.594 1 96 399 TYR B N 1
ATOM 6274 C CA . TYR B 1 399 ? 12.102 -50.562 -4.953 1 96 399 TYR B CA 1
ATOM 6275 C C . TYR B 1 399 ? 10.578 -50.531 -4.973 1 96 399 TYR B C 1
ATOM 6277 O O . TYR B 1 399 ? 9.938 -51.406 -4.359 1 96 399 TYR B O 1
ATOM 6285 N N . LEU B 1 400 ? 10.039 -49.562 -5.617 1 94.5 400 LEU B N 1
ATOM 6286 C CA . LEU B 1 400 ? 8.578 -49.5 -5.684 1 94.5 400 LEU B CA 1
ATOM 6287 C C . LEU B 1 400 ? 8.125 -48.906 -7.008 1 94.5 400 LEU B C 1
ATOM 6289 O O . LEU B 1 400 ? 8.852 -48.125 -7.629 1 94.5 400 LEU B O 1
ATOM 6293 N N . ALA B 1 401 ? 6.922 -49.281 -7.398 1 94.62 401 ALA B N 1
ATOM 6294 C CA . ALA B 1 401 ? 6.301 -48.719 -8.602 1 94.62 401 ALA B CA 1
ATOM 6295 C C . ALA B 1 401 ? 5.859 -47.281 -8.375 1 94.62 401 ALA B C 1
ATOM 6297 O O . ALA B 1 401 ? 5.336 -46.938 -7.309 1 94.62 401 ALA B O 1
ATOM 6298 N N . VAL B 1 402 ? 6.113 -46.469 -9.359 1 94.81 402 VAL B N 1
ATOM 6299 C CA . VAL B 1 402 ? 5.695 -45.062 -9.273 1 94.81 402 VAL B CA 1
ATOM 6300 C C . VAL B 1 402 ? 4.805 -44.719 -10.461 1 94.81 402 VAL B C 1
ATOM 6302 O O . VAL B 1 402 ? 4.992 -45.25 -11.562 1 94.81 402 VAL B O 1
ATOM 6305 N N . PRO B 1 403 ? 3.822 -43.875 -10.227 1 91.25 403 PRO B N 1
ATOM 6306 C CA . PRO B 1 403 ? 2.838 -43.562 -11.273 1 91.25 403 PRO B CA 1
ATOM 6307 C C . PRO B 1 403 ? 3.383 -42.625 -12.352 1 91.25 403 PRO B C 1
ATOM 6309 O O . PRO B 1 403 ? 2.785 -42.5 -13.422 1 91.25 403 PRO B O 1
ATOM 6312 N N . GLU B 1 404 ? 4.422 -41.906 -12.078 1 90.19 404 GLU B N 1
ATOM 6313 C CA . GLU B 1 404 ? 5.051 -40.969 -13 1 90.19 404 GLU B CA 1
ATOM 6314 C C . GLU B 1 404 ? 6.57 -41.094 -12.977 1 90.19 404 GLU B C 1
ATOM 6316 O O . GLU B 1 404 ? 7.141 -41.594 -12 1 90.19 404 GLU B O 1
ATOM 632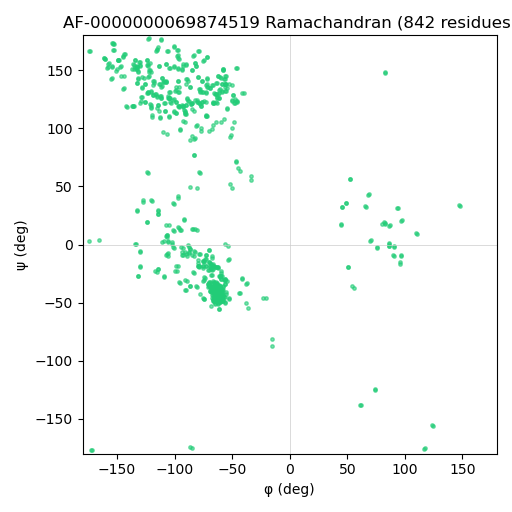1 N N . GLN B 1 405 ? 7.125 -40.688 -14.094 1 91.62 405 GLN B N 1
ATOM 6322 C CA . GLN B 1 405 ? 8.578 -40.75 -14.164 1 91.62 405 GLN B CA 1
ATOM 6323 C C . GLN B 1 405 ? 9.219 -39.844 -13.109 1 91.62 405 GLN B C 1
ATOM 6325 O O . GLN B 1 405 ? 8.805 -38.719 -12.922 1 91.62 405 GLN B O 1
ATOM 6330 N N . VAL B 1 406 ? 10.148 -40.438 -12.375 1 93.69 406 VAL B N 1
ATOM 6331 C CA . VAL B 1 406 ? 10.93 -39.656 -11.398 1 93.69 406 VAL B CA 1
ATOM 6332 C C . VAL B 1 406 ? 12.398 -39.656 -11.812 1 93.69 406 VAL B C 1
ATOM 6334 O O . VAL B 1 406 ? 12.781 -40.281 -12.805 1 93.69 406 VAL B O 1
ATOM 6337 N N . ARG B 1 407 ? 13.156 -38.75 -11.172 1 91.06 407 ARG B N 1
ATOM 6338 C CA . ARG B 1 407 ? 14.555 -38.594 -11.555 1 91.06 407 ARG B CA 1
ATOM 6339 C C . ARG B 1 407 ? 15.484 -38.844 -10.383 1 91.06 407 ARG B C 1
ATOM 6341 O O . ARG B 1 407 ? 15.094 -38.688 -9.227 1 91.06 407 ARG B O 1
ATOM 6348 N N . ARG B 1 408 ? 16.734 -39.219 -10.867 1 93.38 408 ARG B N 1
ATOM 63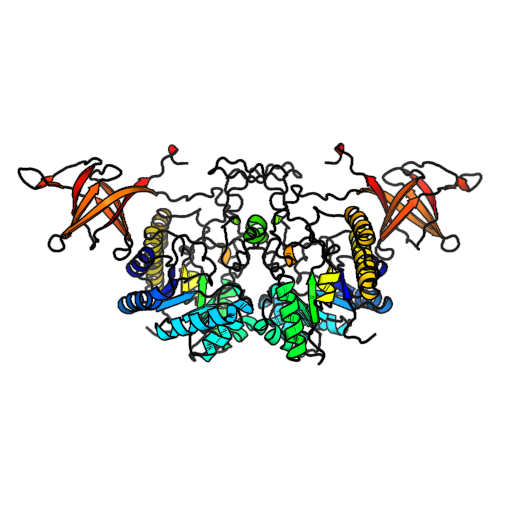49 C CA . ARG B 1 408 ? 17.781 -39.375 -9.859 1 93.38 408 ARG B CA 1
ATOM 6350 C C . ARG B 1 408 ? 17.938 -38.125 -9.023 1 93.38 408 ARG B C 1
ATOM 6352 O O . ARG B 1 408 ? 17.922 -37 -9.555 1 93.38 408 ARG B O 1
ATOM 6359 N N . ARG B 1 409 ? 17.984 -38.312 -7.68 1 89.06 409 ARG B N 1
ATOM 6360 C CA . ARG B 1 409 ? 18.266 -37.281 -6.695 1 89.06 409 ARG B CA 1
ATOM 6361 C C . ARG B 1 409 ? 16.984 -36.531 -6.305 1 89.06 409 ARG B C 1
ATOM 6363 O O . ARG B 1 409 ? 17.031 -35.594 -5.492 1 89.06 409 ARG B O 1
ATOM 6370 N N . ASP B 1 410 ? 15.883 -36.938 -6.91 1 91.94 410 ASP B N 1
ATOM 6371 C CA . ASP B 1 410 ? 14.625 -36.406 -6.387 1 91.94 410 ASP B CA 1
ATOM 6372 C C . ASP B 1 410 ? 14.492 -36.688 -4.891 1 91.94 410 ASP B C 1
ATOM 6374 O O . ASP B 1 410 ? 14.953 -37.719 -4.402 1 91.94 410 ASP B O 1
ATOM 6378 N N . LYS B 1 411 ? 13.891 -35.75 -4.215 1 88.81 411 LYS B N 1
ATOM 6379 C CA . LYS B 1 411 ? 13.695 -35.938 -2.779 1 88.81 411 LYS B CA 1
ATOM 6380 C C . LYS B 1 411 ? 12.375 -36.625 -2.486 1 88.81 411 LYS B C 1
ATOM 6382 O O . LYS B 1 411 ? 11.383 -36.438 -3.189 1 88.81 411 LYS B O 1
ATOM 6387 N N . VAL B 1 412 ? 12.43 -37.5 -1.457 1 92.38 412 VAL B N 1
ATOM 6388 C CA . VAL B 1 412 ? 11.234 -38.25 -1.074 1 92.38 412 VAL B CA 1
ATOM 6389 C C . VAL B 1 412 ? 10.844 -37.906 0.361 1 92.38 412 VAL B C 1
ATOM 6391 O O . VAL B 1 412 ? 11.68 -37.969 1.269 1 92.38 412 VAL B O 1
ATOM 6394 N N . TYR B 1 413 ? 9.602 -37.562 0.466 1 89.38 413 TYR B N 1
ATOM 6395 C CA . TYR B 1 413 ? 9.07 -37.188 1.776 1 89.38 413 TYR B CA 1
ATOM 6396 C C . TYR B 1 413 ? 7.949 -38.156 2.189 1 89.38 413 TYR B C 1
ATOM 6398 O O . TYR B 1 413 ? 7.125 -38.531 1.361 1 89.38 413 TYR B O 1
ATOM 6406 N N . LEU B 1 414 ? 7.957 -38.531 3.49 1 87.81 414 LEU B N 1
ATOM 6407 C CA . LEU B 1 414 ? 6.816 -39.219 4.094 1 87.81 414 LEU B CA 1
ATOM 6408 C C . LEU B 1 414 ? 5.746 -38.219 4.516 1 87.81 414 LEU B C 1
ATOM 6410 O O . LEU B 1 414 ? 6.055 -37.219 5.16 1 87.81 414 LEU B O 1
ATOM 6414 N N . LEU B 1 415 ? 4.559 -38.469 3.988 1 86.56 415 LEU B N 1
ATOM 6415 C CA . LEU B 1 415 ? 3.436 -37.625 4.395 1 86.56 415 LEU B CA 1
ATOM 6416 C C . LEU B 1 415 ? 2.643 -38.281 5.516 1 86.56 415 LEU B C 1
ATOM 6418 O O . LEU B 1 415 ? 2.123 -39.406 5.348 1 86.56 415 LEU B O 1
ATOM 6422 N N . ARG B 1 416 ? 2.549 -37.688 6.672 1 77.88 416 ARG B N 1
ATOM 6423 C CA . ARG B 1 416 ? 1.77 -38.219 7.777 1 77.88 416 ARG B CA 1
ATOM 6424 C C . ARG B 1 416 ? 0.941 -37.156 8.461 1 77.88 416 ARG B C 1
ATOM 6426 O O . ARG B 1 416 ? 1.284 -35.969 8.391 1 77.88 416 ARG B O 1
ATOM 6433 N N . PRO B 1 417 ? -0.187 -37.562 9.031 1 75.12 417 PRO B N 1
ATOM 6434 C CA . PRO B 1 417 ? -1.018 -36.562 9.734 1 75.12 417 PRO B CA 1
ATOM 6435 C C . PRO B 1 417 ? -0.283 -35.906 10.898 1 75.12 417 PRO B C 1
ATOM 6437 O O . PRO B 1 417 ? 0.572 -36.531 11.531 1 75.12 417 PRO B O 1
ATOM 6440 N N . ARG B 1 418 ? -0.575 -34.656 11.055 1 63.84 418 ARG B N 1
ATOM 6441 C CA . ARG B 1 418 ? -0.007 -33.906 12.18 1 63.84 418 ARG B CA 1
ATOM 6442 C C . ARG B 1 418 ? -0.529 -34.438 13.508 1 63.84 418 ARG B C 1
ATOM 6444 O O . ARG B 1 418 ? -1.719 -34.75 13.641 1 63.84 418 ARG B O 1
ATOM 6451 N N . MET B 1 419 ? 0.415 -34.844 14.297 1 56.5 419 MET B N 1
ATOM 6452 C CA . MET B 1 419 ? 0.056 -35.312 15.633 1 56.5 419 MET B CA 1
ATOM 6453 C C . MET B 1 419 ? 0.176 -34.156 16.641 1 56.5 419 MET B C 1
ATOM 6455 O O . MET B 1 419 ? 0.81 -33.156 16.375 1 56.5 419 MET B O 1
ATOM 6459 N N . LEU B 1 420 ? -0.632 -34.188 17.672 1 50.59 420 LEU B N 1
ATOM 6460 C CA . LEU B 1 420 ? -0.663 -33.188 18.734 1 50.59 420 LEU B CA 1
ATOM 6461 C C . LEU B 1 420 ? 0.749 -32.781 19.125 1 50.59 420 LEU B C 1
ATOM 6463 O O . LEU B 1 420 ? 0.984 -31.609 19.453 1 50.59 420 LEU B O 1
ATOM 6467 N N . GLU B 1 421 ? 1.607 -33.688 18.953 1 44.94 421 GLU B N 1
ATOM 6468 C CA . GLU B 1 421 ? 2.977 -33.406 19.391 1 44.94 421 GLU B CA 1
ATOM 6469 C C . GLU B 1 421 ? 3.719 -32.562 18.375 1 44.94 421 GLU B C 1
ATOM 6471 O O . GLU B 1 421 ? 4.762 -31.969 18.688 1 44.94 421 GLU B O 1
ATOM 6476 N N . ASP B 1 422 ? 3.213 -32.438 17.234 1 43.62 422 ASP B N 1
ATOM 6477 C CA . ASP B 1 422 ? 3.906 -31.703 16.172 1 43.62 422 ASP B CA 1
ATOM 6478 C C . ASP B 1 422 ? 3.658 -30.188 16.297 1 43.62 422 ASP B C 1
ATOM 6480 O O . ASP B 1 422 ? 4.254 -29.406 15.555 1 43.62 422 ASP B O 1
ATOM 6484 N N . ALA B 1 423 ? 2.84 -29.734 17.188 1 42.94 423 ALA B N 1
ATOM 6485 C CA . ALA B 1 423 ? 2.418 -28.359 17.375 1 42.94 423 ALA B CA 1
ATOM 6486 C C . ALA B 1 423 ? 3.4 -27.594 18.266 1 42.94 423 ALA B C 1
ATOM 6488 O O . ALA B 1 423 ? 4.008 -28.188 19.172 1 42.94 423 ALA B O 1
#

Sequence (846 aa):
MPFQNRIEIMAPAGSFESLAAALQGGADSVYFGVGKLNMRSRATVNFSEEDLPEIVERCHEAGAKAYLTLNIIVYDEELEAVHALCDAARKAGVDAVIASDLAVISYARSIGLEVHMSVQANVCNMASVKFYAQYADVVVLARELTLAQIRHIIESIRKEGVKGPSGELLRVEIFAHGALCVAVSGKCHMSLAAYNSSANRGACFQNCRRAYRVTDEETGNELVIDNKYVMSPKDLCTIPVLDQLLDAGVSVLKLEGRGRSSDYVRTVTSVYREAARACQDGTFSADRAEAWMKRLESVFNRGFWQGGYYLGVKWGEWSGSANSRAALLKIHIARVENFYKKNGVAALFLEAGGLSAGQTILITGPTTGAVRMEVAAMRRETAEGMEPVEAAQKGETVYLAVPEQVRRRDKVYLLRPRMLEDAMPFQNRIEIMAPAGSFESLAAALQGGADSVYFGVGKLNMRSRATVNFSEEDLPEIVERCHEAGAKAYLTLNIIVYDEELEAVHALCDAARKAGVDAVIASDLAVISYARSIGLEVHMSVQANVCNMASVKFYAQYADVVVLARELTLAQIRHIIESIRKEGVKGPSGELLRVEIFAHGALCVAVSGKCHMSLAAYNSSANRGACFQNCRRAYRVTDEETGNELVIDNKYVMSPKDLCTIPVLDQLLDAGVSVLKLEGRGRSSDYVRTVTSVYREAARACQDGTFSADRAEAWMKRLESVFNRGFWQGGYYLGVKWGEWSGSANSRAALLKIHIARVENFYKKNGVAALFLEAGGLSAGQTILITGPTTGAVRMEVAAMRRETAEGMEPVEAAQKGETVYLAVPEQVRRRDKVYLLRPRMLEDA

Secondary structure (DSSP, 8-state):
--GGGPPEEEEE-SSHHHHHHHHHTT-SEEEEEBTTSSTTTTSSS-B-GGGHHHHHHHHHHTT-EEEEEE-S---GGGHHHHHHHHHHHHHHT--EEEE--HHHHHHHHHTT--EEE-GGG-B-SHHHHHHHHTT-SEEEBPTT--HHHHHHHHHHHHHHT-B-TTSSBPEEEEEEEEPPPSSGGG---HHHHHHS--GGGT----GGGS--B---TTT-------SSEEEEEPEEE-GGGHHHHHHHT--EEEEP-TTS-HHHHHHHHHHHHHHHHHHHHT---HHHHHHHHHHHHTSS-S-EE-STTTTT-----EEE-SS---SEEEEEEEEEEEEETTTTEEEEEESSS-EETT-EEEEEETTTEEEEEE---EEEEETTEEEEESEE-TT-EEEEE-SS---TT-EEEEEEEPPGGG-/--GGGPPEEEEEESSHHHHHHHHHTT-SEEEEEBTTSSTTTTSSS-B-GGGHHHHHHHHHHTT-EEEEEE-S---GGGHHHHHHHHHHHHHHT--EEEE--HHHHHHHHHTT--EEE-GGG-B-SHHHHHHHHTT-SEEEBPTT--HHHHHHHHHHHHHHT-B-TTSSBPEEEEEEEEPPPSSGGG---HHHHHHS--GGGT----GGGS--B---SSS-------SSEEEEEPEEE-GGGHHHHHHTT--EEEEP-TTS-HHHHHHHHHHHHHHHHHHHHT---HHHHHHHHHHHHTSS-S-EE-STTTTT-----EEE-SS---SEEEEEEEEEEEEETTTTEEEEE-SS--EETT-EEEEEETTTEEEEEE---EEEEETTEEEEESEE-TT-EEEEE-SS---TT-EEEEEEEPPGGG-

InterPro domains:
  IPR001539 Peptidase U32 [PS01276] (173-191)
  IPR001539 Peptidase U32 [PTHR30217] (4-416)
  IPR060007 Peptidase family U32, N-terminal domain [PF01136] (14-313)

Organism: Akkermansia muciniphila (strain ATCC BAA-835 / DSM 22959 / JCM 33894 / BCRC 81048 / CCUG 64013 / CIP 107961 / Muc) (NCBI:txid349741)

Solvent-accessible surface area (backbone atoms only — not comparable to full-atom values): 41181 Å² total; per-residue (Å²): 126,70,79,90,77,52,71,35,42,32,26,27,21,28,43,56,22,16,39,30,4,16,55,73,18,55,28,44,24,38,40,33,50,41,53,67,49,12,48,62,41,68,42,89,58,63,42,48,75,86,42,42,48,57,53,28,48,57,27,50,74,71,68,16,41,34,31,40,36,45,51,21,71,59,43,63,89,44,45,64,60,50,52,50,50,50,50,50,35,52,72,42,54,46,57,28,34,29,25,49,34,60,56,56,43,52,50,34,43,74,73,70,37,43,30,28,36,27,37,67,58,49,35,58,30,62,54,43,48,58,58,47,19,71,51,14,41,32,40,25,45,30,75,81,47,29,48,69,55,50,26,51,50,47,50,46,36,62,74,70,62,42,41,12,73,84,69,43,69,53,39,41,30,41,83,38,33,27,75,61,65,52,17,40,43,53,26,28,8,56,19,21,50,70,61,55,19,44,15,41,50,3,36,52,67,54,53,57,38,41,33,27,36,34,48,45,71,84,76,60,48,57,47,67,48,64,36,44,2,49,54,13,63,24,14,39,30,29,69,89,49,41,60,59,47,48,70,40,58,50,31,32,39,33,39,54,48,39,89,48,56,22,57,38,33,19,52,54,31,32,44,52,44,51,50,52,48,23,46,76,69,68,65,60,45,71,70,56,43,51,53,47,50,55,56,50,43,45,28,77,36,28,47,72,34,73,36,30,53,34,68,65,36,76,52,58,66,53,38,34,39,51,50,68,59,24,46,40,38,79,41,71,19,29,30,28,68,39,62,42,74,91,76,35,32,33,33,35,36,16,72,66,28,61,53,45,50,69,40,37,35,37,38,35,28,51,79,50,3,45,45,76,47,66,34,78,57,34,26,32,78,51,97,92,39,83,38,82,42,61,63,49,47,56,77,35,56,37,34,31,75,48,98,60,82,64,48,68,67,18,41,28,23,41,48,41,70,64,48,86,79,74,109,126,71,79,90,76,54,71,34,40,31,24,27,22,29,43,56,23,17,39,31,5,16,55,73,17,56,28,43,22,37,39,32,47,42,54,68,50,11,48,62,40,68,42,90,58,63,42,46,77,85,44,43,47,59,54,28,47,57,26,52,73,71,68,18,42,32,31,41,37,44,52,20,70,57,44,63,89,45,45,65,60,49,52,51,50,49,52,50,36,51,74,42,55,46,56,28,34,30,24,51,34,60,55,55,43,53,51,34,43,75,74,69,38,44,28,28,37,27,36,66,57,49,35,58,30,64,56,42,49,59,57,48,20,71,51,14,40,31,39,24,46,28,74,80,46,29,49,68,54,50,26,50,50,47,50,47,36,62,75,68,62,42,40,12,72,83,70,44,69,52,39,42,30,43,81,39,33,27,74,61,65,53,18,40,44,53,25,26,9,54,18,21,53,72,61,56,20,45,16,41,51,4,36,52,67,55,53,59,39,41,32,25,35,32,51,45,70,86,75,60,48,58,44,66,44,66,35,43,2,48,55,14,59,23,14,39,30,28,70,91,48,40,59,59,47,48,70,41,57,53,30,31,40,34,37,55,49,39,88,48,55,23,58,41,33,19,50,54,32,32,45,52,44,52,50,52,49,22,46,73,70,68,65,60,44,70,68,57,42,50,54,46,48,55,57,51,43,46,27,76,35,28,46,72,34,73,36,30,51,35,66,65,36,76,54,59,66,50,38,37,36,52,51,68,58,25,46,42,39,78,41,69,18,31,31,28,67,38,60,42,76,92,75,35,31,32,33,35,36,16,72,64,28,60,53,44,50,68,40,35,35,36,39,34,27,51,81,50,3,44,45,77,46,65,33,78,54,35,26,31,80,51,97,91,39,81,38,80,42,61,64,49,46,55,76,38,58,37,36,30,75,47,97,59,82,63,49,66,67,18,39,28,24,41,49,41,68,64,48,84,80,76,109

Foldseek 3Di:
DPPLQAAFEEFEAAALLLLQLLLLLPGQEYEFEAAQQALANVQPGHHHLVCLLVSQVVQVVSNHAYEYERAFEDDPVCLVVLLVSLVSNVVSPHQAYEYAYPSNLVSNVVVPHAYEYALLNQAQDQVSVLVCLARHQEYEHWLQAALVSLLVNQVVQVVVVRGHPVSHGRAYEYEAKFFDDPDGSQQDCVQCVVPVAGSSSNRCPVVLLFFDLDQPVPVNPRPCLVQRRNRRFWMEHALVPVLSNSVSSHRYYYYDANSHALLLRNLVSNLVVVSSVCSVVVNHDPVSSVVSVLSNLQGFTLHYDHSCSNNVRDRDDRSSYSGGSHQKDWAWFWFWADADPVQQKTKTAGAHWKDFQQFWKWWTDSNQNIFIDGFHWKWFQDPVGTHTDGMDTHGGIIMGHGPDDDDGGTIMITIDGDDPVND/DPPLQAAFEEFEAAALLLLLLLLLLPGQEYEFEAAQQALANVQPGHHHLVCLLVSQVVQVVSNHAYEYERAFEDDPVCLVVLLVSLVSNVVSPHQAYEYAYPSNLVSNVVVPHAYEYALLNQAQDQVSVLVCLARHQEYEHWLQAALVSLLVNQVCQVVVVRGHPVSHGRAYEYEAKFFDDPDGSQQDCVQCVVPVAGSSSNRCPVVLLFFDLDQDVPVNPRPCLVQRRSRRFWMEHALVPVLSNSVSSHRYYYYDPNSHALLLRNLVSNLVVVSSVCSVVVNHDPVSSVVSVLSNLQGFTLHYDHSCSNNVRDGDPRSSYSGGSHQKDWAWFWFWADADPVQQKTKTAGAHWKDFQQFWKWWTDSNQRIFIDGFHWKWFQDPVGTHTDGMDTHGGIIMGHGPDDDDGGTIMITIDGDDPVND